Protein AF-0000000070497028 (afdb_homodimer)

Sequence (1096 aa):
MSTRPIWEAPLHTKKMPALKKFRLSKELVQERVKDNVIIVTFGNYAFMDFILTWVKHLTDLGLSNLLIGAMDTKLLEALYWKGVPVFDMGSHMSTIDVGWGSPTFHKMGREKVILIDSILPYGYELLMCDTDMVWLKDPLPYLARYPEADVLTSSDQVVPTVTDDRLDIWQQVGAAYNIGIFHWRPTDAAKRLAKEWKDMLLADEKIWDQNGFNDLVRKQLGPPVDGESGLVYAFDGNLKLGVLPASIFCSGHTYFVQAMYQQLRLEPYAVHTTFQYAGTEGKRHRLREGMVFYDPPEYYDAPGGFLSFKPSIPKSLLLDGEHNVKSHFSLINYQIKQIRMALAISSLLNRTLVMPPLWCRLDRLWFPHPGVLEGSITRQPFICPLDHVFEVNVMLKELPEEIFGPQINIREYSFFDNPLMPKQVKESWLEVQLCQEGTRDCVASNTTSPSGVLRFPKRSDEETFKTIFSSFKDVKVIQFSSMQDAFPGFTDKAREEKFRNRVKRYVGIWCCVAEHTPGHIYYDMYWDEKPGWKPIPPQTPEDDHPPPMSTRPIWEAPLHTKKMPALKKFRLSKELVQERVKDNVIIVTFGNYAFMDFILTWVKHLTDLGLSNLLIGAMDTKLLEALYWKGVPVFDMGSHMSTIDVGWGSPTFHKMGREKVILIDSILPYGYELLMCDTDMVWLKDPLPYLARYPEADVLTSSDQVVPTVTDDRLDIWQQVGAAYNIGIFHWRPTDAAKRLAKEWKDMLLADEKIWDQNGFNDLVRKQLGPPVDGESGLVYAFDGNLKLGVLPASIFCSGHTYFVQAMYQQLRLEPYAVHTTFQYAGTEGKRHRLREGMVFYDPPEYYDAPGGFLSFKPSIPKSLLLDGEHNVKSHFSLINYQIKQIRMALAISSLLNRTLVMPPLWCRLDRLWFPHPGVLEGSITRQPFICPLDHVFEVNVMLKELPEEIFGPQINIREYSFFDNPLMPKQVKESWLEVQLCQEGTRDCVASNTTSPSGVLRFPKRSDEETFKTIFSSFKDVKVIQFSSMQDAFPGFTDKAREEKFRNRVKRYVGIWCCVAEHTPGHIYYDMYWDEKPGWKPIPPQTPEDDHPPP

Organism: Prunus dulcis (NCBI:txid3755)

InterPro domains:
  IPR005069 Nucleotide-diphospho-sugar transferase [PF03407] (63-287)
  IPR053250 Glycosyltransferase 77 domain-containing protein [PTHR46936] (2-547)

Solvent-accessible surface area (backbone atoms only — not comparable to full-atom values): 58553 Å² total; per-residue (Å²): 128,84,67,76,58,76,60,53,45,62,66,78,91,50,74,80,73,62,71,78,77,27,44,81,44,64,66,65,51,57,64,30,43,49,96,56,31,34,38,34,36,49,48,34,41,57,41,46,65,40,44,51,26,31,52,49,37,40,44,74,64,70,50,70,29,48,42,33,33,17,25,22,67,67,31,40,52,53,35,44,61,44,16,39,57,62,28,41,63,79,61,72,44,70,56,60,80,70,53,89,87,30,71,69,39,53,52,52,42,50,49,51,39,49,48,51,50,61,48,31,78,66,63,36,29,37,38,42,35,47,34,67,32,40,56,70,39,75,57,62,69,63,57,60,74,45,79,79,43,26,32,38,28,26,36,63,46,66,46,76,58,50,60,61,91,60,48,21,43,63,92,69,54,80,46,56,54,32,79,47,42,31,37,37,33,52,41,72,45,40,50,49,49,34,47,51,48,38,51,51,43,72,73,34,82,82,53,49,56,54,57,51,50,45,57,48,42,56,36,54,62,45,60,62,71,52,97,77,74,49,30,25,18,14,47,75,54,60,28,36,35,33,36,44,29,34,50,27,43,14,32,27,44,33,50,58,57,35,27,37,18,65,78,56,70,50,76,44,34,30,40,30,59,43,83,68,37,42,61,68,53,20,40,50,47,50,32,40,48,67,64,67,52,68,70,60,74,60,76,64,60,48,84,56,19,35,33,37,50,43,81,81,62,55,39,68,52,62,69,48,78,70,71,45,71,68,46,25,49,54,35,41,49,56,50,44,50,36,48,52,45,48,50,50,51,19,54,73,67,51,22,28,31,38,40,62,80,41,64,33,46,49,61,68,54,93,50,57,53,86,33,58,67,85,75,36,76,61,59,72,55,35,61,40,60,66,44,55,49,30,27,45,40,57,52,71,47,91,62,62,45,92,59,28,29,75,86,57,52,73,44,43,53,41,53,86,71,33,85,80,50,47,66,71,46,74,70,26,62,37,40,33,40,69,30,57,71,83,43,89,83,29,48,88,51,78,63,54,46,96,86,40,39,28,36,36,33,44,52,42,48,52,67,54,51,54,60,40,48,60,81,47,57,82,42,31,29,39,35,27,60,46,45,82,60,43,61,81,55,62,77,51,60,69,59,39,50,14,41,50,59,40,52,50,56,28,44,36,54,42,28,21,47,75,93,42,85,59,27,40,26,66,49,54,75,61,47,90,77,37,87,85,68,71,97,55,42,40,87,46,80,90,50,65,59,78,63,131,128,84,68,76,60,75,59,54,45,62,66,78,91,51,76,79,74,63,70,77,78,26,46,81,43,64,67,65,51,55,65,30,43,49,96,55,31,34,36,35,36,48,47,33,40,58,42,46,65,40,43,51,26,31,51,50,36,40,46,73,64,71,49,71,29,49,41,34,35,18,25,22,68,68,31,39,52,54,37,45,60,46,16,39,60,61,28,42,62,80,62,71,45,68,56,60,78,68,53,89,86,30,72,67,39,53,52,53,42,50,50,51,38,50,49,52,48,62,48,32,79,67,63,35,30,37,38,42,34,48,34,68,33,40,55,69,40,75,55,62,70,62,55,59,75,44,78,78,43,26,32,37,28,27,34,63,47,65,48,77,59,50,59,60,90,60,48,21,45,62,92,69,53,80,46,57,56,32,78,47,40,31,38,37,33,54,42,72,46,39,50,48,49,34,47,53,49,38,51,51,43,72,73,35,81,82,53,50,54,54,56,51,50,44,58,47,42,56,35,54,63,44,60,60,70,54,95,77,74,49,32,24,18,14,47,73,54,58,28,35,34,32,37,46,27,32,51,28,43,13,31,28,44,33,49,56,57,36,26,38,18,64,77,55,72,51,76,45,34,29,40,32,59,40,85,65,36,42,61,69,53,20,40,50,47,51,32,39,48,68,64,66,52,70,70,62,72,61,74,62,60,48,83,54,20,36,31,37,50,42,82,80,63,55,38,70,50,62,67,49,77,70,72,45,72,67,47,24,49,54,35,41,50,56,50,45,50,35,49,52,46,47,51,50,52,19,52,73,68,50,21,29,31,39,40,62,79,41,63,33,47,50,61,69,54,94,51,58,53,87,36,58,67,84,75,34,76,61,60,72,55,36,62,40,59,65,46,54,48,31,27,45,41,56,52,70,46,90,64,62,45,93,59,28,29,77,86,55,51,74,45,42,54,41,53,88,72,34,87,82,50,48,65,73,47,75,69,24,65,37,39,34,40,69,30,59,70,82,42,88,82,30,46,88,50,78,64,56,46,98,86,38,38,28,36,35,34,45,51,41,48,53,65,55,51,55,60,41,48,59,79,46,56,84,43,30,30,39,35,28,62,46,44,82,60,43,61,79,56,63,77,53,61,68,58,39,51,13,42,49,57,39,52,50,56,28,44,36,53,42,24,23,49,75,93,42,86,60,26,40,26,66,48,55,75,61,45,90,78,37,88,84,67,71,98,56,42,41,87,47,79,88,50,66,59,78,62,130

pLDDT: mean 94.16, std 6.86, range [33.59, 98.81]

Foldseek 3Di:
DQQDFAQDFPDPVDDDDDQVVQADDLVLLVSQDDPLEAEEEEDAQQLLLLQVLQVVQCVVQVHRRYEYEYQAPVSVVVRNRRRHHYGYLVNNADRHAPFPPDLSVLVVLLSQLVVQLVNLVSQGKYWYAYSLKHFDHDCVVVVVLCPPAQKEFEFPDQFFQDLAFAFHQPVPRPGFTDHRTMMGGSDPLRSVLSVVLSVVCVVDVPDRSSNSSRVQFQADWDDAPDDPRSWIQTRVRSGTYTYGTCCQAHELCNCFFQVSCVVSVHHHGMYRDPPFDLTPLGSQQSCQLVLSRDDDLCVQFDAQAEEAEDDDFDCCLAPDDDLAPQSFLVQQLVQLQLVLLSQQLCLLSVHAYERAFRWGQAFFDDAADRRYDPNHNGDPTDRHRPRLWWNSNLLQDDDDCQQQNDRHHYHYNCSLVRPSNDPLLVPQEAEEEEDAPPDPPQDLALDADPVRYHRYYFQDASVSSCVNCVVVSVRRYYYYHGSVRRHPAHPDVSNRRSNCSRVLNTTAWGDAHDPDVVGIWTRGSVQVVDPPRDGGDDPDPVSPDRDD/DQQDFAQDFPDPVDDDDDQVVQADDLVLLVSQDDPLEAEEEEDAQQLLLLQVLQVVQCVVQVHRRYEYEYQAVVSVVVRNRRRHHYGYLVNNADRHDPFPPDLSNLSVLLSQLVVQLVNLVSQGKYWYAYSLKHFDHDCVVVVVLCPPAQKEFEFPDQFFQDLAFAFHQPVPRPGFTDHRTMMGGSDPLRSVLSVVLSVVCVVDVPDRSSNSSRVQFQADWDDAPDDPRSWIQTRVRRGTYTYGTCCQAHELCNCFFQVSCVVSVHHHGMYHDPPFDLTPLGSQQSCVLVLSRDDDLCVQFDAQAEEAEDEDQDCCLQPDDDLAPQSFLVQQLSQLQLVLLSQQLCLLSVHAYERAFRWGQADFDDAADGRYDPNHNGDPTDRHRPRLWWNSNLLQDDDDCQQQNDRHHYHYNCSLVRPSNDPLLVPQEAEEEEDAPPDPPQDLALDADPVRYHRYYFQDASVSSCVNCVVVSVRRYYYYHGSVRRHPAHPDVSNRRSNCSRVLNTTAWGDAHDPDVVGIWTRGSVQVVDPPRDGGDDPDPVSPDRDD

Nearest PDB structures (foldseek):
  6fxm-assembly1_A  TM=4.188E-01  e=2.903E-06  Homo sapiens
  6te3-assembly1_A-2  TM=3.110E-01  e=3.685E-06  Homo sapiens
  2f8m-assembly1_B  TM=5.315E-01  e=1.123E+00  Plasmodium falciparum 3D7
  6zxt-assembly1_A  TM=3.561E-01  e=5.495E-01  Chlamydomonas reinhardtii
  1o9h-assembly1_A  TM=2.971E-01  e=9.393E-01  Streptomyces viridochromogenes

Secondary structure (DSSP, 8-state):
-----TT-PPPTTSPPPPGGGGB--HHHHHTT-BTTEEEEEEE-GGGHHHHHHHHHHHHHTT---EEEEESSHHHHHHHHHHT--EEE------SS---TTSHHHHHHHHHHHHHHHHHGGGT-EEEEE-SSEEE-S--HHHHHT-TT-SEEEEE---S-S-SSSSPP-GGG--SPEEEEEEEE---HHHHHHHHHHHHHHHH-TTS-HHHHHHHHHTTT---BS-SSS--EEETTTTEEEEE--TTTEE-HIIIIIS-HHHHTT---SEEE--S--SHHHHHHHHHHHTT-S---GGGGS-TT-EEEE-----HHHHTSS--SHHHHHHHHHHHHHHHHHHHHHHHHHT-EEEPPPEEESS---SS--SSS-TT----SSEEE-GGGTB-HHHHHS---HHHH-S---EE-TTGGG-TT--HHHHH-EEEEEEE-TTSTT----S-B-TTSEEEEETT--HHHHHHHHGGGTT-SEEEES--TT-----SSHHHHHHHHHHHTTSB-EE---SSSSS--EE--TTGGGSTT------SSGGG-S---/-----TT-PPPTTSPPPPGGGGB--HHHHHTT-BTTEEEEEEE-GGGHHHHHHHHHHHHHTT---EEEEESSHHHHHHHHHHT--EEE------SS---TTSHHHHHHHHHHHHHHHHHGGGT-EEEEE-SSEEE-S--HHHHHT-TT-SEEEEE---S-S-SSSSPP-GGG--SPEEEEEEEE---HHHHHHHHHHHHHHHH-TTS-HHHHHHHHHTTT---BS-SSS--EEETTTTEEEEE--TTTEE-HIIIIIS-HHHHTT---SEEE--S--SHHHHHHHHHHHTT-S---GGGGS-TT-EEEE-----HHHHTSS--SHHHHHHHHHHHHHHHHHHHHHHHHHT-EEEPPPEEESS---SS--SSS-TT----SSEEE-GGGTB-HHHHHS---HHHH-S---EE-TTGGG-TT--HHHHH-EEEEEEE-TTSTT----S-B-TTSEEEEETT--HHHHHHHHGGGTT-SEEEES--TT-----SSHHHHHHHHHHHTTSB-EE---SSSSS--EE--TTGGGSTT------SSGGG-S---

Structure (mmCIF, N/CA/C/O backbone):
data_AF-0000000070497028-model_v1
#
loop_
_entity.id
_entity.type
_entity.pdbx_description
1 polymer 'PREDICTED: arabinosyltransferase XEG113'
#
loop_
_atom_site.group_PDB
_atom_site.id
_atom_site.type_symbol
_atom_site.label_atom_id
_atom_site.label_alt_id
_atom_site.label_comp_id
_atom_site.label_asym_id
_atom_site.label_entity_id
_atom_site.label_seq_id
_atom_site.pdbx_PDB_ins_code
_atom_site.Cartn_x
_atom_site.Cartn_y
_atom_site.Cartn_z
_atom_site.occupancy
_atom_site.B_iso_or_equiv
_atom_site.auth_seq_id
_atom_site.auth_comp_id
_atom_site.auth_asym_id
_atom_site.auth_atom_id
_atom_site.pdbx_PDB_model_num
ATOM 1 N N . MET A 1 1 ? -18.922 40.594 -9.992 1 34.41 1 MET A N 1
ATOM 2 C CA . MET A 1 1 ? -17.656 40.656 -10.719 1 34.41 1 MET A CA 1
ATOM 3 C C . MET A 1 1 ? -16.953 39.312 -10.664 1 34.41 1 MET A C 1
ATOM 5 O O . MET A 1 1 ? -16.906 38.656 -9.617 1 34.41 1 MET A O 1
ATOM 9 N N . SER A 1 2 ? -16.797 38.688 -11.703 1 50.19 2 SER A N 1
ATOM 10 C CA . SER A 1 2 ? -16.297 37.312 -11.805 1 50.19 2 SER A CA 1
ATOM 11 C C . SER A 1 2 ? -14.922 37.188 -11.164 1 50.19 2 SER A C 1
ATOM 13 O O . SER A 1 2 ? -14.016 37.969 -11.445 1 50.19 2 SER A O 1
ATOM 15 N N . THR A 1 3 ? -14.766 36.531 -9.977 1 70.75 3 THR A N 1
ATOM 16 C CA . THR A 1 3 ? -13.508 36.312 -9.266 1 70.75 3 THR A CA 1
ATOM 17 C C . THR A 1 3 ? -12.469 35.719 -10.195 1 70.75 3 THR A C 1
ATOM 19 O O . THR A 1 3 ? -12.773 34.781 -10.961 1 70.75 3 THR A O 1
ATOM 22 N N . ARG A 1 4 ? -11.367 36.469 -10.438 1 79.19 4 ARG A N 1
ATOM 23 C CA . ARG A 1 4 ? -10.25 36.031 -11.266 1 79.19 4 ARG A CA 1
ATOM 24 C C . ARG A 1 4 ? -9.844 34.594 -10.914 1 79.19 4 ARG A C 1
ATOM 26 O O . ARG A 1 4 ? -9.727 34.25 -9.734 1 79.19 4 ARG A O 1
ATOM 33 N N . PRO A 1 5 ? -9.758 33.781 -12 1 91.06 5 PRO A N 1
ATOM 34 C CA . PRO A 1 5 ? -9.289 32.406 -11.742 1 91.06 5 PRO A CA 1
ATOM 35 C C . PRO A 1 5 ? -7.91 32.375 -11.086 1 91.06 5 PRO A C 1
ATOM 37 O O . PRO A 1 5 ? -7.07 33.219 -11.359 1 91.06 5 PRO A O 1
ATOM 40 N N . ILE A 1 6 ? -7.746 31.547 -10.227 1 95.88 6 ILE A N 1
ATOM 41 C CA . ILE A 1 6 ? -6.457 31.391 -9.562 1 95.88 6 ILE A CA 1
ATOM 42 C C . ILE A 1 6 ? -5.391 31 -10.586 1 95.88 6 ILE A C 1
ATOM 44 O O . ILE A 1 6 ? -5.664 30.25 -11.531 1 95.88 6 ILE A O 1
ATOM 48 N N . TRP A 1 7 ? -4.211 31.531 -10.484 1 95.31 7 TRP A N 1
ATOM 49 C CA . TRP A 1 7 ? -3.029 31.312 -11.312 1 95.31 7 TRP A CA 1
ATOM 50 C C . TRP A 1 7 ? -3.049 32.219 -12.531 1 95.31 7 TRP A C 1
ATOM 52 O O . TRP A 1 7 ? -2.096 32.25 -13.32 1 95.31 7 TRP A O 1
ATOM 62 N N . GLU A 1 8 ? -4.168 32.906 -12.742 1 93.12 8 GLU A N 1
ATOM 63 C CA . GLU A 1 8 ? -4.188 33.875 -13.82 1 93.12 8 GLU A CA 1
ATOM 64 C C . GLU A 1 8 ? -3.504 35.188 -13.398 1 93.12 8 GLU A C 1
ATOM 66 O O . GLU A 1 8 ? -4.074 35.969 -12.641 1 93.12 8 GLU A O 1
ATOM 71 N N . ALA A 1 9 ? -2.365 35.406 -13.922 1 89.5 9 ALA A N 1
ATOM 72 C CA . ALA A 1 9 ? -1.572 36.562 -13.562 1 89.5 9 ALA A CA 1
ATOM 73 C C . ALA A 1 9 ? -2.227 37.844 -14.07 1 89.5 9 ALA A C 1
ATOM 75 O O . ALA A 1 9 ? -2.83 37.844 -15.148 1 89.5 9 ALA A O 1
ATOM 76 N N . PRO A 1 10 ? -2.143 38.875 -13.25 1 87.25 10 PRO A N 1
ATOM 77 C CA . PRO A 1 10 ? -2.594 40.156 -13.781 1 87.25 10 PRO A CA 1
ATOM 78 C C . PRO A 1 10 ? -1.8 40.594 -15.008 1 87.25 10 PRO A C 1
ATOM 80 O O . PRO A 1 10 ? -0.651 40.188 -15.18 1 87.25 10 PRO A O 1
ATOM 83 N N . LEU A 1 11 ? -2.557 41.25 -15.891 1 81.5 11 LEU A N 1
ATOM 84 C CA . LEU A 1 11 ? -1.862 41.75 -17.062 1 81.5 11 LEU A CA 1
ATOM 85 C C . LEU A 1 11 ? -0.667 42.625 -16.672 1 81.5 11 LEU A C 1
ATOM 87 O O . LEU A 1 11 ? -0.765 43.438 -15.758 1 81.5 11 LEU A O 1
ATOM 91 N N . HIS A 1 12 ? 0.546 42.25 -17.078 1 71.12 12 HIS A N 1
ATOM 92 C CA . HIS A 1 12 ? 1.811 42.875 -16.719 1 71.12 12 HIS A CA 1
ATOM 93 C C . HIS A 1 12 ? 1.764 44.406 -16.969 1 71.12 12 HIS A C 1
ATOM 95 O O . HIS A 1 12 ? 2.537 45.156 -16.375 1 71.12 12 HIS A O 1
ATOM 101 N N . THR A 1 13 ? 0.967 44.781 -17.859 1 67 13 THR A N 1
ATOM 102 C CA . THR A 1 13 ? 0.889 46.219 -18.156 1 67 13 THR A CA 1
ATOM 103 C C . THR A 1 13 ? 0.298 46.969 -16.969 1 67 13 THR A C 1
ATOM 105 O O . THR A 1 13 ? 0.411 48.219 -16.891 1 67 13 THR A O 1
ATOM 108 N N . LYS A 1 14 ? -0.021 46.281 -16.016 1 70.31 14 LYS A N 1
ATOM 109 C CA . LYS A 1 14 ? -0.685 46.906 -14.875 1 70.31 14 LYS A CA 1
ATOM 110 C C . LYS A 1 14 ? 0.261 47.031 -13.688 1 70.31 14 LYS A C 1
ATOM 112 O O . LYS A 1 14 ? 1.092 46.156 -13.445 1 70.31 14 LYS A O 1
ATOM 117 N N . LYS A 1 15 ? 0.425 48.125 -13.172 1 84.38 15 LYS A N 1
ATOM 118 C CA . LYS A 1 15 ? 1.139 48.312 -11.914 1 84.38 15 LYS A CA 1
ATOM 119 C C . LYS A 1 15 ? 0.428 47.625 -10.758 1 84.38 15 LYS A C 1
ATOM 121 O O . LYS A 1 15 ? -0.798 47.5 -10.766 1 84.38 15 LYS A O 1
ATOM 126 N N . MET A 1 16 ? 1.253 47.031 -9.898 1 89.25 16 MET A N 1
ATOM 127 C CA . MET A 1 16 ? 0.663 46.469 -8.695 1 89.25 16 MET A CA 1
ATOM 128 C C . MET A 1 16 ? -0.087 47.5 -7.895 1 89.25 16 MET A C 1
ATOM 130 O O . MET A 1 16 ? 0.398 48.625 -7.73 1 89.25 16 MET A O 1
ATOM 134 N N . PRO A 1 17 ? -1.215 47.25 -7.555 1 89.38 17 PRO A N 1
ATOM 135 C CA . PRO A 1 17 ? -1.956 48.219 -6.73 1 89.38 17 PRO A CA 1
ATOM 136 C C . PRO A 1 17 ? -1.209 48.594 -5.453 1 89.38 17 PRO A C 1
ATOM 138 O O . PRO A 1 17 ? -0.265 47.906 -5.059 1 89.38 17 PRO A O 1
ATOM 141 N N . ALA A 1 18 ? -1.689 49.688 -4.867 1 90.88 18 ALA A N 1
ATOM 142 C CA . ALA A 1 18 ? -1.104 50.125 -3.605 1 90.88 18 ALA A CA 1
ATOM 143 C C . ALA A 1 18 ? -1.316 49.094 -2.51 1 90.88 18 ALA A C 1
ATOM 145 O O . ALA A 1 18 ? -2.316 48.375 -2.518 1 90.88 18 ALA A O 1
ATOM 146 N N . LEU A 1 19 ? -0.404 49.031 -1.579 1 90.19 19 LEU A N 1
ATOM 147 C CA . LEU A 1 19 ? -0.417 48.062 -0.505 1 90.19 19 LEU A CA 1
ATOM 148 C C . LEU A 1 19 ? -1.718 48.125 0.286 1 90.19 19 LEU A C 1
ATOM 150 O O . LEU A 1 19 ? -2.201 47.125 0.791 1 90.19 19 LEU A O 1
ATOM 154 N N . LYS A 1 20 ? -2.277 49.281 0.396 1 89.75 20 LYS A N 1
ATOM 155 C CA . LYS A 1 20 ? -3.502 49.5 1.16 1 89.75 20 LYS A CA 1
ATOM 156 C C . LYS A 1 20 ? -4.656 48.688 0.584 1 89.75 20 LYS A C 1
ATOM 158 O O . LYS A 1 20 ? -5.57 48.281 1.312 1 89.75 20 LYS A O 1
ATOM 163 N N . LYS A 1 21 ? -4.594 48.406 -0.634 1 90.44 21 LYS A N 1
ATOM 164 C CA . LYS A 1 21 ? -5.648 47.656 -1.308 1 90.44 21 LYS A CA 1
ATOM 165 C C . LYS A 1 21 ? -5.613 46.188 -0.92 1 90.44 21 LYS A C 1
ATOM 167 O O . LYS A 1 21 ? -6.57 45.438 -1.165 1 90.44 21 LYS A O 1
ATOM 172 N N . PHE A 1 22 ? -4.516 45.812 -0.318 1 94.38 22 PHE A N 1
ATOM 173 C CA . PHE A 1 22 ? -4.344 44.406 0.023 1 94.38 22 PHE A CA 1
ATOM 174 C C . PHE A 1 22 ? -4.645 44.188 1.497 1 94.38 22 PHE A C 1
ATOM 176 O O . PHE A 1 22 ? -4.457 43.062 2 1 94.38 22 PHE A O 1
ATOM 183 N N . ARG A 1 23 ? -5.113 45.156 2.148 1 93.44 23 ARG A N 1
ATOM 184 C CA . ARG A 1 23 ? -5.441 44.969 3.561 1 93.44 23 ARG A CA 1
ATOM 185 C C . ARG A 1 23 ? -6.633 44.031 3.732 1 93.44 23 ARG A C 1
ATOM 187 O O . ARG A 1 23 ? -7.586 44.094 2.953 1 93.44 23 ARG A O 1
ATOM 194 N N . LEU A 1 24 ? -6.539 43.25 4.758 1 95.25 24 LEU A N 1
ATOM 195 C CA . LEU A 1 24 ? -7.629 42.312 5.035 1 95.25 24 LEU A CA 1
ATOM 196 C C . LEU A 1 24 ? -8.938 43.062 5.27 1 95.25 24 LEU A C 1
ATOM 198 O O . LEU A 1 24 ? -8.977 44 6.062 1 95.25 24 LEU A O 1
ATOM 202 N N . SER A 1 25 ? -9.961 42.688 4.555 1 94.56 25 SER A N 1
ATOM 203 C CA . SER A 1 25 ? -11.297 43.281 4.688 1 94.56 25 SER A CA 1
ATOM 204 C C . SER A 1 25 ? -12.375 42.219 4.418 1 94.56 25 SER A C 1
ATOM 206 O O . SER A 1 25 ? -12.094 41.156 3.857 1 94.56 25 SER A O 1
ATOM 208 N N . LYS A 1 26 ? -13.57 42.531 4.91 1 95.5 26 LYS A N 1
ATOM 209 C CA . LYS A 1 26 ? -14.695 41.625 4.656 1 95.5 26 LYS A CA 1
ATOM 210 C C . LYS A 1 26 ? -14.93 41.438 3.16 1 95.5 26 LYS A C 1
ATOM 212 O O . LYS A 1 26 ? -15.234 40.344 2.707 1 95.5 26 LYS A O 1
ATOM 217 N N . GLU A 1 27 ? -14.734 42.5 2.416 1 93.75 27 GLU A N 1
ATOM 218 C CA . GLU A 1 27 ? -14.945 42.469 0.972 1 93.75 27 GLU A CA 1
ATOM 219 C C . GLU A 1 27 ? -13.945 41.562 0.289 1 93.75 27 GLU A C 1
ATOM 221 O O . GLU A 1 27 ? -14.32 40.781 -0.591 1 93.75 27 GLU A O 1
ATOM 226 N N . LEU A 1 28 ? -12.758 41.688 0.712 1 93.31 28 LEU A N 1
ATOM 227 C CA . LEU A 1 28 ? -11.711 40.844 0.14 1 93.31 28 LEU A CA 1
ATOM 228 C C . LEU A 1 28 ? -12 39.344 0.391 1 93.31 28 LEU A C 1
ATOM 230 O O . LEU A 1 28 ? -11.852 38.531 -0.509 1 93.31 28 LEU A O 1
ATOM 234 N N . VAL A 1 29 ? -12.445 39 1.57 1 96.19 29 VAL A N 1
ATOM 235 C CA . VAL A 1 29 ? -12.742 37.625 1.951 1 96.19 29 VAL A CA 1
ATOM 236 C C . VAL A 1 29 ? -13.984 37.156 1.199 1 96.19 29 VAL A C 1
ATOM 238 O O . VAL A 1 29 ? -13.984 36.031 0.652 1 96.19 29 VAL A O 1
ATOM 241 N N . GLN A 1 30 ? -14.977 37.969 1.119 1 95.56 30 GLN A N 1
ATOM 242 C CA . GLN A 1 30 ? -16.25 37.625 0.481 1 95.56 30 GLN A CA 1
ATOM 243 C C . GLN A 1 30 ? -16.031 37.281 -0.987 1 95.56 30 GLN A C 1
ATOM 245 O O . GLN A 1 30 ? -16.734 36.406 -1.519 1 95.56 30 GLN A O 1
ATOM 250 N N . GLU A 1 31 ? -15.117 37.906 -1.579 1 94.19 31 GLU A N 1
ATOM 251 C CA . GLU A 1 31 ? -14.836 37.656 -2.988 1 94.19 31 GLU A CA 1
ATOM 252 C C . GLU A 1 31 ? -14.422 36.219 -3.221 1 94.19 31 GLU A C 1
ATOM 254 O O . GLU A 1 31 ? -14.617 35.656 -4.312 1 94.19 31 GLU A O 1
ATOM 259 N N . ARG A 1 32 ? -13.891 35.562 -2.184 1 96.31 32 ARG A N 1
ATOM 260 C CA . ARG A 1 32 ? -13.312 34.25 -2.371 1 96.31 32 ARG A CA 1
ATOM 261 C C . ARG A 1 32 ? -14.148 33.188 -1.67 1 96.31 32 ARG A C 1
ATOM 263 O O . ARG A 1 32 ? -13.969 31.984 -1.901 1 96.31 32 ARG A O 1
ATOM 270 N N . VAL A 1 33 ? -15.133 33.562 -0.895 1 97.25 33 VAL A N 1
ATOM 271 C CA . VAL A 1 33 ? -15.938 32.656 -0.115 1 97.25 33 VAL A CA 1
ATOM 272 C C . VAL A 1 33 ? -16.828 31.828 -1.049 1 97.25 33 VAL A C 1
ATOM 274 O O . VAL A 1 33 ? -17.391 32.344 -2.012 1 97.25 33 VAL A O 1
ATOM 277 N N . LYS A 1 34 ? -16.844 30.609 -0.875 1 95.62 34 LYS A N 1
ATOM 278 C CA . LYS A 1 34 ? -17.797 29.688 -1.515 1 95.62 34 LYS A CA 1
ATOM 279 C C . LYS A 1 34 ? -18.5 28.828 -0.48 1 95.62 34 LYS A C 1
ATOM 281 O O . LYS A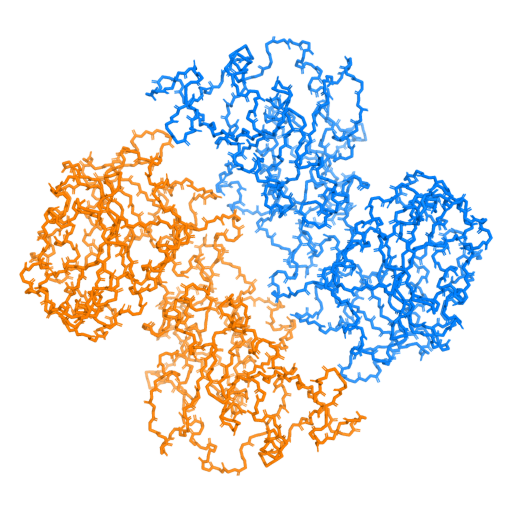 1 34 ? -17.859 28.234 0.391 1 95.62 34 LYS A O 1
ATOM 286 N N . ASP A 1 35 ? -19.844 28.75 -0.549 1 93.12 35 ASP A N 1
ATOM 287 C CA . ASP A 1 35 ? -20.672 27.984 0.376 1 93.12 35 ASP A CA 1
ATOM 288 C C . ASP A 1 35 ? -20.344 28.328 1.825 1 93.12 35 ASP A C 1
ATOM 290 O O . ASP A 1 35 ? -20.172 27.438 2.664 1 93.12 35 ASP A O 1
ATOM 294 N N . ASN A 1 36 ? -20.047 29.625 2.01 1 96.31 36 ASN A N 1
ATOM 295 C CA . ASN A 1 36 ? -19.844 30.234 3.318 1 96.31 36 ASN A CA 1
ATOM 296 C C . ASN A 1 36 ? -18.5 29.828 3.928 1 96.31 36 ASN A C 1
ATOM 298 O O . ASN A 1 36 ? -18.297 29.984 5.133 1 96.31 36 ASN A O 1
ATOM 302 N N . VAL A 1 37 ? -17.641 29.25 3.123 1 98.06 37 VAL A N 1
ATOM 303 C CA . VAL A 1 37 ? -16.375 28.766 3.67 1 98.06 37 VAL A CA 1
ATOM 304 C C . VAL A 1 37 ? -15.203 29.469 2.982 1 98.06 37 VAL A C 1
ATOM 306 O O . VAL A 1 37 ? -15.219 29.656 1.763 1 98.06 37 VAL A O 1
ATOM 309 N N . ILE A 1 38 ? -14.211 29.891 3.744 1 98.44 38 ILE A N 1
ATOM 310 C CA . ILE A 1 38 ? -12.945 30.391 3.236 1 98.44 38 ILE A CA 1
ATOM 311 C C . ILE A 1 38 ? -11.789 29.578 3.818 1 98.44 38 ILE A C 1
ATOM 313 O O . ILE A 1 38 ? -11.805 29.234 5.004 1 98.44 38 ILE A O 1
ATOM 317 N N . ILE A 1 39 ? -10.883 29.172 3.008 1 98.75 39 ILE A N 1
ATOM 318 C CA . ILE A 1 39 ? -9.68 28.453 3.406 1 98.75 39 ILE A CA 1
ATOM 319 C C . ILE A 1 39 ? -8.484 29.406 3.408 1 98.75 39 ILE A C 1
ATOM 321 O O . ILE A 1 39 ? -8.219 30.078 2.412 1 98.75 39 ILE A O 1
ATOM 325 N N . VAL A 1 40 ? -7.746 29.469 4.555 1 98.56 40 VAL A N 1
ATOM 326 C CA . VAL A 1 40 ? -6.727 30.5 4.684 1 98.56 40 VAL A CA 1
ATOM 327 C C . VAL A 1 40 ? -5.422 29.891 5.188 1 98.56 40 VAL A C 1
ATOM 329 O O . VAL A 1 40 ? -5.438 29.031 6.066 1 98.56 40 VAL A O 1
ATOM 332 N N . THR A 1 41 ? -4.363 30.219 4.59 1 98.12 41 THR A N 1
ATOM 333 C CA . THR A 1 41 ? -3.027 30.016 5.137 1 98.12 41 THR A CA 1
ATOM 334 C C . THR A 1 41 ? -2.252 31.328 5.176 1 98.12 41 THR A C 1
ATOM 336 O O . THR A 1 41 ? -2.807 32.406 4.891 1 98.12 41 THR A O 1
ATOM 339 N N . PHE A 1 42 ? -1.016 31.312 5.676 1 96.31 42 PHE A N 1
ATOM 340 C CA . PHE A 1 42 ? -0.191 32.5 5.785 1 96.31 42 PHE A CA 1
ATOM 341 C C . PHE A 1 42 ? 1.287 32.156 5.852 1 96.31 42 PHE A C 1
ATOM 343 O O . PHE A 1 42 ? 1.637 31 6.129 1 96.31 42 PHE A O 1
ATOM 350 N N . GLY A 1 43 ? 2.082 33.062 5.508 1 94.25 43 GLY A N 1
ATOM 351 C CA . GLY A 1 43 ? 3.51 32.812 5.605 1 94.25 43 GLY A CA 1
ATOM 352 C C . GLY A 1 43 ? 4.355 33.938 5.102 1 94.25 43 GLY A C 1
ATOM 353 O O . GLY A 1 43 ? 3.826 35 4.742 1 94.25 43 GLY A O 1
ATOM 354 N N . ASN A 1 44 ? 5.645 33.812 5.234 1 93.56 44 ASN A N 1
ATOM 355 C CA . ASN A 1 44 ? 6.602 34.75 4.648 1 93.56 44 ASN A CA 1
ATOM 356 C C . ASN A 1 44 ? 7.25 34.188 3.395 1 93.56 44 ASN A C 1
ATOM 358 O O . ASN A 1 44 ? 6.918 33.062 2.973 1 93.56 44 ASN A O 1
ATOM 362 N N . TYR A 1 45 ? 8.148 34.906 2.84 1 94.62 45 TYR A N 1
ATOM 363 C CA . TYR A 1 45 ? 8.688 34.562 1.53 1 94.62 45 TYR A CA 1
ATOM 364 C C . TYR A 1 45 ? 9.5 33.25 1.601 1 94.62 45 TYR A C 1
ATOM 366 O O . TYR A 1 45 ? 9.609 32.531 0.61 1 94.62 45 TYR A O 1
ATOM 374 N N . ALA A 1 46 ? 10.086 32.969 2.742 1 91.94 46 ALA A N 1
ATOM 375 C CA . ALA A 1 46 ? 10.867 31.75 2.918 1 91.94 46 ALA A CA 1
ATOM 376 C C . ALA A 1 46 ? 10.023 30.516 2.639 1 91.94 46 ALA A C 1
ATOM 378 O O . ALA A 1 46 ? 10.562 29.453 2.301 1 91.94 46 ALA A O 1
ATOM 379 N N . PHE A 1 47 ? 8.688 30.656 2.662 1 94.62 47 PHE A N 1
ATOM 380 C CA . PHE A 1 47 ? 7.793 29.516 2.52 1 94.62 47 PHE A CA 1
ATOM 381 C C . PHE A 1 47 ? 7.008 29.609 1.217 1 94.62 47 PHE A C 1
ATOM 383 O O . PHE A 1 47 ? 5.957 28.984 1.076 1 94.62 47 PHE A O 1
ATOM 390 N N . MET A 1 48 ? 7.516 30.375 0.306 1 96.12 48 MET A N 1
ATOM 391 C CA . MET A 1 48 ? 6.84 30.594 -0.969 1 96.12 48 MET A CA 1
ATOM 392 C C . MET A 1 48 ? 6.535 29.266 -1.658 1 96.12 48 MET A C 1
ATOM 394 O O . MET A 1 48 ? 5.426 29.062 -2.146 1 96.12 48 MET A O 1
ATOM 398 N N . ASP A 1 49 ? 7.488 28.359 -1.682 1 96.62 49 ASP A N 1
ATOM 399 C CA . ASP A 1 49 ? 7.293 27.094 -2.381 1 96.62 49 ASP A CA 1
ATOM 400 C C . ASP A 1 49 ? 6.27 26.219 -1.658 1 96.62 49 ASP A C 1
ATOM 402 O O . ASP A 1 49 ? 5.477 25.516 -2.299 1 96.62 49 ASP A O 1
ATOM 406 N N . PHE A 1 50 ? 6.223 26.25 -0.315 1 97.75 50 PHE A N 1
ATOM 407 C CA . PHE A 1 50 ? 5.195 25.547 0.445 1 97.75 50 PHE A CA 1
ATOM 408 C C . PHE A 1 50 ? 3.814 26.109 0.142 1 97.75 50 PHE A C 1
ATOM 410 O O . PHE A 1 50 ? 2.854 25.359 -0.024 1 97.75 50 PHE A O 1
ATOM 417 N N . ILE A 1 51 ? 3.75 27.406 0.046 1 98.25 51 ILE A N 1
ATOM 418 C CA . ILE A 1 51 ? 2.482 28.078 -0.221 1 98.25 51 ILE A CA 1
ATOM 419 C C . ILE A 1 51 ? 1.983 27.703 -1.614 1 98.25 51 ILE A C 1
ATOM 421 O O . ILE A 1 51 ? 0.809 27.359 -1.791 1 98.25 51 ILE A O 1
ATOM 425 N N . LEU A 1 52 ? 2.891 27.719 -2.537 1 98.25 52 LEU A N 1
ATOM 426 C CA . LEU A 1 52 ? 2.496 27.344 -3.891 1 98.25 52 LEU A CA 1
ATOM 427 C C . LEU A 1 52 ? 2.037 25.891 -3.939 1 98.25 52 LEU A C 1
ATOM 429 O O . LEU A 1 52 ? 1.088 25.562 -4.652 1 98.25 52 LEU A O 1
ATOM 433 N N . THR A 1 53 ? 2.734 25.031 -3.223 1 98.44 53 THR A N 1
ATOM 434 C CA . THR A 1 53 ? 2.328 23.641 -3.135 1 98.44 53 THR A CA 1
ATOM 435 C C . THR A 1 53 ? 0.928 23.516 -2.541 1 98.44 53 THR A C 1
ATOM 437 O O . THR A 1 53 ? 0.087 22.781 -3.066 1 98.44 53 THR A O 1
ATOM 440 N N . TRP A 1 54 ? 0.718 24.281 -1.476 1 98.5 54 TRP A N 1
ATOM 441 C CA . TRP A 1 54 ? -0.578 24.312 -0.805 1 98.5 54 TRP A CA 1
ATOM 442 C C . TRP A 1 54 ? -1.676 24.75 -1.763 1 98.5 54 TRP A C 1
ATOM 444 O O . TRP A 1 54 ? -2.713 24.094 -1.884 1 98.5 54 TRP A O 1
ATOM 454 N N . VAL A 1 55 ? -1.475 25.766 -2.549 1 98.5 55 VAL A N 1
ATOM 455 C CA . VAL A 1 55 ? -2.434 26.328 -3.5 1 98.5 55 VAL A CA 1
ATOM 456 C C . VAL A 1 55 ? -2.67 25.328 -4.633 1 98.5 55 VAL A C 1
ATOM 458 O O . VAL A 1 55 ? -3.811 25.109 -5.043 1 98.5 55 VAL A O 1
ATOM 461 N N . LYS A 1 56 ? -1.59 24.75 -5.062 1 98 56 LYS A N 1
ATOM 462 C CA . LYS A 1 56 ? -1.684 23.797 -6.168 1 98 56 LYS A CA 1
ATOM 463 C C . LYS A 1 56 ? -2.584 22.609 -5.809 1 98 56 LYS A C 1
ATOM 465 O O . LYS A 1 56 ? -3.441 22.219 -6.598 1 98 56 LYS A O 1
ATOM 470 N N . HIS A 1 57 ? -2.461 22.062 -4.684 1 98.25 57 HIS A N 1
ATOM 471 C CA . HIS A 1 57 ? -3.273 20.938 -4.266 1 98.25 57 HIS A CA 1
ATOM 472 C C . HIS A 1 57 ? -4.742 21.328 -4.137 1 98.25 57 HIS A C 1
ATOM 474 O O . HIS A 1 57 ? -5.625 20.578 -4.574 1 98.25 57 HIS A O 1
ATOM 480 N N . LEU A 1 58 ? -5.004 22.453 -3.57 1 98.5 58 LEU A N 1
ATOM 481 C CA . LEU A 1 58 ? -6.387 22.891 -3.424 1 98.5 58 LEU A CA 1
ATOM 482 C C . LEU A 1 58 ? -7.031 23.125 -4.785 1 98.5 58 LEU A C 1
ATOM 484 O O . LEU A 1 58 ? -8.164 22.688 -5.02 1 98.5 58 LEU A O 1
ATOM 488 N N . THR A 1 59 ? -6.332 23.766 -5.676 1 98.06 59 THR A N 1
ATOM 489 C CA . THR A 1 59 ? -6.906 24.062 -6.984 1 98.06 59 THR A CA 1
ATOM 490 C C . THR A 1 59 ? -7.07 22.781 -7.797 1 98.06 59 THR A C 1
ATOM 492 O O . THR A 1 59 ? -8.008 22.641 -8.586 1 98.06 59 THR A O 1
ATOM 495 N N . ASP A 1 60 ? -6.121 21.828 -7.613 1 97.25 60 ASP A N 1
ATOM 496 C CA . ASP A 1 60 ? -6.258 20.531 -8.281 1 97.25 60 ASP A CA 1
ATOM 497 C C . ASP A 1 60 ? -7.496 19.797 -7.785 1 97.25 60 ASP A C 1
ATOM 499 O O . ASP A 1 60 ? -8.062 18.969 -8.508 1 97.25 60 ASP A O 1
ATOM 503 N N . LEU A 1 61 ? -7.902 20.094 -6.594 1 97.38 61 LEU A N 1
ATOM 504 C CA . LEU A 1 61 ? -9.102 19.484 -6.031 1 97.38 61 LEU A CA 1
ATOM 505 C C . LEU A 1 61 ? -10.352 20.266 -6.438 1 97.38 61 LEU A C 1
ATOM 507 O O . LEU A 1 61 ? -11.453 19.953 -5.992 1 97.38 61 LEU A O 1
ATOM 511 N N . GLY A 1 62 ? -10.172 21.359 -7.18 1 96.69 62 GLY A N 1
ATOM 512 C CA . GLY A 1 62 ? -11.281 22.141 -7.695 1 96.69 62 GLY A CA 1
ATOM 513 C C . GLY A 1 62 ? -11.727 23.234 -6.746 1 96.69 62 GLY A C 1
ATOM 514 O O . GLY A 1 62 ? -12.812 23.812 -6.906 1 96.69 62 GLY A O 1
ATOM 515 N N . LEU A 1 63 ? -10.922 23.531 -5.785 1 97.56 63 LEU A N 1
ATOM 516 C CA . LEU A 1 63 ? -11.289 24.547 -4.801 1 97.56 63 LEU A CA 1
ATOM 517 C C . LEU A 1 63 ? -10.695 25.906 -5.172 1 97.56 63 LEU A C 1
ATOM 519 O O . LEU A 1 63 ? -9.555 25.984 -5.641 1 97.56 63 LEU A O 1
ATOM 523 N N . SER A 1 64 ? -11.516 26.953 -4.988 1 97.12 64 SER A N 1
ATOM 524 C CA . SER A 1 64 ? -11.062 28.297 -5.316 1 97.12 64 SER A CA 1
ATOM 525 C C . SER A 1 64 ? -11.281 29.266 -4.148 1 97.12 64 SER A C 1
ATOM 527 O O . SER A 1 64 ? -10.875 30.422 -4.207 1 97.12 64 SER A O 1
ATOM 529 N N . ASN A 1 65 ? -11.961 28.812 -3.137 1 98.06 65 ASN A N 1
ATOM 530 C CA . ASN A 1 65 ? -12.25 29.656 -1.979 1 98.06 65 ASN A CA 1
ATOM 531 C C . ASN A 1 65 ? -11.055 29.703 -1.026 1 98.06 65 ASN A C 1
ATOM 533 O O . ASN A 1 65 ? -11.18 29.375 0.153 1 98.06 65 ASN A O 1
ATOM 537 N N . LEU A 1 66 ? -9.984 30.25 -1.474 1 98.25 66 LEU A N 1
ATOM 538 C CA . LEU A 1 66 ? -8.789 30.297 -0.642 1 98.25 66 LEU A CA 1
ATOM 539 C C . LEU A 1 66 ? -8.18 31.703 -0.65 1 98.25 66 LEU A C 1
ATOM 541 O O . LEU A 1 66 ? -8.445 32.5 -1.562 1 98.25 66 LEU A O 1
ATOM 545 N N . LEU A 1 67 ? -7.445 32 0.364 1 97.94 67 LEU A N 1
ATOM 546 C CA . LEU A 1 67 ? -6.777 33.281 0.562 1 97.94 67 LEU A CA 1
ATOM 547 C C . LEU A 1 67 ? -5.48 33.094 1.341 1 97.94 67 LEU A C 1
ATOM 549 O O . LEU A 1 67 ? -5.426 32.312 2.291 1 97.94 67 LEU A O 1
ATOM 553 N N . ILE A 1 68 ? -4.422 33.844 0.923 1 98.25 68 ILE A N 1
ATOM 554 C CA . ILE A 1 68 ? -3.119 33.719 1.568 1 98.25 68 ILE A CA 1
ATOM 555 C C . ILE A 1 68 ? -2.766 35.031 2.273 1 98.25 68 ILE A C 1
ATOM 557 O O . ILE A 1 68 ? -2.807 36.094 1.663 1 98.25 68 ILE A O 1
ATOM 561 N N . GLY A 1 69 ? -2.432 34.906 3.557 1 97.38 69 GLY A N 1
ATOM 562 C CA . GLY A 1 69 ? -1.899 36.062 4.277 1 97.38 69 GLY A CA 1
ATOM 563 C C . GLY A 1 69 ? -0.396 36.219 4.137 1 97.38 69 GLY A C 1
ATOM 564 O O . GLY A 1 69 ? 0.365 35.375 4.648 1 97.38 69 GLY A O 1
ATOM 565 N N . ALA A 1 70 ? 0.034 37.281 3.482 1 96.75 70 ALA A N 1
ATOM 566 C CA . ALA A 1 70 ? 1.461 37.531 3.314 1 96.75 70 ALA A CA 1
ATOM 567 C C . ALA A 1 70 ? 2.025 38.281 4.512 1 96.75 70 ALA A C 1
ATOM 569 O O . ALA A 1 70 ? 1.524 39.375 4.871 1 96.75 70 ALA A O 1
ATOM 570 N N . MET A 1 71 ? 3.078 37.812 5.055 1 94.19 71 MET A N 1
ATOM 571 C CA . MET A 1 71 ? 3.668 38.438 6.238 1 94.19 71 MET A CA 1
ATOM 572 C C . MET A 1 71 ? 4.766 39.438 5.848 1 94.19 71 MET A C 1
ATOM 574 O O . MET A 1 71 ? 5.324 40.125 6.703 1 94.19 71 MET A O 1
ATOM 578 N N . ASP A 1 72 ? 5.18 39.469 4.594 1 93.5 72 ASP A N 1
ATOM 579 C CA . ASP A 1 72 ? 6.145 40.438 4.066 1 93.5 72 ASP A CA 1
ATOM 580 C C . ASP A 1 72 ? 5.777 40.844 2.65 1 93.5 72 ASP A C 1
ATOM 582 O O . ASP A 1 72 ? 4.98 40.188 1.981 1 93.5 72 ASP A O 1
ATOM 586 N N . THR A 1 73 ? 6.328 41.906 2.223 1 94.06 73 THR A N 1
ATOM 587 C CA . THR A 1 73 ? 5.965 42.531 0.949 1 94.06 73 THR A CA 1
ATOM 588 C C . THR A 1 73 ? 6.484 41.688 -0.219 1 94.06 73 THR A C 1
ATOM 590 O O . THR A 1 73 ? 5.848 41.625 -1.271 1 94.06 73 THR A O 1
ATOM 593 N N . LYS A 1 74 ? 7.605 41.094 0.008 1 94.94 74 LYS A N 1
ATOM 594 C CA . LYS A 1 74 ? 8.172 40.281 -1.057 1 94.94 74 LYS A CA 1
ATOM 595 C C . LYS A 1 74 ? 7.23 39.125 -1.433 1 94.94 74 LYS A C 1
ATOM 597 O O . LYS A 1 74 ? 6.996 38.875 -2.615 1 94.94 74 LYS A O 1
ATOM 602 N N . LEU A 1 75 ? 6.707 38.5 -0.434 1 96.56 75 LEU A N 1
ATOM 603 C CA . LEU A 1 75 ? 5.746 37.438 -0.673 1 96.56 75 LEU A CA 1
ATOM 604 C C . LEU A 1 75 ? 4.477 37.969 -1.32 1 96.56 75 LEU A C 1
ATOM 606 O O . LEU A 1 75 ? 3.951 37.375 -2.264 1 96.56 75 LEU A O 1
ATOM 610 N N . LEU A 1 76 ? 3.996 39.062 -0.842 1 96.5 76 LEU A N 1
ATOM 611 C CA . LEU A 1 76 ? 2.787 39.688 -1.371 1 96.5 76 LEU A CA 1
ATOM 612 C C . LEU A 1 76 ? 2.914 39.938 -2.871 1 96.5 76 LEU A C 1
ATOM 614 O O . LEU A 1 76 ? 2.033 39.562 -3.643 1 96.5 76 LEU A O 1
ATOM 618 N N . GLU A 1 77 ? 3.973 40.5 -3.201 1 95 77 GLU A N 1
ATOM 619 C CA . GLU A 1 77 ? 4.207 40.844 -4.605 1 95 77 GLU A CA 1
ATOM 620 C C . GLU A 1 77 ? 4.32 39.562 -5.453 1 95 77 GLU A C 1
ATOM 622 O O . GLU A 1 77 ? 3.734 39.5 -6.535 1 95 77 GLU A O 1
ATOM 627 N N . ALA A 1 78 ? 5.07 38.656 -4.949 1 96.06 78 ALA A N 1
ATOM 628 C CA . ALA A 1 78 ? 5.293 37.406 -5.691 1 96.06 78 ALA A CA 1
ATOM 629 C C . ALA A 1 78 ? 3.979 36.688 -5.957 1 96.06 78 ALA A C 1
ATOM 631 O O . ALA A 1 78 ? 3.717 36.25 -7.078 1 96.06 78 ALA A O 1
ATOM 632 N N . LEU A 1 79 ? 3.15 36.562 -4.973 1 97.44 79 LEU A N 1
ATOM 633 C CA . LEU A 1 79 ? 1.884 35.844 -5.109 1 97.44 79 LEU A CA 1
ATOM 634 C C . LEU A 1 79 ? 0.925 36.625 -6.012 1 97.44 79 LEU A C 1
ATOM 636 O O . LEU A 1 79 ? 0.228 36.031 -6.836 1 97.44 79 LEU A O 1
ATOM 640 N N . TYR A 1 80 ? 0.928 37.906 -5.848 1 95.56 80 TYR A N 1
ATOM 641 C CA . TYR A 1 80 ? 0.085 38.75 -6.688 1 95.56 80 TYR A CA 1
ATOM 642 C C . TYR A 1 80 ? 0.382 38.531 -8.164 1 95.56 80 TYR A C 1
ATOM 644 O O . TYR A 1 80 ? -0.533 38.312 -8.961 1 95.56 80 TYR A O 1
ATOM 652 N N . TRP A 1 81 ? 1.58 38.5 -8.461 1 94.94 81 TRP A N 1
ATOM 653 C CA . TRP A 1 81 ? 1.977 38.406 -9.859 1 94.94 81 TRP A CA 1
ATOM 654 C C . TRP A 1 81 ? 1.803 37 -10.383 1 94.94 81 TRP A C 1
ATOM 656 O O . TRP A 1 81 ? 1.816 36.75 -11.594 1 94.94 81 TRP A O 1
ATOM 666 N N . LYS A 1 82 ? 1.647 36.031 -9.523 1 95.69 82 LYS A N 1
ATOM 667 C CA . LYS A 1 82 ? 1.387 34.656 -9.93 1 95.69 82 LYS A CA 1
ATOM 668 C C . LYS A 1 82 ? -0.112 34.406 -10.031 1 95.69 82 LYS A C 1
ATOM 670 O O . LYS A 1 82 ? -0.527 33.312 -10.461 1 95.69 82 LYS A O 1
ATOM 675 N N . GLY A 1 83 ? -0.905 35.375 -9.648 1 96.19 83 GLY A N 1
ATOM 676 C CA . GLY A 1 83 ? -2.352 35.25 -9.711 1 96.19 83 GLY A CA 1
ATOM 677 C C . GLY A 1 83 ? -2.934 34.469 -8.547 1 96.19 83 GLY A C 1
ATOM 678 O O . GLY A 1 83 ? -3.971 33.812 -8.68 1 96.19 83 GLY A O 1
ATOM 679 N N . VAL A 1 84 ? -2.223 34.469 -7.453 1 97.31 84 VAL A N 1
ATOM 680 C CA . VAL A 1 84 ? -2.691 33.781 -6.246 1 97.31 84 VAL A CA 1
ATOM 681 C C . VAL A 1 84 ? -3.352 34.781 -5.312 1 97.31 84 VAL A C 1
ATOM 683 O O . VAL A 1 84 ? -2.795 35.875 -5.051 1 97.31 84 VAL A O 1
ATOM 686 N N . PRO A 1 85 ? -4.578 34.531 -4.871 1 97 85 PRO A N 1
ATOM 687 C CA . PRO A 1 85 ? -5.238 35.438 -3.951 1 97 85 PRO A CA 1
ATOM 688 C C . PRO A 1 85 ? -4.422 35.688 -2.686 1 97 85 PRO A C 1
ATOM 690 O O . PRO A 1 85 ? -4.074 34.75 -1.973 1 97 85 PRO A O 1
ATOM 693 N N . VAL A 1 86 ? -4.188 36.969 -2.455 1 97.06 86 VAL A N 1
ATOM 694 C CA . VAL A 1 86 ? -3.283 37.281 -1.355 1 97.06 86 VAL A CA 1
ATOM 695 C C . VAL A 1 86 ? -3.699 38.594 -0.711 1 97.06 86 VAL A C 1
ATOM 697 O O . VAL A 1 86 ? -4.293 39.469 -1.368 1 97.06 86 VAL A O 1
ATOM 700 N N . PHE A 1 87 ? -3.498 38.75 0.54 1 96.75 87 PHE A N 1
ATOM 701 C CA . PHE A 1 87 ? -3.68 40 1.262 1 96.75 87 PHE A CA 1
ATOM 702 C C . PHE A 1 87 ? -2.479 40.281 2.156 1 96.75 87 PHE A C 1
ATOM 704 O O . PHE A 1 87 ? -1.657 39.406 2.404 1 96.75 87 PHE A O 1
ATOM 711 N N . ASP A 1 88 ? -2.416 41.469 2.529 1 95.44 88 ASP A N 1
ATOM 712 C CA . ASP A 1 88 ? -1.323 41.938 3.385 1 95.44 88 ASP A CA 1
ATOM 713 C C . ASP A 1 88 ? -1.692 41.812 4.859 1 95.44 88 ASP A C 1
ATOM 715 O O . ASP A 1 88 ? -2.648 42.438 5.324 1 95.44 88 ASP A O 1
ATOM 719 N N . MET A 1 89 ? -0.9 41.031 5.605 1 92.56 89 MET A N 1
ATOM 720 C CA . MET A 1 89 ? -1.179 40.844 7.031 1 92.56 89 MET A CA 1
ATOM 721 C C . MET A 1 89 ? -0.622 42.031 7.836 1 92.56 89 MET A C 1
ATOM 723 O O . MET A 1 89 ? -0.977 42.219 9 1 92.56 89 MET A O 1
ATOM 727 N N . GLY A 1 90 ? 0.259 42.781 7.188 1 83.38 90 GLY A N 1
ATOM 728 C CA . GLY A 1 90 ? 0.824 43.969 7.828 1 83.38 90 GLY A CA 1
ATOM 729 C C . GLY A 1 90 ? 1.828 43.625 8.914 1 83.38 90 GLY A C 1
ATOM 730 O O . GLY A 1 90 ? 2.109 44.469 9.781 1 83.38 90 GLY A O 1
ATOM 731 N N . SER A 1 91 ? 2.369 42.438 8.961 1 75.81 91 SER A N 1
ATOM 732 C CA . SER A 1 91 ? 3.232 41.969 10.031 1 75.81 91 SER A CA 1
ATOM 733 C C . SER A 1 91 ? 4.68 42.375 9.812 1 75.81 91 SER A C 1
ATOM 735 O O . SER A 1 91 ? 5.469 42.438 10.758 1 75.81 91 SER A O 1
ATOM 737 N N . HIS A 1 92 ? 5.098 42.719 8.656 1 71.5 92 HIS A N 1
ATOM 738 C CA . HIS A 1 92 ? 6.453 43.125 8.289 1 71.5 92 HIS A CA 1
ATOM 739 C C . HIS A 1 92 ? 7.477 42.125 8.828 1 71.5 92 HIS A C 1
ATOM 741 O O . HIS A 1 92 ? 8.453 42.531 9.469 1 71.5 92 HIS A O 1
ATOM 747 N N . MET A 1 93 ? 7.262 40.906 8.625 1 77.81 93 MET A N 1
ATOM 748 C CA . MET A 1 93 ? 8.117 39.812 9.109 1 77.81 93 MET A CA 1
ATOM 749 C C . MET A 1 93 ? 9.328 39.625 8.211 1 77.81 93 MET A C 1
ATOM 751 O O . MET A 1 93 ? 9.352 40.125 7.082 1 77.81 93 MET A O 1
ATOM 755 N N . SER A 1 94 ? 10.336 38.938 8.836 1 74.25 94 SER A N 1
ATOM 756 C CA . SER A 1 94 ? 11.516 38.531 8.07 1 74.25 94 SER A CA 1
ATOM 757 C C . SER A 1 94 ? 11.148 37.625 6.898 1 74.25 94 SER A C 1
ATOM 759 O O . SER A 1 94 ? 10.18 36.875 6.973 1 74.25 94 SER A O 1
ATOM 761 N N . THR A 1 95 ? 11.945 37.719 5.867 1 79.25 95 THR A N 1
ATOM 762 C CA . THR A 1 95 ? 11.688 36.938 4.645 1 79.25 95 THR A CA 1
ATOM 763 C C . THR A 1 95 ? 12.406 35.594 4.688 1 79.25 95 THR A C 1
ATOM 765 O O . THR A 1 95 ? 12.289 34.812 3.756 1 79.25 95 THR A O 1
ATOM 768 N N . ILE A 1 96 ? 13.109 35.312 5.773 1 74.12 96 ILE A N 1
ATOM 769 C CA . ILE A 1 96 ? 13.906 34.094 5.863 1 74.12 96 ILE A CA 1
ATOM 770 C C . ILE A 1 96 ? 13.242 33.094 6.816 1 74.12 96 ILE A C 1
ATOM 772 O O . ILE A 1 96 ? 12.352 33.469 7.582 1 74.12 96 ILE A O 1
ATOM 776 N N . ASP A 1 97 ? 13.648 31.859 6.754 1 78.81 97 ASP A N 1
ATOM 777 C CA . ASP A 1 97 ? 13.188 30.828 7.676 1 78.81 97 ASP A CA 1
ATOM 778 C C . ASP A 1 97 ? 13.805 31.016 9.062 1 78.81 97 ASP A C 1
ATOM 780 O O . ASP A 1 97 ? 15.023 30.891 9.227 1 78.81 97 ASP A O 1
ATOM 784 N N . VAL A 1 98 ? 12.969 31.266 9.984 1 67.5 98 VAL A N 1
ATOM 785 C CA . VAL A 1 98 ? 13.484 31.625 11.305 1 67.5 98 VAL A CA 1
ATOM 786 C C . VAL A 1 98 ? 13.562 30.375 12.18 1 67.5 98 VAL A C 1
ATOM 788 O O . VAL A 1 98 ? 14.109 30.422 13.289 1 67.5 98 VAL A O 1
ATOM 791 N N . GLY A 1 99 ? 13.172 29.219 11.695 1 67.31 99 GLY A N 1
ATOM 792 C CA . GLY A 1 99 ? 13.297 27.953 12.406 1 67.31 99 GLY A CA 1
ATOM 793 C C . GLY A 1 99 ? 12.227 27.75 13.461 1 67.31 99 GLY A C 1
ATOM 794 O O . GLY A 1 99 ? 11.828 28.703 14.141 1 67.31 99 GLY A O 1
ATOM 795 N N . TRP A 1 100 ? 11.758 26.609 13.688 1 63.94 100 TRP A N 1
ATOM 796 C CA . TRP A 1 100 ? 10.734 26.25 14.664 1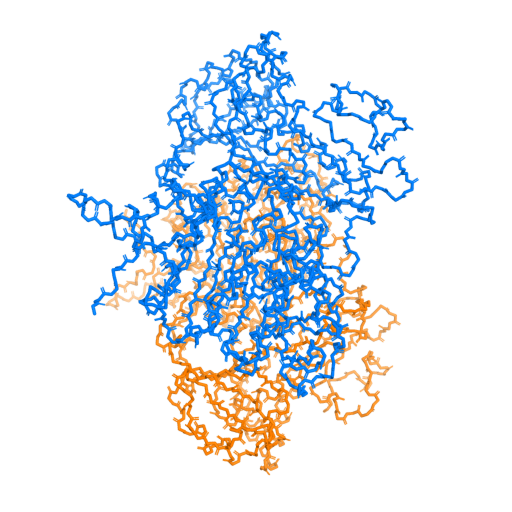 63.94 100 TRP A CA 1
ATOM 797 C C . TRP A 1 100 ? 11.211 26.547 16.078 1 63.94 100 TRP A C 1
ATOM 799 O O . TRP A 1 100 ? 12.352 26.25 16.438 1 63.94 100 TRP A O 1
ATOM 809 N N . GLY A 1 101 ? 10.328 27.156 16.875 1 65.69 101 GLY A N 1
ATOM 810 C CA . GLY A 1 101 ? 10.609 27.375 18.297 1 65.69 101 GLY A CA 1
ATOM 811 C C . GLY A 1 101 ? 11.336 28.672 18.562 1 65.69 101 GLY A C 1
ATOM 812 O O . GLY A 1 101 ? 11.484 29.094 19.719 1 65.69 101 GLY A O 1
ATOM 813 N N . SER A 1 102 ? 11.773 29.391 17.516 1 68.88 102 SER A N 1
ATOM 814 C CA . SER A 1 102 ? 12.461 30.656 17.703 1 68.88 102 SER A CA 1
ATOM 815 C C . SER A 1 102 ? 11.492 31.75 18.156 1 68.88 102 SER A C 1
ATOM 817 O O . SER A 1 102 ? 10.281 31.609 18.016 1 68.88 102 SER A O 1
ATOM 819 N N . PRO A 1 103 ? 12.016 32.781 18.75 1 71.12 103 PRO A N 1
ATOM 820 C CA . PRO A 1 103 ? 11.156 33.875 19.141 1 71.12 103 PRO A CA 1
ATOM 821 C C . PRO A 1 103 ? 10.375 34.469 17.969 1 71.12 103 PRO A C 1
ATOM 823 O O . PRO A 1 103 ? 9.211 34.844 18.109 1 71.12 103 PRO A O 1
ATOM 826 N N . THR A 1 104 ? 11.047 34.531 16.906 1 71.88 104 THR A N 1
ATOM 827 C CA . THR A 1 104 ? 10.375 35.031 15.711 1 71.88 104 THR A CA 1
ATOM 828 C C . THR A 1 104 ? 9.25 34.094 15.297 1 71.88 104 THR A C 1
ATOM 830 O O . THR A 1 104 ? 8.195 34.531 14.836 1 71.88 104 THR A O 1
ATOM 833 N N . PHE A 1 105 ? 9.445 32.875 15.523 1 72 105 PHE A N 1
ATOM 834 C CA . PHE A 1 105 ? 8.391 31.891 15.258 1 72 105 PHE A CA 1
ATOM 835 C C . PHE A 1 105 ? 7.195 32.125 16.172 1 72 105 PHE A C 1
ATOM 837 O O . PHE A 1 105 ? 6.047 32 15.734 1 72 105 PHE A O 1
ATOM 844 N N . HIS A 1 106 ? 7.383 32.5 17.344 1 75.31 106 HIS A N 1
ATOM 845 C CA . HIS A 1 106 ? 6.312 32.812 18.281 1 75.31 106 HIS A CA 1
ATOM 846 C C . HIS A 1 106 ? 5.512 34.031 17.828 1 75.31 106 HIS A C 1
ATOM 848 O O . HIS A 1 106 ? 4.297 34.094 18.016 1 75.31 106 HIS A O 1
ATOM 854 N N . LYS A 1 107 ? 6.203 34.875 17.25 1 75.44 107 LYS A N 1
ATOM 855 C CA . LYS A 1 107 ? 5.516 36.062 16.688 1 75.44 107 LYS A CA 1
ATOM 856 C C . LYS A 1 107 ? 4.562 35.625 15.57 1 75.44 107 LYS A C 1
ATOM 858 O O . LYS A 1 107 ? 3.447 36.156 15.477 1 75.44 107 LYS A O 1
ATOM 863 N N . MET A 1 108 ? 5.012 34.781 14.836 1 78 108 MET A N 1
ATOM 864 C CA . MET A 1 108 ? 4.16 34.25 13.766 1 78 108 MET A CA 1
ATOM 865 C C . MET A 1 108 ? 2.904 33.594 14.328 1 78 108 MET A C 1
ATOM 867 O O . MET A 1 108 ? 1.816 33.75 13.766 1 78 108 MET A O 1
ATOM 871 N N . GLY A 1 109 ? 3.096 32.906 15.398 1 80 109 GLY A N 1
ATOM 872 C CA . GLY A 1 109 ? 1.959 32.281 16.062 1 80 109 GLY A CA 1
ATOM 873 C C . GLY A 1 109 ? 0.921 33.312 16.531 1 80 109 GLY A C 1
ATOM 874 O O . GLY A 1 109 ? -0.282 33.062 16.406 1 80 109 GLY A O 1
ATOM 875 N N . ARG A 1 110 ? 1.358 34.375 16.969 1 85.75 110 ARG A N 1
ATOM 876 C CA . ARG A 1 110 ? 0.458 35.438 17.406 1 85.75 110 ARG A CA 1
ATOM 877 C C . ARG A 1 110 ? -0.314 36.031 16.234 1 85.75 110 ARG A C 1
ATOM 879 O O . ARG A 1 110 ? -1.51 36.312 16.344 1 85.75 110 ARG A O 1
ATOM 886 N N . GLU A 1 111 ? 0.37 36.125 15.188 1 88.56 111 GLU A N 1
ATOM 887 C CA . GLU A 1 111 ? -0.272 36.656 13.992 1 88.56 111 GLU A CA 1
ATOM 888 C C . GLU A 1 111 ? -1.405 35.75 13.523 1 88.56 111 GLU A C 1
ATOM 890 O O . GLU A 1 111 ? -2.426 36.25 13.023 1 88.56 111 GLU A O 1
ATOM 895 N N . LYS A 1 112 ? -1.218 34.531 13.688 1 91.94 112 LYS A N 1
ATOM 896 C CA . LYS A 1 112 ? -2.256 33.562 13.328 1 91.94 112 LYS A CA 1
ATOM 897 C C . LYS A 1 112 ? -3.527 33.781 14.133 1 91.94 112 LYS A C 1
ATOM 899 O O . LYS A 1 112 ? -4.629 33.812 13.578 1 91.94 112 LYS A O 1
ATOM 904 N N . VAL A 1 113 ? -3.373 33.969 15.367 1 93.81 113 VAL A N 1
ATOM 905 C CA . VAL A 1 113 ? -4.52 34.125 16.266 1 93.81 113 VAL A CA 1
ATOM 906 C C . VAL A 1 113 ? -5.219 35.438 15.961 1 93.81 113 VAL A C 1
ATOM 908 O O . VAL A 1 113 ? -6.449 35.531 15.961 1 93.81 113 VAL A O 1
ATOM 911 N N . ILE A 1 114 ? -4.457 36.469 15.711 1 93.56 114 ILE A N 1
ATOM 912 C CA . ILE A 1 114 ? -5.008 37.75 15.352 1 93.56 114 ILE A CA 1
ATOM 913 C C . ILE A 1 114 ? -5.812 37.625 14.062 1 93.56 114 ILE A C 1
ATOM 915 O O . ILE A 1 114 ? -6.898 38.219 13.938 1 93.56 114 ILE A O 1
ATOM 919 N N . LEU A 1 115 ? -5.266 36.906 13.203 1 94.88 115 LEU A N 1
ATOM 920 C CA . LEU A 1 115 ? -5.934 36.688 11.922 1 94.88 115 LEU A CA 1
ATOM 921 C C . LEU A 1 115 ? -7.277 36 12.117 1 94.88 115 LEU A C 1
ATOM 923 O O . LEU A 1 115 ? -8.281 36.406 11.523 1 94.88 115 LEU A O 1
ATOM 927 N N . ILE A 1 116 ? -7.363 34.969 12.906 1 97 116 ILE A N 1
ATOM 928 C CA . ILE A 1 116 ? -8.594 34.219 13.18 1 97 116 ILE A CA 1
ATOM 929 C C . ILE A 1 116 ? -9.617 35.156 13.836 1 97 116 ILE A C 1
ATOM 931 O O . ILE A 1 116 ? -10.781 35.188 13.438 1 97 116 ILE A O 1
ATOM 935 N N . ASP A 1 117 ? -9.141 35.875 14.797 1 96.12 117 ASP A N 1
ATOM 936 C CA . ASP A 1 117 ? -9.992 36.844 15.508 1 96.12 117 ASP A CA 1
ATOM 937 C C . ASP A 1 117 ? -10.555 37.906 14.562 1 96.12 117 ASP A C 1
ATOM 939 O O . ASP A 1 117 ? -11.664 38.375 14.766 1 96.12 117 ASP A O 1
ATOM 943 N N . SER A 1 118 ? -9.852 38.219 13.539 1 95.44 118 SER A N 1
ATOM 944 C CA . SER A 1 118 ? -10.242 39.25 12.586 1 95.44 118 SER A CA 1
ATOM 945 C C . SER A 1 118 ? -11.25 38.719 11.57 1 95.44 118 SER A C 1
ATOM 947 O O . SER A 1 118 ? -12.148 39.438 11.141 1 95.44 118 SER A O 1
ATOM 949 N N . ILE A 1 119 ? -11.164 37.5 11.211 1 97.25 119 ILE A N 1
ATOM 950 C CA . ILE A 1 119 ? -11.938 36.969 10.102 1 97.25 119 ILE A CA 1
ATOM 951 C C . ILE A 1 119 ? -13.289 36.469 10.609 1 97.25 119 ILE A C 1
ATOM 953 O O . ILE A 1 119 ? -14.305 36.562 9.914 1 97.25 119 ILE A O 1
ATOM 957 N N . LEU A 1 120 ? -13.352 35.875 11.789 1 98.06 120 LEU A N 1
ATOM 958 C CA . LEU A 1 120 ? -14.555 35.219 12.289 1 98.06 120 LEU A CA 1
ATOM 959 C C . LEU A 1 120 ? -15.734 36.188 12.32 1 98.06 120 LEU A C 1
ATOM 961 O O . LEU A 1 120 ? -16.859 35.812 11.953 1 98.06 120 LEU A O 1
ATOM 965 N N . PRO A 1 121 ? -15.516 37.469 12.68 1 97.38 121 PRO A N 1
ATOM 966 C CA . PRO A 1 121 ? -16.641 38.406 12.742 1 97.38 121 PRO A CA 1
ATOM 967 C C . PRO A 1 121 ? -17.25 38.688 11.367 1 97.38 121 PRO A C 1
ATOM 969 O O . PRO A 1 121 ? -18.344 39.25 11.281 1 97.38 121 PRO A O 1
ATOM 972 N N . TYR A 1 122 ? -16.516 38.344 10.297 1 97.69 122 TYR A N 1
ATOM 973 C CA . TYR A 1 122 ? -17.078 38.562 8.969 1 97.69 122 TYR A CA 1
ATOM 974 C C . TYR A 1 122 ? -18.25 37.625 8.719 1 97.69 122 TYR A C 1
ATOM 976 O O . TYR A 1 122 ? -19.031 37.812 7.777 1 97.69 122 TYR A O 1
ATOM 984 N N . GLY A 1 123 ? -18.359 36.5 9.5 1 97.75 123 GLY A N 1
ATOM 985 C CA . GLY A 1 123 ? -19.547 35.656 9.445 1 97.75 123 GLY A CA 1
ATOM 986 C C . GLY A 1 123 ? -19.359 34.438 8.555 1 97.75 123 GLY A C 1
ATOM 987 O O . GLY A 1 123 ? -20.328 33.75 8.258 1 97.75 123 GLY A O 1
ATOM 988 N N . TYR A 1 124 ? -18.188 34.188 8.141 1 97.88 124 TYR A N 1
ATOM 989 C CA . TYR A 1 124 ? -17.891 33.062 7.289 1 97.88 124 TYR A CA 1
ATOM 990 C C . TYR A 1 124 ? -17.172 31.969 8.07 1 97.88 124 TYR A C 1
ATOM 992 O O . TYR A 1 124 ? -16.516 32.25 9.07 1 97.88 124 TYR A O 1
ATOM 1000 N N . GLU A 1 125 ? -17.344 30.656 7.656 1 98.5 125 GLU A N 1
ATOM 1001 C CA . GLU A 1 125 ? -16.531 29.578 8.203 1 98.5 125 GLU A CA 1
ATOM 1002 C C . GLU A 1 125 ? -15.086 29.672 7.738 1 98.5 125 GLU A C 1
ATOM 1004 O O . GLU A 1 125 ? -14.828 30 6.578 1 98.5 125 GLU A O 1
ATOM 1009 N N . LEU A 1 126 ? -14.195 29.469 8.695 1 98.75 126 LEU A N 1
ATOM 1010 C CA . LEU A 1 126 ? -12.773 29.609 8.414 1 98.75 126 LEU A CA 1
ATOM 1011 C C . LEU A 1 126 ? -12.039 28.281 8.586 1 98.75 126 LEU A C 1
ATOM 1013 O O . LEU A 1 126 ? -12.023 27.719 9.688 1 98.75 126 LEU A O 1
ATOM 1017 N N . LEU A 1 127 ? -11.523 27.734 7.516 1 98.81 127 LEU A N 1
ATOM 1018 C CA . LEU A 1 127 ? -10.539 26.672 7.605 1 98.81 127 LEU A CA 1
ATOM 1019 C C . LEU A 1 127 ? -9.125 27.219 7.605 1 98.81 127 LEU A C 1
ATOM 1021 O O . LEU A 1 127 ? -8.602 27.609 6.555 1 98.81 127 LEU A O 1
ATOM 1025 N N . MET A 1 128 ? -8.539 27.312 8.805 1 98.31 128 MET A N 1
ATOM 1026 C CA . MET A 1 128 ? -7.195 27.859 9 1 98.31 128 MET A CA 1
ATOM 1027 C C . MET A 1 128 ? -6.141 26.766 8.891 1 98.31 128 MET A C 1
ATOM 1029 O O . MET A 1 128 ? -6.223 25.75 9.594 1 98.31 128 MET A O 1
ATOM 1033 N N . CYS A 1 129 ? -5.141 27 8.055 1 97.88 129 CYS A N 1
ATOM 1034 C CA . CYS A 1 129 ? -4.109 26 7.801 1 97.88 129 CYS A CA 1
ATOM 1035 C C . CYS A 1 129 ? -2.717 26.578 7.992 1 97.88 129 CYS A C 1
ATOM 1037 O O . CYS A 1 129 ? -2.473 27.734 7.641 1 97.88 129 CYS A O 1
ATOM 1039 N N . ASP A 1 130 ? -1.815 25.781 8.547 1 96.06 130 ASP A N 1
ATOM 1040 C CA . ASP A 1 130 ? -0.403 26.109 8.375 1 96.06 130 ASP A CA 1
ATOM 1041 C C . ASP A 1 130 ? 0.029 25.953 6.922 1 96.06 130 ASP A C 1
ATOM 1043 O O . ASP A 1 130 ? -0.678 25.344 6.121 1 96.06 130 ASP A O 1
ATOM 1047 N N . THR A 1 131 ? 1.137 26.547 6.648 1 94.38 131 THR A N 1
ATOM 1048 C CA . THR A 1 131 ? 1.581 26.531 5.262 1 94.38 131 THR A CA 1
ATOM 1049 C C . THR A 1 131 ? 2.285 25.219 4.934 1 94.38 131 THR A C 1
ATOM 1051 O O . THR A 1 131 ? 2.254 24.766 3.791 1 94.38 131 THR A O 1
ATOM 1054 N N . ASP A 1 132 ? 2.965 24.594 5.941 1 95.5 132 ASP A N 1
ATOM 1055 C CA . ASP A 1 132 ? 3.734 23.375 5.695 1 95.5 132 ASP A CA 1
ATOM 1056 C C . ASP A 1 132 ? 2.857 22.141 5.832 1 95.5 132 ASP A C 1
ATOM 1058 O O . ASP A 1 132 ? 3.211 21.203 6.547 1 95.5 132 ASP A O 1
ATOM 1062 N N . MET A 1 133 ? 1.748 22.156 5.184 1 97.81 133 MET A N 1
ATOM 1063 C CA . MET A 1 133 ? 0.814 21.047 5.062 1 97.81 133 MET A CA 1
ATOM 1064 C C . MET A 1 133 ? 0.25 20.953 3.648 1 97.81 133 MET A C 1
ATOM 1066 O O . MET A 1 133 ? 0.352 21.906 2.875 1 97.81 133 MET A O 1
ATOM 1070 N N . VAL A 1 134 ? -0.264 19.75 3.283 1 98.12 134 VAL A N 1
ATOM 1071 C CA . VAL A 1 134 ? -0.808 19.5 1.95 1 98.12 134 VAL A CA 1
ATOM 1072 C C . VAL A 1 134 ? -2.178 18.844 2.062 1 98.12 134 VAL A C 1
ATOM 1074 O O . VAL A 1 134 ? -2.371 17.938 2.873 1 98.12 134 VAL A O 1
ATOM 1077 N N . TRP A 1 135 ? -3.125 19.391 1.295 1 98.69 135 TRP A N 1
ATOM 1078 C CA . TRP A 1 135 ? -4.414 18.719 1.164 1 98.69 135 TRP A CA 1
ATOM 1079 C C . TRP A 1 135 ? -4.355 17.625 0.101 1 98.69 135 TRP A C 1
ATOM 1081 O O . TRP A 1 135 ? -3.848 17.844 -0.999 1 98.69 135 TRP A O 1
ATOM 1091 N N . LEU A 1 136 ? -4.895 16.484 0.445 1 98.5 136 LEU A N 1
ATOM 1092 C CA . LEU A 1 136 ? -4.871 15.336 -0.457 1 98.5 136 LEU A CA 1
ATOM 1093 C C . LEU A 1 136 ? -6.277 15.008 -0.956 1 98.5 136 LEU A C 1
ATOM 1095 O O . LEU A 1 136 ? -6.438 14.297 -1.947 1 98.5 136 LEU A O 1
ATOM 1099 N N . LYS A 1 137 ? -7.227 15.43 -0.301 1 97.94 137 LYS A N 1
ATOM 1100 C CA . LYS A 1 137 ? -8.648 15.258 -0.583 1 97.94 137 LYS A CA 1
ATOM 1101 C C . LYS A 1 137 ? -9.445 16.5 -0.181 1 97.94 137 LYS A C 1
ATOM 1103 O O . LYS A 1 137 ? -9.023 17.25 0.694 1 97.94 137 LYS A O 1
ATOM 1108 N N . ASP A 1 138 ? -10.531 16.797 -0.878 1 97.75 138 ASP A N 1
ATOM 1109 C CA . ASP A 1 138 ? -11.375 17.938 -0.529 1 97.75 138 ASP A CA 1
ATOM 1110 C C . ASP A 1 138 ? -11.914 17.812 0.896 1 97.75 138 ASP A C 1
ATOM 1112 O O . ASP A 1 138 ? -12.695 16.906 1.189 1 97.75 138 ASP A O 1
ATOM 1116 N N . PRO A 1 139 ? -11.5 18.688 1.733 1 97.62 139 PRO A N 1
ATOM 1117 C CA . PRO A 1 139 ? -11.891 18.547 3.141 1 97.62 139 PRO A CA 1
ATOM 1118 C C . PRO A 1 139 ? -13.305 19.062 3.414 1 97.62 139 PRO A C 1
ATOM 1120 O O . PRO A 1 139 ? -13.859 18.797 4.484 1 97.62 139 PRO A O 1
ATOM 1123 N N . LEU A 1 140 ? -13.914 19.797 2.516 1 96.88 140 LEU A N 1
ATOM 1124 C CA . LEU A 1 140 ? -15.117 20.562 2.811 1 96.88 140 LEU A CA 1
ATOM 1125 C C . LEU A 1 140 ? -16.312 19.641 3.055 1 96.88 140 LEU A C 1
ATOM 1127 O O . LEU A 1 140 ? -17.047 19.828 4.023 1 96.88 140 LEU A O 1
ATOM 1131 N N . PRO A 1 141 ? -16.453 18.578 2.209 1 92.19 141 PRO A N 1
ATOM 1132 C CA . PRO A 1 141 ? -17.547 17.656 2.514 1 92.19 141 PRO A CA 1
ATOM 1133 C C . PRO A 1 141 ? -17.406 17 3.881 1 92.19 141 PRO A C 1
ATOM 1135 O O . PRO A 1 141 ? -18.391 16.766 4.57 1 92.19 141 PRO A O 1
ATOM 1138 N N . TYR A 1 142 ? -16.219 16.688 4.246 1 94.44 142 TYR A N 1
ATOM 1139 C CA . TYR A 1 142 ? -15.992 16.094 5.551 1 94.44 142 TYR A CA 1
ATOM 1140 C C . TYR A 1 142 ? -16.422 17.031 6.672 1 94.44 142 TYR A C 1
ATOM 1142 O O . TYR A 1 142 ? -17.125 16.625 7.602 1 94.44 142 TYR A O 1
ATOM 1150 N N . LEU A 1 143 ? -16.016 18.25 6.586 1 96.31 143 LEU A N 1
ATOM 1151 C CA . LEU A 1 143 ? -16.312 19.234 7.617 1 96.31 143 LEU A CA 1
ATOM 1152 C C . LEU A 1 143 ? -17.828 19.469 7.719 1 96.31 143 LEU A C 1
ATOM 1154 O O . LEU A 1 143 ? -18.344 19.688 8.812 1 96.31 143 LEU A O 1
ATOM 1158 N N . ALA A 1 144 ? -18.453 19.375 6.652 1 91.88 144 ALA A N 1
ATOM 1159 C CA . ALA A 1 144 ? -19.891 19.625 6.59 1 91.88 144 ALA A CA 1
ATOM 1160 C C . ALA A 1 144 ? -20.672 18.531 7.293 1 91.88 144 ALA A C 1
ATOM 1162 O O . ALA A 1 144 ? -21.844 18.703 7.609 1 91.88 144 ALA A O 1
ATOM 1163 N N . ARG A 1 145 ? -20.031 17.438 7.543 1 87.81 145 ARG A N 1
ATOM 1164 C CA . ARG A 1 145 ? -20.672 16.344 8.258 1 87.81 145 ARG A CA 1
ATOM 1165 C C . ARG A 1 145 ? -21.031 16.75 9.688 1 87.81 145 ARG A C 1
ATOM 1167 O O . ARG A 1 145 ? -21.844 16.094 10.344 1 87.81 145 ARG A O 1
ATOM 1174 N N . TYR A 1 146 ? -20.391 17.844 10.164 1 93.19 146 TYR A N 1
ATOM 1175 C CA . TYR A 1 146 ? -20.547 18.234 11.562 1 93.19 146 TYR A CA 1
ATOM 1176 C C . TYR A 1 146 ? -21 19.688 11.664 1 93.19 146 TYR A C 1
ATOM 1178 O O . TYR A 1 146 ? -20.297 20.531 12.227 1 93.19 146 TYR A O 1
ATOM 1186 N N . PRO A 1 147 ? -22.219 19.922 11.289 1 90.56 147 PRO A N 1
ATOM 1187 C CA . PRO A 1 147 ? -22.688 21.297 11.242 1 90.56 147 PRO A CA 1
ATOM 1188 C C . PRO A 1 147 ? -22.781 21.938 12.625 1 90.56 147 PRO A C 1
ATOM 1190 O O . PRO A 1 147 ? -22.781 23.172 12.742 1 90.56 147 PRO A O 1
ATOM 1193 N N . GLU A 1 148 ? -22.812 21.125 13.664 1 92.94 148 GLU A N 1
ATOM 1194 C CA . GLU A 1 148 ? -22.984 21.672 15.008 1 92.94 148 GLU A CA 1
ATOM 1195 C C . GLU A 1 148 ? -21.641 22.047 15.617 1 92.94 148 GLU A C 1
ATOM 1197 O O . GLU A 1 148 ? -21.578 22.75 16.641 1 92.94 148 GLU A O 1
ATOM 1202 N N . ALA A 1 149 ? -20.594 21.641 15.031 1 97.81 149 ALA A N 1
ATOM 1203 C CA . ALA A 1 149 ? -19.266 21.922 15.586 1 97.81 149 ALA A CA 1
ATOM 1204 C C . ALA A 1 149 ? -18.922 23.391 15.469 1 97.81 149 ALA A C 1
ATOM 1206 O O . ALA A 1 149 ? -19.062 23.984 14.398 1 97.81 149 ALA A O 1
ATOM 1207 N N . ASP A 1 150 ? -18.484 23.938 16.641 1 98.62 150 ASP A N 1
ATOM 1208 C CA . ASP A 1 150 ? -17.938 25.297 16.609 1 98.62 150 ASP A CA 1
ATOM 1209 C C . ASP A 1 150 ? -16.516 25.297 16.047 1 98.62 150 ASP A C 1
ATOM 1211 O O . ASP A 1 150 ? -16.141 26.172 15.258 1 98.62 150 ASP A O 1
ATOM 1215 N N . VAL A 1 151 ? -15.75 24.312 16.516 1 98.62 151 VAL A N 1
ATOM 1216 C CA . VAL A 1 151 ? -14.367 24.172 16.094 1 98.62 151 VAL A CA 1
ATOM 1217 C C . VAL A 1 151 ? -14.047 22.703 15.852 1 98.62 151 VAL A C 1
ATOM 1219 O O . VAL A 1 151 ? -14.461 21.828 16.625 1 98.62 151 VAL A O 1
ATOM 1222 N N . LEU A 1 152 ? -13.461 22.312 14.75 1 98.75 152 LEU A N 1
ATOM 1223 C CA . LEU A 1 152 ? -12.805 21.031 14.484 1 98.75 152 LEU A CA 1
ATOM 1224 C C . LEU A 1 152 ? -11.289 21.203 14.414 1 98.75 152 LEU A C 1
ATOM 1226 O O . LEU A 1 152 ? -10.789 22.078 13.688 1 98.75 152 LEU A O 1
ATOM 1230 N N . THR A 1 153 ? -10.555 20.469 15.188 1 98.69 153 THR A N 1
ATOM 1231 C CA . THR A 1 153 ? -9.117 20.688 15.242 1 98.69 153 THR A CA 1
ATOM 1232 C C . THR A 1 153 ? -8.359 19.375 14.992 1 98.69 153 THR A C 1
ATOM 1234 O O . THR A 1 153 ? -8.836 18.297 15.375 1 98.69 153 THR A O 1
ATOM 1237 N N . SER A 1 154 ? -7.215 19.469 14.328 1 98.56 154 SER A N 1
ATOM 1238 C CA . SER A 1 154 ? -6.297 18.344 14.273 1 98.56 154 SER A CA 1
ATOM 1239 C C . SER A 1 154 ? -5.59 18.125 15.609 1 98.56 154 SER A C 1
ATOM 1241 O O . SER A 1 154 ? -5.793 18.906 16.547 1 98.56 154 SER A O 1
ATOM 1243 N N . SER A 1 155 ? -4.812 17.094 15.703 1 98.19 155 SER A N 1
ATOM 1244 C CA . SER A 1 155 ? -4.102 16.781 16.938 1 98.19 155 SER A CA 1
ATOM 1245 C C . SER A 1 155 ? -2.74 16.172 16.656 1 98.19 155 SER A C 1
ATOM 1247 O O . SER A 1 155 ? -2.457 15.773 15.516 1 98.19 155 SER A O 1
ATOM 1249 N N . ASP A 1 156 ? -1.912 16.109 17.656 1 97.5 156 ASP A N 1
ATOM 1250 C CA . ASP A 1 156 ? -0.611 15.445 17.578 1 97.5 156 ASP A CA 1
ATOM 1251 C C . ASP A 1 156 ? -0.71 13.984 18.016 1 97.5 156 ASP A C 1
ATOM 1253 O O . ASP A 1 156 ? 0.3 13.359 18.344 1 97.5 156 ASP A O 1
ATOM 1257 N N . GLN A 1 157 ? -1.942 13.523 18.062 1 97.38 157 GLN A N 1
ATOM 1258 C CA . GLN A 1 157 ? -2.203 12.141 18.453 1 97.38 157 GLN A CA 1
ATOM 1259 C C . GLN A 1 157 ? -1.507 11.164 17.5 1 97.38 157 GLN A C 1
ATOM 1261 O O . GLN A 1 157 ? -1.53 11.352 16.281 1 97.38 157 GLN A O 1
ATOM 1266 N N . VAL A 1 158 ? -0.792 10.125 18.141 1 97.38 158 VAL A N 1
ATOM 1267 C CA . VAL A 1 158 ? -0.079 9.172 17.297 1 97.38 158 VAL A CA 1
ATOM 1268 C C . VAL A 1 158 ? -0.685 7.781 17.469 1 97.38 158 VAL A C 1
ATOM 1270 O O . VAL A 1 158 ? -0.37 6.863 16.703 1 97.38 158 VAL A O 1
ATOM 1273 N N . VAL A 1 159 ? -1.452 7.574 18.516 1 97.62 159 VAL A N 1
ATOM 1274 C CA . VAL A 1 159 ? -2.203 6.34 18.719 1 97.62 159 VAL A CA 1
ATOM 1275 C C . VAL A 1 159 ? -3.615 6.5 18.156 1 97.62 159 VAL A C 1
ATOM 1277 O O . VAL A 1 159 ? -4.355 7.395 18.578 1 97.62 159 VAL A O 1
ATOM 1280 N N . PRO A 1 160 ? -3.967 5.699 17.203 1 97.31 160 PRO A N 1
ATOM 1281 C CA . PRO A 1 160 ? -5.32 5.871 16.672 1 97.31 160 PRO A CA 1
ATOM 1282 C C . PRO A 1 160 ? -6.398 5.648 17.734 1 97.31 160 PRO A C 1
ATOM 1284 O O . PRO A 1 160 ? -6.254 4.773 18.594 1 97.31 160 PRO A O 1
ATOM 1287 N N . THR A 1 161 ? -7.461 6.426 17.656 1 97.69 161 THR A N 1
ATOM 1288 C CA . THR A 1 161 ? -8.586 6.238 18.562 1 97.69 161 THR A CA 1
ATOM 1289 C C . THR A 1 161 ? -9.773 5.609 17.828 1 97.69 161 THR A C 1
ATOM 1291 O O . THR A 1 161 ? -10.688 5.086 18.469 1 97.69 161 THR A O 1
ATOM 1294 N N . VAL A 1 162 ? -9.766 5.73 16.547 1 96.75 162 VAL A N 1
ATOM 1295 C CA . VAL A 1 162 ? -10.773 5.152 15.664 1 96.75 162 VAL A CA 1
ATOM 1296 C C . VAL A 1 162 ? -10.094 4.441 14.492 1 96.75 162 VAL A C 1
ATOM 1298 O O . VAL A 1 162 ? -8.906 4.648 14.242 1 96.75 162 VAL A O 1
ATOM 1301 N N . THR A 1 163 ? -10.789 3.592 13.789 1 95.88 163 THR A N 1
ATOM 1302 C CA . THR A 1 163 ? -10.219 2.836 12.68 1 95.88 163 THR A CA 1
ATOM 1303 C C . THR A 1 163 ? -10.922 3.178 11.367 1 95.88 163 THR A C 1
ATOM 1305 O O . THR A 1 163 ? -10.758 2.482 10.367 1 95.88 163 THR A O 1
ATOM 1308 N N . ASP A 1 164 ? -11.773 4.184 11.391 1 94.44 164 ASP A N 1
ATOM 1309 C CA . ASP A 1 164 ? -12.5 4.684 10.234 1 94.44 164 ASP A CA 1
ATOM 1310 C C . ASP A 1 164 ? -12.398 6.203 10.133 1 94.44 164 ASP A C 1
ATOM 1312 O O . ASP A 1 164 ? -11.438 6.801 10.625 1 94.44 164 ASP A O 1
ATOM 1316 N N . ASP A 1 165 ? -13.383 6.844 9.422 1 94.62 165 ASP A N 1
ATOM 1317 C CA . ASP A 1 165 ? -13.227 8.273 9.156 1 94.62 165 ASP A CA 1
ATOM 1318 C C . ASP A 1 165 ? -14.062 9.102 10.141 1 94.62 165 ASP A C 1
ATOM 1320 O O . ASP A 1 165 ? -14.375 10.266 9.867 1 94.62 165 ASP A O 1
ATOM 1324 N N . ARG A 1 166 ? -14.602 8.516 11.32 1 94.81 166 ARG A N 1
ATOM 1325 C CA . ARG A 1 166 ? -15.266 9.32 12.336 1 94.81 166 ARG A CA 1
ATOM 1326 C C . ARG A 1 166 ? -14.273 10.195 13.086 1 94.81 166 ARG A C 1
ATOM 1328 O O . ARG A 1 166 ? -13.062 10 12.977 1 94.81 166 ARG A O 1
ATOM 1335 N N . LEU A 1 167 ? -14.711 11.156 13.812 1 97.56 167 LEU A N 1
ATOM 1336 C CA . LEU A 1 167 ? -13.844 11.977 14.648 1 97.56 167 LEU A CA 1
ATOM 1337 C C . LEU A 1 167 ? -13.109 11.125 15.68 1 97.56 167 LEU A C 1
ATOM 1339 O O . LEU A 1 167 ? -13.633 10.094 16.125 1 97.56 167 LEU A O 1
ATOM 1343 N N . ASP A 1 168 ? -11.922 11.562 16.078 1 98.19 168 ASP A N 1
ATOM 1344 C CA . ASP A 1 168 ? -11.219 10.898 17.172 1 98.19 168 ASP A CA 1
ATOM 1345 C C . ASP A 1 168 ? -12.062 10.914 18.438 1 98.19 168 ASP A C 1
ATOM 1347 O O . ASP A 1 168 ? -12.766 11.883 18.719 1 98.19 168 ASP A O 1
ATOM 1351 N N . ILE A 1 169 ? -11.984 9.82 19.156 1 97.12 169 ILE A N 1
ATOM 1352 C CA . ILE A 1 169 ? -12.633 9.773 20.469 1 97.12 169 ILE A CA 1
ATOM 1353 C C . ILE A 1 169 ? -11.914 10.711 21.438 1 97.12 169 ILE A C 1
ATOM 1355 O O . ILE A 1 169 ? -10.812 10.406 21.891 1 97.12 169 ILE A O 1
ATOM 1359 N N . TRP A 1 170 ? -12.547 11.789 21.719 1 96.62 170 TRP A N 1
ATOM 1360 C CA . TRP A 1 170 ? -11.906 12.898 22.406 1 96.62 170 TRP A CA 1
ATOM 1361 C C . TRP A 1 170 ? -11.344 12.453 23.766 1 96.62 170 TRP A C 1
ATOM 1363 O O . TRP A 1 170 ? -10.305 12.945 24.203 1 96.62 170 TRP A O 1
ATOM 1373 N N . GLN A 1 171 ? -11.938 11.414 24.391 1 95.94 171 GLN A N 1
ATOM 1374 C CA . GLN A 1 171 ? -11.492 10.93 25.703 1 95.94 171 GLN A CA 1
ATOM 1375 C C . GLN A 1 171 ? -10.148 10.211 25.594 1 95.94 171 GLN A C 1
ATOM 1377 O O . GLN A 1 171 ? -9.438 10.055 26.594 1 95.94 171 GLN A O 1
ATOM 1382 N N . GLN A 1 172 ? -9.844 9.828 24.359 1 96.25 172 GLN A N 1
ATOM 1383 C CA . GLN A 1 172 ? -8.633 9.031 24.172 1 96.25 172 GLN A CA 1
ATOM 1384 C C . GLN A 1 172 ? -7.52 9.859 23.531 1 96.25 172 GLN A C 1
ATOM 1386 O O . GLN A 1 172 ? -6.414 9.367 23.312 1 96.25 172 GLN A O 1
ATOM 1391 N N . VAL A 1 173 ? -7.848 11.086 23.234 1 97.12 173 VAL A N 1
ATOM 1392 C CA . VAL A 1 173 ? -6.832 11.969 22.672 1 97.12 173 VAL A CA 1
ATOM 1393 C C . VAL A 1 173 ? -6.043 12.633 23.797 1 97.12 173 VAL A C 1
ATOM 1395 O O . VAL A 1 173 ? -6.465 13.656 24.344 1 97.12 173 VAL A O 1
ATOM 1398 N N . GLY A 1 174 ? -4.91 12.07 24.062 1 93.69 174 GLY A N 1
ATOM 1399 C CA . GLY A 1 174 ? -4.086 12.602 25.125 1 93.69 174 GLY A CA 1
ATOM 1400 C C . GLY A 1 174 ? -3.062 13.617 24.656 1 93.69 174 GLY A C 1
ATOM 1401 O O . GLY A 1 174 ? -2.6 14.453 25.438 1 93.69 174 GLY A O 1
ATOM 1402 N N . ALA A 1 175 ? -2.795 13.625 23.422 1 96.31 175 ALA A N 1
ATOM 1403 C CA . ALA A 1 175 ? -1.791 14.531 22.875 1 96.31 175 ALA A CA 1
ATOM 1404 C C . ALA A 1 175 ? -2.369 15.93 22.672 1 96.31 175 ALA A C 1
ATOM 1406 O O . ALA A 1 175 ? -3.578 16.141 22.797 1 96.31 175 ALA A O 1
ATOM 1407 N N . ALA A 1 176 ? -1.505 16.844 22.422 1 97.19 176 ALA A N 1
ATOM 1408 C CA . ALA A 1 176 ? -1.923 18.234 22.203 1 97.19 176 ALA A CA 1
ATOM 1409 C C . ALA A 1 176 ? -2.773 18.359 20.938 1 97.19 176 ALA A C 1
ATOM 1411 O O . ALA A 1 176 ? -2.506 17.688 19.938 1 97.19 176 ALA A O 1
ATOM 1412 N N . TYR A 1 177 ? -3.826 19.156 21.047 1 97.94 177 TYR A N 1
ATOM 1413 C CA . TYR A 1 177 ? -4.496 19.578 19.828 1 97.94 177 TYR A CA 1
ATOM 1414 C C . TYR A 1 177 ? -3.568 20.438 18.969 1 97.94 177 TYR A C 1
ATOM 1416 O O . TYR A 1 177 ? -2.828 21.281 19.484 1 97.94 177 TYR A O 1
ATOM 1424 N N . ASN A 1 178 ? -3.523 20.047 17.719 1 97.56 178 ASN A N 1
ATOM 1425 C CA . ASN A 1 178 ? -2.658 20.75 16.781 1 97.56 178 ASN A CA 1
ATOM 1426 C C . ASN A 1 178 ? -3.395 21.891 16.094 1 97.56 178 ASN A C 1
ATOM 1428 O O . ASN A 1 178 ? -4.543 21.734 15.672 1 97.56 178 ASN A O 1
ATOM 1432 N N . ILE A 1 179 ? -2.803 23 15.938 1 95.44 179 ILE A N 1
ATOM 1433 C CA . ILE A 1 179 ? -3.473 24.188 15.422 1 95.44 179 ILE A CA 1
ATOM 1434 C C . ILE A 1 179 ? -3.012 24.469 13.992 1 95.44 179 ILE A C 1
ATOM 1436 O O . ILE A 1 179 ? -3.027 25.609 13.539 1 95.44 179 ILE A O 1
ATOM 1440 N N . GLY A 1 180 ? -2.477 23.453 13.336 1 96.56 180 GLY A N 1
ATOM 1441 C CA . GLY A 1 180 ? -2.066 23.609 11.953 1 96.56 180 GLY A CA 1
ATOM 1442 C C . GLY A 1 180 ? -3.197 23.391 10.961 1 96.56 180 GLY A C 1
ATOM 1443 O O . GLY A 1 180 ? -3.129 23.844 9.82 1 96.56 180 GLY A O 1
ATOM 1444 N N . ILE A 1 181 ? -4.184 22.625 11.398 1 97.94 181 ILE A N 1
ATOM 1445 C CA . ILE A 1 181 ? -5.406 22.391 10.641 1 97.94 181 ILE A CA 1
ATOM 1446 C C . ILE A 1 181 ? -6.613 22.469 11.57 1 97.94 181 ILE A C 1
ATOM 1448 O O . ILE A 1 181 ? -6.836 21.578 12.398 1 97.94 181 ILE A O 1
ATOM 1452 N N . PHE A 1 182 ? -7.34 23.406 11.453 1 97.44 182 PHE A N 1
ATOM 1453 C CA . PHE A 1 182 ? -8.539 23.484 12.273 1 97.44 182 PHE A CA 1
ATOM 1454 C C . PHE A 1 182 ? -9.578 24.391 11.633 1 97.44 182 PHE A C 1
ATOM 1456 O O . PHE A 1 182 ? -9.234 25.344 10.945 1 97.44 182 PHE A O 1
ATOM 1463 N N . HIS A 1 183 ? -10.773 24.047 11.711 1 98.75 183 HIS A N 1
ATOM 1464 C CA . HIS A 1 183 ? -11.953 24.672 11.117 1 98.75 183 HIS A CA 1
ATOM 1465 C C . HIS A 1 183 ? -12.773 25.391 12.172 1 98.75 183 HIS A C 1
ATOM 1467 O O . HIS A 1 183 ? -13.047 24.844 13.242 1 98.75 183 HIS A O 1
ATOM 1473 N N . TRP A 1 184 ? -13.141 26.672 11.898 1 98.75 184 TRP A N 1
ATOM 1474 C CA . TRP A 1 184 ? -13.883 27.531 12.805 1 98.75 184 TRP A CA 1
ATOM 1475 C C . TRP A 1 184 ? -15.211 27.969 12.188 1 98.75 184 TRP A C 1
ATOM 1477 O O . TRP A 1 184 ? -15.242 28.422 11.039 1 98.75 184 TRP A O 1
ATOM 1487 N N . ARG A 1 185 ? -16.234 27.781 12.898 1 98.5 185 ARG A N 1
ATOM 1488 C CA . ARG A 1 185 ? -17.484 28.422 12.539 1 98.5 185 ARG A CA 1
ATOM 1489 C C . ARG A 1 185 ? -17.688 29.719 13.32 1 98.5 185 ARG A C 1
ATOM 1491 O O . ARG A 1 185 ? -17.25 29.828 14.469 1 98.5 185 ARG A O 1
ATOM 1498 N N . PRO A 1 186 ? -18.344 30.688 12.648 1 98.19 186 PRO A N 1
ATOM 1499 C CA . PRO A 1 186 ? -18.453 32 13.273 1 98.19 186 PRO A CA 1
ATOM 1500 C C . PRO A 1 186 ? -19.562 32.062 14.312 1 98.19 186 PRO A C 1
ATOM 1502 O O . PRO A 1 186 ? -20.422 32.969 14.258 1 98.19 186 PRO A O 1
ATOM 1505 N N . THR A 1 187 ? -19.547 31.219 15.258 1 98.06 187 THR A N 1
ATOM 1506 C CA . THR A 1 187 ? -20.5 31.219 16.375 1 98.06 187 THR A CA 1
ATOM 1507 C C . THR A 1 187 ? -20 32.125 17.484 1 98.06 187 THR A C 1
ATOM 1509 O O . THR A 1 187 ? -18.828 32.531 17.5 1 98.06 187 THR A O 1
ATOM 1512 N N . ASP A 1 188 ? -20.859 32.469 18.359 1 97.62 188 ASP A N 1
ATOM 1513 C CA . ASP A 1 188 ? -20.484 33.312 19.484 1 97.62 188 ASP A CA 1
ATOM 1514 C C . ASP A 1 188 ? -19.422 32.656 20.344 1 97.62 188 ASP A C 1
ATOM 1516 O O . ASP A 1 188 ? -18.469 33.281 20.812 1 97.62 188 ASP A O 1
ATOM 1520 N N . ALA A 1 189 ? -19.578 31.406 20.547 1 97.25 189 ALA A N 1
ATOM 1521 C CA . ALA A 1 189 ? -18.625 30.656 21.359 1 97.25 189 ALA A CA 1
ATOM 1522 C C . ALA A 1 189 ? -17.25 30.656 20.719 1 97.25 189 ALA A C 1
ATOM 1524 O O . ALA A 1 189 ? -16.234 30.859 21.406 1 97.25 189 ALA A O 1
ATOM 1525 N N . ALA A 1 190 ? -17.219 30.406 19.438 1 98.19 190 ALA A N 1
ATOM 1526 C CA . ALA A 1 190 ? -15.945 30.391 18.719 1 98.19 190 ALA A CA 1
ATOM 1527 C C . ALA A 1 190 ? -15.273 31.75 18.734 1 98.19 190 ALA A C 1
ATOM 1529 O O . ALA A 1 190 ? -14.062 31.859 18.938 1 98.19 190 ALA A O 1
ATOM 1530 N N . LYS A 1 191 ? -16.031 32.781 18.547 1 98.06 191 LYS A N 1
ATOM 1531 C CA . LYS A 1 191 ? -15.508 34.156 18.578 1 98.06 191 LYS A CA 1
ATOM 1532 C C . LYS A 1 191 ? -14.945 34.5 19.953 1 98.06 191 LYS A C 1
ATOM 1534 O O . LYS A 1 191 ? -13.891 35.125 20.062 1 98.06 191 LYS A O 1
ATOM 1539 N N . ARG A 1 192 ? -15.641 34.062 20.922 1 97.56 192 ARG A N 1
ATOM 1540 C CA . ARG A 1 192 ? -15.172 34.312 22.281 1 97.56 192 ARG A CA 1
ATOM 1541 C C . ARG A 1 192 ? -13.852 33.594 22.547 1 97.56 192 ARG A C 1
ATOM 1543 O O . ARG A 1 192 ? -12.945 34.156 23.156 1 97.56 192 ARG A O 1
ATOM 1550 N N . LEU A 1 193 ? -13.773 32.344 22.141 1 97.5 193 LEU A N 1
ATOM 1551 C CA . LEU A 1 193 ? -12.539 31.578 22.281 1 97.5 193 LEU A CA 1
ATOM 1552 C C . LEU A 1 193 ? -11.375 32.281 21.594 1 97.5 193 LEU A C 1
ATOM 1554 O O . LEU A 1 193 ? -10.297 32.438 22.156 1 97.5 193 LEU A O 1
ATOM 1558 N N . ALA A 1 194 ? -11.625 32.688 20.344 1 97.88 194 ALA A N 1
ATOM 1559 C CA . ALA A 1 194 ? -10.578 33.375 19.578 1 97.88 194 ALA A CA 1
ATOM 1560 C C . ALA A 1 194 ? -10.109 34.625 20.297 1 97.88 194 ALA A C 1
ATOM 1562 O O . ALA A 1 194 ? -8.906 34.875 20.375 1 97.88 194 ALA A O 1
ATOM 1563 N N . LYS A 1 195 ? -11.039 35.344 20.828 1 97 195 LYS A N 1
ATOM 1564 C CA . LYS A 1 195 ? -10.711 36.594 21.531 1 97 195 LYS A CA 1
ATOM 1565 C C . LYS A 1 195 ? -9.891 36.312 22.781 1 97 195 LYS A C 1
ATOM 1567 O O . LYS A 1 195 ? -8.875 36.969 23.016 1 97 195 LYS A O 1
ATOM 1572 N N . GLU A 1 196 ? -10.344 35.375 23.547 1 96.62 196 GLU A N 1
ATOM 1573 C CA . GLU A 1 196 ? -9.625 35.062 24.781 1 96.62 196 GLU A CA 1
ATOM 1574 C C . GLU A 1 196 ? -8.227 34.5 24.469 1 96.62 196 GLU A C 1
ATOM 1576 O O . GLU A 1 196 ? -7.27 34.812 25.188 1 96.62 196 GLU A O 1
ATOM 1581 N N . TRP A 1 197 ? -8.195 33.656 23.469 1 97.06 197 TRP A N 1
ATOM 1582 C CA . TRP A 1 197 ? -6.914 33.125 23.016 1 97.06 197 TRP A CA 1
ATOM 1583 C C . TRP A 1 197 ? -5.965 34.25 22.594 1 97.06 197 TRP A C 1
ATOM 1585 O O . TRP A 1 197 ? -4.809 34.25 23.031 1 97.06 197 TRP A O 1
ATOM 1595 N N . LYS A 1 198 ? -6.402 35.188 21.828 1 96 198 LYS A N 1
ATOM 1596 C CA . LYS A 1 198 ? -5.625 36.344 21.422 1 96 198 LYS A CA 1
ATOM 1597 C C . LYS A 1 198 ? -5.152 37.156 22.625 1 96 198 LYS A C 1
ATOM 1599 O O . LYS A 1 198 ? -3.971 37.5 22.719 1 96 198 LYS A O 1
ATOM 1604 N N . ASP A 1 199 ? -6.047 37.406 23.516 1 96.06 199 ASP A N 1
ATOM 1605 C CA . ASP A 1 199 ? -5.723 38.219 24.688 1 96.06 199 ASP A CA 1
ATOM 1606 C C . ASP A 1 199 ? -4.664 37.531 25.547 1 96.06 199 ASP A C 1
ATOM 1608 O O . ASP A 1 199 ? -3.758 38.156 26.062 1 96.06 199 ASP A O 1
ATOM 1612 N N . MET A 1 200 ? -4.812 36.281 25.625 1 95.06 200 MET A N 1
ATOM 1613 C CA . MET A 1 200 ? -3.855 35.5 26.391 1 95.06 200 MET A CA 1
ATOM 1614 C C . MET A 1 200 ? -2.453 35.625 25.812 1 95.06 200 MET A C 1
ATOM 1616 O O . MET A 1 200 ? -1.487 35.812 26.547 1 95.06 200 MET A O 1
ATOM 1620 N N . LEU A 1 201 ? -2.348 35.5 24.531 1 93.38 201 LEU A N 1
ATOM 1621 C CA . LEU A 1 201 ? -1.048 35.531 23.859 1 93.38 201 LEU A CA 1
ATOM 1622 C C . LEU A 1 201 ? -0.464 36.938 23.891 1 93.38 201 LEU A C 1
ATOM 1624 O O . LEU A 1 201 ? 0.755 37.125 23.969 1 93.38 201 LEU A O 1
ATOM 1628 N N . LEU A 1 202 ? -1.319 37.938 23.781 1 91.56 202 LEU A N 1
ATOM 1629 C CA . LEU A 1 202 ? -0.863 39.312 23.812 1 91.56 202 LEU A CA 1
ATOM 1630 C C . LEU A 1 202 ? -0.411 39.719 25.219 1 91.56 202 LEU A C 1
ATOM 1632 O O . LEU A 1 202 ? 0.48 40.562 25.375 1 91.56 202 LEU A O 1
ATOM 1636 N N . ALA A 1 203 ? -0.978 39.094 26.188 1 92.94 203 ALA A N 1
ATOM 1637 C CA . ALA A 1 203 ? -0.669 39.438 27.578 1 92.94 203 ALA A CA 1
ATOM 1638 C C . ALA A 1 203 ? 0.671 38.812 28 1 92.94 203 ALA A C 1
ATOM 1640 O O . ALA A 1 203 ? 1.337 39.344 28.891 1 92.94 203 ALA A O 1
ATOM 1641 N N . ASP A 1 204 ? 1.04 37.719 27.453 1 90.38 204 ASP A N 1
ATOM 1642 C CA . ASP A 1 204 ? 2.271 37 27.828 1 90.38 204 ASP A CA 1
ATOM 1643 C C . ASP A 1 204 ? 2.971 36.438 26.578 1 90.38 204 ASP A C 1
ATOM 1645 O O . ASP A 1 204 ? 2.584 35.406 26.078 1 90.38 204 ASP A O 1
ATOM 1649 N N . GLU A 1 205 ? 4.02 37 26.25 1 82.06 205 GLU A N 1
ATOM 1650 C CA . GLU A 1 205 ? 4.73 36.625 25.031 1 82.06 205 GLU A CA 1
ATOM 1651 C C . GLU A 1 205 ? 5.426 35.281 25.188 1 82.06 205 GLU A C 1
ATOM 1653 O O . GLU A 1 205 ? 5.863 34.688 24.203 1 82.06 205 GLU A O 1
ATOM 1658 N N . LYS A 1 206 ? 5.453 34.781 26.344 1 86.19 206 LYS A N 1
ATOM 1659 C CA . LYS A 1 206 ? 6.148 33.5 26.594 1 86.19 206 LYS A CA 1
ATOM 1660 C C . LYS A 1 206 ? 5.234 32.312 26.328 1 86.19 206 LYS A C 1
ATOM 1662 O O . LYS A 1 206 ? 5.703 31.188 26.219 1 86.19 206 LYS A O 1
ATOM 1667 N N . ILE A 1 207 ? 3.992 32.594 26.188 1 89.38 207 ILE A N 1
ATOM 1668 C CA . ILE A 1 207 ? 3.047 31.516 25.953 1 89.38 207 ILE A CA 1
ATOM 1669 C C . ILE A 1 207 ? 3.064 31.109 24.484 1 89.38 207 ILE A C 1
ATOM 1671 O O . ILE A 1 207 ? 2.865 31.953 23.594 1 89.38 207 ILE A O 1
ATOM 1675 N N . TRP A 1 208 ? 3.348 29.828 24.328 1 89.06 208 TRP A N 1
ATOM 1676 C CA . TRP A 1 208 ? 3.275 29.281 22.969 1 89.06 208 TRP A CA 1
ATOM 1677 C C . TRP A 1 208 ? 1.827 29.188 22.5 1 89.06 208 TRP A C 1
ATOM 1679 O O . TRP A 1 208 ? 0.946 28.781 23.266 1 89.06 208 TRP A O 1
ATOM 1689 N N . ASP A 1 209 ? 1.589 29.562 21.281 1 92.31 209 ASP A N 1
ATOM 1690 C CA . ASP A 1 209 ? 0.236 29.656 20.734 1 92.31 209 ASP A CA 1
ATOM 1691 C C . ASP A 1 209 ? -0.503 28.328 20.875 1 92.31 209 ASP A C 1
ATOM 1693 O O . ASP A 1 209 ? -1.628 28.281 21.375 1 92.31 209 ASP A O 1
ATOM 1697 N N . GLN A 1 210 ? 0.135 27.219 20.5 1 94.06 210 GLN A N 1
ATOM 1698 C CA . GLN A 1 210 ? -0.509 25.906 20.594 1 94.06 210 GLN A CA 1
ATOM 1699 C C . GLN A 1 210 ? -0.842 25.578 22.047 1 94.06 210 GLN A C 1
ATOM 1701 O O . GLN A 1 210 ? -1.896 25 22.328 1 94.06 210 GLN A O 1
ATOM 1706 N N . ASN A 1 211 ? 0.041 25.859 22.953 1 94.81 211 ASN A N 1
ATOM 1707 C CA . ASN A 1 211 ? -0.211 25.625 24.375 1 94.81 211 ASN A CA 1
ATOM 1708 C C . ASN A 1 211 ? -1.389 26.438 24.891 1 94.81 211 ASN A C 1
ATOM 1710 O O . ASN A 1 211 ? -2.219 25.953 25.641 1 94.81 211 ASN A O 1
ATOM 1714 N N . GLY A 1 212 ? -1.374 27.703 24.5 1 95.44 212 GLY A N 1
ATOM 1715 C CA . GLY A 1 212 ? -2.486 28.562 24.891 1 95.44 212 GLY A CA 1
ATOM 1716 C C . GLY A 1 212 ? -3.832 28.031 24.438 1 95.44 212 GLY A C 1
ATOM 1717 O O . GLY A 1 212 ? -4.793 28.016 25.219 1 95.44 212 GLY A O 1
ATOM 1718 N N . PHE A 1 213 ? -3.883 27.641 23.203 1 97.06 213 PHE A N 1
ATOM 1719 C CA . PHE A 1 213 ? -5.109 27.062 22.656 1 97.06 213 PHE A CA 1
ATOM 1720 C C . PHE A 1 213 ? -5.551 25.859 23.469 1 97.06 213 PHE A C 1
ATOM 1722 O O . PHE A 1 213 ? -6.719 25.75 23.844 1 97.06 213 PHE A O 1
ATOM 1729 N N . ASN A 1 214 ? -4.645 24.922 23.734 1 97.38 214 ASN A N 1
ATOM 1730 C CA . ASN A 1 214 ? -4.945 23.703 24.469 1 97.38 214 ASN A CA 1
ATOM 1731 C C . ASN A 1 214 ? -5.391 24.016 25.906 1 97.38 214 ASN A C 1
ATOM 1733 O O . ASN A 1 214 ? -6.328 23.391 26.406 1 97.38 214 ASN A O 1
ATOM 1737 N N . ASP A 1 215 ? -4.766 24.969 26.562 1 95.62 215 ASP A N 1
ATOM 1738 C CA . ASP A 1 215 ? -5.137 25.359 27.906 1 95.62 215 ASP A CA 1
ATOM 1739 C C . ASP A 1 215 ? -6.586 25.828 27.969 1 95.62 215 ASP A C 1
ATOM 1741 O O . ASP A 1 215 ? -7.332 25.469 28.875 1 95.62 215 ASP A O 1
ATOM 1745 N N . LEU A 1 216 ? -6.941 26.594 27.031 1 96 216 LEU A N 1
ATOM 1746 C CA . LEU A 1 216 ? -8.281 27.188 27.016 1 96 216 LEU A CA 1
ATOM 1747 C C . LEU A 1 216 ? -9.328 26.125 26.703 1 96 216 LEU A C 1
ATOM 1749 O O . LEU A 1 216 ? -10.328 26 27.406 1 96 216 LEU A O 1
ATOM 1753 N N . VAL A 1 217 ? -9.117 25.359 25.656 1 95.69 217 VAL A N 1
ATOM 1754 C CA . VAL A 1 217 ? -10.117 24.438 25.156 1 95.69 217 VAL A CA 1
ATOM 1755 C C . VAL A 1 217 ? -10.281 23.266 26.109 1 95.69 217 VAL A C 1
ATOM 1757 O O . VAL A 1 217 ? -11.375 22.734 26.266 1 95.69 217 VAL A O 1
ATOM 1760 N N . ARG A 1 218 ? -9.289 22.938 26.781 1 91.81 218 ARG A N 1
ATOM 1761 C CA . ARG A 1 218 ? -9.344 21.766 27.641 1 91.81 218 ARG A CA 1
ATOM 1762 C C . ARG A 1 218 ? -9.867 22.125 29.031 1 91.81 218 ARG A C 1
ATOM 1764 O O . ARG A 1 218 ? -10.039 21.234 29.875 1 91.81 218 ARG A O 1
ATOM 1771 N N . LYS A 1 219 ? -10.117 23.438 29.172 1 87.25 219 LYS A N 1
ATOM 1772 C CA . LYS A 1 219 ? -10.773 23.844 30.406 1 87.25 219 LYS A CA 1
ATOM 1773 C C . LYS A 1 219 ? -12.18 23.25 30.516 1 87.25 219 LYS A C 1
ATOM 1775 O O . LYS A 1 219 ? -13.07 23.625 29.75 1 87.25 219 LYS A O 1
ATOM 1780 N N . GLN A 1 220 ? -12.391 22.188 31.25 1 87.31 220 GLN A N 1
ATOM 1781 C CA . GLN A 1 220 ? -13.648 21.484 31.469 1 87.31 220 GLN A CA 1
ATOM 1782 C C . GLN A 1 220 ? -14.117 20.75 30.219 1 87.31 220 GLN A C 1
ATOM 1784 O O . GLN A 1 220 ? -15.195 21.031 29.688 1 87.31 220 GLN A O 1
ATOM 1789 N N . LEU A 1 221 ? -13.391 19.953 29.734 1 91.69 221 LEU A N 1
ATOM 1790 C CA . LEU A 1 221 ? -13.727 19.109 28.594 1 91.69 221 LEU A CA 1
ATOM 1791 C C . LEU A 1 221 ? -14.781 18.078 28.969 1 91.69 221 LEU A C 1
ATOM 1793 O O . LEU A 1 221 ? -14.57 17.266 29.891 1 91.69 221 LEU A O 1
ATOM 1797 N N . GLY A 1 222 ? -15.883 18.109 28.25 1 93.06 222 GLY A N 1
ATOM 1798 C CA . GLY A 1 222 ? -17.016 17.25 28.562 1 93.06 222 GLY A CA 1
ATOM 1799 C C . GLY A 1 222 ? -18.234 18.031 29.047 1 93.06 222 GLY A C 1
ATOM 1800 O O . GLY A 1 222 ? -18.109 19.172 29.5 1 93.06 222 GLY A O 1
ATOM 1801 N N . PRO A 1 223 ? -19.422 17.406 29 1 95.38 223 PRO A N 1
ATOM 1802 C CA . PRO A 1 223 ? -19.797 16.094 28.484 1 95.38 223 PRO A CA 1
ATOM 1803 C C . PRO A 1 223 ? -19.891 16.062 26.953 1 95.38 223 PRO A C 1
ATOM 1805 O O . PRO A 1 223 ? -19.688 17.078 26.297 1 95.38 223 PRO A O 1
ATOM 1808 N N . PRO A 1 224 ? -20.125 14.883 26.391 1 95 224 PRO A N 1
ATOM 1809 C CA . PRO A 1 224 ? -20.391 14.828 24.953 1 95 224 PRO A CA 1
ATOM 1810 C C . PRO A 1 224 ? -21.625 15.633 24.547 1 95 224 PRO A C 1
ATOM 1812 O O . PRO A 1 224 ? -22.562 15.75 25.328 1 95 224 PRO A O 1
ATOM 1815 N N . VAL A 1 225 ? -21.562 16.172 23.359 1 93.94 225 VAL A N 1
ATOM 1816 C CA . VAL A 1 225 ? -22.703 16.922 22.859 1 93.94 225 VAL A CA 1
ATOM 1817 C C . VAL A 1 225 ? -23.891 15.992 22.641 1 93.94 225 VAL A C 1
ATOM 1819 O O . VAL A 1 225 ? -25.031 16.344 22.969 1 93.94 225 VAL A O 1
ATOM 1822 N N . ASP A 1 226 ? -23.656 14.914 22.047 1 87.44 226 ASP A N 1
ATOM 1823 C CA . ASP A 1 226 ? -24.625 13.844 21.828 1 87.44 226 ASP A CA 1
ATOM 1824 C C . ASP A 1 226 ? -23.938 12.477 21.797 1 87.44 226 ASP A C 1
ATOM 1826 O O . ASP A 1 226 ? -22.734 12.375 22 1 87.44 226 ASP A O 1
ATOM 1830 N N . GLY A 1 227 ? -24.656 11.469 21.688 1 79.75 227 GLY A N 1
ATOM 1831 C CA . GLY A 1 227 ? -24.094 10.125 21.75 1 79.75 227 GLY A CA 1
ATOM 1832 C C . GLY A 1 227 ? -23.594 9.633 20.406 1 79.75 227 GLY A C 1
ATOM 1833 O O . GLY A 1 227 ? -22.984 8.562 20.312 1 79.75 227 GLY A O 1
ATOM 1834 N N . GLU A 1 228 ? -23.594 10.406 19.328 1 79.81 228 GLU A N 1
ATOM 1835 C CA . GLU A 1 228 ? -23.375 9.852 18 1 79.81 228 GLU A CA 1
ATOM 1836 C C . GLU A 1 228 ? -22.312 10.648 17.25 1 79.81 228 GLU A C 1
ATOM 1838 O O . GLU A 1 228 ? -21.484 10.078 16.531 1 79.81 228 GLU A O 1
ATOM 1843 N N . SER A 1 229 ? -22.172 11.953 17.484 1 86.69 229 SER A N 1
ATOM 1844 C CA . SER A 1 229 ? -21.406 12.828 16.594 1 86.69 229 SER A CA 1
ATOM 1845 C C . SER A 1 229 ? -19.922 12.789 16.922 1 86.69 229 SER A C 1
ATOM 1847 O O . SER A 1 229 ? -19.078 13.109 16.094 1 86.69 229 SER A O 1
ATOM 1849 N N . GLY A 1 230 ? -19.578 12.477 18.141 1 93.88 230 GLY A N 1
ATOM 1850 C CA . GLY A 1 230 ? -18.203 12.531 18.594 1 93.88 230 GLY A CA 1
ATOM 1851 C C . GLY A 1 230 ? -17.781 13.922 19.047 1 93.88 230 GLY A C 1
ATOM 1852 O O . GLY A 1 230 ? -16.641 14.117 19.484 1 93.88 230 GLY A O 1
ATOM 1853 N N . LEU A 1 231 ? -18.688 14.898 19.062 1 97.19 231 LEU A N 1
ATOM 1854 C CA . LEU A 1 231 ? -18.406 16.266 19.516 1 97.19 231 LEU A CA 1
ATOM 1855 C C . LEU A 1 231 ? -18.453 16.344 21.031 1 97.19 231 LEU A C 1
ATOM 1857 O O . LEU A 1 231 ? -19.156 15.562 21.688 1 97.19 231 LEU A O 1
ATOM 1861 N N . VAL A 1 232 ? -17.766 17.312 21.578 1 97.62 232 VAL A N 1
ATOM 1862 C CA . VAL A 1 232 ? -17.688 17.469 23.031 1 97.62 232 VAL A CA 1
ATOM 1863 C C . VAL A 1 232 ? -17.797 18.938 23.391 1 97.62 232 VAL A C 1
ATOM 1865 O O . VAL A 1 232 ? -17.312 19.812 22.656 1 97.62 232 VAL A O 1
ATOM 1868 N N . TYR A 1 233 ? -18.453 19.172 24.516 1 97.5 233 TYR A N 1
ATOM 1869 C CA . TYR A 1 233 ? -18.438 20.531 25.047 1 97.5 233 TYR A CA 1
ATOM 1870 C C . TYR A 1 233 ? -17.078 20.859 25.641 1 97.5 233 TYR A C 1
ATOM 1872 O O . TYR A 1 233 ? -16.5 20.062 26.375 1 97.5 233 TYR A O 1
ATOM 1880 N N . ALA A 1 234 ? -16.547 21.984 25.266 1 97.19 234 ALA A N 1
ATOM 1881 C CA . ALA A 1 234 ? -15.25 22.469 25.703 1 97.19 234 ALA A CA 1
ATOM 1882 C C . ALA A 1 234 ? -15.312 23.953 26.062 1 97.19 234 ALA A C 1
ATOM 1884 O O . ALA A 1 234 ? -16.375 24.578 25.984 1 97.19 234 ALA A O 1
ATOM 1885 N N . PHE A 1 235 ? -14.18 24.5 26.54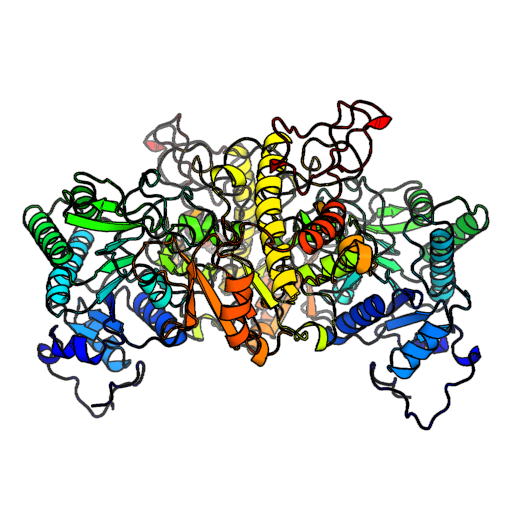7 1 96.56 235 PHE A N 1
ATOM 1886 C CA . PHE A 1 235 ? -14.102 25.922 26.828 1 96.56 235 PHE A CA 1
ATOM 1887 C C . PHE A 1 235 ? -15.211 26.344 27.781 1 96.56 235 PHE A C 1
ATOM 1889 O O . PHE A 1 235 ? -16 27.234 27.469 1 96.56 235 PHE A O 1
ATOM 1896 N N . ASP A 1 236 ? -15.258 25.656 28.953 1 89.44 236 ASP A N 1
ATOM 1897 C CA . ASP A 1 236 ? -16.172 25.875 30.062 1 89.44 236 ASP A CA 1
ATOM 1898 C C . ASP A 1 236 ? -17.609 25.547 29.672 1 89.44 236 ASP A C 1
ATOM 1900 O O . ASP A 1 236 ? -18.547 26.234 30.078 1 89.44 236 ASP A O 1
ATOM 1904 N N . GLY A 1 237 ? -17.734 24.688 28.641 1 92.25 237 GLY A N 1
ATOM 1905 C CA . GLY A 1 237 ? -19.016 24.141 28.266 1 92.25 237 GLY A CA 1
ATOM 1906 C C . GLY A 1 237 ? -19.719 24.953 27.188 1 92.25 237 GLY A C 1
ATOM 1907 O O . GLY A 1 237 ? -20.891 24.688 26.859 1 92.25 237 GLY A O 1
ATOM 1908 N N . ASN A 1 238 ? -19.078 25.875 26.641 1 92.06 238 ASN A N 1
ATOM 1909 C CA . ASN A 1 238 ? -19.75 26.797 25.734 1 92.06 238 ASN A CA 1
ATOM 1910 C C . ASN A 1 238 ? -19.391 26.516 24.281 1 92.06 238 ASN A C 1
ATOM 1912 O O . ASN A 1 238 ? -19.953 27.109 23.375 1 92.06 238 ASN A O 1
ATOM 1916 N N . LEU A 1 239 ? -18.469 25.703 24.094 1 97.44 239 LEU A N 1
ATOM 1917 C CA . LEU A 1 239 ? -17.938 25.438 22.766 1 97.44 239 LEU A CA 1
ATOM 1918 C C . LEU A 1 239 ? -18.125 23.984 22.375 1 97.44 239 LEU A C 1
ATOM 1920 O O . LEU A 1 239 ? -17.844 23.078 23.188 1 97.44 239 LEU A O 1
ATOM 1924 N N . LYS A 1 240 ? -18.672 23.734 21.219 1 98.12 240 LYS A N 1
ATOM 1925 C CA . LYS A 1 240 ? -18.719 22.375 20.688 1 98.12 240 LYS A CA 1
ATOM 1926 C C . LYS A 1 240 ? -17.5 22.078 19.844 1 98.12 240 LYS A C 1
ATOM 1928 O O . LYS A 1 240 ? -17.328 22.641 18.766 1 98.12 240 LYS A O 1
ATOM 1933 N N . LEU A 1 241 ? -16.734 21.125 20.359 1 98.44 241 LEU A N 1
ATOM 1934 C CA . LEU A 1 241 ? -15.422 20.828 19.781 1 98.44 241 LEU A CA 1
ATOM 1935 C C . LEU A 1 241 ? -15.398 19.422 19.188 1 98.44 241 LEU A C 1
ATOM 1937 O O . LEU A 1 241 ? -15.984 18.484 19.75 1 98.44 241 LEU A O 1
ATOM 1941 N N . GLY A 1 242 ? -14.781 19.25 18.031 1 98.44 242 GLY A N 1
ATOM 1942 C CA . GLY A 1 242 ? -14.438 17.953 17.469 1 98.44 242 GLY A CA 1
ATOM 1943 C C . GLY A 1 242 ? -12.961 17.812 17.156 1 98.44 242 GLY A C 1
ATOM 1944 O O . GLY A 1 242 ? -12.289 18.781 16.812 1 98.44 242 GLY A O 1
ATOM 1945 N N . VAL A 1 243 ? -12.422 16.625 17.359 1 98.62 243 VAL A N 1
ATOM 1946 C CA . VAL A 1 243 ? -11.023 16.344 17.047 1 98.62 243 VAL A CA 1
ATOM 1947 C C . VAL A 1 243 ? -10.93 15.508 15.773 1 98.62 243 VAL A C 1
ATOM 1949 O O . VAL A 1 243 ? -11.422 14.375 15.734 1 98.62 243 VAL A O 1
ATOM 1952 N N . LEU A 1 244 ? -10.32 16.062 14.758 1 98.75 244 LEU A N 1
ATOM 1953 C CA . LEU A 1 244 ? -10.141 15.359 13.492 1 98.75 244 LEU A CA 1
ATOM 1954 C C . LEU A 1 244 ? -9.266 14.125 13.68 1 98.75 244 LEU A C 1
ATOM 1956 O O . LEU A 1 244 ? -8.273 14.164 14.406 1 98.75 244 LEU A O 1
ATOM 1960 N N . PRO A 1 245 ? -9.656 13.023 13.094 1 98.25 245 PRO A N 1
ATOM 1961 C CA . PRO A 1 245 ? -8.891 11.797 13.32 1 98.25 245 PRO A CA 1
ATOM 1962 C C . PRO A 1 245 ? -7.488 11.852 12.727 1 98.25 245 PRO A C 1
ATOM 1964 O O . PRO A 1 245 ? -7.324 12.156 11.547 1 98.25 245 PRO A O 1
ATOM 1967 N N . ALA A 1 246 ? -6.516 11.445 13.508 1 98.12 246 ALA A N 1
ATOM 1968 C CA . ALA A 1 246 ? -5.105 11.539 13.141 1 98.12 246 ALA A CA 1
ATOM 1969 C C . ALA A 1 246 ? -4.77 10.578 12.008 1 98.12 246 ALA A C 1
ATOM 1971 O O . ALA A 1 246 ? -3.725 10.703 11.367 1 98.12 246 ALA A O 1
ATOM 1972 N N . SER A 1 247 ? -5.645 9.633 11.727 1 97.56 247 SER A N 1
ATOM 1973 C CA . SER A 1 247 ? -5.406 8.625 10.695 1 97.56 247 SER A CA 1
ATOM 1974 C C . SER A 1 247 ? -5.605 9.203 9.297 1 97.56 247 SER A C 1
ATOM 1976 O O . SER A 1 247 ? -5.039 8.695 8.328 1 97.56 247 SER A O 1
ATOM 1978 N N . ILE A 1 248 ? -6.434 10.281 9.203 1 98.25 248 ILE A N 1
ATOM 1979 C CA . ILE A 1 248 ? -6.695 10.758 7.848 1 98.25 248 ILE A CA 1
ATOM 1980 C C . ILE A 1 248 ? -6.383 12.25 7.762 1 98.25 248 ILE A C 1
ATOM 1982 O O . ILE A 1 248 ? -6.281 12.812 6.664 1 98.25 248 ILE A O 1
ATOM 1986 N N . PHE A 1 249 ? -6.395 12.953 8.875 1 98.75 249 PHE A N 1
ATOM 1987 C CA . PHE A 1 249 ? -5.738 14.25 9.016 1 98.75 249 PHE A CA 1
ATOM 1988 C C . PHE A 1 249 ? -4.379 14.094 9.688 1 98.75 249 PHE A C 1
ATOM 1990 O O . PHE A 1 249 ? -4.227 14.406 10.867 1 98.75 249 PHE A O 1
ATOM 1997 N N . CYS A 1 250 ? -3.455 13.844 8.875 1 98.62 250 CYS A N 1
ATOM 1998 C CA . CYS A 1 250 ? -2.234 13.188 9.336 1 98.62 250 CYS A CA 1
ATOM 1999 C C . CYS A 1 250 ? -1.187 14.211 9.75 1 98.62 250 CYS A C 1
ATOM 2001 O O . CYS A 1 250 ? -1.075 15.273 9.133 1 98.62 250 CYS A O 1
ATOM 2003 N N . SER A 1 251 ? -0.461 13.844 10.789 1 98 251 SER A N 1
ATOM 2004 C CA . SER A 1 251 ? 0.833 14.469 11.047 1 98 251 SER A CA 1
ATOM 2005 C C . SER A 1 251 ? 1.937 13.805 10.227 1 98 251 SER A C 1
ATOM 2007 O O . SER A 1 251 ? 1.688 12.836 9.508 1 98 251 SER A O 1
ATOM 2009 N N . GLY A 1 252 ? 3.137 14.352 10.336 1 97.62 252 GLY A N 1
ATOM 2010 C CA . GLY A 1 252 ? 4.258 13.727 9.664 1 97.62 252 GLY A CA 1
ATOM 2011 C C . GLY A 1 252 ? 4.535 12.32 10.141 1 97.62 252 GLY A C 1
ATOM 2012 O O . GLY A 1 252 ? 5.012 11.477 9.375 1 97.62 252 GLY A O 1
ATOM 2013 N N . HIS A 1 253 ? 4.254 12.031 11.43 1 98 253 HIS A N 1
ATOM 2014 C CA . HIS A 1 253 ? 4.504 10.703 11.969 1 98 253 HIS A CA 1
ATOM 2015 C C . HIS A 1 253 ? 3.465 9.703 11.469 1 98 253 HIS A C 1
ATOM 2017 O O . HIS A 1 253 ? 3.814 8.594 11.047 1 98 253 HIS A O 1
ATOM 2023 N N . THR A 1 254 ? 2.174 10.047 11.477 1 98.44 254 THR A N 1
ATOM 2024 C CA . THR A 1 254 ? 1.1 9.117 11.156 1 98.44 254 THR A CA 1
ATOM 2025 C C . THR A 1 254 ? 1.025 8.883 9.648 1 98.44 254 THR A C 1
ATOM 2027 O O . THR A 1 254 ? 0.517 7.852 9.195 1 98.44 254 THR A O 1
ATOM 2030 N N . TYR A 1 255 ? 1.58 9.797 8.852 1 98.25 255 TYR A N 1
ATOM 2031 C CA . TYR A 1 255 ? 1.55 9.664 7.398 1 98.25 255 TYR A CA 1
ATOM 2032 C C . TYR A 1 255 ? 2.797 8.945 6.891 1 98.25 255 TYR A C 1
ATOM 2034 O O . TYR A 1 255 ? 2.697 7.934 6.195 1 98.25 255 TYR A O 1
ATOM 2042 N N . PHE A 1 256 ? 3.986 9.422 7.309 1 97.88 256 PHE A N 1
ATOM 2043 C CA . PHE A 1 256 ? 5.215 8.984 6.656 1 97.88 256 PHE A CA 1
ATOM 2044 C C . PHE A 1 256 ? 5.84 7.82 7.414 1 97.88 256 PHE A C 1
ATOM 2046 O O . PHE A 1 256 ? 6.605 7.039 6.844 1 97.88 256 PHE A O 1
ATOM 2053 N N . VAL A 1 257 ? 5.594 7.758 8.711 1 97.94 257 VAL A N 1
ATOM 2054 C CA . VAL A 1 257 ? 6.266 6.742 9.516 1 97.94 257 VAL A CA 1
ATOM 2055 C C . VAL A 1 257 ? 5.332 5.555 9.734 1 97.94 257 VAL A C 1
ATOM 2057 O O . VAL A 1 257 ? 5.59 4.457 9.227 1 97.94 257 VAL A O 1
ATOM 2060 N N . GLN A 1 258 ? 4.156 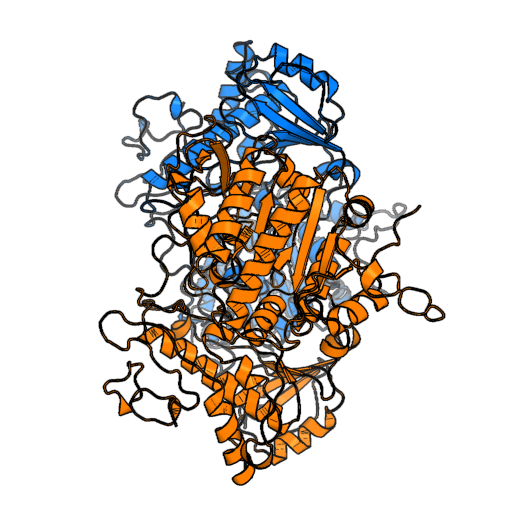5.879 10.297 1 97.56 258 GLN A N 1
ATOM 2061 C CA . GLN A 1 258 ? 3.221 4.801 10.586 1 97.56 258 GLN A CA 1
ATOM 2062 C C . GLN A 1 258 ? 2.438 4.402 9.344 1 97.56 258 GLN A C 1
ATOM 2064 O O . GLN A 1 258 ? 1.982 3.262 9.227 1 97.56 258 GLN A O 1
ATOM 2069 N N . ALA A 1 259 ? 2.277 5.371 8.469 1 96.94 259 ALA A N 1
ATOM 2070 C CA . ALA A 1 259 ? 1.354 5.191 7.352 1 96.94 259 ALA A CA 1
ATOM 2071 C C . ALA A 1 259 ? 0.012 4.648 7.836 1 96.94 259 ALA A C 1
ATOM 2073 O O . ALA A 1 259 ? -0.49 3.654 7.301 1 96.94 259 ALA A O 1
ATOM 2074 N N . MET A 1 260 ? -0.604 5.301 8.773 1 97.5 260 MET A N 1
ATOM 2075 C CA . MET A 1 260 ? -1.842 4.848 9.398 1 97.5 260 MET A CA 1
ATOM 2076 C C . MET A 1 260 ? -2.941 4.656 8.359 1 97.5 260 MET A C 1
ATOM 2078 O O . MET A 1 260 ? -3.674 3.666 8.398 1 97.5 260 MET A O 1
ATOM 2082 N N . TYR A 1 261 ? -3.031 5.652 7.473 1 97.19 261 TYR A N 1
ATOM 2083 C CA . TYR A 1 261 ? -4.086 5.621 6.465 1 97.19 261 TYR A CA 1
ATOM 2084 C C . TYR A 1 261 ? -3.98 4.371 5.602 1 97.19 261 TYR A C 1
ATOM 2086 O O . TYR A 1 261 ? -4.996 3.771 5.238 1 97.19 261 TYR A O 1
ATOM 2094 N N . GLN A 1 262 ? -2.791 3.969 5.309 1 95.81 262 GLN A N 1
ATOM 2095 C CA . GLN A 1 262 ? -2.592 2.779 4.488 1 95.81 262 GLN A CA 1
ATOM 2096 C C . GLN A 1 262 ? -2.932 1.511 5.266 1 95.81 262 GLN A C 1
ATOM 2098 O O . GLN A 1 262 ? -3.594 0.613 4.742 1 95.81 262 GLN A O 1
ATOM 2103 N N . GLN A 1 263 ? -2.459 1.452 6.473 1 95.81 263 GLN A N 1
ATOM 2104 C CA . GLN A 1 263 ? -2.678 0.26 7.285 1 95.81 263 GLN A CA 1
ATOM 2105 C C . GLN A 1 263 ? -4.164 0.045 7.555 1 95.81 263 GLN A C 1
ATOM 2107 O O . GLN A 1 263 ? -4.633 -1.094 7.617 1 95.81 263 GLN A O 1
ATOM 2112 N N . LEU A 1 264 ? -4.906 1.146 7.672 1 96.06 264 LEU A N 1
ATOM 2113 C CA . LEU A 1 264 ? -6.328 1.062 7.992 1 96.06 264 LEU A CA 1
ATOM 2114 C C . LEU A 1 264 ? -7.18 1.147 6.73 1 96.06 264 LEU A C 1
ATOM 2116 O O . LEU A 1 264 ? -8.406 1.202 6.809 1 96.06 264 LEU A O 1
ATOM 2120 N N . ARG A 1 265 ? -6.488 1.261 5.578 1 93 265 ARG A N 1
ATOM 2121 C CA . ARG A 1 265 ? -7.137 1.322 4.273 1 93 265 ARG A CA 1
ATOM 2122 C C . ARG A 1 265 ? -8.094 2.51 4.191 1 93 265 ARG A C 1
ATOM 2124 O O . ARG A 1 265 ? -9.242 2.363 3.764 1 93 265 ARG A O 1
ATOM 2131 N N . LEU A 1 266 ? -7.594 3.646 4.633 1 96 266 LEU A N 1
ATOM 2132 C CA . LEU A 1 266 ? -8.328 4.906 4.578 1 96 266 LEU A CA 1
ATOM 2133 C C . LEU A 1 266 ? -7.73 5.844 3.535 1 96 266 LEU A C 1
ATOM 2135 O O . LEU A 1 266 ? -6.66 5.566 2.988 1 96 266 LEU A O 1
ATOM 2139 N N . GLU A 1 267 ? -8.469 6.852 3.232 1 95.38 267 GLU A N 1
ATOM 2140 C CA . GLU A 1 267 ? -7.988 7.91 2.348 1 95.38 267 GLU A CA 1
ATOM 2141 C C . GLU A 1 267 ? -7.676 9.18 3.129 1 95.38 267 GLU A C 1
ATOM 2143 O O . GLU A 1 267 ? -8.578 9.82 3.68 1 95.38 267 GLU A O 1
ATOM 2148 N N . PRO A 1 268 ? -6.457 9.555 3.158 1 98.31 268 PRO A N 1
ATOM 2149 C CA . PRO A 1 268 ? -6.109 10.727 3.965 1 98.31 268 PRO A CA 1
ATOM 2150 C C . PRO A 1 268 ? -6.594 12.031 3.344 1 98.31 268 PRO A C 1
ATOM 2152 O O . PRO A 1 268 ? -6.625 12.164 2.117 1 98.31 268 PRO A O 1
ATOM 2155 N N . TYR A 1 269 ? -6.957 12.977 4.172 1 98.62 269 TYR A N 1
ATOM 2156 C CA . TYR A 1 269 ? -7.391 14.297 3.736 1 98.62 269 TYR A CA 1
ATOM 2157 C C . TYR A 1 269 ? -6.215 15.273 3.689 1 98.62 269 TYR A C 1
ATOM 2159 O O . TYR A 1 269 ? -6.211 16.203 2.893 1 98.62 269 TYR A O 1
ATOM 2167 N N . ALA A 1 270 ? -5.227 15.023 4.598 1 98.75 270 ALA A N 1
ATOM 2168 C CA . ALA A 1 270 ? -4.133 15.992 4.688 1 98.75 270 ALA A CA 1
ATOM 2169 C C . ALA A 1 270 ? -2.914 15.375 5.367 1 98.75 270 ALA A C 1
ATOM 2171 O O . ALA A 1 270 ? -3.029 14.367 6.074 1 98.75 270 ALA A O 1
ATOM 2172 N N . VAL A 1 271 ? -1.816 16.016 5.102 1 98.56 271 VAL A N 1
ATOM 2173 C CA . VAL A 1 271 ? -0.606 15.711 5.859 1 98.56 271 VAL A CA 1
ATOM 2174 C C . VAL A 1 271 ? 0.064 17.016 6.293 1 98.56 271 VAL A C 1
ATOM 2176 O O . VAL A 1 271 ? 0.303 17.906 5.469 1 98.56 271 VAL A O 1
ATOM 2179 N N . HIS A 1 272 ? 0.224 17.156 7.566 1 98.38 272 HIS A N 1
ATOM 2180 C CA . HIS A 1 272 ? 0.959 18.25 8.195 1 98.38 272 HIS A CA 1
ATOM 2181 C C . HIS A 1 272 ? 2.379 17.828 8.555 1 98.38 272 HIS A C 1
ATOM 2183 O O . HIS A 1 272 ? 2.574 16.797 9.211 1 98.38 272 HIS A O 1
ATOM 2189 N N . THR A 1 273 ? 3.416 18.5 8.109 1 96.75 273 THR A N 1
ATOM 2190 C CA . THR A 1 273 ? 4.797 18.047 8.234 1 96.75 273 THR A CA 1
ATOM 2191 C C . THR A 1 273 ? 5.328 18.328 9.641 1 96.75 273 THR A C 1
ATOM 2193 O O . THR A 1 273 ? 6.371 18.953 9.805 1 96.75 273 THR A O 1
ATOM 2196 N N . THR A 1 274 ? 4.586 17.844 10.602 1 95.69 274 THR A N 1
ATOM 2197 C CA . THR A 1 274 ? 5.066 17.766 11.977 1 95.69 274 THR A CA 1
ATOM 2198 C C . THR A 1 274 ? 5.832 16.469 12.203 1 95.69 274 THR A C 1
ATOM 2200 O O . THR A 1 274 ? 5.848 15.586 11.336 1 95.69 274 THR A O 1
ATOM 2203 N N . PHE A 1 275 ? 6.613 16.359 13.289 1 95.81 275 PHE A N 1
ATOM 2204 C CA . PHE A 1 275 ? 7.422 15.195 13.625 1 95.81 275 PHE A CA 1
ATOM 2205 C C . PHE A 1 275 ? 8.5 14.961 12.57 1 95.81 275 PHE A C 1
ATOM 2207 O O . PHE A 1 275 ? 8.695 13.828 12.117 1 95.81 275 PHE A O 1
ATOM 2214 N N . GLN A 1 276 ? 9.031 16.031 12.109 1 95.12 276 GLN A N 1
ATOM 2215 C CA . GLN A 1 276 ? 10.047 15.953 11.07 1 95.12 276 GLN A CA 1
ATOM 2216 C C . GLN A 1 276 ? 11.375 16.547 11.547 1 95.12 276 GLN A C 1
ATOM 2218 O O . GLN A 1 276 ? 11.422 17.203 12.586 1 95.12 276 GLN A O 1
ATOM 2223 N N . TYR A 1 277 ? 12.391 16.281 10.805 1 95.75 277 TYR A N 1
ATOM 2224 C CA . TYR A 1 277 ? 13.742 16.703 11.148 1 95.75 277 TYR A CA 1
ATOM 2225 C C . TYR A 1 277 ? 14.391 17.453 9.992 1 95.75 277 TYR A C 1
ATOM 2227 O O . TYR A 1 277 ? 13.82 17.531 8.906 1 95.75 277 TYR A O 1
ATOM 2235 N N . ALA A 1 278 ? 15.516 18.109 10.336 1 94.88 278 ALA A N 1
ATOM 2236 C CA . ALA A 1 278 ? 16.359 18.766 9.336 1 94.88 278 ALA A CA 1
ATOM 2237 C C . ALA A 1 278 ? 15.703 20.031 8.797 1 94.88 278 ALA A C 1
ATOM 2239 O O . ALA A 1 278 ? 15.852 20.359 7.617 1 94.88 278 ALA A O 1
ATOM 2240 N N . GLY A 1 279 ? 14.82 20.688 9.531 1 91.56 279 GLY A N 1
ATOM 2241 C CA . GLY A 1 279 ? 14.273 21.984 9.18 1 91.56 279 GLY A CA 1
ATOM 2242 C C . GLY A 1 279 ? 13.336 21.953 7.988 1 91.56 279 GLY A C 1
ATOM 2243 O O . GLY A 1 279 ? 12.656 20.938 7.758 1 91.56 279 GLY A O 1
ATOM 2244 N N . THR A 1 280 ? 13.281 23.031 7.25 1 93.44 280 THR A N 1
ATOM 2245 C CA . THR A 1 280 ? 12.383 23.172 6.109 1 93.44 280 THR A CA 1
ATOM 2246 C C . THR A 1 280 ? 12.812 22.266 4.961 1 93.44 280 THR A C 1
ATOM 2248 O O . THR A 1 280 ? 11.969 21.766 4.219 1 93.44 280 THR A O 1
ATOM 2251 N N . GLU A 1 281 ? 14.164 22.094 4.926 1 95.69 281 GLU A N 1
ATOM 2252 C CA . GLU A 1 281 ? 14.672 21.203 3.891 1 95.69 281 GLU A CA 1
ATOM 2253 C C . GLU A 1 281 ? 14.188 19.766 4.117 1 95.69 281 GLU A C 1
ATOM 2255 O O . GLU A 1 281 ? 13.812 19.078 3.166 1 95.69 281 GLU A O 1
ATOM 2260 N N . GLY A 1 282 ? 14.18 19.391 5.363 1 96.69 282 GLY A N 1
ATOM 2261 C CA . GLY A 1 282 ? 13.664 18.062 5.695 1 96.69 282 GLY A CA 1
ATOM 2262 C C . GLY A 1 282 ? 12.18 17.922 5.402 1 96.69 282 GLY A C 1
ATOM 2263 O O . GLY A 1 282 ? 11.75 16.891 4.871 1 96.69 282 GLY A O 1
ATOM 2264 N N . LYS A 1 283 ? 11.398 18.938 5.719 1 97.19 283 LYS A N 1
ATOM 2265 C CA . LYS A 1 283 ? 9.961 18.938 5.449 1 97.19 283 LYS A CA 1
ATOM 2266 C C . LYS A 1 283 ? 9.688 18.797 3.955 1 97.19 283 LYS A C 1
ATOM 2268 O O . LYS A 1 283 ? 8.844 18 3.543 1 97.19 283 LYS A O 1
ATOM 2273 N N . ARG A 1 284 ? 10.422 19.609 3.209 1 97.44 284 ARG A N 1
ATOM 2274 C CA . ARG A 1 284 ? 10.281 19.578 1.757 1 97.44 284 ARG A CA 1
ATOM 2275 C C . ARG A 1 284 ? 10.609 18.203 1.202 1 97.44 284 ARG A C 1
ATOM 2277 O O . ARG A 1 284 ? 9.875 17.672 0.365 1 97.44 284 ARG A O 1
ATOM 2284 N N . HIS A 1 285 ? 11.703 17.672 1.706 1 98.06 285 HIS A N 1
ATOM 2285 C CA . HIS A 1 285 ? 12.133 16.359 1.216 1 98.06 285 HIS A CA 1
ATOM 2286 C C . HIS A 1 285 ? 11.109 15.281 1.565 1 98.06 285 HIS A C 1
ATOM 2288 O O . HIS A 1 285 ? 10.859 14.383 0.766 1 98.06 285 HIS A O 1
ATOM 2294 N N . ARG A 1 286 ? 10.453 15.383 2.729 1 97.44 286 ARG A N 1
ATOM 2295 C CA . ARG A 1 286 ? 9.406 14.438 3.115 1 97.44 286 ARG A CA 1
ATOM 2296 C C . ARG A 1 286 ? 8.227 14.516 2.16 1 97.44 286 ARG A C 1
ATOM 2298 O O . ARG A 1 286 ? 7.684 13.484 1.748 1 97.44 286 ARG A O 1
ATOM 2305 N N . LEU A 1 287 ? 7.852 15.688 1.894 1 98.44 287 LEU A N 1
ATOM 2306 C CA . LEU A 1 287 ? 6.73 15.867 0.976 1 98.44 287 LEU A CA 1
ATOM 2307 C C . LEU A 1 287 ? 7.078 15.344 -0.413 1 98.44 287 LEU A C 1
ATOM 2309 O O . LEU A 1 287 ? 6.215 14.797 -1.106 1 98.44 287 LEU A O 1
ATOM 2313 N N . ARG A 1 288 ? 8.375 15.484 -0.795 1 98.44 288 ARG A N 1
ATOM 2314 C CA . ARG A 1 288 ? 8.844 14.938 -2.066 1 98.44 288 ARG A CA 1
ATOM 2315 C C . ARG A 1 288 ? 8.828 13.414 -2.047 1 98.44 288 ARG A C 1
ATOM 2317 O O . ARG A 1 288 ? 8.406 12.773 -3.018 1 98.44 288 ARG A O 1
ATOM 2324 N N . GLU A 1 289 ? 9.227 12.828 -0.928 1 98.06 289 GLU A N 1
ATOM 2325 C CA . GLU A 1 289 ? 9.156 11.375 -0.786 1 98.06 289 GLU A CA 1
ATOM 2326 C C . GLU A 1 289 ? 7.719 10.883 -0.936 1 98.06 289 GLU A C 1
ATOM 2328 O O . GLU A 1 289 ? 7.484 9.789 -1.466 1 98.06 289 GLU A O 1
ATOM 2333 N N . GLY A 1 290 ? 6.812 11.719 -0.488 1 97.56 290 GLY A N 1
ATOM 2334 C CA . GLY A 1 290 ? 5.402 11.391 -0.629 1 97.56 290 GLY A CA 1
ATOM 2335 C C . GLY A 1 290 ? 4.832 11.781 -1.979 1 97.56 290 GLY A C 1
ATOM 2336 O O . GLY A 1 290 ? 3.645 11.57 -2.24 1 97.56 290 GLY A O 1
ATOM 2337 N N . MET A 1 291 ? 5.629 12.422 -2.846 1 98.12 291 MET A N 1
ATOM 2338 C CA . MET A 1 291 ? 5.266 12.859 -4.188 1 98.12 291 MET A CA 1
ATOM 2339 C C . MET A 1 291 ? 4.125 13.875 -4.137 1 98.12 291 MET A C 1
ATOM 2341 O O . MET A 1 291 ? 3.225 13.844 -4.98 1 98.12 291 MET A O 1
ATOM 2345 N N . VAL A 1 292 ? 4.148 14.711 -3.064 1 98 292 VAL A N 1
ATOM 2346 C CA . VAL A 1 292 ? 3.039 15.648 -2.908 1 98 292 VAL A CA 1
ATOM 2347 C C . VAL A 1 292 ? 3.576 17.078 -2.84 1 98 292 VAL A C 1
ATOM 2349 O O . VAL A 1 292 ? 2.859 18 -2.443 1 98 292 VAL A O 1
ATOM 2352 N N . PHE A 1 293 ? 4.859 17.25 -3.176 1 98.38 293 PHE A N 1
ATOM 2353 C CA . PHE A 1 293 ? 5.426 18.578 -3.25 1 98.38 293 PHE A CA 1
ATOM 2354 C C . PHE A 1 293 ? 5.414 19.094 -4.684 1 98.38 293 PHE A C 1
ATOM 2356 O O . PHE A 1 293 ? 5.75 18.359 -5.613 1 98.38 293 PHE A O 1
ATOM 2363 N N . TYR A 1 294 ? 5.082 20.328 -4.938 1 97.31 294 TYR A N 1
ATOM 2364 C CA . TYR A 1 294 ? 4.965 20.938 -6.258 1 97.31 294 TYR A CA 1
ATOM 2365 C C . TYR A 1 294 ? 6.285 21.562 -6.691 1 97.31 294 TYR A C 1
ATOM 2367 O O . TYR A 1 294 ? 6.523 22.75 -6.457 1 97.31 294 TYR A O 1
ATOM 2375 N N . ASP A 1 295 ? 7.059 20.75 -7.402 1 97.19 295 ASP A N 1
ATOM 2376 C CA . ASP A 1 295 ? 8.344 21.219 -7.91 1 97.19 295 ASP A CA 1
ATOM 2377 C C . ASP A 1 295 ? 8.219 21.688 -9.359 1 97.19 295 ASP A C 1
ATOM 2379 O O . ASP A 1 295 ? 7.34 21.234 -10.094 1 97.19 295 ASP A O 1
ATOM 2383 N N . PRO A 1 296 ? 9.094 22.609 -9.734 1 94.94 296 PRO A N 1
ATOM 2384 C CA . PRO A 1 296 ? 9.133 22.984 -11.148 1 94.94 296 PRO A CA 1
ATOM 2385 C C . PRO A 1 296 ? 9.703 21.891 -12.047 1 94.94 296 PRO A C 1
ATOM 2387 O O . PRO A 1 296 ? 10.375 20.969 -11.555 1 94.94 296 PRO A O 1
ATOM 2390 N N . PRO A 1 297 ? 9.5 21.938 -13.289 1 94.5 297 PRO A N 1
ATOM 2391 C CA . PRO A 1 297 ? 9.953 20.891 -14.219 1 94.5 297 PRO A CA 1
ATOM 2392 C C . PRO A 1 297 ? 11.461 20.672 -14.156 1 94.5 297 PRO A C 1
ATOM 2394 O O . PRO A 1 297 ? 11.93 19.547 -14.344 1 94.5 297 PRO A O 1
ATOM 2397 N N . GLU A 1 298 ? 12.203 21.688 -13.836 1 95.5 298 GLU A N 1
ATOM 2398 C CA . GLU A 1 298 ? 13.664 21.594 -13.797 1 95.5 298 GLU A CA 1
ATOM 2399 C C . GLU A 1 298 ? 14.133 20.656 -12.695 1 95.5 298 GLU A C 1
ATOM 2401 O O . GLU A 1 298 ? 15.219 20.094 -12.773 1 95.5 298 GLU A O 1
ATOM 2406 N N . TYR A 1 299 ? 13.25 20.484 -11.758 1 97.38 299 TYR A N 1
ATOM 2407 C CA . TYR A 1 299 ? 13.586 19.578 -10.664 1 97.38 299 TYR A CA 1
ATOM 2408 C C . TYR A 1 299 ? 13.734 18.141 -11.164 1 97.38 299 TYR A C 1
ATOM 2410 O O . TYR A 1 299 ? 14.562 17.391 -10.656 1 97.38 299 TYR A O 1
ATOM 2418 N N . TYR A 1 300 ? 13.031 17.766 -12.234 1 97.88 300 TYR A N 1
ATOM 2419 C CA . TYR A 1 300 ? 12.922 16.391 -12.688 1 97.88 300 TYR A CA 1
ATOM 2420 C C . TYR A 1 300 ? 13.891 16.109 -13.836 1 97.88 300 TYR A C 1
ATOM 2422 O O . TYR A 1 300 ? 14.016 14.977 -14.297 1 97.88 300 TYR A O 1
ATOM 2430 N N . ASP A 1 301 ? 14.508 17.125 -14.289 1 96.69 301 ASP A N 1
ATOM 2431 C CA . ASP A 1 301 ? 15.5 17 -15.352 1 96.69 301 ASP A CA 1
ATOM 2432 C C . ASP A 1 301 ? 16.719 17.875 -15.062 1 96.69 301 ASP A C 1
ATOM 2434 O O . ASP A 1 301 ? 16.906 18.922 -15.688 1 96.69 301 ASP A O 1
ATOM 2438 N N . ALA A 1 302 ? 17.531 17.391 -14.211 1 94.75 302 ALA A N 1
ATOM 2439 C CA . ALA A 1 302 ? 18.688 18.172 -13.758 1 94.75 302 ALA A CA 1
ATOM 2440 C C . ALA A 1 302 ? 19.875 17.984 -14.695 1 94.75 302 ALA A C 1
ATOM 2442 O O . ALA A 1 302 ? 20.062 16.922 -15.273 1 94.75 302 ALA A O 1
ATOM 2443 N N . PRO A 1 303 ? 20.656 19.031 -14.797 1 94 303 PRO A N 1
ATOM 2444 C CA . PRO A 1 303 ? 21.891 18.891 -15.578 1 94 303 PRO A CA 1
ATOM 2445 C C . PRO A 1 303 ? 22.812 17.812 -15.016 1 94 303 PRO A C 1
ATOM 2447 O O . PRO A 1 303 ? 22.938 17.656 -13.797 1 94 303 PRO A O 1
ATOM 2450 N N . GLY A 1 304 ? 23.484 17.062 -15.844 1 95.06 304 GLY A N 1
ATOM 2451 C CA . GLY A 1 304 ? 24.391 16 -15.445 1 95.06 304 GLY A CA 1
ATOM 2452 C C . GLY A 1 304 ? 23.719 14.648 -15.336 1 95.06 304 GLY A C 1
ATOM 2453 O O . GLY A 1 304 ? 24.375 13.609 -15.359 1 95.06 304 GLY A O 1
ATOM 2454 N N . GLY A 1 305 ? 22.359 14.656 -15.125 1 97.69 305 GLY A N 1
ATOM 2455 C CA . GLY A 1 305 ? 21.625 13.414 -15.016 1 97.69 305 GLY A CA 1
ATOM 2456 C C . GLY A 1 305 ? 21.609 12.836 -13.609 1 97.69 305 GLY A C 1
ATOM 2457 O O . GLY A 1 305 ? 22 13.523 -12.656 1 97.69 305 GLY A O 1
ATOM 2458 N N . PHE A 1 306 ? 21.125 11.648 -13.5 1 98.69 306 PHE A N 1
ATOM 2459 C CA . PHE A 1 306 ? 20.875 11.039 -12.195 1 98.69 306 PHE A CA 1
ATOM 2460 C C . PHE A 1 306 ? 21.625 9.727 -12.055 1 98.69 306 PHE A C 1
ATOM 2462 O O . PHE A 1 306 ? 21.922 9.062 -13.055 1 98.69 306 PHE A O 1
ATOM 2469 N N . LEU A 1 307 ? 22.016 9.438 -10.875 1 98.62 307 LEU A N 1
ATOM 2470 C CA . LEU A 1 307 ? 22.594 8.148 -10.492 1 98.62 307 LEU A CA 1
ATOM 2471 C C . LEU A 1 307 ? 21.734 7.469 -9.43 1 98.62 307 LEU A C 1
ATOM 2473 O O . LEU A 1 307 ? 21.25 8.117 -8.5 1 98.62 307 LEU A O 1
ATOM 2477 N N . SER A 1 308 ? 21.406 6.25 -9.633 1 98.25 308 SER A N 1
ATOM 2478 C CA . SER A 1 308 ? 20.656 5.449 -8.664 1 98.25 308 SER A CA 1
ATOM 2479 C C . SER A 1 308 ? 21.234 4.039 -8.555 1 98.25 308 SER A C 1
ATOM 2481 O O . SER A 1 308 ? 22.141 3.676 -9.305 1 98.25 308 SER A O 1
ATOM 2483 N N . PHE A 1 309 ? 20.828 3.328 -7.594 1 97.44 309 PHE A N 1
ATOM 2484 C CA . PHE A 1 309 ? 21.234 1.937 -7.441 1 97.44 309 PHE A CA 1
ATOM 2485 C C . PHE A 1 309 ? 20.141 1.127 -6.75 1 97.44 309 PHE A C 1
ATOM 2487 O O . PHE A 1 309 ? 19.297 1.688 -6.055 1 97.44 309 PHE A O 1
ATOM 2494 N N . LYS A 1 310 ? 20.094 -0.131 -6.961 1 93.31 310 LYS A N 1
ATOM 2495 C CA . LYS A 1 310 ? 19.188 -1.039 -6.262 1 93.31 310 LYS A CA 1
ATOM 2496 C C . LYS A 1 310 ? 19.781 -1.483 -4.926 1 93.31 310 LYS A C 1
ATOM 2498 O O . LYS A 1 310 ? 20.828 -2.127 -4.887 1 93.31 310 LYS A O 1
ATOM 2503 N N . PRO A 1 311 ? 18.984 -1.121 -3.914 1 92.06 311 PRO A N 1
ATOM 2504 C CA . PRO A 1 311 ? 19.5 -1.569 -2.625 1 92.06 311 PRO A CA 1
ATOM 2505 C C . PRO A 1 311 ? 19.406 -3.08 -2.436 1 92.06 311 PRO A C 1
ATOM 2507 O O . PRO A 1 311 ? 18.438 -3.697 -2.896 1 92.06 311 PRO A O 1
ATOM 2510 N N . SER A 1 312 ? 20.391 -3.75 -1.984 1 88.44 312 SER A N 1
ATOM 2511 C CA . SER A 1 312 ? 20.406 -5.172 -1.648 1 88.44 312 SER A CA 1
ATOM 2512 C C . SER A 1 312 ? 20.656 -5.383 -0.159 1 88.44 312 SER A C 1
ATOM 2514 O O . SER A 1 312 ? 21.797 -5.402 0.29 1 88.44 312 SER A O 1
ATOM 2516 N N . ILE A 1 313 ? 19.578 -5.508 0.554 1 96.06 313 ILE A N 1
ATOM 2517 C CA . ILE A 1 313 ? 19.719 -5.688 1.995 1 96.06 313 ILE A CA 1
ATOM 2518 C C . ILE A 1 313 ? 19.484 -7.152 2.355 1 96.06 313 ILE A C 1
ATOM 2520 O O . ILE A 1 313 ? 18.438 -7.723 2.02 1 96.06 313 ILE A O 1
ATOM 2524 N N . PRO A 1 314 ? 20.438 -7.777 2.994 1 95.62 314 PRO A N 1
ATOM 2525 C CA . PRO A 1 314 ? 20.219 -9.164 3.416 1 95.62 314 PRO A CA 1
ATOM 2526 C C . PRO A 1 314 ? 19.047 -9.32 4.367 1 95.62 314 PRO A C 1
ATOM 2528 O O . PRO A 1 314 ? 18.797 -8.453 5.207 1 95.62 314 PRO A O 1
ATOM 2531 N N . LYS A 1 315 ? 18.359 -10.445 4.238 1 96.19 315 LYS A N 1
ATOM 2532 C CA . LYS A 1 315 ? 17.234 -10.766 5.102 1 96.19 315 LYS A CA 1
ATOM 2533 C C . LYS A 1 315 ? 17.625 -10.719 6.574 1 96.19 315 LYS A C 1
ATOM 2535 O O . LYS A 1 315 ? 16.859 -10.258 7.418 1 96.19 315 LYS A O 1
ATOM 2540 N N . SER A 1 316 ? 18.859 -11.156 6.898 1 96.62 316 SER A N 1
ATOM 2541 C CA . SER A 1 316 ? 19.344 -11.242 8.273 1 96.62 316 SER A CA 1
ATOM 2542 C C . SER A 1 316 ? 19.375 -9.867 8.93 1 96.62 316 SER A C 1
ATOM 2544 O O . SER A 1 316 ? 19.219 -9.758 10.148 1 96.62 316 SER A O 1
ATOM 2546 N N . LEU A 1 317 ? 19.594 -8.859 8.117 1 97.75 317 LEU A N 1
ATOM 2547 C CA . LEU A 1 317 ? 19.656 -7.496 8.633 1 97.75 317 LEU A CA 1
ATOM 2548 C C . LEU A 1 317 ? 18.266 -6.875 8.695 1 97.75 317 LEU A C 1
ATOM 2550 O O . LEU A 1 317 ? 17.938 -6.172 9.656 1 97.75 317 LEU A O 1
ATOM 2554 N N . LEU A 1 318 ? 17.438 -7.176 7.734 1 97.69 318 LEU A N 1
ATOM 2555 C CA . LEU A 1 318 ? 16.172 -6.484 7.578 1 97.69 318 LEU A CA 1
ATOM 2556 C C . LEU A 1 318 ? 15.086 -7.141 8.43 1 97.69 318 LEU A C 1
ATOM 2558 O O . LEU A 1 318 ? 14.32 -6.453 9.109 1 97.69 318 LEU A O 1
ATOM 2562 N N . LEU A 1 319 ? 15.008 -8.5 8.422 1 96.31 319 LEU A N 1
ATOM 2563 C CA . LEU A 1 319 ? 13.82 -9.188 8.93 1 96.31 319 LEU A CA 1
ATOM 2564 C C . LEU A 1 319 ? 14.148 -9.992 10.18 1 96.31 319 LEU A C 1
ATOM 2566 O O . LEU A 1 319 ? 13.328 -10.094 11.094 1 96.31 319 LEU A O 1
ATOM 2570 N N . ASP A 1 320 ? 15.383 -10.516 10.289 1 95.94 320 ASP A N 1
ATOM 2571 C CA . ASP A 1 320 ? 15.656 -11.5 11.328 1 95.94 320 ASP A CA 1
ATOM 2572 C C . ASP A 1 320 ? 16.031 -10.82 12.641 1 95.94 320 ASP A C 1
ATOM 2574 O O . ASP A 1 320 ? 16.625 -9.727 12.641 1 95.94 320 ASP A O 1
ATOM 2578 N N . GLY A 1 321 ? 15.711 -11.492 13.727 1 94.88 321 GLY A N 1
ATOM 2579 C CA . GLY A 1 321 ? 16.141 -11.055 15.039 1 94.88 321 GLY A CA 1
ATOM 2580 C C . GLY A 1 321 ? 15.219 -10.016 15.648 1 94.88 321 GLY A C 1
ATOM 2581 O O . GLY A 1 321 ? 14.219 -9.625 15.039 1 94.88 321 GLY A O 1
ATOM 2582 N N . GLU A 1 322 ? 15.547 -9.508 16.828 1 96 322 GLU A N 1
ATOM 2583 C CA . GLU A 1 322 ? 14.758 -8.523 17.562 1 96 322 GLU A CA 1
ATOM 2584 C C . GLU A 1 322 ? 15 -7.113 17.031 1 96 322 GLU A C 1
ATOM 2586 O O . GLU A 1 322 ? 16.078 -6.816 16.5 1 96 322 GLU A O 1
ATOM 2591 N N . HIS A 1 323 ? 14.016 -6.324 17.141 1 97.06 323 HIS A N 1
ATOM 2592 C CA . HIS A 1 323 ? 14.172 -4.906 16.859 1 97.06 323 HIS A CA 1
ATOM 2593 C C . HIS A 1 323 ? 14.75 -4.164 18.062 1 97.06 323 HIS A C 1
ATOM 2595 O O . HIS A 1 323 ? 14.039 -3.904 19.031 1 97.06 323 HIS A O 1
ATOM 2601 N N . ASN A 1 324 ? 15.977 -3.865 18.031 1 97.38 324 ASN A N 1
ATOM 2602 C CA . ASN A 1 324 ? 16.672 -3.141 19.094 1 97.38 324 ASN A CA 1
ATOM 2603 C C . ASN A 1 324 ? 17.75 -2.221 18.531 1 97.38 324 ASN A C 1
ATOM 2605 O O . ASN A 1 324 ? 17.875 -2.082 17.312 1 97.38 324 ASN A O 1
ATOM 2609 N N . VAL A 1 325 ? 18.469 -1.56 19.375 1 97.62 325 VAL A N 1
ATOM 2610 C CA . VAL A 1 325 ? 19.453 -0.572 18.969 1 97.62 325 VAL A CA 1
ATOM 2611 C C . VAL A 1 325 ? 20.531 -1.244 18.125 1 97.62 325 VAL A C 1
ATOM 2613 O O . VAL A 1 325 ? 20.906 -0.729 17.062 1 97.62 325 VAL A O 1
ATOM 2616 N N . LYS A 1 326 ? 20.969 -2.375 18.547 1 97.56 326 LYS A N 1
ATOM 2617 C CA . LYS A 1 326 ? 22.031 -3.082 17.828 1 97.56 326 LYS A CA 1
ATOM 2618 C C . LYS A 1 326 ? 21.578 -3.441 16.406 1 97.56 326 LYS A C 1
ATOM 2620 O O . LYS A 1 326 ? 22.297 -3.174 15.445 1 97.56 326 LYS A O 1
ATOM 2625 N N . SER A 1 327 ? 20.422 -4.098 16.25 1 98.19 327 SER A N 1
ATOM 2626 C CA . SER A 1 327 ? 19.938 -4.504 14.938 1 98.19 327 SER A CA 1
ATOM 2627 C C . SER A 1 327 ? 19.625 -3.293 14.07 1 98.19 327 SER A C 1
ATOM 2629 O O . SER A 1 327 ? 19.844 -3.324 12.852 1 98.19 327 SER A O 1
ATOM 2631 N N . HIS A 1 328 ? 19.109 -2.205 14.68 1 98.62 328 HIS A N 1
ATOM 2632 C CA . HIS A 1 328 ? 18.828 -0.979 13.938 1 98.62 328 HIS A CA 1
ATOM 2633 C C . HIS A 1 328 ? 20.109 -0.392 13.344 1 98.62 328 HIS A C 1
ATOM 2635 O O . HIS A 1 328 ? 20.156 -0.1 12.148 1 98.62 328 HIS A O 1
ATOM 2641 N N . PHE A 1 329 ? 21.125 -0.263 14.141 1 98.62 329 PHE A N 1
ATOM 2642 C CA . PHE A 1 329 ? 22.359 0.358 13.664 1 98.62 329 PHE A CA 1
ATOM 2643 C C . PHE A 1 329 ? 23.078 -0.555 12.688 1 98.62 329 PHE A C 1
ATOM 2645 O O . PHE A 1 329 ? 23.719 -0.08 11.75 1 98.62 329 PHE A O 1
ATOM 2652 N N . SER A 1 330 ? 23 -1.878 12.883 1 98.38 330 SER A N 1
ATOM 2653 C CA . SER A 1 330 ? 23.578 -2.787 11.891 1 98.38 330 SER A CA 1
ATOM 2654 C C . SER A 1 330 ? 22.922 -2.592 10.523 1 98.38 330 SER A C 1
ATOM 2656 O O . SER A 1 330 ? 23.625 -2.533 9.508 1 98.38 330 SER A O 1
ATOM 2658 N N . LEU A 1 331 ? 21.609 -2.488 10.508 1 98.56 331 LEU A N 1
ATOM 2659 C CA . LEU A 1 331 ? 20.859 -2.281 9.266 1 98.56 331 LEU A CA 1
ATOM 2660 C C . LEU A 1 331 ? 21.219 -0.938 8.641 1 98.56 331 LEU A C 1
ATOM 2662 O O . LEU A 1 331 ? 21.531 -0.867 7.449 1 98.56 331 LEU A O 1
ATOM 2666 N N . ILE A 1 332 ? 21.219 0.137 9.445 1 98.69 332 ILE A N 1
ATOM 2667 C CA . ILE A 1 332 ? 21.484 1.48 8.945 1 98.69 332 ILE A CA 1
ATOM 2668 C C . ILE A 1 332 ? 22.922 1.563 8.445 1 98.69 332 ILE A C 1
ATOM 2670 O O . ILE A 1 332 ? 23.188 2.15 7.395 1 98.69 332 ILE A O 1
ATOM 2674 N N . ASN A 1 333 ? 23.844 0.994 9.219 1 98.38 333 ASN A N 1
ATOM 2675 C CA . ASN A 1 333 ? 25.25 1.015 8.836 1 98.38 333 ASN A CA 1
ATOM 2676 C C . ASN A 1 333 ? 25.484 0.342 7.488 1 98.38 333 ASN A C 1
ATOM 2678 O O . ASN A 1 333 ? 26.234 0.842 6.656 1 98.38 333 ASN A O 1
ATOM 2682 N N . TYR A 1 334 ? 24.844 -0.791 7.324 1 97.81 334 TYR A N 1
ATOM 2683 C CA . TYR A 1 334 ? 24.922 -1.458 6.031 1 97.81 334 TYR A CA 1
ATOM 2684 C C . TYR A 1 334 ? 24.469 -0.53 4.91 1 97.81 334 TYR A C 1
ATOM 2686 O O . TYR A 1 334 ? 25.125 -0.424 3.875 1 97.81 334 TYR A O 1
ATOM 2694 N N . GLN A 1 335 ? 23.406 0.164 5.074 1 98.31 335 GLN A N 1
ATOM 2695 C CA . GLN A 1 335 ? 22.859 1.065 4.074 1 98.31 335 GLN A CA 1
ATOM 2696 C C . GLN A 1 335 ? 23.734 2.295 3.887 1 98.31 335 GLN A C 1
ATOM 2698 O O . GLN A 1 335 ? 23.938 2.754 2.76 1 98.31 335 GLN A O 1
ATOM 2703 N N . ILE A 1 336 ? 24.25 2.844 4.984 1 98.12 336 ILE A N 1
ATOM 2704 C CA . ILE A 1 336 ? 25.125 4.016 4.93 1 98.12 336 ILE A CA 1
ATOM 2705 C C . ILE A 1 336 ? 26.344 3.711 4.062 1 98.12 336 ILE A C 1
ATOM 2707 O O . ILE A 1 336 ? 26.797 4.562 3.287 1 98.12 336 ILE A O 1
ATOM 2711 N N . LYS A 1 337 ? 26.859 2.553 4.23 1 97.31 337 LYS A N 1
ATOM 2712 C CA . LYS A 1 337 ? 28.031 2.172 3.443 1 97.31 337 LYS A CA 1
ATOM 2713 C C . LYS A 1 337 ? 27.734 2.207 1.949 1 97.31 337 LYS A C 1
ATOM 2715 O O . LYS A 1 337 ? 28.516 2.732 1.161 1 97.31 337 LYS A O 1
ATOM 2720 N N . GLN A 1 338 ? 26.625 1.657 1.568 1 97.31 338 GLN A N 1
ATOM 2721 C CA . GLN A 1 338 ? 26.203 1.676 0.169 1 97.31 338 GLN A CA 1
ATOM 2722 C C . GLN A 1 338 ? 25.953 3.102 -0.312 1 97.31 338 GLN A C 1
ATOM 2724 O O . GLN A 1 338 ? 26.359 3.475 -1.412 1 97.31 338 GLN A O 1
ATOM 2729 N N . ILE A 1 339 ? 25.297 3.906 0.491 1 98.44 339 ILE A N 1
ATOM 2730 C CA . ILE A 1 339 ? 24.953 5.277 0.123 1 98.44 339 ILE A CA 1
ATOM 2731 C C . ILE A 1 339 ? 26.234 6.113 0.007 1 98.44 339 ILE A C 1
ATOM 2733 O O . ILE A 1 339 ? 26.359 6.938 -0.899 1 98.44 339 ILE A O 1
ATOM 2737 N N . ARG A 1 340 ? 27.172 5.883 0.934 1 98.12 340 ARG A N 1
ATOM 2738 C CA . ARG A 1 340 ? 28.469 6.566 0.853 1 98.12 340 ARG A CA 1
ATOM 2739 C C . ARG A 1 340 ? 29.141 6.293 -0.483 1 98.12 340 ARG A C 1
ATOM 2741 O O . ARG A 1 340 ? 29.656 7.211 -1.12 1 98.12 340 ARG A O 1
ATOM 2748 N N . MET A 1 341 ? 29.109 5.043 -0.871 1 97.56 341 MET A N 1
ATOM 2749 C CA . MET A 1 341 ? 29.688 4.652 -2.152 1 97.56 341 MET A CA 1
ATOM 2750 C C . MET A 1 341 ? 28.969 5.332 -3.309 1 97.56 341 MET A C 1
ATOM 2752 O O . MET A 1 341 ? 29.609 5.848 -4.227 1 97.56 341 MET A O 1
ATOM 2756 N N . ALA A 1 342 ? 27.688 5.355 -3.256 1 98.56 342 ALA A N 1
ATOM 2757 C CA . ALA A 1 342 ? 26.891 6 -4.297 1 98.56 342 ALA A CA 1
ATOM 2758 C C . ALA A 1 342 ? 27.172 7.496 -4.359 1 98.56 342 ALA A C 1
ATOM 2760 O O . ALA A 1 342 ? 27.219 8.078 -5.445 1 98.56 342 ALA A O 1
ATOM 2761 N N . LEU A 1 343 ? 27.312 8.133 -3.176 1 98.69 343 LEU A N 1
ATOM 2762 C CA . LEU A 1 343 ? 27.656 9.547 -3.123 1 98.69 343 LEU A CA 1
ATOM 2763 C C . LEU A 1 343 ? 29.016 9.797 -3.779 1 98.69 343 LEU A C 1
ATOM 2765 O O . LEU A 1 343 ? 29.188 10.781 -4.508 1 98.69 343 LEU A O 1
ATOM 2769 N N . ALA A 1 344 ? 29.969 8.93 -3.541 1 98.44 344 ALA A N 1
ATOM 2770 C CA . ALA A 1 344 ? 31.297 9.062 -4.129 1 98.44 344 ALA A CA 1
ATOM 2771 C C . ALA A 1 344 ? 31.234 8.984 -5.652 1 98.44 344 ALA A C 1
ATOM 2773 O O . ALA A 1 344 ? 31.812 9.82 -6.348 1 98.44 344 ALA A O 1
ATOM 2774 N N . ILE A 1 345 ? 30.531 7.984 -6.113 1 98.25 345 ILE A N 1
ATOM 2775 C CA . ILE A 1 345 ? 30.422 7.789 -7.555 1 98.25 345 ILE A CA 1
ATOM 2776 C C . ILE A 1 345 ? 29.641 8.953 -8.18 1 98.25 345 ILE A C 1
ATOM 2778 O O . ILE A 1 345 ? 29.984 9.422 -9.266 1 98.25 345 ILE A O 1
ATOM 2782 N N . SER A 1 346 ? 28.625 9.43 -7.48 1 98.19 346 SER A N 1
ATOM 2783 C CA . SER A 1 346 ? 27.875 10.586 -7.953 1 98.19 346 SER A CA 1
ATOM 2784 C C . SER A 1 346 ? 28.766 11.82 -8.062 1 98.19 346 SER A C 1
ATOM 2786 O O . SER A 1 346 ? 28.672 12.578 -9.031 1 98.19 346 SER A O 1
ATOM 2788 N N . SER A 1 347 ? 29.578 12 -7.051 1 97.56 347 SER A N 1
ATOM 2789 C CA . SER A 1 347 ? 30.516 13.109 -7.07 1 97.56 347 SER A CA 1
ATOM 2790 C C . SER A 1 347 ? 31.516 12.969 -8.211 1 97.56 347 SER A C 1
ATOM 2792 O O . SER A 1 347 ? 31.812 13.945 -8.906 1 97.56 347 SER A O 1
ATOM 2794 N N . LEU A 1 348 ? 32 11.781 -8.398 1 96.38 348 LEU A N 1
ATOM 2795 C CA . LEU A 1 348 ? 33 11.484 -9.43 1 96.38 348 LEU A CA 1
ATOM 2796 C C . LEU A 1 348 ? 32.438 11.734 -10.82 1 96.38 348 LEU A C 1
ATOM 2798 O O . LEU A 1 348 ? 33.094 12.328 -11.672 1 96.38 348 LEU A O 1
ATOM 2802 N N . LEU A 1 349 ? 31.219 11.32 -11.031 1 96.81 349 LEU A N 1
ATOM 2803 C CA . LEU A 1 349 ? 30.609 11.383 -12.352 1 96.81 349 LEU A CA 1
ATOM 2804 C C . LEU A 1 349 ? 29.766 12.648 -12.508 1 96.81 349 LEU A C 1
ATOM 2806 O O . LEU A 1 349 ? 29.188 12.891 -13.562 1 96.81 349 LEU A O 1
ATOM 2810 N N . ASN A 1 350 ? 29.703 13.484 -11.484 1 95.75 350 ASN A N 1
ATOM 2811 C CA . ASN A 1 350 ? 28.938 14.734 -11.469 1 95.75 350 ASN A CA 1
ATOM 2812 C C . ASN A 1 350 ? 27.469 14.492 -11.797 1 95.75 350 ASN A C 1
ATOM 2814 O O . ASN A 1 350 ? 26.922 15.102 -12.719 1 95.75 350 ASN A O 1
ATOM 2818 N N . ARG A 1 351 ? 26.875 13.602 -11.055 1 98.06 351 ARG A N 1
ATOM 2819 C CA . ARG A 1 351 ? 25.469 13.273 -11.227 1 98.06 351 ARG A CA 1
ATOM 2820 C C . ARG A 1 351 ? 24.703 13.461 -9.922 1 98.06 351 ARG A C 1
ATOM 2822 O O . ARG A 1 351 ? 25.297 13.469 -8.844 1 98.06 351 ARG A O 1
ATOM 2829 N N . THR A 1 352 ? 23.375 13.703 -10.023 1 98.5 352 THR A N 1
ATOM 2830 C CA . THR A 1 352 ? 22.484 13.812 -8.867 1 98.5 352 THR A CA 1
ATOM 2831 C C . THR A 1 352 ? 22.094 12.43 -8.359 1 98.5 352 THR A C 1
ATOM 2833 O O . THR A 1 352 ? 21.641 11.578 -9.133 1 98.5 352 THR A O 1
ATOM 2836 N N . LEU A 1 353 ? 22.312 12.188 -7.125 1 98.75 353 LEU A N 1
ATOM 2837 C CA . LEU A 1 353 ? 22 10.875 -6.566 1 98.75 353 LEU A CA 1
ATOM 2838 C C . LEU A 1 353 ? 20.516 10.781 -6.191 1 98.75 353 LEU A C 1
ATOM 2840 O O . LEU A 1 353 ? 20.016 11.609 -5.43 1 98.75 353 LEU A O 1
ATOM 2844 N N . VAL A 1 354 ? 19.828 9.852 -6.766 1 98.75 354 VAL A N 1
ATOM 2845 C CA . VAL A 1 354 ? 18.516 9.477 -6.254 1 98.75 354 VAL A CA 1
ATOM 2846 C C . VAL A 1 354 ? 18.672 8.508 -5.086 1 98.75 354 VAL A C 1
ATOM 2848 O O . VAL A 1 354 ? 19.125 7.367 -5.273 1 98.75 354 VAL A O 1
ATOM 2851 N N . MET A 1 355 ? 18.359 8.945 -3.914 1 98.62 355 MET A N 1
ATOM 2852 C CA . MET A 1 355 ? 18.531 8.164 -2.695 1 98.62 355 MET A CA 1
ATOM 2853 C C . MET A 1 355 ? 17.656 6.906 -2.732 1 98.62 355 MET A C 1
ATOM 2855 O O . MET A 1 355 ? 16.547 6.926 -3.258 1 98.62 355 MET A O 1
ATOM 2859 N N . PRO A 1 356 ? 18.188 5.773 -2.262 1 97.69 356 PRO A N 1
ATOM 2860 C CA . PRO A 1 356 ? 17.328 4.609 -2.082 1 97.69 356 PRO A CA 1
ATOM 2861 C C . PRO A 1 356 ? 16.359 4.762 -0.904 1 97.69 356 PRO A C 1
ATOM 2863 O O . PRO A 1 356 ? 16.547 5.656 -0.07 1 97.69 356 PRO A O 1
ATOM 2866 N N . PRO A 1 357 ? 15.266 3.955 -0.911 1 97.19 357 PRO A N 1
ATOM 2867 C CA . PRO A 1 357 ? 14.516 3.938 0.344 1 97.19 357 PRO A CA 1
ATOM 2868 C C . PRO A 1 357 ? 15.359 3.508 1.538 1 97.19 357 PRO A C 1
ATOM 2870 O O . PRO A 1 357 ? 16.203 2.623 1.41 1 97.19 357 PRO A O 1
ATOM 2873 N N . LEU A 1 358 ? 15.172 4.145 2.609 1 98.06 358 LEU A N 1
ATOM 2874 C CA . LEU A 1 358 ? 15.891 3.82 3.838 1 98.06 358 LEU A CA 1
ATOM 2875 C C . LEU A 1 358 ? 15.031 2.953 4.754 1 98.06 358 LEU A C 1
ATOM 2877 O O . LEU A 1 358 ? 13.914 3.334 5.113 1 98.06 358 LEU A O 1
ATOM 2881 N N . TRP A 1 359 ? 15.539 1.76 5.07 1 98.25 359 TRP A N 1
ATOM 2882 C CA . TRP A 1 359 ? 14.836 0.854 5.977 1 98.25 359 TRP A CA 1
ATOM 2883 C C . TRP A 1 359 ? 15.32 1.035 7.41 1 98.25 359 TRP A C 1
ATOM 2885 O O . TRP A 1 359 ? 16.531 1.133 7.656 1 98.25 359 TRP A O 1
ATOM 2895 N N . CYS A 1 360 ? 14.398 1.117 8.32 1 98.5 360 CYS A N 1
ATOM 2896 C CA . CYS A 1 360 ? 14.711 1.288 9.734 1 98.5 360 CYS A CA 1
ATOM 2897 C C . CYS A 1 360 ? 14.055 0.198 10.578 1 98.5 360 CYS A C 1
ATOM 2899 O O . CYS A 1 360 ? 12.977 -0.292 10.234 1 98.5 360 CYS A O 1
ATOM 2901 N N . ARG A 1 361 ? 14.773 -0.143 11.664 1 98.12 361 ARG A N 1
ATOM 2902 C CA . ARG A 1 361 ? 14.203 -1.049 12.656 1 98.12 361 ARG A CA 1
ATOM 2903 C C . ARG A 1 361 ? 13.562 -0.272 13.797 1 98.12 361 ARG A C 1
ATOM 2905 O O . ARG A 1 361 ? 12.688 -0.79 14.492 1 98.12 361 ARG A O 1
ATOM 2912 N N . LEU A 1 362 ? 14.07 0.909 14.047 1 98.31 362 LEU A N 1
ATOM 2913 C CA . LEU A 1 362 ? 13.578 1.735 15.141 1 98.31 362 LEU A CA 1
ATOM 2914 C C . LEU A 1 362 ? 13.156 3.111 14.633 1 98.31 362 LEU A C 1
ATOM 2916 O O . LEU A 1 362 ? 13.727 3.627 13.672 1 98.31 362 LEU A O 1
ATOM 2920 N N . ASP A 1 363 ? 12.164 3.701 15.352 1 97.75 363 ASP A N 1
ATOM 2921 C CA . ASP A 1 363 ? 11.695 5.059 15.094 1 97.75 363 ASP A CA 1
ATOM 2922 C C . ASP A 1 363 ? 12.68 6.094 15.641 1 97.75 363 ASP A C 1
ATOM 2924 O O . ASP A 1 363 ? 13.586 5.75 16.406 1 97.75 363 ASP A O 1
ATOM 2928 N N . ARG A 1 364 ? 12.602 7.289 15.141 1 97.81 364 ARG A N 1
ATOM 2929 C CA . ARG A 1 364 ? 13.359 8.422 15.664 1 97.81 364 ARG A CA 1
ATOM 2930 C C . ARG A 1 364 ? 12.43 9.43 16.328 1 97.81 364 ARG A C 1
ATOM 2932 O O . ARG A 1 364 ? 11.398 9.805 15.766 1 97.81 364 ARG A O 1
ATOM 2939 N N . LEU A 1 365 ? 12.773 9.82 17.562 1 95.88 365 LEU A N 1
ATOM 2940 C CA . LEU A 1 365 ? 12.062 10.852 18.312 1 95.88 365 LEU A CA 1
ATOM 2941 C C . LEU A 1 365 ? 13.047 11.773 19.031 1 95.88 365 LEU A C 1
ATOM 2943 O O . LEU A 1 365 ? 14.227 11.812 18.703 1 95.88 365 LEU A O 1
ATOM 2947 N N . TRP A 1 366 ? 12.539 12.617 19.922 1 94.94 366 TRP A N 1
ATOM 2948 C CA . TRP A 1 366 ? 13.383 13.562 20.641 1 94.94 366 TRP A CA 1
ATOM 2949 C C . TRP A 1 366 ? 13.516 13.148 22.109 1 94.94 366 TRP A C 1
ATOM 2951 O O . TRP A 1 366 ? 14.117 13.875 22.906 1 94.94 366 TRP A O 1
ATOM 2961 N N . PHE A 1 367 ? 12.93 12.039 22.469 1 94.94 367 PHE A N 1
ATOM 2962 C CA . PHE A 1 367 ? 12.922 11.555 23.844 1 94.94 367 PHE A CA 1
ATOM 2963 C C . PHE A 1 367 ? 13.078 10.039 23.875 1 94.94 367 PHE A C 1
ATOM 2965 O O . PHE A 1 367 ? 12.906 9.359 22.859 1 94.94 367 PHE A O 1
ATOM 2972 N N . PRO A 1 368 ? 13.461 9.547 24.984 1 96 368 PRO A N 1
ATOM 2973 C CA . PRO A 1 368 ? 13.672 8.102 25.094 1 96 368 PRO A CA 1
ATOM 2974 C C . PRO A 1 368 ? 12.414 7.289 24.797 1 96 368 PRO A C 1
ATOM 2976 O O . PRO A 1 368 ? 11.312 7.691 25.203 1 96 368 PRO A O 1
ATOM 2979 N N . HIS A 1 369 ? 12.508 6.191 24.109 1 94.62 369 HIS A N 1
ATOM 2980 C CA . HIS A 1 369 ? 11.422 5.273 23.766 1 94.62 369 HIS A CA 1
ATOM 2981 C C . HIS A 1 369 ? 11.953 3.873 23.484 1 94.62 369 HIS A C 1
ATOM 2983 O O . HIS A 1 369 ? 13.148 3.697 23.219 1 94.62 369 HIS A O 1
ATOM 2989 N N . PRO A 1 370 ? 11.219 2.85 23.547 1 93.94 370 PRO A N 1
ATOM 2990 C CA . PRO A 1 370 ? 11.68 1.468 23.406 1 93.94 370 PRO A CA 1
ATOM 2991 C C . PRO A 1 370 ? 11.914 1.067 21.938 1 93.94 370 PRO A C 1
ATOM 2993 O O . PRO A 1 370 ? 12.062 -0.119 21.641 1 93.94 370 PRO A O 1
ATOM 2996 N N . GLY A 1 371 ? 11.875 1.921 21.016 1 95.38 371 GLY A N 1
ATOM 2997 C CA . GLY A 1 371 ? 12.062 1.65 19.594 1 95.38 371 GLY A CA 1
ATOM 2998 C C . GLY A 1 371 ? 10.984 2.262 18.719 1 95.38 371 GLY A C 1
ATOM 2999 O O . GLY A 1 371 ? 11.281 2.83 17.672 1 95.38 371 GLY A O 1
ATOM 3000 N N . VAL A 1 372 ? 9.719 2.006 19.109 1 96.25 372 VAL A N 1
ATOM 3001 C CA . VAL A 1 372 ? 8.562 2.652 18.516 1 96.25 372 VAL A CA 1
ATOM 3002 C C . VAL A 1 372 ? 7.629 3.166 19.609 1 96.25 372 VAL A C 1
ATOM 3004 O O . VAL A 1 372 ? 7.695 2.707 20.75 1 96.25 372 VAL A O 1
ATOM 3007 N N . LEU A 1 373 ? 6.793 4.137 19.281 1 95.44 373 LEU A N 1
ATOM 3008 C CA . LEU A 1 373 ? 5.898 4.711 20.281 1 95.44 373 LEU A CA 1
ATOM 3009 C C . LEU A 1 373 ? 4.855 3.688 20.719 1 95.44 373 LEU A C 1
ATOM 3011 O O . LEU A 1 373 ? 4.246 3.014 19.891 1 95.44 373 LEU A O 1
ATOM 3015 N N . GLU A 1 374 ? 4.672 3.623 22.062 1 93.38 374 GLU A N 1
ATOM 3016 C CA . GLU A 1 374 ? 3.701 2.684 22.609 1 93.38 374 GLU A CA 1
ATOM 3017 C C . GLU A 1 374 ? 2.285 3.016 22.156 1 93.38 374 GLU A C 1
ATOM 3019 O O . GLU A 1 374 ? 1.876 4.18 22.172 1 93.38 374 GLU A O 1
ATOM 3024 N N . GLY A 1 375 ? 1.593 2.033 21.75 1 93.75 375 GLY A N 1
ATOM 3025 C CA . GLY A 1 375 ? 0.21 2.203 21.344 1 93.75 375 GLY A CA 1
ATOM 3026 C C . GLY A 1 375 ? 0.069 2.562 19.875 1 93.75 375 GLY A C 1
ATOM 3027 O O . GLY A 1 375 ? -1.021 2.467 19.312 1 93.75 375 GLY A O 1
ATOM 3028 N N . SER A 1 376 ? 1.146 3.072 19.25 1 96.06 376 SER A N 1
ATOM 3029 C CA . SER A 1 376 ? 1.106 3.344 17.828 1 96.06 376 SER A CA 1
ATOM 3030 C C . SER A 1 376 ? 1.026 2.051 17.016 1 96.06 376 SER A C 1
ATOM 3032 O O . SER A 1 376 ? 1.159 0.958 17.578 1 96.06 376 SER A O 1
ATOM 3034 N N . ILE A 1 377 ? 0.78 2.184 15.711 1 96.62 377 ILE A N 1
ATOM 3035 C CA . ILE A 1 377 ? 0.712 0.98 14.891 1 96.62 377 ILE A CA 1
ATOM 3036 C C . ILE A 1 377 ? 1.9 0.941 13.93 1 96.62 377 ILE A C 1
ATOM 3038 O O . ILE A 1 377 ? 1.796 0.411 12.82 1 96.62 377 ILE A O 1
ATOM 3042 N N . THR A 1 378 ? 2.979 1.555 14.352 1 96.25 378 THR A N 1
ATOM 3043 C CA . THR A 1 378 ? 4.207 1.526 13.57 1 96.25 378 THR A CA 1
ATOM 3044 C C . THR A 1 378 ? 4.66 0.09 13.32 1 96.25 378 THR A C 1
ATOM 3046 O O . THR A 1 378 ? 4.762 -0.705 14.258 1 96.25 378 THR A O 1
ATOM 3049 N N . ARG A 1 379 ? 4.957 -0.149 12.055 1 93.69 379 ARG A N 1
ATOM 3050 C CA . ARG A 1 379 ? 5.441 -1.477 11.695 1 93.69 379 ARG A CA 1
ATOM 3051 C C . ARG A 1 379 ? 6.965 -1.525 11.703 1 93.69 379 ARG A C 1
ATOM 3053 O O . ARG A 1 379 ? 7.625 -0.517 11.453 1 93.69 379 ARG A O 1
ATOM 3060 N N . GLN A 1 380 ? 7.453 -2.656 12.117 1 94.88 380 GLN A N 1
ATOM 3061 C CA . GLN A 1 380 ? 8.898 -2.854 12.047 1 94.88 380 GLN A CA 1
ATOM 3062 C C . GLN A 1 380 ? 9.242 -4.098 11.234 1 94.88 380 GLN A C 1
ATOM 3064 O O . GLN A 1 380 ? 8.609 -5.141 11.383 1 94.88 380 GLN A O 1
ATOM 3069 N N . PRO A 1 381 ? 10.258 -4.137 10.281 1 96.56 381 PRO A N 1
ATOM 3070 C CA . PRO A 1 381 ? 10.906 -2.889 9.859 1 96.56 381 PRO A CA 1
ATOM 3071 C C . PRO A 1 381 ? 10.008 -2.023 8.984 1 96.56 381 PRO A C 1
ATOM 3073 O O . PRO A 1 381 ? 8.898 -2.438 8.633 1 96.56 381 PRO A O 1
ATOM 3076 N N . PHE A 1 382 ? 10.398 -0.798 8.727 1 97 382 PHE A N 1
ATOM 3077 C CA . PHE A 1 382 ? 9.641 0.107 7.875 1 97 382 PHE A CA 1
ATOM 3078 C C . PHE A 1 382 ? 10.57 1.02 7.09 1 97 382 PHE A C 1
ATOM 3080 O O . PHE A 1 382 ? 11.742 1.163 7.434 1 97 382 PHE A O 1
ATOM 3087 N N . ILE A 1 383 ? 10.109 1.561 6.004 1 97.19 383 ILE A N 1
ATOM 3088 C CA . ILE A 1 383 ? 10.812 2.611 5.277 1 97.19 383 ILE A CA 1
ATOM 3089 C C . ILE A 1 383 ? 10.695 3.932 6.035 1 97.19 383 ILE A C 1
ATOM 3091 O O . ILE A 1 383 ? 9.594 4.461 6.207 1 97.19 383 ILE A O 1
ATOM 3095 N N . CYS A 1 384 ? 11.773 4.367 6.531 1 97.94 384 CYS A N 1
ATOM 3096 C CA . CYS A 1 384 ? 11.742 5.621 7.277 1 97.94 384 CYS A CA 1
ATOM 3097 C C . CYS A 1 384 ? 12.172 6.789 6.402 1 97.94 384 CYS A C 1
ATOM 3099 O O . CYS A 1 384 ? 12.867 6.598 5.398 1 97.94 384 CYS A O 1
ATOM 3101 N N . PRO A 1 385 ? 11.688 7.977 6.727 1 98.12 385 PRO A N 1
ATOM 3102 C CA . PRO A 1 385 ? 12.156 9.156 5.996 1 98.12 385 PRO A CA 1
ATOM 3103 C C . PRO A 1 385 ? 13.672 9.328 6.062 1 98.12 385 PRO A C 1
ATOM 3105 O O . PRO A 1 385 ? 14.305 8.906 7.035 1 98.12 385 PRO A O 1
ATOM 3108 N N . LEU A 1 386 ? 14.188 9.984 5.051 1 98.69 386 LEU A N 1
ATOM 3109 C CA . LEU A 1 386 ? 15.633 10.18 4.957 1 98.69 386 LEU A CA 1
ATOM 3110 C C . LEU A 1 386 ? 16.156 10.945 6.168 1 98.69 386 LEU A C 1
ATOM 3112 O O . LEU A 1 386 ? 17.266 10.688 6.637 1 98.69 386 LEU A O 1
ATOM 3116 N N . ASP A 1 387 ? 15.328 11.844 6.699 1 98.19 387 ASP A N 1
ATOM 3117 C CA . ASP A 1 387 ? 15.773 12.734 7.762 1 98.19 387 ASP A CA 1
ATOM 3118 C C . ASP A 1 387 ? 15.828 12.008 9.102 1 98.19 387 ASP A C 1
ATOM 3120 O O . ASP A 1 387 ? 16.203 12.594 10.117 1 98.19 387 ASP A O 1
ATOM 3124 N N . HIS A 1 388 ? 15.461 10.727 9.109 1 98.19 388 HIS A N 1
ATOM 3125 C CA . HIS A 1 388 ? 15.648 9.938 10.32 1 98.19 388 HIS A CA 1
ATOM 3126 C C . HIS A 1 388 ? 17.125 9.656 10.57 1 98.19 388 HIS A C 1
ATOM 3128 O O . HIS A 1 388 ? 17.531 9.438 11.719 1 98.19 388 HIS A O 1
ATOM 3134 N N . VAL A 1 389 ? 17.891 9.641 9.484 1 98.56 389 VAL A N 1
ATOM 3135 C CA . VAL A 1 389 ? 19.297 9.242 9.594 1 98.56 389 VAL A CA 1
ATOM 3136 C C . VAL A 1 389 ? 20.188 10.367 9.086 1 98.56 389 VAL A C 1
ATOM 3138 O O . VAL A 1 389 ? 21.219 10.656 9.68 1 98.56 389 VAL A O 1
ATOM 3141 N N . PHE A 1 390 ? 19.781 11 8.016 1 98.69 390 PHE A N 1
ATOM 3142 C CA . PHE A 1 390 ? 20.609 11.992 7.352 1 98.69 390 PHE A CA 1
ATOM 3143 C C . PHE A 1 390 ? 20.141 13.406 7.676 1 98.69 390 PHE A C 1
ATOM 3145 O O . PHE A 1 390 ? 18.938 13.648 7.816 1 98.69 390 PHE A O 1
ATOM 3152 N N . GLU A 1 391 ? 21.078 14.297 7.77 1 97.75 391 GLU A N 1
ATOM 3153 C CA . GLU A 1 391 ? 20.797 15.719 7.914 1 97.75 391 GLU A CA 1
ATOM 3154 C C . GLU A 1 391 ? 20.594 16.375 6.551 1 97.75 391 GLU A C 1
ATOM 3156 O O . GLU A 1 391 ? 21.5 17.047 6.039 1 97.75 391 GLU A O 1
ATOM 3161 N N . VAL A 1 392 ? 19.391 16.328 6.09 1 98 392 VAL A N 1
ATOM 3162 C CA . VAL A 1 392 ? 19.047 16.75 4.734 1 98 392 VAL A CA 1
ATOM 3163 C C . VAL A 1 392 ? 19.406 18.219 4.547 1 98 392 VAL A C 1
ATOM 3165 O O . VAL A 1 392 ? 19.875 18.625 3.477 1 98 392 VAL A O 1
ATOM 3168 N N . ASN A 1 393 ? 19.203 19.031 5.605 1 96.38 393 ASN A N 1
ATOM 3169 C CA . ASN A 1 393 ? 19.531 20.438 5.543 1 96.38 393 ASN A CA 1
ATOM 3170 C C . ASN A 1 393 ? 21.031 20.656 5.301 1 96.38 393 ASN A C 1
ATOM 3172 O O . ASN A 1 393 ? 21.422 21.562 4.562 1 96.38 393 ASN A O 1
ATOM 3176 N N . VAL A 1 394 ? 21.828 19.797 5.844 1 96.62 394 VAL A N 1
ATOM 3177 C CA . VAL A 1 394 ? 23.281 19.875 5.664 1 96.62 394 VAL A CA 1
ATOM 3178 C C . VAL A 1 394 ? 23.656 19.359 4.281 1 96.62 394 VAL A C 1
ATOM 3180 O O . VAL A 1 394 ? 24.516 19.922 3.607 1 96.62 394 VAL A O 1
ATOM 3183 N N . MET A 1 395 ? 23 18.297 3.861 1 97.81 395 MET A N 1
ATOM 3184 C CA . MET A 1 395 ? 23.281 17.703 2.555 1 97.81 395 MET A CA 1
ATOM 3185 C C . MET A 1 395 ? 23.031 18.703 1.438 1 97.81 395 MET A C 1
ATOM 3187 O O . MET A 1 395 ? 23.734 18.688 0.422 1 97.81 395 MET A O 1
ATOM 3191 N N . LEU A 1 396 ? 22.078 19.594 1.652 1 96.38 396 LEU A N 1
ATOM 3192 C CA . LEU A 1 396 ? 21.641 20.484 0.581 1 96.38 396 LEU A CA 1
ATOM 3193 C C . LEU A 1 396 ? 22.297 21.859 0.719 1 96.38 396 LEU A C 1
ATOM 3195 O O . LEU A 1 396 ? 22.172 22.703 -0.166 1 96.38 396 LEU A O 1
ATOM 3199 N N . LYS A 1 397 ? 22.969 22.031 1.746 1 95.19 397 LYS A N 1
ATOM 3200 C CA . LYS A 1 397 ? 23.625 23.297 1.998 1 95.19 397 LYS A CA 1
ATOM 3201 C C . LYS A 1 397 ? 24.844 23.484 1.087 1 95.19 397 LYS A C 1
ATOM 3203 O O . LYS A 1 397 ? 25.594 22.531 0.844 1 95.19 397 LYS A O 1
ATOM 3208 N N . GLU A 1 398 ? 24.984 24.75 0.618 1 95.12 398 GLU A N 1
ATOM 3209 C CA . GLU A 1 398 ? 26.203 25.062 -0.131 1 95.12 398 GLU A CA 1
ATOM 3210 C C . GLU A 1 398 ? 27.406 25.188 0.798 1 95.12 398 GLU A C 1
ATOM 3212 O O . GLU A 1 398 ? 27.391 25.969 1.747 1 95.12 398 GLU A O 1
ATOM 3217 N N . LEU A 1 399 ? 28.359 24.359 0.513 1 96.25 399 LEU A N 1
ATOM 3218 C CA . LEU A 1 399 ? 29.594 24.359 1.289 1 96.25 399 LEU A CA 1
ATOM 3219 C C . LEU A 1 399 ? 30.781 24.766 0.418 1 96.25 399 LEU A C 1
ATOM 3221 O O . LEU A 1 399 ? 30.766 24.516 -0.792 1 96.25 399 LEU A O 1
ATOM 3225 N N . PRO A 1 400 ? 31.781 25.375 1.012 1 97.25 400 PRO A N 1
ATOM 3226 C CA . PRO A 1 400 ? 32.969 25.766 0.227 1 97.25 400 PRO A CA 1
ATOM 3227 C C . PRO A 1 400 ? 33.656 24.562 -0.435 1 97.25 400 PRO A C 1
ATOM 3229 O O . PRO A 1 400 ? 34.062 23.641 0.252 1 97.25 400 PRO A O 1
ATOM 3232 N N . GLU A 1 401 ? 33.812 24.672 -1.669 1 96.56 401 GLU A N 1
ATOM 3233 C CA . GLU A 1 401 ? 34.344 23.562 -2.447 1 96.56 401 GLU A CA 1
ATOM 3234 C C . GLU A 1 401 ? 35.812 23.281 -2.07 1 96.56 401 GLU A C 1
ATOM 3236 O O . GLU A 1 401 ? 36.281 22.141 -2.164 1 96.56 401 GLU A O 1
ATOM 3241 N N . GLU A 1 402 ? 36.5 24.297 -1.651 1 97.06 402 GLU A N 1
ATOM 3242 C CA . GLU A 1 402 ? 37.906 24.156 -1.316 1 97.06 402 GLU A CA 1
ATOM 3243 C C . GLU A 1 402 ? 38.094 23.203 -0.133 1 97.06 402 GLU A C 1
ATOM 3245 O O . GLU A 1 402 ? 39.125 22.531 -0.025 1 97.06 402 GLU A O 1
ATOM 3250 N N . ILE A 1 403 ? 37.062 23.141 0.628 1 97.62 403 ILE A N 1
ATOM 3251 C CA . ILE A 1 403 ? 37.156 22.344 1.842 1 97.62 403 ILE A CA 1
ATOM 3252 C C . ILE A 1 403 ? 36.375 21.047 1.678 1 97.62 403 ILE A C 1
ATOM 3254 O O . ILE A 1 403 ? 36.781 19.984 2.139 1 97.62 403 ILE A O 1
ATOM 3258 N N . PHE A 1 404 ? 35.219 21.094 0.957 1 97.88 404 PHE A N 1
ATOM 3259 C CA . PHE A 1 404 ? 34.25 20.016 1.012 1 97.88 404 PHE A CA 1
ATOM 3260 C C . PHE A 1 404 ? 34.094 19.359 -0.357 1 97.88 404 PHE A C 1
ATOM 3262 O O . PHE A 1 404 ? 33.344 18.375 -0.499 1 97.88 404 PHE A O 1
ATOM 3269 N N . GLY A 1 405 ? 34.844 19.812 -1.328 1 96.81 405 GLY A N 1
ATOM 3270 C CA . GLY A 1 405 ? 34.656 19.281 -2.672 1 96.81 405 GLY A CA 1
ATOM 3271 C C . GLY A 1 405 ? 33.344 19.75 -3.318 1 96.81 405 GLY A C 1
ATOM 3272 O O . GLY A 1 405 ? 32.625 20.578 -2.756 1 96.81 405 GLY A O 1
ATOM 3273 N N . PRO A 1 406 ? 33.125 19.266 -4.484 1 95.94 406 PRO A N 1
ATOM 3274 C CA . PRO A 1 406 ? 31.922 19.703 -5.219 1 95.94 406 PRO A CA 1
ATOM 3275 C C . PRO A 1 406 ? 30.625 19.312 -4.523 1 95.94 406 PRO A C 1
ATOM 3277 O O . PRO A 1 406 ? 30.594 18.312 -3.805 1 95.94 406 PRO A O 1
ATOM 3280 N N . GLN A 1 407 ? 29.594 20.109 -4.805 1 96 407 GLN A N 1
ATOM 3281 C CA . GLN A 1 407 ? 28.266 19.812 -4.293 1 96 407 GLN A CA 1
ATOM 3282 C C . GLN A 1 407 ? 27.734 18.5 -4.859 1 96 407 GLN A C 1
ATOM 3284 O O . GLN A 1 407 ? 27.922 18.219 -6.043 1 96 407 GLN A O 1
ATOM 3289 N N . ILE A 1 408 ? 27.141 17.703 -4.047 1 97.38 408 ILE A N 1
ATOM 3290 C CA . ILE A 1 408 ? 26.438 16.484 -4.469 1 97.38 408 ILE A CA 1
ATOM 3291 C C . ILE A 1 408 ? 24.938 16.656 -4.258 1 97.38 408 ILE A C 1
ATOM 3293 O O . ILE A 1 408 ? 24.469 16.672 -3.121 1 97.38 408 ILE A O 1
ATOM 3297 N N . ASN A 1 409 ? 24.203 16.75 -5.312 1 97.44 409 ASN A N 1
ATOM 3298 C CA . ASN A 1 409 ? 22.75 16.922 -5.207 1 97.44 409 ASN A CA 1
ATOM 3299 C C . ASN A 1 409 ? 22.062 15.578 -4.996 1 97.44 409 ASN A C 1
ATOM 3301 O O . ASN A 1 409 ? 22.562 14.531 -5.406 1 97.44 409 ASN A O 1
ATOM 3305 N N . ILE A 1 410 ? 20.891 15.641 -4.383 1 98.38 410 ILE A N 1
ATOM 3306 C CA . ILE A 1 410 ? 20.156 14.406 -4.109 1 98.38 410 ILE A CA 1
ATOM 3307 C C . ILE A 1 410 ? 18.703 14.578 -4.516 1 98.38 410 ILE A C 1
ATOM 3309 O O . ILE A 1 410 ? 18.219 15.695 -4.664 1 98.38 410 ILE A O 1
ATOM 3313 N N . ARG A 1 411 ? 18.031 13.477 -4.785 1 98.62 411 ARG A N 1
ATOM 3314 C CA . ARG A 1 411 ? 16.578 13.352 -4.965 1 98.62 411 ARG A CA 1
ATOM 3315 C C . ARG A 1 411 ? 16 12.273 -4.051 1 98.62 411 ARG A C 1
ATOM 3317 O O . ARG A 1 411 ? 16.75 11.477 -3.475 1 98.62 411 ARG A O 1
ATOM 3324 N N . GLU A 1 412 ? 14.75 12.32 -3.834 1 98.56 412 GLU A N 1
ATOM 3325 C CA . GLU A 1 412 ? 14.047 11.383 -2.971 1 98.56 412 GLU A CA 1
ATOM 3326 C C . GLU A 1 412 ? 13.945 10 -3.623 1 98.56 412 GLU A C 1
ATOM 3328 O O . GLU A 1 412 ? 14.062 9.875 -4.844 1 98.56 412 GLU A O 1
ATOM 3333 N N . TYR A 1 413 ? 13.727 8.992 -2.795 1 98.12 413 TYR A N 1
ATOM 3334 C CA . TYR A 1 413 ? 13.719 7.613 -3.275 1 98.12 413 TYR A CA 1
ATOM 3335 C C . TYR A 1 413 ? 12.562 7.379 -4.242 1 98.12 413 TYR A C 1
ATOM 3337 O O . TYR A 1 413 ? 12.648 6.512 -5.113 1 98.12 413 TYR A O 1
ATOM 3345 N N . SER A 1 414 ? 11.469 8.172 -4.152 1 97.69 414 SER A N 1
ATOM 3346 C CA . SER A 1 414 ? 10.281 7.988 -4.977 1 97.69 414 SER A CA 1
ATOM 3347 C C . SER A 1 414 ? 10.359 8.805 -6.262 1 97.69 414 SER A C 1
ATOM 3349 O O . SER A 1 414 ? 9.383 8.898 -7.008 1 97.69 414 SER A O 1
ATOM 3351 N N . PHE A 1 415 ? 11.516 9.32 -6.559 1 98.19 415 PHE A N 1
ATOM 3352 C CA . PHE A 1 415 ? 11.742 10.305 -7.609 1 98.19 415 PHE A CA 1
ATOM 3353 C C . PHE A 1 415 ? 11.219 9.797 -8.945 1 98.19 415 PHE A C 1
ATOM 3355 O O . PHE A 1 415 ? 10.469 10.492 -9.633 1 98.19 415 PHE A O 1
ATOM 3362 N N . PHE A 1 416 ? 11.5 8.609 -9.297 1 97 416 PHE A N 1
ATOM 3363 C CA . PHE A 1 416 ? 11.188 8.094 -10.625 1 97 416 PHE A CA 1
ATOM 3364 C C . PHE A 1 416 ? 9.719 7.68 -10.711 1 97 416 PHE A C 1
ATOM 3366 O O . PHE A 1 416 ? 9.203 7.449 -11.805 1 97 416 PHE A O 1
ATOM 3373 N N . ASP A 1 417 ? 9.07 7.562 -9.586 1 95.31 417 ASP A N 1
ATOM 3374 C CA . ASP A 1 417 ? 7.664 7.172 -9.562 1 95.31 417 ASP A CA 1
ATOM 3375 C C . ASP A 1 417 ? 6.754 8.391 -9.664 1 95.31 417 ASP A C 1
ATOM 3377 O O . ASP A 1 417 ? 5.539 8.258 -9.828 1 95.31 417 ASP A O 1
ATOM 3381 N N . ASN A 1 418 ? 7.348 9.547 -9.562 1 96.88 418 ASN A N 1
ATOM 3382 C CA . ASN A 1 418 ? 6.543 10.766 -9.602 1 96.88 418 ASN A CA 1
ATOM 3383 C C . ASN A 1 418 ? 5.879 10.953 -10.961 1 96.88 418 ASN A C 1
ATOM 3385 O O . ASN A 1 418 ? 6.543 10.883 -12 1 96.88 418 ASN A O 1
ATOM 3389 N N . PRO A 1 419 ? 4.613 11.227 -11.023 1 93.56 419 PRO A N 1
ATOM 3390 C CA . PRO A 1 419 ? 3.908 11.375 -12.297 1 93.56 419 PRO A CA 1
ATOM 3391 C C . PRO A 1 419 ? 4.398 12.57 -13.109 1 93.56 419 PRO A C 1
ATOM 3393 O O . PRO A 1 419 ? 4.168 12.633 -14.32 1 93.56 419 PRO A O 1
ATOM 3396 N N . LEU A 1 420 ? 5.094 13.43 -12.539 1 93.81 420 LEU A N 1
ATOM 3397 C CA . LEU A 1 420 ? 5.574 14.633 -13.211 1 93.81 420 LEU A CA 1
ATOM 3398 C C . LEU A 1 420 ? 6.898 14.359 -13.922 1 93.81 420 LEU A C 1
ATOM 3400 O O . LEU A 1 420 ? 7.422 15.234 -14.617 1 93.81 420 LEU A O 1
ATOM 3404 N N . MET A 1 421 ? 7.387 13.148 -13.805 1 95.12 421 MET A N 1
ATOM 3405 C CA . MET A 1 421 ? 8.648 12.781 -14.438 1 95.12 421 MET A CA 1
ATOM 3406 C C . MET A 1 421 ? 8.539 12.867 -15.953 1 95.12 421 MET A C 1
ATOM 3408 O O . MET A 1 421 ? 7.66 12.234 -16.547 1 95.12 421 MET A O 1
ATOM 3412 N N . PRO A 1 422 ? 9.398 13.656 -16.578 1 95.38 422 PRO A N 1
ATOM 3413 C CA . PRO A 1 422 ? 9.344 13.742 -18.047 1 95.38 422 PRO A CA 1
ATOM 3414 C C . PRO A 1 422 ? 9.672 12.414 -18.719 1 95.38 422 PRO A C 1
ATOM 3416 O O . PRO A 1 422 ? 10.539 11.672 -18.25 1 95.38 422 PRO A O 1
ATOM 3419 N N . LYS A 1 423 ? 9.047 12.219 -19.828 1 94.31 423 LYS A N 1
ATOM 3420 C CA . LYS A 1 423 ? 9.219 10.984 -20.578 1 94.31 423 LYS A CA 1
ATOM 3421 C C . LYS A 1 423 ? 10.664 10.812 -21.031 1 94.31 423 LYS A C 1
ATOM 3423 O O . LYS A 1 423 ? 11.203 9.711 -21.016 1 94.31 423 LYS A O 1
ATOM 3428 N N . GLN A 1 424 ? 11.312 11.859 -21.375 1 94.69 424 GLN A N 1
ATOM 3429 C CA . GLN A 1 424 ? 12.68 11.805 -21.906 1 94.69 424 GLN A CA 1
ATOM 3430 C C . GLN A 1 424 ? 13.656 11.312 -20.844 1 94.69 424 GLN A C 1
ATOM 3432 O O . GLN A 1 424 ? 14.656 10.664 -21.156 1 94.69 424 GLN A O 1
ATOM 3437 N N . VAL A 1 425 ? 13.32 11.617 -19.562 1 96.25 425 VAL A N 1
ATOM 3438 C CA . VAL A 1 425 ? 14.18 11.148 -18.484 1 96.25 425 VAL A CA 1
ATOM 3439 C C . VAL A 1 425 ? 13.883 9.672 -18.188 1 96.25 425 VAL A C 1
ATOM 3441 O O . VAL A 1 425 ? 14.812 8.875 -18.031 1 96.25 425 VAL A O 1
ATOM 3444 N N . LYS A 1 426 ? 12.648 9.297 -18.25 1 92.69 426 LYS A N 1
ATOM 3445 C CA . LYS A 1 426 ? 12.234 7.93 -17.953 1 92.69 426 LYS A CA 1
ATOM 3446 C C . LYS A 1 426 ? 12.742 6.953 -19.016 1 92.69 426 LYS A C 1
ATOM 3448 O O . LYS A 1 426 ? 13 5.785 -18.719 1 92.69 426 LYS A O 1
ATOM 3453 N N . GLU A 1 427 ? 12.984 7.469 -20.219 1 92.62 427 GLU A N 1
ATOM 3454 C CA . GLU A 1 427 ? 13.328 6.586 -21.328 1 92.62 427 GLU A CA 1
ATOM 3455 C C . GLU A 1 427 ? 14.836 6.562 -21.562 1 92.62 427 GLU A C 1
ATOM 3457 O O . GLU A 1 427 ? 15.336 5.719 -22.312 1 92.62 427 GLU A O 1
ATOM 3462 N N . SER A 1 428 ? 15.531 7.449 -21 1 95.31 428 SER A N 1
ATOM 3463 C CA . SER A 1 428 ? 16.984 7.504 -21.109 1 95.31 428 SER A CA 1
ATOM 3464 C C . SER A 1 428 ? 17.656 6.848 -19.906 1 95.31 428 SER A C 1
ATOM 3466 O O . SER A 1 428 ? 17.938 7.516 -18.906 1 95.31 428 SER A O 1
ATOM 3468 N N . TRP A 1 429 ? 17.938 5.539 -20.078 1 94.94 429 TRP A N 1
ATOM 3469 C CA . TRP A 1 429 ? 18.344 4.734 -18.938 1 94.94 429 TRP A CA 1
ATOM 3470 C C . TRP A 1 429 ? 19.5 3.801 -19.312 1 94.94 429 TRP A C 1
ATOM 3472 O O . TRP A 1 429 ? 19.5 3.223 -20.406 1 94.94 429 TRP A O 1
ATOM 3482 N N . LEU A 1 430 ? 20.484 3.789 -18.453 1 95.75 430 LEU A N 1
ATOM 3483 C CA . LEU A 1 430 ? 21.562 2.805 -18.531 1 95.75 430 LEU A CA 1
ATOM 3484 C C . LEU A 1 430 ? 21.609 1.95 -17.266 1 95.75 430 LEU A C 1
ATOM 3486 O O . LEU A 1 430 ? 21.766 2.475 -16.172 1 95.75 430 LEU A O 1
ATOM 3490 N N . GLU A 1 431 ? 21.453 0.685 -17.438 1 94.31 431 GLU A N 1
ATOM 3491 C CA . GLU A 1 431 ? 21.641 -0.243 -16.328 1 94.31 431 GLU A CA 1
ATOM 3492 C C . GLU A 1 431 ? 23.094 -0.732 -16.25 1 94.31 431 GLU A C 1
ATOM 3494 O O . GLU A 1 431 ? 23.656 -1.152 -17.25 1 94.31 431 GLU A O 1
ATOM 3499 N N . VAL A 1 432 ? 23.625 -0.569 -15.094 1 95.56 432 VAL A N 1
ATOM 3500 C CA . VAL A 1 432 ? 25 -1.021 -14.867 1 95.56 432 VAL A CA 1
ATOM 3501 C C . VAL A 1 432 ? 25 -2.256 -13.969 1 95.56 432 VAL A C 1
ATOM 3503 O O . VAL A 1 432 ? 24.625 -2.178 -12.797 1 95.56 432 VAL A O 1
ATOM 3506 N N . GLN A 1 433 ? 25.438 -3.352 -14.531 1 91 433 GLN A N 1
ATOM 3507 C CA . GLN A 1 433 ? 25.562 -4.59 -13.773 1 91 433 GLN A CA 1
ATOM 3508 C C . GLN A 1 433 ? 27 -4.805 -13.312 1 91 433 GLN A C 1
ATOM 3510 O O . GLN A 1 433 ? 27.891 -5.066 -14.125 1 91 433 GLN A O 1
ATOM 3515 N N . LEU A 1 434 ? 27.156 -4.719 -12.031 1 91.88 434 LEU A N 1
ATOM 3516 C CA . LEU A 1 434 ? 28.484 -4.973 -11.484 1 91.88 434 LEU A CA 1
ATOM 3517 C C . LEU A 1 434 ? 28.828 -6.453 -11.594 1 91.88 434 LEU A C 1
ATOM 3519 O O . LEU A 1 434 ? 27.969 -7.316 -11.391 1 91.88 434 LEU A O 1
ATOM 3523 N N . CYS A 1 435 ? 30.047 -6.688 -12 1 88.94 435 CYS A N 1
ATOM 3524 C CA . CYS A 1 435 ? 30.5 -8.062 -12.172 1 88.94 435 CYS A CA 1
ATOM 3525 C C . CYS A 1 435 ? 31.891 -8.258 -11.578 1 88.94 435 CYS A C 1
ATOM 3527 O O . CYS A 1 435 ? 32.656 -7.297 -11.406 1 88.94 435 CYS A O 1
ATOM 3529 N N . GLN A 1 436 ? 32.188 -9.461 -11.211 1 86.25 436 GLN A N 1
ATOM 3530 C CA . GLN A 1 436 ? 33.5 -9.797 -10.695 1 86.25 436 GLN A CA 1
ATOM 3531 C C . GLN A 1 436 ? 34.5 -9.945 -11.828 1 86.25 436 GLN A C 1
ATOM 3533 O O . GLN A 1 436 ? 34.25 -10.672 -12.797 1 86.25 436 GLN A O 1
ATOM 3538 N N . GLU A 1 437 ? 35.562 -9.273 -11.617 1 83.06 437 GLU A N 1
ATOM 3539 C CA . GLU A 1 437 ? 36.625 -9.375 -12.617 1 83.06 437 GLU A CA 1
ATOM 3540 C C . GLU A 1 437 ? 37.031 -10.828 -12.844 1 83.06 437 GLU A C 1
ATOM 3542 O O . GLU A 1 437 ? 37.188 -11.594 -11.883 1 83.06 437 GLU A O 1
ATOM 3547 N N . GLY A 1 438 ? 37.125 -11.203 -14.016 1 78.06 438 GLY A N 1
ATOM 3548 C CA . GLY A 1 438 ? 37.531 -12.562 -14.336 1 78.06 438 GLY A CA 1
ATOM 3549 C C . GLY A 1 438 ? 36.375 -13.438 -14.805 1 78.06 438 GLY A C 1
ATOM 3550 O O . GLY A 1 438 ? 36.594 -14.484 -15.422 1 78.06 438 GLY A O 1
ATOM 3551 N N . THR A 1 439 ? 35.219 -12.977 -14.477 1 77.69 439 THR A N 1
ATOM 3552 C CA . THR A 1 439 ? 34.094 -13.742 -14.961 1 77.69 439 THR A CA 1
ATOM 3553 C C . THR A 1 439 ? 33.812 -13.438 -16.422 1 77.69 439 THR A C 1
ATOM 3555 O O . THR A 1 439 ? 34.344 -12.461 -16.969 1 77.69 439 THR A O 1
ATOM 3558 N N . ARG A 1 440 ? 33.062 -14.281 -16.953 1 73.56 440 ARG A N 1
ATOM 3559 C CA . ARG A 1 440 ? 32.812 -14.164 -18.391 1 73.56 440 ARG A CA 1
ATOM 3560 C C . ARG A 1 440 ? 32.156 -12.82 -18.719 1 73.56 440 ARG A C 1
ATOM 3562 O O . ARG A 1 440 ? 31.234 -12.391 -18.031 1 73.56 440 ARG A O 1
ATOM 3569 N N . ASP A 1 441 ? 32.625 -12.086 -19.641 1 77.56 441 ASP A N 1
ATOM 3570 C CA . ASP A 1 441 ? 32.125 -10.859 -20.25 1 77.56 441 ASP A CA 1
ATOM 3571 C C . ASP A 1 441 ? 32.219 -9.688 -19.266 1 77.56 441 ASP A C 1
ATOM 3573 O O . ASP A 1 441 ? 31.484 -8.695 -19.406 1 77.56 441 ASP A O 1
ATOM 3577 N N . CYS A 1 442 ? 33.094 -9.914 -18.234 1 87.06 442 CYS A N 1
ATOM 3578 C CA . CYS A 1 442 ? 33.281 -8.805 -17.297 1 87.06 442 CYS A CA 1
ATOM 3579 C C . CYS A 1 442 ? 34.531 -8.016 -17.609 1 87.06 442 CYS A C 1
ATOM 3581 O O . CYS A 1 442 ? 35.594 -8.289 -17.062 1 87.06 442 CYS A O 1
ATOM 3583 N N . VAL A 1 443 ? 34.406 -7.148 -18.562 1 86.69 443 VAL A N 1
ATOM 3584 C CA . VAL A 1 443 ? 35.531 -6.301 -19 1 86.69 443 VAL A CA 1
ATOM 3585 C C . VAL A 1 443 ? 35.094 -4.836 -18.984 1 86.69 443 VAL A C 1
ATOM 3587 O O . VAL A 1 443 ? 33.938 -4.52 -19.297 1 86.69 443 VAL A O 1
ATOM 3590 N N . ALA A 1 444 ? 36.031 -4.031 -18.562 1 87.75 444 ALA A N 1
ATOM 3591 C CA . ALA A 1 444 ? 35.781 -2.596 -18.562 1 87.75 444 ALA A CA 1
ATOM 3592 C C . ALA A 1 444 ? 35.656 -2.059 -19.984 1 87.75 444 ALA A C 1
ATOM 3594 O O . ALA A 1 444 ? 36.688 -1.801 -20.641 1 87.75 444 ALA A O 1
ATOM 3595 N N . SER A 1 445 ? 34.438 -1.992 -20.453 1 88.19 445 SER A N 1
ATOM 3596 C CA . SER A 1 445 ? 34.188 -1.468 -21.781 1 88.19 445 SER A CA 1
ATOM 3597 C C . SER A 1 445 ? 32.906 -0.644 -21.797 1 88.19 445 SER A C 1
ATOM 3599 O O . SER A 1 445 ? 32.094 -0.694 -20.859 1 88.19 445 SER A O 1
ATOM 3601 N N . ASN A 1 446 ? 32.812 0.198 -22.797 1 88.38 446 ASN A N 1
ATOM 3602 C CA . ASN A 1 446 ? 31.609 1.01 -22.906 1 88.38 446 ASN A CA 1
ATOM 3603 C C . ASN A 1 446 ? 30.578 0.352 -23.812 1 88.38 446 ASN A C 1
ATOM 3605 O O . ASN A 1 446 ? 29.672 1.021 -24.328 1 88.38 446 ASN A O 1
ATOM 3609 N N . THR A 1 447 ? 30.766 -0.913 -24.031 1 88.88 447 THR A N 1
ATOM 3610 C CA . THR A 1 447 ? 29.828 -1.657 -24.844 1 88.88 447 THR A CA 1
ATOM 3611 C C . THR A 1 447 ? 28.672 -2.182 -24 1 88.88 447 THR A C 1
ATOM 3613 O O . THR A 1 447 ? 28.891 -2.785 -22.953 1 88.88 447 THR A O 1
ATOM 3616 N N . THR A 1 448 ? 27.453 -1.927 -24.469 1 88.25 448 THR A N 1
ATOM 3617 C CA . THR A 1 448 ? 26.266 -2.381 -23.766 1 88.25 448 THR A CA 1
ATOM 3618 C C . THR A 1 448 ? 25.641 -3.572 -24.484 1 88.25 448 THR A C 1
ATOM 3620 O O . THR A 1 448 ? 25.875 -3.791 -25.672 1 88.25 448 THR A O 1
ATOM 3623 N N . SER A 1 449 ? 24.969 -4.375 -23.734 1 82.5 449 SER A N 1
ATOM 3624 C CA . SER A 1 449 ? 24.156 -5.418 -24.359 1 82.5 449 SER A CA 1
ATOM 3625 C C . SER A 1 449 ? 23.031 -4.816 -25.188 1 82.5 449 SER A C 1
ATOM 3627 O O . SER A 1 449 ? 22.766 -3.615 -25.109 1 82.5 449 SER A O 1
ATOM 3629 N N . PRO A 1 450 ? 22.375 -5.703 -25.969 1 74.31 450 PRO A N 1
ATOM 3630 C CA . PRO A 1 450 ? 21.25 -5.207 -26.75 1 74.31 450 PRO A CA 1
ATOM 3631 C C . PRO A 1 450 ? 20.125 -4.656 -25.875 1 74.31 450 PRO A C 1
ATOM 3633 O O . PRO A 1 450 ? 19.359 -3.791 -26.312 1 74.31 450 PRO A O 1
ATOM 3636 N N . SER A 1 451 ? 20.094 -5.062 -24.672 1 73.56 451 SER A N 1
ATOM 3637 C CA . SER A 1 451 ? 19.031 -4.629 -23.766 1 73.56 451 SER A CA 1
ATOM 3638 C C . SER A 1 451 ? 19.453 -3.381 -23 1 73.56 451 SER A C 1
ATOM 3640 O O . SER A 1 451 ? 18.688 -2.885 -22.156 1 73.56 451 SER A O 1
ATOM 3642 N N . GLY A 1 452 ? 20.625 -2.871 -23.266 1 80.31 452 GLY A N 1
ATOM 3643 C CA . GLY A 1 452 ? 21.062 -1.622 -22.656 1 80.31 452 GLY A CA 1
ATOM 3644 C C . GLY A 1 452 ? 21.734 -1.813 -21.312 1 80.31 452 GLY A C 1
ATOM 3645 O O . GLY A 1 452 ? 21.656 -0.935 -20.453 1 80.31 452 GLY A O 1
ATOM 3646 N N . VAL A 1 453 ? 22.359 -2.949 -21.141 1 88.69 453 VAL A N 1
ATOM 3647 C CA . VAL A 1 453 ? 23.016 -3.246 -19.875 1 88.69 453 VAL A CA 1
ATOM 3648 C C . VAL A 1 453 ? 24.531 -3.152 -20.047 1 88.69 453 VAL A C 1
ATOM 3650 O O . VAL A 1 453 ? 25.078 -3.688 -21.016 1 88.69 453 VAL A O 1
ATOM 3653 N N . LEU A 1 454 ? 25.156 -2.371 -19.234 1 93.19 454 LEU A N 1
ATOM 3654 C CA . LEU A 1 454 ? 26.609 -2.273 -19.188 1 93.19 454 LEU A CA 1
ATOM 3655 C C . LEU A 1 454 ? 27.188 -3.168 -18.094 1 93.19 454 LEU A C 1
ATOM 3657 O O . LEU A 1 454 ? 26.859 -2.992 -16.922 1 93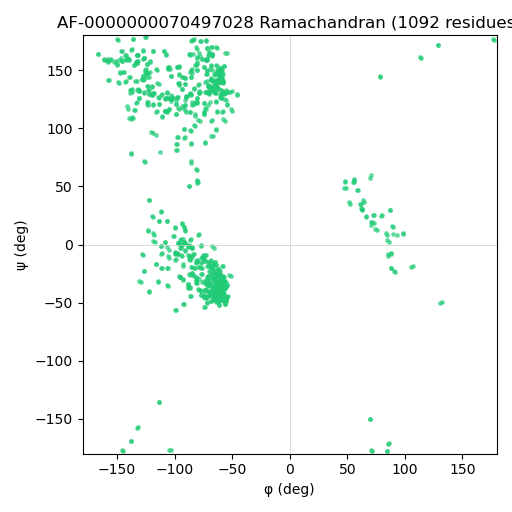.19 454 LEU A O 1
ATOM 3661 N N . ARG A 1 455 ? 27.922 -4.09 -18.469 1 91.62 455 ARG A N 1
ATOM 3662 C CA . ARG A 1 455 ? 28.672 -4.859 -17.484 1 91.62 455 ARG A CA 1
ATOM 3663 C C . ARG A 1 455 ? 29.938 -4.125 -17.062 1 91.62 455 ARG A C 1
ATOM 3665 O O . ARG A 1 455 ? 30.734 -3.723 -17.906 1 91.62 455 ARG A O 1
ATOM 3672 N N . PHE A 1 456 ? 30.062 -3.873 -15.828 1 94.44 456 PHE A N 1
ATOM 3673 C CA . PHE A 1 456 ? 31.141 -3.037 -15.32 1 94.44 456 PHE A CA 1
ATOM 3674 C C . PHE A 1 456 ? 31.844 -3.715 -14.148 1 94.44 456 PHE A C 1
ATOM 3676 O O . PHE A 1 456 ? 31.203 -4.117 -13.18 1 94.44 456 PHE A O 1
ATOM 3683 N N . PRO A 1 457 ? 33.156 -3.893 -14.172 1 94.38 457 PRO A N 1
ATOM 3684 C CA . PRO A 1 457 ? 33.844 -4.637 -13.133 1 94.38 457 PRO A CA 1
ATOM 3685 C C . PRO A 1 457 ? 33.781 -3.953 -11.766 1 94.38 457 PRO A C 1
ATOM 3687 O O . PRO A 1 457 ? 33.906 -2.727 -11.68 1 94.38 457 PRO A O 1
ATOM 3690 N N . LYS A 1 458 ? 33.625 -4.758 -10.75 1 94.25 458 LYS A N 1
ATOM 3691 C CA . LYS A 1 458 ? 33.75 -4.27 -9.375 1 94.25 458 LYS A CA 1
ATOM 3692 C C . LYS A 1 458 ? 35.125 -3.709 -9.094 1 94.25 458 LYS A C 1
ATOM 3694 O O . LYS A 1 458 ? 36.125 -4.117 -9.727 1 94.25 458 LYS A O 1
ATOM 3699 N N . ARG A 1 459 ? 35.188 -2.723 -8.219 1 95.19 459 ARG A N 1
ATOM 3700 C CA . ARG A 1 459 ? 36.406 -2.158 -7.711 1 95.19 459 ARG A CA 1
ATOM 3701 C C . ARG A 1 459 ? 37.219 -1.506 -8.836 1 95.19 459 ARG A C 1
ATOM 3703 O O . ARG A 1 459 ? 38.438 -1.588 -8.852 1 95.19 459 ARG A O 1
ATOM 3710 N N . SER A 1 460 ? 36.531 -1.005 -9.836 1 95.25 460 SER A N 1
ATOM 3711 C CA . SER A 1 460 ? 37.188 -0.194 -10.844 1 95.25 460 SER A CA 1
ATOM 3712 C C . SER A 1 460 ? 37.719 1.108 -10.25 1 95.25 460 SER A C 1
ATOM 3714 O O . SER A 1 460 ? 37.094 1.681 -9.352 1 95.25 460 SER A O 1
ATOM 3716 N N . ASP A 1 461 ? 38.844 1.575 -10.766 1 94.88 461 ASP A N 1
ATOM 3717 C CA . ASP A 1 461 ? 39.438 2.775 -10.188 1 94.88 461 ASP A CA 1
ATOM 3718 C C . ASP A 1 461 ? 38.844 4.039 -10.789 1 94.88 461 ASP A C 1
ATOM 3720 O O . ASP A 1 461 ? 37.969 3.957 -11.656 1 94.88 461 ASP A O 1
ATOM 3724 N N . GLU A 1 462 ? 39.219 5.18 -10.289 1 96.25 462 GLU A N 1
ATOM 3725 C CA . GLU A 1 462 ? 38.688 6.488 -10.672 1 96.25 462 GLU A CA 1
ATOM 3726 C C . GLU A 1 462 ? 38.844 6.727 -12.172 1 96.25 462 GLU A C 1
ATOM 3728 O O . GLU A 1 462 ? 37.875 7.16 -12.828 1 96.25 462 GLU A O 1
ATOM 3733 N N . GLU A 1 463 ? 39.938 6.438 -12.711 1 95.62 463 GLU A N 1
ATOM 3734 C CA . GLU A 1 463 ? 40.219 6.676 -14.125 1 95.62 463 GLU A CA 1
ATOM 3735 C C . GLU A 1 463 ? 39.312 5.824 -15.008 1 95.62 463 GLU A C 1
ATOM 3737 O O . GLU A 1 463 ? 38.812 6.293 -16.031 1 95.62 463 GLU A O 1
ATOM 3742 N N . THR A 1 464 ? 39.156 4.602 -14.609 1 96 464 THR A N 1
ATOM 3743 C CA . THR A 1 464 ? 38.281 3.705 -15.367 1 96 464 THR A CA 1
ATOM 3744 C C . THR A 1 464 ? 36.844 4.223 -15.383 1 96 464 THR A C 1
ATOM 3746 O O . THR A 1 464 ? 36.188 4.211 -16.422 1 96 464 THR A O 1
ATOM 3749 N N . PHE A 1 465 ? 36.344 4.68 -14.242 1 96.88 465 PHE A N 1
ATOM 3750 C CA . PHE A 1 465 ? 35.031 5.254 -14.148 1 96.88 465 PHE A CA 1
ATOM 3751 C C . PHE A 1 465 ? 34.875 6.426 -15.117 1 96.88 465 PHE A C 1
ATOM 3753 O O . PHE A 1 465 ? 33.938 6.449 -15.93 1 96.88 465 PHE A O 1
ATOM 3760 N N . LYS A 1 466 ? 35.812 7.316 -15.047 1 95.56 466 LYS A N 1
ATOM 3761 C CA . LYS A 1 466 ? 35.75 8.531 -15.852 1 95.56 466 LYS A CA 1
ATOM 3762 C C . LYS A 1 466 ? 35.781 8.203 -17.344 1 95.56 466 LYS A C 1
ATOM 3764 O O . LYS A 1 466 ? 35 8.742 -18.125 1 95.56 466 LYS A O 1
ATOM 3769 N N . THR A 1 467 ? 36.625 7.285 -17.641 1 96.25 467 THR A N 1
ATOM 3770 C CA . THR A 1 467 ? 36.844 6.934 -19.047 1 96.25 467 THR A CA 1
ATOM 3771 C C . THR A 1 467 ? 35.594 6.254 -19.609 1 96.25 467 THR A C 1
ATOM 3773 O O . THR A 1 467 ? 35.094 6.648 -20.672 1 96.25 467 THR A O 1
ATOM 3776 N N . ILE A 1 468 ? 35.062 5.344 -18.984 1 96.56 468 ILE A N 1
ATOM 3777 C CA . ILE A 1 468 ? 33.969 4.543 -19.5 1 96.56 468 ILE A CA 1
ATOM 3778 C C . ILE A 1 468 ? 32.688 5.363 -19.484 1 96.56 468 ILE A C 1
ATOM 3780 O O . ILE A 1 468 ? 31.953 5.398 -20.484 1 96.56 468 ILE A O 1
ATOM 3784 N N . PHE A 1 469 ? 32.438 6.051 -18.469 1 97.44 469 PHE A N 1
ATOM 3785 C CA . PHE A 1 469 ? 31.125 6.691 -18.312 1 97.44 469 PHE A CA 1
ATOM 3786 C C . PHE A 1 469 ? 31.094 8.031 -19.047 1 97.44 469 PHE A C 1
ATOM 3788 O O . PHE A 1 469 ? 30.031 8.641 -19.188 1 97.44 469 PHE A O 1
ATOM 3795 N N . SER A 1 470 ? 32.25 8.508 -19.562 1 96.12 470 SER A N 1
ATOM 3796 C CA . SER A 1 470 ? 32.281 9.672 -20.438 1 96.12 470 SER A CA 1
ATOM 3797 C C . SER A 1 470 ? 31.438 9.422 -21.688 1 96.12 470 SER A C 1
ATOM 3799 O O . SER A 1 470 ? 30.859 10.359 -22.25 1 96.12 470 SER A O 1
ATOM 3801 N N . SER A 1 471 ? 31.328 8.156 -22.031 1 96.12 471 SER A N 1
ATOM 3802 C CA . SER A 1 471 ? 30.547 7.781 -23.203 1 96.12 471 SER A CA 1
ATOM 3803 C C . SER A 1 471 ? 29.047 7.836 -22.906 1 96.12 471 SER A C 1
ATOM 3805 O O . SER A 1 471 ? 28.219 7.812 -23.828 1 96.12 471 SER A O 1
ATOM 3807 N N . PHE A 1 472 ? 28.719 7.961 -21.641 1 96.81 472 PHE A N 1
ATOM 3808 C CA . PHE A 1 472 ? 27.312 7.926 -21.25 1 96.81 472 PHE A CA 1
ATOM 3809 C C . PHE A 1 472 ? 26.906 9.234 -20.578 1 96.81 472 PHE A C 1
ATOM 3811 O O . PHE A 1 472 ? 25.984 9.258 -19.766 1 96.81 472 PHE A O 1
ATOM 3818 N N . LYS A 1 473 ? 27.609 10.273 -20.891 1 94.5 473 LYS A N 1
ATOM 3819 C CA . LYS A 1 473 ? 27.406 11.57 -20.234 1 94.5 473 LYS A CA 1
ATOM 3820 C C . LYS A 1 473 ? 26 12.109 -20.547 1 94.5 473 LYS A C 1
ATOM 3822 O O . LYS A 1 473 ? 25.438 12.844 -19.734 1 94.5 473 LYS A O 1
ATOM 3827 N N . ASP A 1 474 ? 25.422 11.641 -21.656 1 94.94 474 ASP A N 1
ATOM 3828 C CA . ASP A 1 474 ? 24.141 12.195 -22.094 1 94.94 474 ASP A CA 1
ATOM 3829 C C . ASP A 1 474 ? 22.984 11.312 -21.625 1 94.94 474 ASP A C 1
ATOM 3831 O O . ASP A 1 474 ? 21.812 11.68 -21.781 1 94.94 474 ASP A O 1
ATOM 3835 N N . VAL A 1 475 ? 23.328 10.164 -21.078 1 96.56 475 VAL A N 1
ATOM 3836 C CA . VAL A 1 475 ? 22.281 9.312 -20.516 1 96.56 475 VAL A CA 1
ATOM 3837 C C . VAL A 1 475 ? 21.719 9.945 -19.25 1 96.56 475 VAL A C 1
ATOM 3839 O O . VAL A 1 475 ? 22.484 10.367 -18.375 1 96.56 475 VAL A O 1
ATOM 3842 N N . LYS A 1 476 ? 20.422 10.031 -19.125 1 97.88 476 LYS A N 1
ATOM 3843 C CA . LYS A 1 476 ? 19.797 10.766 -18.031 1 97.88 476 LYS A CA 1
ATOM 3844 C C . LYS A 1 476 ? 19.906 9.984 -16.719 1 97.88 476 LYS A C 1
ATOM 3846 O O . LYS A 1 476 ? 20.234 10.562 -15.68 1 97.88 476 LYS A O 1
ATOM 3851 N N . VAL A 1 477 ? 19.641 8.695 -16.781 1 98.06 477 VAL A N 1
ATOM 3852 C CA . VAL A 1 477 ? 19.641 7.91 -15.547 1 98.06 477 VAL A CA 1
ATOM 3853 C C . VAL A 1 477 ? 20.625 6.746 -15.68 1 98.06 477 VAL A C 1
ATOM 3855 O O . VAL A 1 477 ? 20.531 5.957 -16.625 1 98.06 477 VAL A O 1
ATOM 3858 N N . ILE A 1 478 ? 21.547 6.668 -14.82 1 97.88 478 ILE A N 1
ATOM 3859 C CA . ILE A 1 478 ? 22.438 5.516 -14.672 1 97.88 478 ILE A CA 1
ATOM 3860 C C . ILE A 1 478 ? 22.094 4.762 -13.391 1 97.88 478 ILE A C 1
ATOM 3862 O O . ILE A 1 478 ? 22.203 5.312 -12.289 1 97.88 478 ILE A O 1
ATOM 3866 N N . GLN A 1 479 ? 21.625 3.551 -13.508 1 97.38 479 GLN A N 1
ATOM 3867 C CA . GLN A 1 479 ? 21.25 2.766 -12.336 1 97.38 479 GLN A CA 1
ATOM 3868 C C . GLN A 1 479 ? 22.172 1.564 -12.156 1 97.38 479 GLN A C 1
ATOM 3870 O O . GLN A 1 479 ? 22.25 0.703 -13.031 1 97.38 479 GLN A O 1
ATOM 3875 N N . PHE A 1 480 ? 22.812 1.517 -11.031 1 96.75 480 PHE A N 1
ATOM 3876 C CA . PHE A 1 480 ? 23.688 0.393 -10.688 1 96.75 480 PHE A CA 1
ATOM 3877 C C . PHE A 1 480 ? 22.875 -0.74 -10.062 1 96.75 480 PHE A C 1
ATOM 3879 O O . PHE A 1 480 ? 21.953 -0.495 -9.273 1 96.75 480 PHE A O 1
ATOM 3886 N N . SER A 1 481 ? 23.25 -1.979 -10.352 1 91.44 481 SER A N 1
ATOM 3887 C CA . SER A 1 481 ? 22.609 -3.162 -9.789 1 91.44 481 SER A CA 1
ATOM 3888 C C . SER A 1 481 ? 22.906 -3.297 -8.297 1 91.44 481 SER A C 1
ATOM 3890 O O . SER A 1 481 ? 22.203 -4.016 -7.578 1 91.44 481 SER A O 1
ATOM 3892 N N . SER A 1 482 ? 23.969 -2.699 -7.902 1 91.94 482 SER A N 1
ATOM 3893 C CA . SER A 1 482 ? 24.422 -2.717 -6.516 1 91.94 482 SER A CA 1
ATOM 3894 C C . SER A 1 482 ? 25.5 -1.669 -6.27 1 91.94 482 SER A C 1
ATOM 3896 O O . SER A 1 482 ? 26.031 -1.088 -7.219 1 91.94 482 SER A O 1
ATOM 3898 N N . MET A 1 483 ? 25.703 -1.409 -5.035 1 95.31 483 MET A N 1
ATOM 3899 C CA . MET A 1 483 ? 26.844 -0.556 -4.699 1 95.31 483 MET A CA 1
ATOM 3900 C C . MET A 1 483 ? 27.922 -1.344 -3.953 1 95.31 483 MET A C 1
ATOM 3902 O O . MET A 1 483 ? 28.984 -0.808 -3.635 1 95.31 483 MET A O 1
ATOM 3906 N N . GLN A 1 484 ? 27.594 -2.609 -3.75 1 90.69 484 GLN A N 1
ATOM 3907 C CA . GLN A 1 484 ? 28.562 -3.436 -3.035 1 90.69 484 GLN A CA 1
ATOM 3908 C C . GLN A 1 484 ? 29.859 -3.566 -3.824 1 90.69 484 GLN A C 1
ATOM 3910 O O . GLN A 1 484 ? 29.875 -4.141 -4.914 1 90.69 484 GLN A O 1
ATOM 3915 N N . ASP A 1 485 ? 30.953 -3.023 -3.305 1 92.12 485 ASP A N 1
ATOM 3916 C CA . ASP A 1 485 ? 32.312 -3.078 -3.859 1 92.12 485 ASP A CA 1
ATOM 3917 C C . ASP A 1 485 ? 32.375 -2.381 -5.215 1 92.12 485 ASP A C 1
ATOM 3919 O O . ASP A 1 485 ? 33.125 -2.783 -6.09 1 92.12 485 ASP A O 1
ATOM 3923 N N . ALA A 1 486 ? 31.578 -1.398 -5.418 1 95.25 486 ALA A N 1
ATOM 3924 C CA . ALA A 1 486 ? 31.5 -0.723 -6.711 1 95.25 486 ALA A CA 1
ATOM 3925 C C . ALA A 1 486 ? 32.719 0.155 -6.941 1 95.25 486 ALA A C 1
ATOM 3927 O O . ALA A 1 486 ? 33.25 0.213 -8.055 1 95.25 486 ALA A O 1
ATOM 3928 N N . PHE A 1 487 ? 33.188 0.833 -5.93 1 95.38 487 PHE A N 1
ATOM 3929 C CA . PHE A 1 487 ? 34.25 1.844 -6.035 1 95.38 487 PHE A CA 1
ATOM 3930 C C . PHE A 1 487 ? 35.188 1.761 -4.848 1 95.38 487 PHE A C 1
ATOM 3932 O O . PHE A 1 487 ? 34.781 1.873 -3.695 1 95.38 487 PHE A O 1
ATOM 3939 N N . PRO A 1 488 ? 36.469 1.488 -5.078 1 93.5 488 PRO A N 1
ATOM 3940 C CA . PRO A 1 488 ? 37.406 1.306 -3.969 1 93.5 488 PRO A CA 1
ATOM 3941 C C . PRO A 1 488 ? 37.812 2.627 -3.322 1 93.5 488 PRO A C 1
ATOM 3943 O O . PRO A 1 488 ? 38.406 2.629 -2.246 1 93.5 488 PRO A O 1
ATOM 3946 N N . GLY A 1 489 ? 37.5 3.744 -3.906 1 93.19 489 GLY A N 1
ATOM 3947 C CA . GLY A 1 489 ? 37.938 5.043 -3.41 1 93.19 489 GLY A CA 1
ATOM 3948 C C . GLY A 1 489 ? 38.594 5.895 -4.469 1 93.19 489 GLY A C 1
ATOM 3949 O O . GLY A 1 489 ? 38.906 5.41 -5.559 1 93.19 489 GLY A O 1
ATOM 3950 N N . PHE A 1 490 ? 38.844 7.133 -4.09 1 96.19 490 PHE A N 1
ATOM 3951 C CA . PHE A 1 490 ? 39.438 8.078 -5.02 1 96.19 490 PHE A CA 1
ATOM 3952 C C . PHE A 1 490 ? 40.969 7.855 -5.113 1 96.19 490 PHE A C 1
ATOM 3954 O O . PHE A 1 490 ? 41.625 7.621 -4.102 1 96.19 490 PHE A O 1
ATOM 3961 N N . THR A 1 491 ? 41.469 7.906 -6.316 1 95.19 491 THR A N 1
ATOM 3962 C CA . THR A 1 491 ? 42.906 7.879 -6.516 1 95.19 491 THR A CA 1
ATOM 3963 C C . THR A 1 491 ? 43.531 9.203 -6.09 1 95.19 491 THR A C 1
ATOM 3965 O O . THR A 1 491 ? 44.625 9.227 -5.527 1 95.19 491 THR A O 1
ATOM 3968 N N . ASP A 1 492 ? 42.875 10.266 -6.355 1 94.12 492 ASP A N 1
ATOM 3969 C CA . ASP A 1 492 ? 43.281 11.594 -5.895 1 94.12 492 ASP A CA 1
ATOM 3970 C C . ASP A 1 492 ? 43 11.766 -4.406 1 94.12 492 ASP A C 1
ATOM 3972 O O . ASP A 1 492 ? 41.844 11.969 -4.012 1 94.12 492 ASP A O 1
ATOM 3976 N N . LYS A 1 493 ? 44 11.898 -3.639 1 95.31 493 LYS A N 1
ATOM 3977 C CA . LYS A 1 493 ? 43.844 11.914 -2.186 1 95.31 493 LYS A CA 1
ATOM 3978 C C . LYS A 1 493 ? 43.25 13.234 -1.71 1 95.31 493 LYS A C 1
ATOM 3980 O O . LYS A 1 493 ? 42.531 13.266 -0.704 1 95.31 493 LYS A O 1
ATOM 3985 N N . ALA A 1 494 ? 43.531 14.266 -2.381 1 96.31 494 ALA A N 1
ATOM 3986 C CA . ALA A 1 494 ? 42.938 15.555 -2.043 1 96.31 494 ALA A CA 1
ATOM 3987 C C . ALA A 1 494 ? 41.438 15.516 -2.246 1 96.31 494 ALA A C 1
ATOM 3989 O O . ALA A 1 494 ? 40.656 16.031 -1.425 1 96.31 494 ALA A O 1
ATOM 3990 N N . ARG A 1 495 ? 41.062 14.938 -3.326 1 96 495 ARG A N 1
ATOM 3991 C CA . ARG A 1 495 ? 39.625 14.781 -3.596 1 96 495 ARG A CA 1
ATOM 3992 C C . ARG A 1 495 ? 38.969 13.898 -2.541 1 96 495 ARG A C 1
ATOM 3994 O O . ARG A 1 495 ? 37.844 14.188 -2.104 1 96 495 ARG A O 1
ATOM 4001 N N . GLU A 1 496 ? 39.656 12.875 -2.209 1 96.75 496 GLU A N 1
ATOM 4002 C CA . GLU A 1 496 ? 39.156 11.977 -1.178 1 96.75 496 GLU A CA 1
ATOM 4003 C C . GLU A 1 496 ? 38.938 12.711 0.143 1 96.75 496 GLU A C 1
ATOM 4005 O O . GLU A 1 496 ? 37.906 12.523 0.804 1 96.75 496 GLU A O 1
ATOM 4010 N N . GLU A 1 497 ? 39.906 13.477 0.494 1 97.5 497 GLU A N 1
ATOM 4011 C CA . GLU A 1 497 ? 39.812 14.211 1.754 1 97.5 497 GLU A CA 1
ATOM 4012 C C . GLU A 1 497 ? 38.656 15.188 1.746 1 97.5 497 GLU A C 1
ATOM 4014 O O . GLU A 1 497 ? 37.906 15.305 2.734 1 97.5 497 GLU A O 1
ATOM 4019 N N . LYS A 1 498 ? 38.5 15.906 0.687 1 98 498 LYS A N 1
ATOM 4020 C CA . LYS A 1 498 ? 37.375 16.844 0.558 1 98 498 LYS A CA 1
ATOM 4021 C C . LYS A 1 498 ? 36.031 16.109 0.628 1 98 498 LYS A C 1
ATOM 4023 O O . LYS A 1 498 ? 35.125 16.578 1.292 1 98 498 LYS A O 1
ATOM 4028 N N . PHE A 1 499 ? 36.031 15.008 -0.033 1 98.06 499 PHE A N 1
ATOM 4029 C CA . PHE A 1 499 ? 34.812 14.195 -0.015 1 98.06 499 PHE A CA 1
ATOM 4030 C C . PHE A 1 499 ? 34.5 13.734 1.4 1 98.06 499 PHE A C 1
ATOM 4032 O O . PHE A 1 499 ? 33.344 13.828 1.849 1 98.06 499 PHE A O 1
ATOM 4039 N N . ARG A 1 500 ? 35.406 13.242 2.078 1 97.81 500 ARG A N 1
ATOM 4040 C CA . ARG A 1 500 ? 35.219 12.766 3.447 1 97.81 500 ARG A CA 1
ATOM 4041 C C . ARG A 1 500 ? 34.75 13.891 4.359 1 97.81 500 ARG A C 1
ATOM 4043 O O . ARG A 1 500 ? 33.844 13.68 5.176 1 97.81 500 ARG A O 1
ATOM 4050 N N . ASN A 1 501 ? 35.344 15.062 4.184 1 97.62 501 ASN A N 1
ATOM 4051 C CA . ASN A 1 501 ? 34.938 16.219 4.973 1 97.62 501 ASN A CA 1
ATOM 4052 C C . ASN A 1 501 ? 33.469 16.531 4.77 1 97.62 501 ASN A C 1
ATOM 4054 O O . ASN A 1 501 ? 32.781 16.922 5.711 1 97.62 501 ASN A O 1
ATOM 4058 N N . ARG A 1 502 ? 33.031 16.344 3.611 1 97.94 502 ARG A N 1
ATOM 4059 C CA . ARG A 1 502 ? 31.656 16.656 3.275 1 97.94 502 ARG A CA 1
ATOM 4060 C C . ARG A 1 502 ? 30.703 15.617 3.875 1 97.94 502 ARG A C 1
ATOM 4062 O O . ARG A 1 502 ? 29.797 15.977 4.633 1 97.94 502 ARG A O 1
ATOM 4069 N N . VAL A 1 503 ? 30.922 14.336 3.607 1 98.06 503 VAL A N 1
ATOM 4070 C CA . VAL A 1 503 ? 29.906 13.328 3.867 1 98.06 503 VAL A CA 1
ATOM 4071 C C . VAL A 1 503 ? 29.875 12.984 5.355 1 98.06 503 VAL A C 1
ATOM 4073 O O . VAL A 1 503 ? 28.891 12.438 5.859 1 98.06 503 VAL A O 1
ATOM 4076 N N . LYS A 1 504 ? 30.922 13.281 6.117 1 97.44 504 LYS A N 1
ATOM 4077 C CA . LYS A 1 504 ? 30.922 13.094 7.562 1 97.44 504 LYS A CA 1
ATOM 4078 C C . LYS A 1 504 ? 29.859 13.961 8.234 1 97.44 504 LYS A C 1
ATOM 4080 O O . LYS A 1 504 ? 29.406 13.648 9.344 1 97.44 504 LYS A O 1
ATOM 4085 N N . ARG A 1 505 ? 29.453 14.969 7.559 1 97 505 ARG A N 1
ATOM 4086 C CA . ARG A 1 505 ? 28.484 15.906 8.133 1 97 505 ARG A CA 1
ATOM 4087 C C . ARG A 1 505 ? 27.062 15.531 7.73 1 97 505 ARG A C 1
ATOM 4089 O O . ARG A 1 505 ? 26.109 16.141 8.211 1 97 505 ARG A O 1
ATOM 4096 N N . TYR A 1 506 ? 26.922 14.531 6.922 1 98.25 506 TYR A N 1
ATOM 4097 C CA . TYR A 1 506 ? 25.625 14.211 6.32 1 98.25 506 TYR A CA 1
ATOM 4098 C C . TYR A 1 506 ? 24.766 13.406 7.281 1 98.25 506 TYR A C 1
ATOM 4100 O O . TYR A 1 506 ? 23.547 13.305 7.098 1 98.25 506 TYR A O 1
ATOM 4108 N N . VAL A 1 507 ? 25.297 12.734 8.297 1 98.12 507 VAL A N 1
ATOM 4109 C CA . VAL A 1 507 ? 24.5 11.875 9.172 1 98.12 507 VAL A CA 1
ATOM 4110 C C . VAL A 1 507 ? 24.266 12.578 10.508 1 98.12 507 VAL A C 1
ATOM 4112 O O . VAL A 1 507 ? 25.078 13.398 10.938 1 98.12 507 VAL A O 1
ATOM 4115 N N . GLY A 1 508 ? 23.156 12.25 11.117 1 96.69 508 GLY A N 1
ATOM 4116 C CA . GLY A 1 508 ? 22.781 12.875 12.375 1 96.69 508 GLY A CA 1
ATOM 4117 C C . GLY A 1 508 ? 22.781 11.914 13.547 1 96.69 508 GLY A C 1
ATOM 4118 O O . GLY A 1 508 ? 23.766 11.211 13.773 1 96.69 508 GLY A O 1
ATOM 4119 N N . ILE A 1 509 ? 21.766 11.977 14.352 1 96.94 509 ILE A N 1
ATOM 4120 C CA . ILE A 1 509 ? 21.688 11.164 15.555 1 96.94 509 ILE A CA 1
ATOM 4121 C C . ILE A 1 509 ? 20.438 10.289 15.508 1 96.94 509 ILE A C 1
ATOM 4123 O O . ILE A 1 509 ? 19.484 10.602 14.789 1 96.94 509 ILE A O 1
ATOM 4127 N N . TRP A 1 510 ? 20.453 9.211 16.234 1 97.94 510 TRP A N 1
ATOM 4128 C CA . TRP A 1 510 ? 19.25 8.484 16.625 1 97.94 510 TRP A CA 1
ATOM 4129 C C . TRP A 1 510 ? 18.891 8.773 18.078 1 97.94 510 TRP A C 1
ATOM 4131 O O . TRP A 1 510 ? 19.75 8.711 18.969 1 97.94 510 TRP A O 1
ATOM 4141 N N . CYS A 1 511 ? 17.812 9.18 18.438 1 95.81 511 CYS A N 1
ATOM 4142 C CA . CYS A 1 511 ? 17.328 9.445 19.797 1 95.81 511 CYS A CA 1
ATOM 4143 C C . CYS A 1 511 ? 15.969 8.805 20.016 1 95.81 511 CYS A C 1
ATOM 4145 O O . CYS A 1 511 ? 15.078 8.914 19.172 1 95.81 511 CYS A O 1
ATOM 4147 N N . CYS A 1 512 ? 15.977 7.926 21.578 1 94.19 512 CYS A N 1
ATOM 4148 C CA . CYS A 1 512 ? 17.156 7.766 22.422 1 94.19 512 CYS A CA 1
ATOM 4149 C C . CYS A 1 512 ? 16.984 6.586 23.375 1 94.19 512 CYS A C 1
ATOM 4151 O O . CYS A 1 512 ? 15.867 6.125 23.609 1 94.19 512 CYS A O 1
ATOM 4153 N N . VAL A 1 513 ? 18.078 6.113 23.828 1 95.75 513 VAL A N 1
ATOM 4154 C CA . VAL A 1 513 ? 18.016 5.09 24.859 1 95.75 513 VAL A CA 1
ATOM 4155 C C . VAL A 1 513 ? 17.578 5.715 26.172 1 95.75 513 VAL A C 1
ATOM 4157 O O . VAL A 1 513 ? 17.891 6.875 26.453 1 95.75 513 VAL A O 1
ATOM 4160 N N . ALA A 1 514 ? 16.891 5 27.047 1 92.94 514 ALA A N 1
ATOM 4161 C CA . ALA A 1 514 ? 16.312 5.516 28.297 1 92.94 514 ALA A CA 1
ATOM 4162 C C . ALA A 1 514 ? 17.328 5.477 29.422 1 92.94 514 ALA A C 1
ATOM 4164 O O . ALA A 1 514 ? 17.266 6.297 30.344 1 92.94 514 ALA A O 1
ATOM 4165 N N . GLU A 1 515 ? 18.281 4.641 29.422 1 91.06 515 GLU A N 1
ATOM 4166 C CA . GLU A 1 515 ? 19.109 4.332 30.594 1 91.06 515 GLU A CA 1
ATOM 4167 C C . GLU A 1 515 ? 20.359 5.199 30.641 1 91.06 515 GLU A C 1
ATOM 4169 O O . GLU A 1 515 ? 21.234 5.012 31.484 1 91.06 515 GLU A O 1
ATOM 4174 N N . HIS A 1 516 ? 20.453 6.086 29.75 1 92.5 516 HIS A N 1
ATOM 4175 C CA . HIS A 1 516 ? 21.656 6.914 29.703 1 92.5 516 HIS A CA 1
ATOM 4176 C C . HIS A 1 516 ? 21.312 8.352 29.312 1 92.5 516 HIS A C 1
ATOM 4178 O O . HIS A 1 516 ? 20.453 8.578 28.453 1 92.5 516 HIS A O 1
ATOM 4184 N N . THR A 1 517 ? 21.984 9.305 29.984 1 92.25 517 THR A N 1
ATOM 4185 C CA . THR A 1 517 ? 21.828 10.719 29.656 1 92.25 517 THR A CA 1
ATOM 4186 C C . THR A 1 517 ? 23.188 11.336 29.328 1 92.25 517 THR A C 1
ATOM 4188 O O . THR A 1 517 ? 24.109 11.328 30.156 1 92.25 517 THR A O 1
ATOM 4191 N N . PRO A 1 518 ? 23.375 11.891 28.125 1 94.69 518 PRO A N 1
ATOM 4192 C CA . PRO A 1 518 ? 22.406 11.906 27.016 1 94.69 518 PRO A CA 1
ATOM 4193 C C . PRO A 1 518 ? 22.188 10.523 26.406 1 94.69 518 PRO A C 1
ATOM 4195 O O . PRO A 1 518 ? 23.094 9.688 26.438 1 94.69 518 PRO A O 1
ATOM 4198 N N . GLY A 1 519 ? 20.984 10.352 25.891 1 96.31 519 GLY A N 1
ATOM 4199 C CA . GLY A 1 519 ? 20.625 9.023 25.422 1 96.31 519 GLY A CA 1
ATOM 4200 C C . GLY A 1 519 ? 20.766 8.867 23.922 1 96.31 519 GLY A C 1
ATOM 4201 O O . GLY A 1 519 ? 20.625 7.766 23.391 1 96.31 519 GLY A O 1
ATOM 4202 N N . HIS A 1 520 ? 21.031 9.961 23.172 1 97.5 520 HIS A N 1
ATOM 4203 C CA . HIS A 1 520 ? 21.109 9.875 21.719 1 97.5 520 HIS A CA 1
ATOM 4204 C C . HIS A 1 520 ? 22.406 9.195 21.281 1 97.5 520 HIS A C 1
ATOM 4206 O O . HIS A 1 520 ? 23.375 9.164 22.031 1 97.5 520 HIS A O 1
ATOM 4212 N N . ILE A 1 521 ? 22.391 8.578 20.156 1 97.81 521 ILE A N 1
ATOM 4213 C CA . ILE A 1 521 ? 23.547 7.902 19.547 1 97.81 521 ILE A CA 1
ATOM 4214 C C . ILE A 1 521 ? 23.812 8.5 18.172 1 97.81 521 ILE A C 1
ATOM 4216 O O . ILE A 1 521 ? 22.906 8.648 17.359 1 97.81 521 ILE A O 1
ATOM 4220 N N . TYR A 1 522 ? 25.047 8.875 17.906 1 97.81 522 TYR A N 1
ATOM 4221 C CA . TYR A 1 522 ? 25.422 9.461 16.625 1 97.81 522 TYR A CA 1
ATOM 4222 C C . TYR A 1 522 ? 25.578 8.383 15.562 1 97.81 522 TYR A C 1
ATOM 4224 O O . TYR A 1 522 ? 26.156 7.324 15.82 1 97.81 522 TYR A O 1
ATOM 4232 N N . TYR A 1 523 ? 25 8.562 14.406 1 98.19 523 TYR A N 1
ATOM 4233 C CA . TYR A 1 523 ? 25.406 7.785 13.242 1 98.19 523 TYR A CA 1
ATOM 4234 C C . TYR A 1 523 ? 26.812 8.172 12.789 1 98.19 523 TYR A C 1
ATOM 4236 O O . TYR A 1 523 ? 27.266 9.289 13.039 1 98.19 523 TYR A O 1
ATOM 4244 N N . ASP A 1 524 ? 27.453 7.242 12.148 1 97.88 524 ASP A N 1
ATOM 4245 C CA . ASP A 1 524 ? 28.828 7.473 11.695 1 97.88 524 ASP A CA 1
ATOM 4246 C C . ASP A 1 524 ? 29.016 6.996 10.258 1 97.88 524 ASP A C 1
ATOM 4248 O O . ASP A 1 524 ? 28.969 5.797 9.977 1 97.88 524 ASP A O 1
ATOM 4252 N N . MET A 1 525 ? 29.297 7.961 9.367 1 97.94 525 MET A N 1
ATOM 4253 C CA . MET A 1 525 ? 29.5 7.66 7.953 1 97.94 525 MET A CA 1
ATOM 4254 C C . MET A 1 525 ? 30.641 6.68 7.758 1 97.94 525 MET A C 1
ATOM 4256 O O . MET A 1 525 ? 30.672 5.922 6.785 1 97.94 525 MET A O 1
ATOM 4260 N N . TYR A 1 526 ? 31.609 6.652 8.641 1 97.69 526 TYR A N 1
ATOM 4261 C CA . TYR A 1 526 ? 32.812 5.824 8.484 1 97.69 526 TYR A CA 1
ATOM 4262 C C . TYR A 1 526 ? 32.969 4.871 9.664 1 97.69 526 TYR A C 1
ATOM 4264 O O . TYR A 1 526 ? 34.062 4.641 10.148 1 97.69 526 TYR A O 1
ATOM 4272 N N . TRP A 1 527 ? 31.828 4.348 10.133 1 97 527 TRP A N 1
ATOM 4273 C CA . TRP A 1 527 ? 31.812 3.389 11.234 1 97 527 TRP A CA 1
ATOM 4274 C C . TRP A 1 527 ? 32.719 2.195 10.93 1 97 527 TRP A C 1
ATOM 4276 O O . TRP A 1 527 ? 33.344 1.638 11.828 1 97 527 TRP A O 1
ATOM 4286 N N . ASP A 1 528 ? 32.781 1.781 9.609 1 95.75 528 ASP A N 1
ATOM 4287 C CA . ASP A 1 528 ? 33.469 0.562 9.188 1 95.75 528 ASP A CA 1
ATOM 4288 C C . ASP A 1 528 ? 34.969 0.736 9.227 1 95.75 528 ASP A C 1
ATOM 4290 O O . ASP A 1 528 ? 35.719 -0.233 9.07 1 95.75 528 ASP A O 1
ATOM 4294 N N . GLU A 1 529 ? 35.406 1.931 9.406 1 95.75 529 GLU A N 1
ATOM 4295 C CA . GLU A 1 529 ? 36.844 2.186 9.547 1 95.75 529 GLU A CA 1
ATOM 4296 C C . GLU A 1 529 ? 37.25 2.213 11.016 1 95.75 529 GLU A C 1
ATOM 4298 O O . GLU A 1 529 ? 38.406 2.49 11.336 1 95.75 529 GLU A O 1
ATOM 4303 N N . LYS A 1 530 ? 36.406 1.949 11.852 1 95.06 530 LYS A N 1
ATOM 4304 C CA . LYS A 1 530 ? 36.656 1.974 13.289 1 95.06 530 LYS A CA 1
ATOM 4305 C C . LYS A 1 530 ? 36.406 0.6 13.914 1 95.06 530 LYS A C 1
ATOM 4307 O O . LYS A 1 530 ? 35.281 0.264 14.289 1 95.06 530 LYS A O 1
ATOM 4312 N N . PRO A 1 531 ? 37.469 -0.069 14.039 1 91.06 531 PRO A N 1
ATOM 4313 C CA . PRO A 1 531 ? 37.344 -1.404 14.625 1 91.06 531 PRO A CA 1
ATOM 4314 C C . PRO A 1 531 ? 36.688 -1.383 15.992 1 91.06 531 PRO A C 1
ATOM 4316 O O . PRO A 1 531 ? 37.031 -0.553 16.844 1 91.06 531 PRO A O 1
ATOM 4319 N N . GLY A 1 532 ? 35.75 -2.168 16.219 1 90.5 532 GLY A N 1
ATOM 4320 C CA . GLY A 1 532 ? 35.062 -2.297 17.5 1 90.5 532 GLY A CA 1
ATOM 4321 C C . GLY A 1 532 ? 33.969 -1.277 17.703 1 90.5 532 GLY A C 1
ATOM 4322 O O . GLY A 1 532 ? 33.469 -1.086 18.812 1 90.5 532 GLY A O 1
ATOM 4323 N N . TRP A 1 533 ? 33.656 -0.587 16.703 1 93 533 TRP A N 1
ATOM 4324 C CA . TRP A 1 533 ? 32.594 0.41 16.766 1 93 533 TRP A CA 1
ATOM 4325 C C . TRP A 1 533 ? 31.312 -0.198 17.344 1 93 533 TRP A C 1
ATOM 4327 O O . TRP A 1 533 ? 30.938 -1.32 16.984 1 93 533 TRP A O 1
ATOM 4337 N N . LYS A 1 534 ? 30.688 0.481 18.328 1 95.06 534 LYS A N 1
ATOM 4338 C CA . LYS A 1 534 ? 29.406 0.11 18.906 1 95.06 534 LYS A CA 1
ATOM 4339 C C . LYS A 1 534 ? 28.469 1.312 19 1 95.06 534 LYS A C 1
ATOM 4341 O O . LYS A 1 534 ? 28.922 2.443 19.188 1 95.06 534 LYS A O 1
ATOM 4346 N N . PRO A 1 535 ? 27.203 1.052 18.719 1 96.62 535 PRO A N 1
ATOM 4347 C CA . PRO A 1 535 ? 26.25 2.148 18.859 1 96.62 535 PRO A CA 1
ATOM 4348 C C . PRO A 1 535 ? 25.953 2.482 20.312 1 96.62 535 PRO A C 1
ATOM 4350 O O . PRO A 1 535 ? 24.984 1.962 20.891 1 96.62 535 PRO A O 1
ATOM 4353 N N . ILE A 1 536 ? 26.719 3.328 20.891 1 95.44 536 ILE A N 1
ATOM 4354 C CA . ILE A 1 536 ? 26.531 3.715 22.297 1 95.44 536 ILE A CA 1
ATOM 4355 C C . ILE A 1 536 ? 26.406 5.23 22.391 1 95.44 536 ILE A C 1
ATOM 4357 O O . ILE A 1 536 ? 26.984 5.969 21.594 1 95.44 536 ILE A O 1
ATOM 4361 N N . PRO A 1 537 ? 25.609 5.676 23.375 1 96.62 537 PRO A N 1
ATOM 4362 C CA . PRO A 1 537 ? 25.531 7.121 23.594 1 96.62 537 PRO A CA 1
ATOM 4363 C C . PRO A 1 537 ? 26.844 7.719 24.109 1 96.62 537 PRO A C 1
ATOM 4365 O O . PRO A 1 537 ? 27.734 6.984 24.531 1 96.62 537 PRO A O 1
ATOM 4368 N N . PRO A 1 538 ? 26.906 9.039 23.984 1 95.94 538 PRO A N 1
ATOM 4369 C CA . PRO A 1 538 ? 28.062 9.695 24.609 1 95.94 538 PRO A CA 1
ATOM 4370 C C . PRO A 1 538 ? 28.219 9.352 26.078 1 95.94 538 PRO A C 1
ATOM 4372 O O . PRO A 1 538 ? 27.25 9.414 26.844 1 95.94 538 PRO A O 1
ATOM 4375 N N . GLN A 1 539 ? 29.5 8.977 26.406 1 94.31 539 GLN A N 1
ATOM 4376 C CA . GLN A 1 539 ? 29.766 8.562 27.781 1 94.31 539 GLN A CA 1
ATOM 4377 C C . GLN A 1 539 ? 30.141 9.75 28.656 1 94.31 539 GLN A C 1
ATOM 4379 O O . GLN A 1 539 ? 29.859 9.75 29.859 1 94.31 539 GLN A O 1
ATOM 4384 N N . THR A 1 540 ? 30.828 10.742 28.078 1 93.5 540 THR A N 1
ATOM 4385 C CA . THR A 1 540 ? 31.188 11.984 28.734 1 93.5 540 THR A CA 1
ATOM 4386 C C . THR A 1 540 ? 30.75 13.188 27.906 1 93.5 540 THR A C 1
ATOM 4388 O O . THR A 1 540 ? 30.438 13.055 26.719 1 93.5 540 THR A O 1
ATOM 4391 N N . PRO A 1 541 ? 30.656 14.227 28.531 1 92.25 541 PRO A N 1
ATOM 4392 C CA . PRO A 1 541 ? 30.297 15.43 27.781 1 92.25 541 PRO A CA 1
ATOM 4393 C C . PRO A 1 541 ? 31.25 15.695 26.609 1 92.25 541 PRO A C 1
ATOM 4395 O O . PRO A 1 541 ? 30.828 16.25 25.594 1 92.25 541 PRO A O 1
ATOM 4398 N N . GLU A 1 542 ? 32.469 15.336 26.781 1 92.94 542 GLU A N 1
ATOM 4399 C CA . GLU A 1 542 ? 33.438 15.555 25.734 1 92.94 542 GLU A CA 1
ATOM 4400 C C . GLU A 1 542 ? 33.188 14.648 24.531 1 92.94 542 GLU A C 1
ATOM 4402 O O . GLU A 1 542 ? 33.562 14.977 23.406 1 92.94 542 GLU A O 1
ATOM 4407 N N . ASP A 1 543 ? 32.438 13.617 24.781 1 91.94 543 ASP A N 1
ATOM 4408 C CA . ASP A 1 543 ? 32.125 12.656 23.734 1 91.94 543 ASP A CA 1
ATOM 4409 C C . ASP A 1 543 ? 30.891 13.094 22.938 1 91.94 543 ASP A C 1
ATOM 4411 O O . ASP A 1 543 ? 30.594 12.523 21.891 1 91.94 543 ASP A O 1
ATOM 4415 N N . ASP A 1 544 ? 30.234 14.07 23.406 1 95.06 544 ASP A N 1
ATOM 4416 C CA . ASP A 1 544 ? 28.953 14.438 22.828 1 95.06 544 ASP A CA 1
ATOM 4417 C C . ASP A 1 544 ? 29.125 15.375 21.641 1 95.06 544 ASP A C 1
ATOM 4419 O O . ASP A 1 544 ? 28.781 16.562 21.703 1 95.06 544 ASP A O 1
ATOM 4423 N N . HIS A 1 545 ? 29.625 14.875 20.609 1 93.75 545 HIS A N 1
ATOM 4424 C CA . HIS A 1 545 ? 29.797 15.555 19.328 1 93.75 545 HIS A CA 1
ATOM 4425 C C . HIS A 1 545 ? 29.734 14.57 18.172 1 93.75 545 HIS A C 1
ATOM 4427 O O . HIS A 1 545 ? 29.969 13.375 18.359 1 93.75 545 HIS A O 1
ATOM 4433 N N . PRO A 1 546 ? 29.438 15.055 17.016 1 91.81 546 PRO A N 1
ATOM 4434 C CA . PRO A 1 546 ? 29.453 14.148 15.859 1 91.81 546 PRO A CA 1
ATOM 4435 C C . PRO A 1 546 ? 30.812 13.484 15.664 1 91.81 546 PRO A C 1
ATOM 4437 O O . PRO A 1 546 ? 31.844 14.078 15.969 1 91.81 546 PRO A O 1
ATOM 4440 N N . PRO A 1 547 ? 30.797 12.289 15.188 1 90.19 547 PRO A N 1
ATOM 4441 C CA . PRO A 1 547 ? 32.062 11.578 14.984 1 90.19 547 PRO A CA 1
ATOM 4442 C C . PRO A 1 547 ? 32.969 12.273 13.969 1 90.19 547 PRO A C 1
ATOM 4444 O O . PRO A 1 547 ? 32.469 12.844 12.984 1 90.19 547 PRO A O 1
ATOM 4447 N N . PRO A 1 548 ? 34.281 12.227 14.312 1 85.19 548 PRO A N 1
ATOM 4448 C CA . PRO A 1 548 ? 35.25 12.852 13.391 1 85.19 548 PRO A CA 1
ATOM 4449 C C . PRO A 1 548 ? 35.406 12.07 12.094 1 85.19 548 PRO A C 1
ATOM 4451 O O . PRO A 1 548 ? 35.219 10.852 12.07 1 85.19 548 PRO A O 1
ATOM 4454 N N . MET B 1 1 ? 4.625 -15.609 -43.094 1 33.59 1 MET B N 1
ATOM 4455 C CA . MET B 1 1 ? 3.189 -15.383 -42.969 1 33.59 1 MET B CA 1
ATOM 4456 C C . MET B 1 1 ? 2.867 -14.672 -41.656 1 33.59 1 MET B C 1
ATOM 4458 O O . MET B 1 1 ? 3.42 -15.016 -40.594 1 33.59 1 MET B O 1
ATOM 4462 N N . SER B 1 2 ? 2.428 -13.539 -41.688 1 50.19 2 SER B N 1
ATOM 4463 C CA . SER B 1 2 ? 2.219 -12.656 -40.531 1 50.19 2 SER B CA 1
ATOM 4464 C C . SER B 1 2 ? 1.311 -13.305 -39.5 1 50.19 2 SER B C 1
ATOM 4466 O O . SER B 1 2 ? 0.226 -13.789 -39.812 1 50.19 2 SER B O 1
ATOM 4468 N N . THR B 1 3 ? 1.814 -13.797 -38.312 1 71.25 3 THR B N 1
ATOM 4469 C CA . THR B 1 3 ? 1.063 -14.406 -37.219 1 71.25 3 THR B CA 1
ATOM 4470 C C . THR B 1 3 ? -0.121 -13.531 -36.812 1 71.25 3 THR B C 1
ATOM 4472 O O . THR B 1 3 ? 0.018 -12.312 -36.688 1 71.25 3 THR B O 1
ATOM 4475 N N . ARG B 1 4 ? -1.357 -14.078 -37.031 1 79.19 4 ARG B N 1
ATOM 4476 C CA . ARG B 1 4 ? -2.602 -13.406 -36.688 1 79.19 4 ARG B CA 1
ATOM 4477 C C . ARG B 1 4 ? -2.516 -12.805 -35.281 1 79.19 4 ARG B C 1
ATOM 4479 O O . ARG B 1 4 ? -2.053 -13.461 -34.344 1 79.19 4 ARG B O 1
ATOM 4486 N N . PRO B 1 5 ? -2.885 -11.461 -35.25 1 91.19 5 PRO B N 1
ATOM 4487 C CA . PRO B 1 5 ? -2.908 -10.859 -33.906 1 91.19 5 PRO B CA 1
ATOM 4488 C C . PRO B 1 5 ? -3.842 -11.586 -32.938 1 91.19 5 PRO B C 1
ATOM 4490 O O . PRO B 1 5 ? -4.875 -12.117 -33.375 1 91.19 5 PRO B O 1
ATOM 4493 N N . ILE B 1 6 ? -3.451 -11.711 -31.812 1 95.94 6 ILE B N 1
ATOM 4494 C CA . ILE B 1 6 ? -4.273 -12.352 -30.797 1 95.94 6 ILE B CA 1
ATOM 4495 C C . ILE B 1 6 ? -5.57 -11.57 -30.609 1 95.94 6 ILE B C 1
ATOM 4497 O O . ILE B 1 6 ? -5.578 -10.344 -30.688 1 95.94 6 ILE B O 1
ATOM 4501 N N . TRP B 1 7 ? -6.684 -12.227 -30.438 1 95.44 7 TRP B N 1
ATOM 4502 C CA . TRP B 1 7 ? -8.039 -11.719 -30.234 1 95.44 7 TRP B CA 1
ATOM 4503 C C . TRP B 1 7 ? -8.727 -11.43 -31.562 1 95.44 7 TRP B C 1
ATOM 4505 O O . TRP B 1 7 ? -9.906 -11.078 -31.594 1 95.44 7 TRP B O 1
ATOM 4515 N N . GLU B 1 8 ? -7.957 -11.484 -32.625 1 93.19 8 GLU B N 1
ATOM 4516 C CA . GLU B 1 8 ? -8.594 -11.352 -33.938 1 93.19 8 GLU B CA 1
ATOM 4517 C C . GLU B 1 8 ? -9.273 -12.656 -34.375 1 93.19 8 GLU B C 1
ATOM 4519 O O . GLU B 1 8 ? -8.602 -13.602 -34.781 1 93.19 8 GLU B O 1
ATOM 4524 N N . ALA B 1 9 ? -10.547 -12.656 -34.312 1 89.44 9 ALA B N 1
ATOM 4525 C CA . ALA B 1 9 ? -11.32 -13.852 -34.625 1 89.44 9 ALA B CA 1
ATOM 4526 C C . ALA B 1 9 ? -11.219 -14.195 -36.125 1 89.44 9 ALA B C 1
ATOM 4528 O O . ALA B 1 9 ? -11.148 -13.305 -36.969 1 89.44 9 ALA B O 1
ATOM 4529 N N . PRO B 1 10 ? -11.148 -15.477 -36.375 1 87.38 10 PRO B N 1
ATOM 4530 C CA . PRO B 1 10 ? -11.242 -15.852 -37.781 1 87.38 10 PRO B CA 1
ATOM 4531 C C . PRO B 1 10 ? -12.555 -15.414 -38.438 1 87.38 10 PRO B C 1
ATOM 4533 O O . PRO B 1 10 ? -13.562 -15.25 -37.719 1 87.38 10 PRO B O 1
ATOM 4536 N N . LEU B 1 11 ? -12.406 -15.055 -39.719 1 81.56 11 LEU B N 1
ATOM 4537 C CA . LEU B 1 11 ? -13.633 -14.672 -40.406 1 81.56 11 LEU B CA 1
ATOM 4538 C C . LEU B 1 11 ? -14.688 -15.766 -40.312 1 81.56 11 LEU B C 1
ATOM 4540 O O . LEU B 1 11 ? -14.375 -16.953 -40.469 1 81.56 11 LEU B O 1
ATOM 4544 N N . HIS B 1 12 ? -15.859 -15.469 -39.75 1 71.25 12 HIS B N 1
ATOM 4545 C CA . HIS B 1 12 ? -16.938 -16.406 -39.469 1 71.25 12 HIS B CA 1
ATOM 4546 C C . HIS B 1 12 ? -17.312 -17.203 -40.719 1 71.25 12 HIS B C 1
ATOM 4548 O O . HIS B 1 12 ? -17.891 -18.281 -40.594 1 71.25 12 HIS B O 1
ATOM 4554 N N . THR B 1 13 ? -17.094 -16.672 -41.844 1 67.12 13 THR B N 1
ATOM 4555 C CA . THR B 1 13 ? -17.438 -17.375 -43.062 1 67.12 13 THR B CA 1
ATOM 4556 C C . THR B 1 13 ? -16.578 -18.625 -43.219 1 67.12 13 THR B C 1
ATOM 4558 O O . THR B 1 13 ? -16.891 -19.516 -44.031 1 67.12 13 THR B O 1
ATOM 4561 N N . LYS B 1 14 ? -15.727 -18.781 -42.344 1 69.94 14 LYS B N 1
ATOM 4562 C CA . LYS B 1 14 ? -14.789 -19.891 -42.469 1 69.94 14 LYS B CA 1
ATOM 4563 C C . LYS B 1 14 ? -15.133 -21.031 -41.531 1 69.94 14 LYS B C 1
ATOM 4565 O O . LYS B 1 14 ? -15.562 -20.797 -40.406 1 69.94 14 LYS B O 1
ATOM 4570 N N . LYS B 1 15 ? -15.281 -22.141 -41.969 1 84.44 15 LYS B N 1
ATOM 4571 C CA . LYS B 1 15 ? -15.406 -23.328 -41.125 1 84.44 15 LYS B CA 1
ATOM 4572 C C . LYS B 1 15 ? -14.141 -23.562 -40.312 1 84.44 15 LYS B C 1
ATOM 4574 O O . LYS B 1 15 ? -13.039 -23.234 -40.75 1 84.44 15 LYS B O 1
ATOM 4579 N N . MET B 1 16 ? -14.391 -23.969 -39.062 1 89.31 16 MET B N 1
ATOM 4580 C CA . MET B 1 16 ? -13.242 -24.328 -38.25 1 89.31 16 MET B CA 1
ATOM 4581 C C . MET B 1 16 ? -12.445 -25.469 -38.906 1 89.31 16 MET B C 1
ATOM 4583 O O . MET B 1 16 ? -13.031 -26.422 -39.406 1 89.31 16 MET B O 1
ATOM 4587 N N . PRO B 1 17 ? -11.242 -25.297 -39 1 89.25 17 PRO B N 1
ATOM 4588 C CA . PRO B 1 17 ? -10.43 -26.375 -39.594 1 89.25 17 PRO B CA 1
ATOM 4589 C C . PRO B 1 17 ? -10.617 -27.703 -38.844 1 89.25 17 PRO B C 1
ATOM 4591 O O . PRO B 1 17 ? -11.141 -27.734 -37.75 1 89.25 17 PRO B O 1
ATOM 4594 N N . ALA B 1 18 ? -10.164 -28.766 -39.531 1 90.88 18 ALA B N 1
ATOM 4595 C CA . ALA B 1 18 ? -10.227 -30.078 -38.938 1 90.88 18 ALA B CA 1
ATOM 4596 C C . ALA B 1 18 ? -9.359 -30.156 -37.656 1 90.88 18 ALA B C 1
ATOM 4598 O O . ALA B 1 18 ? -8.336 -29.469 -37.562 1 90.88 18 ALA B O 1
ATOM 4599 N N . LEU B 1 19 ? -9.766 -30.984 -36.75 1 90.25 19 LEU B N 1
ATOM 4600 C CA . LEU B 1 19 ? -9.094 -31.109 -35.438 1 90.25 19 LEU B CA 1
ATOM 4601 C C . LEU B 1 19 ? -7.625 -31.469 -35.625 1 90.25 19 LEU B C 1
ATOM 4603 O O . LEU B 1 19 ? -6.781 -31.062 -34.812 1 90.25 19 LEU B O 1
ATOM 4607 N N . LYS B 1 20 ? -7.312 -32.188 -36.656 1 89.75 20 LYS B N 1
ATOM 4608 C CA . LYS B 1 20 ? -5.949 -32.625 -36.906 1 89.75 20 LYS B CA 1
ATOM 4609 C C . LYS B 1 20 ? -5.012 -31.438 -37.125 1 89.75 20 LYS B C 1
ATOM 4611 O O . LYS B 1 20 ? -3.818 -31.531 -36.844 1 89.75 20 LYS B O 1
ATOM 4616 N N . LYS B 1 21 ? -5.539 -30.391 -37.562 1 90.44 21 LYS B N 1
ATOM 4617 C CA . LYS B 1 21 ? -4.742 -29.188 -37.812 1 90.44 21 LYS B CA 1
ATOM 4618 C C . LYS B 1 21 ? -4.32 -28.516 -36.531 1 90.44 21 LYS B C 1
ATOM 4620 O O . LYS B 1 21 ? -3.43 -27.656 -36.531 1 90.44 21 LYS B O 1
ATOM 4625 N N . PHE B 1 22 ? -4.965 -28.938 -35.469 1 94.38 22 PHE B N 1
ATOM 4626 C CA . PHE B 1 22 ? -4.691 -28.297 -34.188 1 94.38 22 PHE B CA 1
ATOM 4627 C C . PHE B 1 22 ? -3.752 -29.156 -33.344 1 94.38 22 PHE B C 1
ATOM 4629 O O . PHE B 1 22 ? -3.475 -28.828 -32.188 1 94.38 22 PHE B O 1
ATOM 4636 N N . ARG B 1 23 ? -3.254 -30.172 -33.906 1 93.5 23 ARG B N 1
ATOM 4637 C CA . ARG B 1 23 ? -2.33 -31.016 -33.156 1 93.5 23 ARG B CA 1
ATOM 4638 C C . ARG B 1 23 ? -1.015 -30.297 -32.875 1 93.5 23 ARG B C 1
ATOM 4640 O O . ARG B 1 23 ? -0.514 -29.578 -33.75 1 93.5 23 ARG B O 1
ATOM 4647 N N . LEU B 1 24 ? -0.508 -30.547 -31.719 1 95.25 24 LEU B N 1
ATOM 4648 C CA . LEU B 1 24 ? 0.761 -29.922 -31.359 1 95.25 24 LEU B CA 1
ATOM 4649 C C . LEU B 1 24 ? 1.86 -30.328 -32.344 1 95.25 24 LEU B C 1
ATOM 4651 O O . LEU B 1 24 ? 2.043 -31.516 -32.625 1 95.25 24 LEU B O 1
ATOM 4655 N N . SER B 1 25 ? 2.539 -29.344 -32.875 1 94.56 25 SER B N 1
ATOM 4656 C CA . SER B 1 25 ? 3.656 -29.562 -33.812 1 94.56 25 SER B CA 1
ATOM 4657 C C . SER B 1 25 ? 4.703 -28.453 -33.656 1 94.56 25 SER B C 1
ATOM 4659 O O . SER B 1 25 ? 4.43 -27.406 -33.062 1 94.56 25 SER B O 1
ATOM 4661 N N . LYS B 1 26 ? 5.895 -28.766 -34.094 1 95.56 26 LYS B N 1
ATOM 4662 C CA . LYS B 1 26 ? 6.965 -27.781 -34.062 1 95.56 26 LYS B CA 1
ATOM 4663 C C . LYS B 1 26 ? 6.57 -26.516 -34.844 1 95.56 26 LYS B C 1
ATOM 4665 O O . LYS B 1 26 ? 6.867 -25.406 -34.406 1 95.56 26 LYS B O 1
ATOM 4670 N N . GLU B 1 27 ? 5.867 -26.719 -35.938 1 93.69 27 GLU B N 1
ATOM 4671 C CA . GLU B 1 27 ? 5.445 -25.594 -36.781 1 93.69 27 GLU B CA 1
ATOM 4672 C C . GLU B 1 27 ? 4.461 -24.688 -36.062 1 93.69 27 GLU B C 1
ATOM 4674 O O . GLU B 1 27 ? 4.574 -23.469 -36.125 1 93.69 27 GLU B O 1
ATOM 4679 N N . LEU B 1 28 ? 3.572 -25.328 -35.406 1 93.38 28 LEU B N 1
ATOM 4680 C CA . LEU B 1 28 ? 2.578 -24.578 -34.656 1 93.38 28 LEU B CA 1
ATOM 4681 C C . LEU B 1 28 ? 3.238 -23.734 -33.562 1 93.38 28 LEU B C 1
ATOM 4683 O O . LEU B 1 28 ? 2.893 -22.562 -33.375 1 93.38 28 LEU B O 1
ATOM 4687 N N . VAL B 1 29 ? 4.199 -24.281 -32.875 1 96.25 29 VAL B N 1
ATOM 4688 C CA . VAL B 1 29 ? 4.902 -23.594 -31.797 1 96.25 29 VAL B CA 1
ATOM 4689 C C . VAL B 1 29 ? 5.773 -22.484 -32.375 1 96.25 29 VAL B C 1
ATOM 4691 O O . VAL B 1 29 ? 5.766 -21.359 -31.859 1 96.25 29 VAL B O 1
ATOM 4694 N N . GLN B 1 30 ? 6.457 -22.75 -33.438 1 95.69 30 GLN B N 1
ATOM 4695 C CA . GLN B 1 30 ? 7.371 -21.812 -34.062 1 95.69 30 GLN B CA 1
ATOM 4696 C C . GLN B 1 30 ? 6.645 -20.547 -34.5 1 95.69 30 GLN B C 1
ATOM 4698 O O . GLN B 1 30 ? 7.203 -19.453 -34.438 1 95.69 30 GLN B O 1
ATOM 4703 N N . GLU B 1 31 ? 5.445 -20.719 -34.906 1 94.19 31 GLU B N 1
ATOM 4704 C CA . GLU B 1 31 ? 4.648 -19.578 -35.375 1 94.19 31 GLU B CA 1
ATOM 4705 C C . GLU B 1 31 ? 4.477 -18.547 -34.25 1 94.19 31 GLU B C 1
ATOM 4707 O O . GLU B 1 31 ? 4.301 -17.359 -34.531 1 94.19 31 GLU B O 1
ATOM 4712 N N . ARG B 1 32 ? 4.57 -19 -33 1 96.38 32 ARG B N 1
ATOM 4713 C CA . ARG B 1 32 ? 4.254 -18.109 -31.906 1 96.38 32 ARG B CA 1
ATOM 4714 C C . ARG B 1 32 ? 5.504 -17.75 -31.109 1 96.38 32 ARG B C 1
ATOM 4716 O O . ARG B 1 32 ? 5.48 -16.844 -30.266 1 96.38 32 ARG B O 1
ATOM 4723 N N . VAL B 1 33 ? 6.617 -18.359 -31.391 1 97.31 33 VAL B N 1
ATOM 4724 C CA . VAL B 1 33 ? 7.855 -18.156 -30.641 1 97.31 33 VAL B CA 1
ATOM 4725 C C . VAL B 1 33 ? 8.406 -16.766 -30.922 1 97.31 33 VAL B C 1
ATOM 4727 O O . VAL B 1 33 ? 8.383 -16.297 -32.062 1 97.31 33 VAL B O 1
ATOM 4730 N N . LYS B 1 34 ? 8.734 -16.078 -29.953 1 95.69 34 LYS B N 1
ATOM 4731 C CA . LYS B 1 34 ? 9.484 -14.82 -30.047 1 95.69 34 LYS B CA 1
ATOM 4732 C C . LYS B 1 34 ? 10.727 -14.859 -29.156 1 95.69 34 LYS B C 1
ATOM 4734 O O . LYS B 1 34 ? 10.656 -15.234 -27.984 1 95.69 34 LYS B O 1
ATOM 4739 N N . ASP B 1 35 ? 11.906 -14.484 -29.719 1 92.94 35 ASP B N 1
ATOM 4740 C CA . ASP B 1 35 ? 13.18 -14.484 -29 1 92.94 35 ASP B CA 1
ATOM 4741 C C . ASP B 1 35 ? 13.438 -15.828 -28.344 1 92.94 35 ASP B C 1
ATOM 4743 O O . ASP B 1 35 ? 13.836 -15.891 -27.172 1 92.94 35 ASP B O 1
ATOM 4747 N N . ASN B 1 36 ? 12.984 -16.875 -29.047 1 96.31 36 ASN B N 1
ATOM 4748 C CA . ASN B 1 36 ? 13.25 -18.266 -28.688 1 96.31 36 ASN B CA 1
ATOM 4749 C C . ASN B 1 36 ? 12.398 -18.719 -27.5 1 96.31 36 ASN B C 1
ATOM 4751 O O . ASN B 1 36 ? 12.695 -19.734 -26.875 1 96.31 36 ASN B O 1
ATOM 4755 N N . VAL B 1 37 ? 11.414 -17.938 -27.141 1 98.06 37 VAL B N 1
ATOM 4756 C CA . VAL B 1 37 ? 10.633 -18.266 -25.953 1 98.06 37 VAL B CA 1
ATOM 4757 C C . VAL B 1 37 ? 9.164 -18.469 -26.344 1 98.06 37 VAL B C 1
ATOM 4759 O O . VAL B 1 37 ? 8.617 -17.703 -27.141 1 98.06 37 VAL B O 1
ATOM 4762 N N . ILE B 1 38 ? 8.531 -19.5 -25.828 1 98.44 38 ILE B N 1
ATOM 4763 C CA . ILE B 1 38 ? 7.09 -19.719 -25.922 1 98.44 38 ILE B CA 1
ATOM 4764 C C . ILE B 1 38 ? 6.488 -19.828 -24.531 1 98.44 38 ILE B C 1
ATOM 4766 O O . ILE B 1 38 ? 7.066 -20.469 -23.656 1 98.44 38 ILE B O 1
ATOM 4770 N N . ILE B 1 39 ? 5.422 -19.156 -24.281 1 98.75 39 ILE B N 1
ATOM 4771 C CA . ILE B 1 39 ? 4.668 -19.203 -23.031 1 98.75 39 ILE B CA 1
ATOM 4772 C C . ILE B 1 39 ? 3.428 -20.078 -23.219 1 98.75 39 ILE B C 1
ATOM 4774 O O . ILE B 1 39 ? 2.637 -19.859 -24.141 1 98.75 39 ILE B O 1
ATOM 4778 N N . VAL B 1 40 ? 3.254 -21.109 -22.328 1 98.56 40 VAL B N 1
ATOM 4779 C CA . VAL B 1 40 ? 2.201 -22.078 -22.578 1 98.56 40 VAL B CA 1
ATOM 4780 C C . VAL B 1 40 ? 1.389 -22.297 -21.312 1 98.56 40 VAL B C 1
ATOM 4782 O O . VAL B 1 40 ? 1.949 -22.375 -20.219 1 98.56 40 VAL B O 1
ATOM 4785 N N . THR B 1 41 ? 0.132 -22.297 -21.438 1 98.12 41 THR B N 1
ATOM 4786 C CA . THR B 1 41 ? -0.772 -22.828 -20.422 1 98.12 41 THR B CA 1
ATOM 4787 C C . THR B 1 41 ? -1.708 -23.875 -21.016 1 98.12 41 THR B C 1
ATOM 4789 O O . THR B 1 41 ? -1.561 -24.25 -22.188 1 98.12 41 THR B O 1
ATOM 4792 N N . PHE B 1 42 ? -2.574 -24.469 -20.219 1 96.25 42 PHE B N 1
ATOM 4793 C CA . PHE B 1 42 ? -3.502 -25.5 -20.672 1 96.25 42 PHE B CA 1
ATOM 4794 C C . PHE B 1 42 ? -4.703 -25.609 -19.75 1 96.25 42 PHE B C 1
ATOM 4796 O O . PHE B 1 42 ? -4.664 -25.109 -18.609 1 96.25 42 PHE B O 1
ATOM 4803 N N . GLY B 1 43 ? -5.734 -26.125 -20.234 1 94.19 43 GLY B N 1
ATOM 4804 C CA . GLY B 1 43 ? -6.902 -26.312 -19.391 1 94.19 43 GLY B CA 1
ATOM 4805 C C . GLY B 1 43 ? -8.094 -26.875 -20.141 1 94.19 43 GLY B C 1
ATOM 4806 O O . GLY B 1 43 ? -7.988 -27.219 -21.328 1 94.19 43 GLY B O 1
ATOM 4807 N N . ASN B 1 44 ? -9.148 -27.125 -19.422 1 93.56 44 ASN B N 1
ATOM 4808 C CA . ASN B 1 44 ? -10.43 -27.516 -20.016 1 93.56 44 ASN B CA 1
ATOM 4809 C C . ASN B 1 44 ? -11.422 -26.359 -19.984 1 93.56 44 ASN B C 1
ATOM 4811 O O . ASN B 1 44 ? -11.086 -25.25 -19.562 1 93.56 44 ASN B O 1
ATOM 4815 N N . TYR B 1 45 ? -12.602 -26.609 -20.422 1 94.5 45 TYR B N 1
ATOM 4816 C CA . TYR B 1 45 ? -13.562 -25.531 -20.656 1 94.5 45 TYR B CA 1
ATOM 4817 C C . TYR B 1 45 ? -13.984 -24.906 -19.328 1 94.5 45 TYR B C 1
ATOM 4819 O O . TYR B 1 45 ? -14.359 -23.719 -19.297 1 94.5 45 TYR B O 1
ATOM 4827 N N . ALA B 1 46 ? -13.945 -25.656 -18.25 1 91.69 46 ALA B N 1
ATOM 4828 C CA . ALA B 1 46 ? -14.32 -25.141 -16.938 1 91.69 46 ALA B CA 1
ATOM 4829 C C . ALA B 1 46 ? -13.445 -23.938 -16.562 1 91.69 46 ALA B C 1
ATOM 4831 O O . ALA B 1 46 ? -13.844 -23.109 -15.742 1 91.69 46 ALA B O 1
ATOM 4832 N N . PHE B 1 47 ? -12.281 -23.781 -17.234 1 94.5 47 PHE B N 1
ATOM 4833 C CA . PHE B 1 47 ? -11.328 -22.75 -16.859 1 94.5 47 PHE B CA 1
ATOM 4834 C C . PHE B 1 47 ? -11.211 -21.703 -17.953 1 94.5 47 PHE B C 1
ATOM 4836 O O . PHE B 1 47 ? -10.219 -20.969 -18.031 1 94.5 47 PHE B O 1
ATOM 4843 N N . MET B 1 48 ? -12.211 -21.656 -18.797 1 96.06 48 MET B N 1
ATOM 4844 C CA . MET B 1 48 ? -12.203 -20.734 -19.922 1 96.06 48 MET B CA 1
ATOM 4845 C C . MET B 1 48 ? -11.961 -19.297 -19.469 1 96.06 48 MET B C 1
ATOM 4847 O O . MET B 1 48 ? -11.141 -18.594 -20.047 1 96.06 48 MET B O 1
ATOM 4851 N N . ASP B 1 49 ? -12.625 -18.875 -18.406 1 96.56 49 ASP B N 1
ATOM 4852 C CA . ASP B 1 49 ? -12.5 -17.5 -17.953 1 96.56 49 ASP B CA 1
ATOM 4853 C C . ASP B 1 49 ? -11.109 -17.234 -17.359 1 96.56 49 ASP B C 1
ATOM 4855 O O . ASP B 1 49 ? -10.539 -16.156 -17.547 1 96.56 49 ASP B O 1
ATOM 4859 N N . PHE B 1 50 ? -10.5 -18.234 -16.688 1 97.75 50 PHE B N 1
ATOM 4860 C CA . PHE B 1 50 ? -9.133 -18.109 -16.188 1 97.75 50 PHE B CA 1
ATOM 4861 C C . PHE B 1 50 ? -8.156 -17.984 -17.359 1 97.75 50 PHE B C 1
ATOM 4863 O O . PHE B 1 50 ? -7.227 -17.172 -17.297 1 97.75 50 PHE B O 1
ATOM 4870 N N . ILE B 1 51 ? -8.398 -18.75 -18.375 1 98.19 51 ILE B N 1
ATOM 4871 C CA . ILE B 1 51 ? -7.527 -18.75 -19.531 1 98.19 51 ILE B CA 1
ATOM 4872 C C . ILE B 1 51 ? -7.605 -17.391 -20.234 1 98.19 51 ILE B C 1
ATOM 4874 O O . ILE B 1 51 ? -6.578 -16.812 -20.594 1 98.19 51 ILE B O 1
ATOM 4878 N N . LEU B 1 52 ? -8.805 -16.922 -20.375 1 98.19 52 LEU B N 1
ATOM 4879 C CA . LEU B 1 52 ? -8.953 -15.609 -21 1 98.19 52 LEU B CA 1
ATOM 4880 C C . LEU B 1 52 ? -8.281 -14.531 -20.172 1 98.19 52 LEU B C 1
ATOM 4882 O O . LEU B 1 52 ? -7.68 -13.602 -20.719 1 98.19 52 LEU B O 1
ATOM 4886 N N . THR B 1 53 ? -8.414 -14.617 -18.859 1 98.38 53 THR B N 1
ATOM 4887 C CA . THR B 1 53 ? -7.742 -13.68 -17.969 1 98.38 53 THR B CA 1
ATOM 4888 C C . THR B 1 53 ? -6.23 -13.758 -18.156 1 98.38 53 THR B C 1
ATOM 4890 O O . THR B 1 53 ? -5.562 -12.727 -18.266 1 98.38 53 THR B O 1
ATOM 4893 N N . TRP B 1 54 ? -5.746 -14.984 -18.219 1 98.5 54 TRP B N 1
ATOM 4894 C CA . TRP B 1 54 ? -4.324 -15.234 -18.422 1 98.5 54 TRP B CA 1
ATOM 4895 C C . TRP B 1 54 ? -3.85 -14.617 -19.734 1 98.5 54 TRP B C 1
ATOM 4897 O O . TRP B 1 54 ? -2.852 -13.891 -19.766 1 98.5 54 TRP B O 1
ATOM 4907 N N . VAL B 1 55 ? -4.555 -14.758 -20.812 1 98.5 55 VAL B N 1
ATOM 4908 C CA . VAL B 1 55 ? -4.223 -14.234 -22.141 1 98.5 55 VAL B CA 1
ATOM 4909 C C . VAL B 1 55 ? -4.301 -12.711 -22.125 1 98.5 55 VAL B C 1
ATOM 4911 O O . VAL B 1 55 ? -3.422 -12.039 -22.672 1 98.5 55 VAL B O 1
ATOM 4914 N N . LYS B 1 56 ? -5.324 -12.227 -21.469 1 98 56 LYS B N 1
ATOM 4915 C CA . LYS B 1 56 ? -5.52 -10.781 -21.422 1 98 56 LYS B CA 1
ATOM 4916 C C . LYS B 1 56 ? -4.336 -10.086 -20.75 1 98 56 LYS B C 1
ATOM 4918 O O . LYS B 1 56 ? -3.834 -9.078 -21.25 1 98 56 LYS B O 1
ATOM 4923 N N . HIS B 1 57 ? -3.852 -10.578 -19.703 1 98.25 57 HIS B N 1
ATOM 4924 C CA . HIS B 1 57 ? -2.727 -9.977 -18.984 1 98.25 57 HIS B CA 1
ATOM 4925 C C . HIS B 1 57 ? -1.455 -10.031 -19.828 1 98.25 57 HIS B C 1
ATOM 4927 O O . HIS B 1 57 ? -0.716 -9.047 -19.906 1 98.25 57 HIS B O 1
ATOM 4933 N N . LEU B 1 58 ? -1.218 -11.141 -20.453 1 98.5 58 LEU B N 1
ATOM 4934 C CA . LEU B 1 58 ? -0.024 -11.266 -21.297 1 98.5 58 LEU B CA 1
ATOM 4935 C C . LEU B 1 58 ? -0.077 -10.289 -22.469 1 98.5 58 LEU B C 1
ATOM 4937 O O . LEU B 1 58 ? 0.907 -9.609 -22.75 1 98.5 58 LEU B O 1
ATOM 4941 N N . THR B 1 59 ? -1.2 -10.195 -23.109 1 98.06 59 THR B N 1
ATOM 4942 C CA . THR B 1 59 ? -1.311 -9.32 -24.266 1 98.06 59 THR B CA 1
ATOM 4943 C C . THR B 1 59 ? -1.257 -7.855 -23.844 1 98.06 59 THR B C 1
ATOM 4945 O O . THR B 1 59 ? -0.729 -7.012 -24.562 1 98.06 59 THR B O 1
ATOM 4948 N N . ASP B 1 60 ? -1.825 -7.562 -22.656 1 97.25 60 ASP B N 1
ATOM 4949 C CA . ASP B 1 60 ? -1.728 -6.203 -22.125 1 97.25 60 ASP B CA 1
ATOM 4950 C C . ASP B 1 60 ? -0.275 -5.824 -21.859 1 97.25 60 ASP B C 1
ATOM 4952 O O . ASP B 1 60 ? 0.082 -4.645 -21.891 1 97.25 60 ASP B O 1
ATOM 4956 N N . LEU B 1 61 ? 0.524 -6.797 -21.594 1 97.38 61 LEU B N 1
ATOM 4957 C CA . LEU B 1 61 ? 1.947 -6.57 -21.359 1 97.38 61 LEU B CA 1
ATOM 4958 C C . LEU B 1 61 ? 2.715 -6.539 -22.672 1 97.38 61 LEU B C 1
ATOM 4960 O O . LEU B 1 61 ? 3.943 -6.441 -22.688 1 97.38 61 LEU B O 1
ATOM 4964 N N . GLY B 1 62 ? 2.025 -6.75 -23.797 1 96.69 62 GLY B N 1
ATOM 4965 C CA . GLY B 1 62 ? 2.633 -6.668 -25.125 1 96.69 62 GLY B CA 1
ATOM 4966 C C . GLY B 1 62 ? 3.215 -7.984 -25.594 1 96.69 62 GLY B C 1
ATOM 4967 O O . GLY B 1 62 ? 3.996 -8.023 -26.547 1 96.69 62 GLY B O 1
ATOM 4968 N N . LEU B 1 63 ? 2.848 -9.047 -24.953 1 97.56 63 LEU B N 1
ATOM 4969 C CA . LEU B 1 63 ? 3.389 -10.359 -25.297 1 97.56 63 LEU B CA 1
ATOM 4970 C C . LEU B 1 63 ? 2.436 -11.102 -26.234 1 97.56 63 LEU B C 1
ATOM 4972 O O . LEU B 1 63 ? 1.217 -11.047 -26.047 1 97.56 63 LEU B O 1
ATOM 4976 N N . SER B 1 64 ? 3.025 -11.75 -27.25 1 97.06 64 SER B N 1
ATOM 4977 C CA . SER B 1 64 ? 2.215 -12.492 -28.219 1 97.06 64 SER B CA 1
ATOM 4978 C C . SER B 1 64 ? 2.713 -13.922 -28.375 1 97.06 64 SER B C 1
ATOM 4980 O O . SER B 1 64 ? 2.094 -14.727 -29.078 1 97.06 64 SER B O 1
ATOM 4982 N N . ASN B 1 65 ? 3.844 -14.219 -27.797 1 98.06 65 ASN B N 1
ATOM 4983 C CA . ASN B 1 65 ? 4.418 -15.555 -27.906 1 98.06 65 ASN B CA 1
ATOM 4984 C C . ASN B 1 65 ? 3.76 -16.531 -26.922 1 98.06 65 ASN B C 1
ATOM 4986 O O . ASN B 1 65 ? 4.441 -17.141 -26.094 1 98.06 65 ASN B O 1
ATOM 4990 N N . LEU B 1 66 ? 2.512 -16.781 -27.094 1 98.31 66 LEU B N 1
ATOM 4991 C CA . LEU B 1 66 ? 1.799 -17.656 -26.172 1 98.31 66 LEU B CA 1
ATOM 4992 C C . LEU B 1 66 ? 0.979 -18.688 -26.938 1 98.31 66 LEU B C 1
ATOM 4994 O O . LEU B 1 66 ? 0.658 -18.484 -28.109 1 98.31 66 LEU B O 1
ATOM 4998 N N . LEU B 1 67 ? 0.708 -19.766 -26.312 1 97.94 67 LEU B N 1
ATOM 4999 C CA . LEU B 1 67 ? -0.056 -20.891 -26.859 1 97.94 67 LEU B CA 1
ATOM 5000 C C . LEU B 1 67 ? -0.833 -21.594 -25.766 1 97.94 67 LEU B C 1
ATOM 5002 O O . LEU B 1 67 ? -0.32 -21.797 -24.656 1 97.94 67 LEU B O 1
ATOM 5006 N N . ILE B 1 68 ? -2.109 -21.984 -26.062 1 98.25 68 ILE B N 1
ATOM 5007 C CA . ILE B 1 68 ? -2.959 -22.625 -25.078 1 98.25 68 ILE B CA 1
ATOM 5008 C C . ILE B 1 68 ? -3.238 -24.062 -25.484 1 98.25 68 ILE B C 1
ATOM 5010 O O . ILE B 1 68 ? -3.672 -24.328 -26.625 1 98.25 68 ILE B O 1
ATOM 5014 N N . GLY B 1 69 ? -2.963 -25.016 -24.578 1 97.31 69 GLY B N 1
ATOM 5015 C CA . GLY B 1 69 ? -3.359 -26.391 -24.797 1 97.31 69 GLY B CA 1
ATOM 5016 C C . GLY B 1 69 ? -4.773 -26.688 -24.328 1 97.31 69 GLY B C 1
ATOM 5017 O O . GLY B 1 69 ? -5.062 -26.656 -23.141 1 97.31 69 GLY B O 1
ATOM 5018 N N . ALA B 1 70 ? -5.648 -27 -25.281 1 96.69 70 ALA B N 1
ATOM 5019 C CA . ALA B 1 70 ? -7.031 -27.344 -24.953 1 96.69 70 ALA B CA 1
ATOM 5020 C C . ALA B 1 70 ? -7.168 -28.812 -24.625 1 96.69 70 ALA B C 1
ATOM 5022 O O . ALA B 1 70 ? -6.785 -29.688 -25.406 1 96.69 70 ALA B O 1
ATOM 5023 N N . MET B 1 71 ? -7.766 -29.125 -23.531 1 94.12 71 MET B N 1
ATOM 5024 C CA . MET B 1 71 ? -7.906 -30.5 -23.094 1 94.12 71 MET B CA 1
ATOM 5025 C C . MET B 1 71 ? -9.242 -31.078 -23.547 1 94.12 71 MET B C 1
ATOM 5027 O O . MET B 1 71 ? -9.508 -32.281 -23.344 1 94.12 71 MET B O 1
ATOM 5031 N N . ASP B 1 72 ? -10.156 -30.281 -24.078 1 93.44 72 ASP B N 1
ATOM 5032 C CA . ASP B 1 72 ? -11.422 -30.719 -24.641 1 93.44 72 ASP B CA 1
ATOM 5033 C C . ASP B 1 72 ? -11.789 -29.906 -25.875 1 93.44 72 ASP B C 1
ATOM 5035 O O . ASP B 1 72 ? -11.234 -28.828 -26.094 1 93.44 72 ASP B O 1
ATOM 5039 N N . THR B 1 73 ? -12.672 -30.391 -26.641 1 93.94 73 THR B N 1
ATOM 5040 C CA . THR B 1 73 ? -13.008 -29.797 -27.922 1 93.94 73 THR B CA 1
ATOM 5041 C C . THR B 1 73 ? -13.805 -28.5 -27.719 1 93.94 73 THR B C 1
ATOM 5043 O O . THR B 1 73 ? -13.68 -27.562 -28.516 1 93.94 73 THR B O 1
ATOM 5046 N N . LYS B 1 74 ? -14.57 -28.516 -26.703 1 94.94 74 LYS B N 1
ATOM 5047 C CA . LYS B 1 74 ? -15.359 -27.312 -26.438 1 94.94 74 LYS B CA 1
ATOM 5048 C C . LYS B 1 74 ? -14.461 -26.094 -26.203 1 94.94 74 LYS B C 1
ATOM 5050 O O . LYS B 1 74 ? -14.703 -25.031 -26.75 1 94.94 74 LYS B O 1
ATOM 5055 N N . LEU B 1 75 ? -13.445 -26.312 -25.422 1 96.56 75 LEU B N 1
ATOM 5056 C CA . LEU B 1 75 ? -12.484 -25.234 -25.188 1 96.56 75 LEU B CA 1
ATOM 5057 C C . LEU B 1 75 ? -11.742 -24.875 -26.469 1 96.56 75 LEU B C 1
ATOM 5059 O O . LEU B 1 75 ? -11.57 -23.688 -26.766 1 96.56 75 LEU B O 1
ATOM 5063 N N . LEU B 1 76 ? -11.344 -25.844 -27.219 1 96.44 76 LEU B N 1
ATOM 5064 C CA . LEU B 1 76 ? -10.625 -25.625 -28.469 1 96.44 76 LEU B CA 1
ATOM 5065 C C . LEU B 1 76 ? -11.422 -24.719 -29.406 1 96.44 76 LEU B C 1
ATOM 5067 O O . LEU B 1 76 ? -10.898 -23.734 -29.906 1 96.44 76 LEU B O 1
ATOM 5071 N N . GLU B 1 77 ? -12.617 -25.062 -29.531 1 95 77 GLU B N 1
ATOM 5072 C CA . GLU B 1 77 ? -13.484 -24.312 -30.438 1 95 77 GLU B CA 1
ATOM 5073 C C . GLU B 1 77 ? -13.688 -22.891 -29.938 1 95 77 GLU B C 1
ATOM 5075 O O . GLU B 1 77 ? -13.617 -21.938 -30.703 1 95 77 GLU B O 1
ATOM 5080 N N . ALA B 1 78 ? -13.953 -22.797 -28.672 1 96.06 78 ALA B N 1
ATOM 5081 C CA . ALA B 1 78 ? -14.211 -21.484 -28.078 1 96.06 78 ALA B CA 1
ATOM 5082 C C . ALA B 1 78 ? -13.016 -20.547 -28.25 1 96.06 78 ALA B C 1
ATOM 5084 O O . ALA B 1 78 ? -13.172 -19.391 -28.656 1 96.06 78 ALA B O 1
ATOM 5085 N N . LEU B 1 79 ? -11.844 -21.016 -27.984 1 97.44 79 LEU B N 1
ATOM 5086 C CA . LEU B 1 79 ? -10.641 -20.203 -28.078 1 97.44 79 LEU B CA 1
ATOM 5087 C C . LEU B 1 79 ? -10.336 -19.859 -29.531 1 97.44 79 LEU B C 1
ATOM 5089 O O . LEU B 1 79 ? -9.945 -18.734 -29.844 1 97.44 79 LEU B O 1
ATOM 5093 N N . TYR B 1 80 ? -10.531 -20.844 -30.391 1 95.56 80 TYR B N 1
ATOM 5094 C CA . TYR B 1 80 ? -10.312 -20.609 -31.812 1 95.56 80 TYR B CA 1
ATOM 5095 C C . TYR B 1 80 ? -11.156 -19.453 -32.312 1 95.56 80 TYR B C 1
ATOM 5097 O O . TYR B 1 80 ? -10.641 -18.531 -32.969 1 95.56 80 TYR B O 1
ATOM 5105 N N . TRP B 1 81 ? -12.344 -19.453 -31.953 1 94.94 81 TRP B N 1
ATOM 5106 C CA . TRP B 1 81 ? -13.266 -18.453 -32.469 1 94.94 81 TRP B CA 1
ATOM 5107 C C . TRP B 1 81 ? -13.055 -17.109 -31.797 1 94.94 81 TRP B C 1
ATOM 5109 O O . TRP B 1 81 ? -13.531 -16.078 -32.281 1 94.94 81 TRP B O 1
ATOM 5119 N N . LYS B 1 82 ? -12.352 -17.078 -30.703 1 95.69 82 LYS B N 1
ATOM 5120 C CA . LYS B 1 82 ? -12.016 -15.828 -30.031 1 95.69 82 LYS B CA 1
ATOM 5121 C C . LYS B 1 82 ? -10.688 -15.273 -30.531 1 95.69 82 LYS B C 1
ATOM 5123 O O . LYS B 1 82 ? -10.281 -14.172 -30.141 1 95.69 82 LYS B O 1
ATOM 5128 N N . GLY B 1 83 ? -10.031 -16.016 -31.375 1 96.25 83 GLY B N 1
ATOM 5129 C CA . GLY B 1 83 ? -8.758 -15.594 -31.922 1 96.25 83 GLY B CA 1
ATOM 5130 C C . GLY B 1 83 ? -7.59 -15.812 -30.984 1 96.25 83 GLY B C 1
ATOM 5131 O O . GLY B 1 83 ? -6.605 -15.078 -31.016 1 96.25 83 GLY B O 1
ATOM 5132 N N . VAL B 1 84 ? -7.742 -16.75 -30.094 1 97.31 84 VAL B N 1
ATOM 5133 C CA . VAL B 1 84 ? -6.68 -17.094 -29.141 1 97.31 84 VAL B CA 1
ATOM 5134 C C . VAL B 1 84 ? -5.902 -18.312 -29.656 1 97.31 84 VAL B C 1
ATOM 5136 O O . VAL B 1 84 ? -6.5 -19.312 -30.062 1 97.31 84 VAL B O 1
ATOM 5139 N N . PRO B 1 85 ? -4.566 -18.188 -29.734 1 97 85 PRO B N 1
ATOM 5140 C CA . PRO B 1 85 ? -3.779 -19.344 -30.203 1 97 85 PRO B CA 1
ATOM 5141 C C . PRO B 1 85 ? -4.012 -20.594 -29.359 1 97 85 PRO B C 1
ATOM 5143 O O . PRO B 1 85 ? -3.826 -20.562 -28.141 1 97 85 PRO B O 1
ATOM 5146 N N . VAL B 1 86 ? -4.383 -21.641 -30.047 1 97.06 86 VAL B N 1
ATOM 5147 C CA . VAL B 1 86 ? -4.777 -22.828 -29.297 1 97.06 86 VAL B CA 1
ATOM 5148 C C . VAL B 1 86 ? -4.406 -24.078 -30.078 1 97.06 86 VAL B C 1
ATOM 5150 O O . VAL B 1 86 ? -4.34 -24.047 -31.312 1 97.06 86 VAL B O 1
ATOM 5153 N N . PHE B 1 87 ? -4.078 -25.125 -29.438 1 96.81 87 PHE B N 1
ATOM 5154 C CA . PHE B 1 87 ? -3.863 -26.438 -30.047 1 96.81 87 PHE B CA 1
ATOM 5155 C C . PHE B 1 87 ? -4.602 -27.516 -29.266 1 96.81 87 PHE B C 1
ATOM 5157 O O . PHE B 1 87 ? -5.043 -27.281 -28.141 1 96.81 87 PHE B O 1
ATOM 5164 N N . ASP B 1 88 ? -4.742 -28.578 -29.891 1 95.44 88 ASP B N 1
ATOM 5165 C CA . ASP B 1 88 ? -5.434 -29.719 -29.297 1 95.44 88 ASP B CA 1
ATOM 5166 C C . ASP B 1 88 ? -4.457 -30.641 -28.562 1 95.44 88 ASP B C 1
ATOM 5168 O O . ASP B 1 88 ? -3.537 -31.188 -29.172 1 95.44 88 ASP B O 1
ATOM 5172 N N . MET B 1 89 ? -4.672 -30.828 -27.25 1 92.5 89 MET B N 1
ATOM 5173 C CA . MET B 1 89 ? -3.787 -31.688 -26.484 1 92.5 89 MET B CA 1
ATOM 5174 C C . MET B 1 89 ? -4.168 -33.156 -26.656 1 92.5 89 MET B C 1
ATOM 5176 O O . MET B 1 89 ? -3.393 -34.062 -26.312 1 92.5 89 MET B O 1
ATOM 5180 N N . GLY B 1 90 ? -5.371 -33.375 -27.203 1 83.38 90 GLY B N 1
ATOM 5181 C CA . GLY B 1 90 ? -5.828 -34.719 -27.469 1 83.38 90 GLY B CA 1
ATOM 5182 C C . GLY B 1 90 ? -6.188 -35.5 -26.203 1 83.38 90 GLY B C 1
ATOM 5183 O O . GLY B 1 90 ? -6.215 -36.719 -26.219 1 83.38 90 GLY B O 1
ATOM 5184 N N . SER B 1 91 ? -6.426 -34.844 -25.094 1 75.75 91 SER B N 1
ATOM 5185 C CA . SER B 1 91 ? -6.633 -35.469 -23.797 1 75.75 91 SER B CA 1
ATOM 5186 C C . SER B 1 91 ? -8.094 -35.875 -23.609 1 75.75 91 SER B C 1
ATOM 5188 O O . SER B 1 91 ? -8.398 -36.781 -22.797 1 75.75 91 SER B O 1
ATOM 5190 N N . HIS B 1 92 ? -9.023 -35.375 -24.297 1 71.19 92 HIS B N 1
ATOM 5191 C CA . HIS B 1 92 ? -10.453 -35.625 -24.203 1 71.19 92 HIS B CA 1
ATOM 5192 C C . HIS B 1 92 ? -10.93 -35.562 -22.75 1 71.19 92 HIS B C 1
ATOM 5194 O O . HIS B 1 92 ? -11.594 -36.469 -22.281 1 71.19 92 HIS B O 1
ATOM 5200 N N . MET B 1 93 ? -10.578 -34.562 -22.047 1 77.5 93 MET B N 1
ATOM 5201 C CA . MET B 1 93 ? -10.898 -34.375 -20.641 1 77.5 93 MET B CA 1
ATOM 5202 C C . MET B 1 93 ? -12.312 -33.844 -20.469 1 77.5 93 MET B C 1
ATOM 5204 O O . MET B 1 93 ? -12.914 -33.344 -21.422 1 77.5 93 MET B O 1
ATOM 5208 N N . SER B 1 94 ? -12.789 -34.031 -19.188 1 74.19 94 SER B N 1
ATOM 5209 C CA . SER B 1 94 ? -14.078 -33.438 -18.828 1 74.19 94 SER B CA 1
ATOM 5210 C C . SER B 1 94 ? -14.07 -31.938 -18.953 1 74.19 94 SER B C 1
ATOM 5212 O O . SER B 1 94 ? -13.023 -31.297 -18.781 1 74.19 94 SER B O 1
ATOM 5214 N N . THR B 1 95 ? -15.219 -31.375 -19.219 1 79.12 95 THR B N 1
ATOM 5215 C CA . THR B 1 95 ? -15.359 -29.938 -19.438 1 79.12 95 THR B CA 1
ATOM 5216 C C . THR B 1 95 ? -15.703 -29.234 -18.125 1 79.12 95 THR B C 1
ATOM 5218 O O . THR B 1 95 ? -15.828 -28.016 -18.094 1 79.12 95 THR B O 1
ATOM 5221 N N . ILE B 1 96 ? -15.805 -29.969 -17.031 1 73.94 96 ILE B N 1
ATOM 5222 C CA . ILE B 1 96 ? -16.219 -29.406 -15.75 1 73.94 96 ILE B CA 1
ATOM 5223 C C . ILE B 1 96 ? -15.023 -29.328 -14.805 1 73.94 96 ILE B C 1
ATOM 5225 O O . ILE B 1 96 ? -13.992 -29.953 -15.039 1 73.94 96 ILE B O 1
ATOM 5229 N N . ASP B 1 97 ? -15.156 -28.547 -13.766 1 78.38 97 ASP B N 1
ATOM 5230 C CA . ASP B 1 97 ? -14.133 -28.453 -12.719 1 78.38 97 ASP B CA 1
ATOM 5231 C C . ASP B 1 97 ? -14.133 -29.703 -11.852 1 78.38 97 ASP B C 1
ATOM 5233 O O . ASP B 1 97 ? -15.109 -30 -11.164 1 78.38 97 ASP B O 1
ATOM 5237 N N . VAL B 1 98 ? -13.047 -30.359 -11.891 1 67.25 98 VAL B N 1
ATOM 5238 C CA . VAL B 1 98 ? -13.008 -31.656 -11.227 1 67.25 98 VAL B CA 1
ATOM 5239 C C . VAL B 1 98 ? -12.461 -31.5 -9.812 1 67.25 98 VAL B C 1
ATOM 5241 O O . VAL B 1 98 ? -12.469 -32.438 -9.016 1 67.25 98 VAL B O 1
ATOM 5244 N N . GLY B 1 99 ? -12.109 -30.297 -9.391 1 66.75 99 GLY B N 1
ATOM 5245 C CA . GLY B 1 99 ? -11.656 -30.016 -8.031 1 66.75 99 GLY B CA 1
ATOM 5246 C C . GLY B 1 99 ? -10.219 -30.422 -7.777 1 66.75 99 GLY B C 1
ATOM 5247 O O . GLY B 1 99 ? -9.773 -31.453 -8.266 1 66.75 99 GLY B O 1
ATOM 5248 N N . TRP B 1 100 ? -9.492 -29.719 -7.031 1 63.25 100 TRP B N 1
ATOM 5249 C CA . TRP B 1 100 ? -8.102 -29.984 -6.691 1 63.25 100 TRP B CA 1
ATOM 5250 C C . TRP B 1 100 ? -7.965 -31.297 -5.922 1 63.25 100 TRP B C 1
ATOM 5252 O O . TRP B 1 100 ? -8.766 -31.578 -5.023 1 63.25 100 TRP B O 1
ATOM 5262 N N . GLY B 1 101 ? -6.969 -32.094 -6.301 1 65.06 101 GLY B N 1
ATOM 5263 C CA . GLY B 1 101 ? -6.66 -33.312 -5.57 1 65.06 101 GLY B CA 1
ATOM 5264 C C . GLY B 1 101 ? -7.449 -34.531 -6.051 1 65.06 101 GLY B C 1
ATOM 5265 O O . GLY B 1 101 ? -7.164 -35.656 -5.664 1 65.06 101 GLY B O 1
ATOM 5266 N N . SER B 1 102 ? -8.422 -34.312 -6.949 1 68.31 102 SER B N 1
ATOM 5267 C CA . SER B 1 102 ? -9.211 -35.438 -7.477 1 68.31 102 SER B CA 1
ATOM 5268 C C . SER B 1 102 ? -8.391 -36.281 -8.43 1 68.31 102 SER B C 1
ATOM 5270 O O . SER B 1 102 ? -7.348 -35.844 -8.922 1 68.31 102 SER B O 1
ATOM 5272 N N . PRO B 1 103 ? -8.797 -37.5 -8.625 1 70.88 103 PRO B N 1
ATOM 5273 C CA . PRO B 1 103 ? -8.109 -38.344 -9.594 1 70.88 103 PRO B CA 1
ATOM 5274 C C . PRO B 1 103 ? -8.039 -37.75 -10.984 1 70.88 103 PRO B C 1
ATOM 5276 O O . PRO B 1 103 ? -7.023 -37.844 -11.672 1 70.88 103 PRO B O 1
ATOM 5279 N N . THR B 1 104 ? -9.086 -37.125 -11.32 1 71.62 104 THR B N 1
ATOM 5280 C CA . THR B 1 104 ? -9.102 -36.438 -12.617 1 71.62 104 THR B CA 1
ATOM 5281 C C . THR B 1 104 ? -8.094 -35.312 -12.648 1 71.62 104 THR B C 1
ATOM 5283 O O . THR B 1 104 ? -7.445 -35.062 -13.672 1 71.62 104 THR B O 1
ATOM 5286 N N . PHE B 1 105 ? -7.922 -34.719 -11.547 1 71.88 105 PHE B N 1
ATOM 5287 C CA . PHE B 1 105 ? -6.906 -33.688 -11.438 1 71.88 105 PHE B CA 1
ATOM 5288 C C . PHE B 1 105 ? -5.512 -34.25 -11.633 1 71.88 105 PHE B C 1
ATOM 5290 O O . PHE B 1 105 ? -4.656 -33.625 -12.273 1 71.88 105 PHE B O 1
ATOM 5297 N N . HIS B 1 106 ? -5.246 -35.406 -11.195 1 74.81 106 HIS B N 1
ATOM 5298 C CA . HIS B 1 106 ? -3.969 -36.062 -11.375 1 74.81 106 HIS B CA 1
ATOM 5299 C C . HIS B 1 106 ? -3.707 -36.375 -12.844 1 74.81 106 HIS B C 1
ATOM 5301 O O . HIS B 1 106 ? -2.562 -36.312 -13.305 1 74.81 106 HIS B O 1
ATOM 5307 N N . LYS B 1 107 ? -4.75 -36.688 -13.492 1 75.5 107 LYS B N 1
ATOM 5308 C CA . LYS B 1 107 ? -4.613 -36.906 -14.93 1 75.5 107 LYS B CA 1
ATOM 5309 C C . LYS B 1 107 ? -4.168 -35.625 -15.641 1 75.5 107 LYS B C 1
ATOM 5311 O O . LYS B 1 107 ? -3.324 -35.688 -16.547 1 75.5 107 LYS B O 1
ATOM 5316 N N . MET B 1 108 ? -4.688 -34.594 -15.211 1 77.94 108 MET B N 1
ATOM 5317 C CA . MET B 1 108 ? -4.293 -33.312 -15.789 1 77.94 108 MET B CA 1
ATOM 5318 C C . MET B 1 108 ? -2.811 -33.062 -15.539 1 77.94 108 MET B C 1
ATOM 5320 O O . MET B 1 108 ? -2.119 -32.531 -16.422 1 77.94 108 MET B O 1
ATOM 5324 N N . GLY B 1 109 ? -2.391 -33.406 -14.367 1 80.06 109 GLY B N 1
ATOM 5325 C CA . GLY B 1 109 ? -0.982 -33.25 -14.047 1 80.06 109 GLY B CA 1
ATOM 5326 C C . GLY B 1 109 ? -0.07 -34.031 -14.961 1 80.06 109 GLY B C 1
ATOM 5327 O O . GLY B 1 109 ? 0.988 -33.562 -15.367 1 80.06 109 GLY B O 1
ATOM 5328 N N . ARG B 1 110 ? -0.493 -35.156 -15.328 1 85.75 110 ARG B N 1
ATOM 5329 C CA . ARG B 1 110 ? 0.274 -36 -16.25 1 85.75 110 ARG B CA 1
ATOM 5330 C C . ARG B 1 110 ? 0.335 -35.375 -17.641 1 85.75 110 ARG B C 1
ATOM 5332 O O . ARG B 1 110 ? 1.383 -35.406 -18.281 1 85.75 110 ARG B O 1
ATOM 5339 N N . GLU B 1 111 ? -0.736 -34.812 -17.984 1 88.31 111 GLU B N 1
ATOM 5340 C CA . GLU B 1 111 ? -0.783 -34.188 -19.297 1 88.31 111 GLU B CA 1
ATOM 5341 C C . GLU B 1 111 ? 0.198 -33.031 -19.375 1 88.31 111 GLU B C 1
ATOM 5343 O O . GLU B 1 111 ? 0.792 -32.781 -20.422 1 88.31 111 GLU B O 1
ATOM 5348 N N . LYS B 1 112 ? 0.348 -32.375 -18.312 1 91.94 112 LYS B N 1
ATOM 5349 C CA . LYS B 1 112 ? 1.304 -31.266 -18.234 1 91.94 112 LYS B CA 1
ATOM 5350 C C . LYS B 1 112 ? 2.723 -31.75 -18.516 1 91.94 112 LYS B C 1
ATOM 5352 O O . LYS B 1 112 ? 3.459 -31.125 -19.297 1 91.94 112 LYS B O 1
ATOM 5357 N N . VAL B 1 113 ? 3.08 -32.781 -17.906 1 93.88 113 VAL B N 1
ATOM 5358 C CA . VAL B 1 113 ? 4.438 -33.312 -18.031 1 93.88 113 VAL B CA 1
ATOM 5359 C C . VAL B 1 113 ? 4.66 -33.812 -19.453 1 93.88 113 VAL B C 1
ATOM 5361 O O . VAL B 1 113 ? 5.734 -33.625 -20.031 1 93.88 113 VAL B O 1
ATOM 5364 N N . ILE B 1 114 ? 3.682 -34.469 -20 1 93.62 114 ILE B N 1
ATOM 5365 C CA . ILE B 1 114 ? 3.754 -34.938 -21.375 1 93.62 114 ILE B CA 1
ATOM 5366 C C . ILE B 1 114 ? 3.943 -33.781 -22.328 1 93.62 114 ILE B C 1
ATOM 5368 O O . ILE B 1 114 ? 4.734 -33.844 -23.266 1 93.62 114 ILE B O 1
ATOM 5372 N N . LEU B 1 115 ? 3.244 -32.75 -22.016 1 94.88 115 LEU B N 1
ATOM 5373 C CA . LEU B 1 115 ? 3.332 -31.562 -22.828 1 94.88 115 LEU B CA 1
ATOM 5374 C C . LEU B 1 115 ? 4.742 -30.984 -22.797 1 94.88 115 LEU B C 1
ATOM 5376 O O . LEU B 1 115 ? 5.297 -30.625 -23.828 1 94.88 115 LEU B O 1
ATOM 5380 N N . ILE B 1 116 ? 5.359 -30.859 -21.656 1 96.94 116 ILE B N 1
ATOM 5381 C CA . ILE B 1 116 ? 6.707 -30.328 -21.5 1 96.94 116 ILE B CA 1
ATOM 5382 C C . ILE B 1 116 ? 7.703 -31.219 -22.25 1 96.94 116 ILE B C 1
ATOM 5384 O O . ILE B 1 116 ? 8.547 -30.719 -22.984 1 96.94 116 ILE B O 1
ATOM 5388 N N . ASP B 1 117 ? 7.539 -32.5 -22.047 1 96.12 117 ASP B N 1
ATOM 5389 C CA . ASP B 1 117 ? 8.406 -33.469 -22.719 1 96.12 117 ASP B CA 1
ATOM 5390 C C . ASP B 1 117 ? 8.281 -33.344 -24.234 1 96.12 117 ASP B C 1
ATOM 5392 O O . ASP B 1 117 ? 9.242 -33.594 -24.969 1 96.12 117 ASP B O 1
ATOM 5396 N N . SER B 1 118 ? 7.16 -32.969 -24.734 1 95.5 118 SER B N 1
ATOM 5397 C CA . SER B 1 118 ? 6.898 -32.875 -26.172 1 95.5 118 SER B CA 1
ATOM 5398 C C . SER B 1 118 ? 7.461 -31.578 -26.75 1 95.5 118 SER B C 1
ATOM 5400 O O . SER B 1 118 ? 7.926 -31.562 -27.891 1 95.5 118 SER B O 1
ATOM 5402 N N . ILE B 1 119 ? 7.48 -30.531 -26.031 1 97.31 119 ILE B N 1
ATOM 5403 C CA . ILE B 1 119 ? 7.801 -29.219 -26.562 1 97.31 119 ILE B CA 1
ATOM 5404 C C . ILE B 1 119 ? 9.312 -28.984 -26.5 1 97.31 119 ILE B C 1
ATOM 5406 O O . ILE B 1 119 ? 9.891 -28.359 -27.391 1 97.31 119 ILE B O 1
ATOM 5410 N N . LEU B 1 120 ? 9.984 -29.453 -25.469 1 98 120 LEU B N 1
ATOM 5411 C CA . LEU B 1 120 ? 11.391 -29.141 -25.219 1 98 120 LEU B CA 1
ATOM 5412 C C . LEU B 1 120 ? 12.25 -29.562 -26.406 1 98 120 LEU B C 1
ATOM 5414 O O . LEU B 1 120 ? 13.156 -28.828 -26.812 1 98 120 LEU B O 1
ATOM 5418 N N . PRO B 1 121 ? 11.953 -30.703 -27.062 1 97.31 121 PRO B N 1
ATOM 5419 C CA . PRO B 1 121 ? 12.781 -31.141 -28.188 1 97.31 121 PRO B CA 1
ATOM 5420 C C . PRO B 1 121 ? 12.688 -30.203 -29.391 1 97.31 121 PRO B C 1
ATOM 5422 O O . PRO B 1 121 ? 13.508 -30.281 -30.312 1 97.31 121 PRO B O 1
ATOM 5425 N N . TYR B 1 122 ? 11.656 -29.344 -29.422 1 97.69 122 TYR B N 1
ATOM 5426 C CA . TYR B 1 122 ? 11.547 -28.406 -30.516 1 97.69 122 TYR B CA 1
ATOM 5427 C C . TYR B 1 122 ? 12.664 -27.375 -30.469 1 97.69 122 TYR B C 1
ATOM 5429 O O . TYR B 1 122 ? 12.914 -26.656 -31.453 1 97.69 122 TYR B O 1
ATOM 5437 N N . GLY B 1 123 ? 13.32 -27.172 -29.281 1 97.75 123 GLY B N 1
ATOM 5438 C CA . GLY B 1 123 ? 14.508 -26.344 -29.203 1 97.75 123 GLY B CA 1
ATOM 5439 C C . GLY B 1 123 ? 14.219 -24.938 -28.719 1 97.75 123 GLY B C 1
ATOM 5440 O O . GLY B 1 123 ? 15.086 -24.062 -28.766 1 97.75 123 GLY B O 1
ATOM 5441 N N . TYR B 1 124 ? 13.039 -24.719 -28.281 1 97.81 124 TYR B N 1
ATOM 5442 C CA . TYR B 1 124 ? 12.656 -23.406 -27.781 1 97.81 124 TYR B CA 1
ATOM 5443 C C . TYR B 1 124 ? 12.562 -23.406 -26.25 1 97.81 124 TYR B C 1
ATOM 5445 O O . TYR B 1 124 ? 12.352 -24.453 -25.641 1 97.81 124 TYR B O 1
ATOM 5453 N N . GLU B 1 125 ? 12.812 -22.203 -25.594 1 98.5 125 GLU B N 1
ATOM 5454 C CA . GLU B 1 125 ? 12.547 -22.047 -24.172 1 98.5 125 GLU B CA 1
ATOM 5455 C C . GLU B 1 125 ? 11.047 -22.078 -23.875 1 98.5 125 GLU B C 1
ATOM 5457 O O . GLU B 1 125 ? 10.258 -21.5 -24.625 1 98.5 125 GLU B O 1
ATOM 5462 N N . LEU B 1 126 ? 10.719 -22.828 -22.844 1 98.75 126 LEU B N 1
ATOM 5463 C CA . LEU B 1 126 ? 9.312 -23 -22.5 1 98.75 126 LEU B CA 1
ATOM 5464 C C . LEU B 1 126 ? 9.008 -22.391 -21.125 1 98.75 126 LEU B C 1
ATOM 5466 O O . LEU B 1 126 ? 9.586 -22.812 -20.125 1 98.75 126 LEU B O 1
ATOM 5470 N N . LEU B 1 127 ? 8.195 -21.359 -21.078 1 98.81 127 LEU B N 1
ATOM 5471 C CA . LEU B 1 127 ? 7.582 -20.906 -19.844 1 98.81 127 LEU B CA 1
ATOM 5472 C C . LEU B 1 127 ? 6.215 -21.562 -19.641 1 98.81 127 LEU B C 1
ATOM 5474 O O . LEU B 1 127 ? 5.23 -21.141 -20.25 1 98.81 127 LEU B O 1
ATOM 5478 N N . MET B 1 128 ? 6.188 -22.609 -18.812 1 98.31 128 MET B N 1
ATOM 5479 C CA . MET B 1 128 ? 4.977 -23.375 -18.531 1 98.31 128 MET B CA 1
ATOM 5480 C C . MET B 1 128 ? 4.223 -22.797 -17.344 1 98.31 128 MET B C 1
ATOM 5482 O O . MET B 1 128 ? 4.793 -22.625 -16.266 1 98.31 128 MET B O 1
ATOM 5486 N N . CYS B 1 129 ? 2.934 -22.547 -17.547 1 97.88 129 CYS B N 1
ATOM 5487 C CA . CYS B 1 129 ? 2.117 -21.906 -16.516 1 97.88 129 CYS B CA 1
ATOM 5488 C C . CYS B 1 129 ? 0.85 -22.703 -16.25 1 97.88 129 CYS B C 1
ATOM 5490 O O . CYS B 1 129 ? 0.254 -23.266 -17.172 1 97.88 129 CYS B O 1
ATOM 5492 N N . ASP B 1 130 ? 0.444 -22.75 -14.992 1 96.12 130 ASP B N 1
ATOM 5493 C CA . ASP B 1 130 ? -0.94 -23.125 -14.719 1 96.12 130 ASP B CA 1
ATOM 5494 C C . ASP B 1 130 ? -1.906 -22.047 -15.211 1 96.12 130 ASP B C 1
ATOM 5496 O O . ASP B 1 130 ? -1.495 -20.922 -15.5 1 96.12 130 ASP B O 1
ATOM 5500 N N . THR B 1 131 ? -3.117 -22.453 -15.328 1 94.38 131 THR B N 1
ATOM 5501 C CA . THR B 1 131 ? -4.09 -21.516 -15.875 1 94.38 131 THR B CA 1
ATOM 5502 C C . THR B 1 131 ? -4.586 -20.547 -14.797 1 94.38 131 THR B C 1
ATOM 5504 O O . THR B 1 131 ? -4.957 -19.422 -15.086 1 94.38 131 THR B O 1
ATOM 5507 N N . ASP B 1 132 ? -4.633 -21.031 -13.508 1 95.44 132 ASP B N 1
ATOM 5508 C CA . ASP B 1 132 ? -5.172 -20.203 -12.43 1 95.44 132 ASP B CA 1
ATOM 5509 C C . ASP B 1 132 ? -4.09 -19.312 -11.82 1 95.44 132 ASP B C 1
ATOM 5511 O O . ASP B 1 132 ? -3.908 -19.297 -10.602 1 95.44 132 ASP B O 1
ATOM 5515 N N . MET B 1 133 ? -3.395 -18.625 -12.656 1 97.88 133 MET B N 1
ATOM 5516 C CA . MET B 1 133 ? -2.396 -17.625 -12.305 1 97.88 133 MET B CA 1
ATOM 5517 C C . MET B 1 133 ? -2.482 -16.422 -13.242 1 97.88 133 MET B C 1
ATOM 5519 O O . MET B 1 133 ? -3.102 -16.5 -14.305 1 97.88 133 MET B O 1
ATOM 5523 N N . VAL B 1 134 ? -1.937 -15.266 -12.781 1 98.12 134 VAL B N 1
ATOM 5524 C CA . VAL B 1 134 ? -1.971 -14.031 -13.555 1 98.12 134 VAL B CA 1
ATOM 5525 C C . VAL B 1 134 ? -0.579 -13.406 -13.594 1 98.12 134 VAL B C 1
ATOM 5527 O O . VAL B 1 134 ? 0.117 -13.359 -12.578 1 98.12 134 VAL B O 1
ATOM 5530 N N . TRP B 1 135 ? -0.174 -13.023 -14.805 1 98.69 135 TRP B N 1
ATOM 5531 C CA . TRP B 1 135 ? 1.043 -12.227 -14.93 1 98.69 135 TRP B CA 1
ATOM 5532 C C . TRP B 1 135 ? 0.757 -10.75 -14.688 1 98.69 135 TRP B C 1
ATOM 5534 O O . TRP B 1 135 ? -0.206 -10.195 -15.227 1 98.69 135 TRP B O 1
ATOM 5544 N N . LEU B 1 136 ? 1.599 -10.141 -13.898 1 98.5 136 LEU B N 1
ATOM 5545 C CA . LEU B 1 136 ? 1.423 -8.734 -13.547 1 98.5 136 LEU B CA 1
ATOM 5546 C C . LEU B 1 136 ? 2.512 -7.875 -14.172 1 98.5 136 LEU B C 1
ATOM 5548 O O . LEU B 1 136 ? 2.371 -6.652 -14.258 1 98.5 136 LEU B O 1
ATOM 5552 N N . LYS B 1 137 ? 3.549 -8.438 -14.523 1 98 137 LYS B N 1
ATOM 5553 C CA . LYS B 1 137 ? 4.719 -7.828 -15.156 1 98 137 LYS B CA 1
ATOM 5554 C C . LYS B 1 137 ? 5.344 -8.773 -16.172 1 98 137 LYS B C 1
ATOM 5556 O O . LYS B 1 137 ? 5.191 -9.992 -16.078 1 98 137 LYS B O 1
ATOM 5561 N N . ASP B 1 138 ? 5.938 -8.242 -17.234 1 97.75 138 ASP B N 1
ATOM 5562 C CA . ASP B 1 138 ? 6.602 -9.078 -18.234 1 97.75 138 ASP B CA 1
ATOM 5563 C C . ASP B 1 138 ? 7.703 -9.922 -17.594 1 97.75 138 ASP B C 1
ATOM 5565 O O . ASP B 1 138 ? 8.703 -9.391 -17.125 1 97.75 138 ASP B O 1
ATOM 5569 N N . PRO B 1 139 ? 7.523 -11.203 -17.609 1 97.62 139 PRO B N 1
ATOM 5570 C CA . PRO B 1 139 ? 8.484 -12.062 -16.922 1 97.62 139 PRO B CA 1
ATOM 5571 C C . PRO B 1 139 ? 9.75 -12.312 -17.734 1 97.62 139 PRO B C 1
ATOM 5573 O O . PRO B 1 139 ? 10.742 -12.812 -17.203 1 97.62 139 PRO B O 1
ATOM 5576 N N . LEU B 1 140 ? 9.758 -12.016 -19.016 1 96.88 140 LEU B N 1
ATOM 5577 C CA . LEU B 1 140 ? 10.789 -12.5 -19.922 1 96.88 140 LEU B CA 1
ATOM 5578 C C . LEU B 1 140 ? 12.125 -11.836 -19.625 1 96.88 140 LEU B C 1
ATOM 5580 O O . LEU B 1 140 ? 13.156 -12.508 -19.547 1 96.88 140 LEU B O 1
ATOM 5584 N N . PRO B 1 141 ? 12.117 -10.492 -19.375 1 92.06 141 PRO B N 1
ATOM 5585 C CA . PRO B 1 141 ? 13.398 -9.891 -19.016 1 92.06 141 PRO B CA 1
ATOM 5586 C C . PRO B 1 141 ? 13.977 -10.477 -17.734 1 92.06 141 PRO B C 1
ATOM 5588 O O . PRO B 1 141 ? 15.195 -10.625 -17.609 1 92.06 141 PRO B O 1
ATOM 5591 N N . TYR B 1 142 ? 13.156 -10.781 -16.812 1 94.5 142 TYR B N 1
ATOM 5592 C CA . TYR B 1 142 ? 13.625 -11.383 -15.562 1 94.5 142 TYR B CA 1
ATOM 5593 C C . TYR B 1 142 ? 14.289 -12.727 -15.82 1 94.5 142 TYR B C 1
ATOM 5595 O O . TYR B 1 142 ? 15.383 -13 -15.328 1 94.5 142 TYR B O 1
ATOM 5603 N N . LEU B 1 143 ? 13.664 -13.539 -16.578 1 96.31 143 LEU B N 1
ATOM 5604 C CA . LEU B 1 143 ? 14.164 -14.883 -16.859 1 96.31 143 LEU B CA 1
ATOM 5605 C C . LEU B 1 143 ? 15.484 -14.82 -17.625 1 96.31 143 LEU B C 1
ATOM 5607 O O . LEU B 1 143 ? 16.359 -15.656 -17.422 1 96.31 143 LEU B O 1
ATOM 5611 N N . ALA B 1 144 ? 15.609 -13.852 -18.406 1 91.81 144 ALA B N 1
ATOM 5612 C CA . ALA B 1 144 ? 16.797 -13.68 -19.234 1 91.81 144 ALA B CA 1
ATOM 5613 C C . ALA B 1 144 ? 18.016 -13.312 -18.375 1 91.81 144 ALA B C 1
ATOM 5615 O O . ALA B 1 144 ? 19.156 -13.414 -18.828 1 91.81 144 ALA B O 1
ATOM 5616 N N . ARG B 1 145 ? 17.766 -12.906 -17.188 1 87.81 145 ARG B N 1
ATOM 5617 C CA . ARG B 1 145 ? 18.859 -12.578 -16.266 1 87.81 145 ARG B CA 1
ATOM 5618 C C . ARG B 1 145 ? 19.703 -13.812 -15.945 1 87.81 145 ARG B C 1
ATOM 5620 O O . ARG B 1 145 ? 20.828 -13.695 -15.461 1 87.81 145 ARG B O 1
ATOM 5627 N N . TYR B 1 146 ? 19.125 -15.008 -16.219 1 93.19 146 TYR B N 1
ATOM 5628 C CA . TYR B 1 146 ? 19.781 -16.25 -15.82 1 93.19 146 TYR B CA 1
ATOM 5629 C C . TYR B 1 146 ? 19.922 -17.188 -17.016 1 93.19 146 TYR B C 1
ATOM 5631 O O . TYR B 1 146 ? 19.375 -18.297 -17.016 1 93.19 146 TYR B O 1
ATOM 5639 N N . PRO B 1 147 ? 20.797 -16.828 -17.891 1 90.5 147 PRO B N 1
ATOM 5640 C CA . PRO B 1 147 ? 20.922 -17.609 -19.125 1 90.5 147 PRO B CA 1
ATOM 5641 C C . PRO B 1 147 ? 21.469 -19.016 -18.891 1 90.5 147 PRO B C 1
ATOM 5643 O O . PRO B 1 147 ? 21.25 -19.906 -19.703 1 90.5 147 PRO B O 1
ATOM 5646 N N . GLU B 1 148 ? 22.094 -19.234 -17.75 1 93 148 GLU B N 1
ATOM 5647 C CA . GLU B 1 148 ? 22.703 -20.531 -17.469 1 93 148 GLU B CA 1
ATOM 5648 C C . GLU B 1 148 ? 21.703 -21.484 -16.859 1 93 148 GLU B C 1
ATOM 5650 O O . GLU B 1 148 ? 21.938 -22.703 -16.781 1 93 148 GLU B O 1
ATOM 5655 N N . ALA B 1 149 ? 20.609 -21.016 -16.438 1 97.81 149 ALA B N 1
ATOM 5656 C CA . ALA B 1 149 ? 19.625 -21.875 -15.766 1 97.81 149 ALA B CA 1
ATOM 5657 C C . ALA B 1 149 ? 18.969 -22.828 -16.766 1 97.81 149 ALA B C 1
ATOM 5659 O O . ALA B 1 149 ? 18.516 -22.406 -17.828 1 97.81 149 ALA B O 1
ATOM 5660 N N . ASP B 1 150 ? 18.969 -24.125 -16.344 1 98.62 150 ASP B N 1
ATOM 5661 C CA . ASP B 1 150 ? 18.188 -25.078 -17.109 1 98.62 150 ASP B CA 1
ATOM 5662 C C . ASP B 1 150 ? 16.703 -24.953 -16.812 1 98.62 150 ASP B C 1
ATOM 5664 O O . ASP B 1 150 ? 15.867 -25.031 -17.719 1 98.62 150 ASP B O 1
ATOM 5668 N N . VAL B 1 151 ? 16.422 -24.812 -15.523 1 98.62 151 VAL B N 1
ATOM 5669 C CA . VAL B 1 151 ? 15.047 -24.688 -15.055 1 98.62 151 VAL B CA 1
ATOM 5670 C C . VAL B 1 151 ? 14.969 -23.594 -13.984 1 98.62 151 VAL B C 1
ATOM 5672 O O . VAL B 1 151 ? 15.828 -23.516 -13.109 1 98.62 151 VAL B O 1
ATOM 5675 N N . LEU B 1 152 ? 14.055 -22.656 -14.047 1 98.75 152 LEU B N 1
ATOM 5676 C CA . LEU B 1 152 ? 13.617 -21.766 -12.984 1 98.75 152 LEU B CA 1
ATOM 5677 C C . LEU B 1 152 ? 12.211 -22.125 -12.508 1 98.75 152 LEU B C 1
ATOM 5679 O O . LEU B 1 152 ? 11.297 -22.266 -13.32 1 98.75 152 LEU B O 1
ATOM 5683 N N . THR B 1 153 ? 12.039 -22.344 -11.242 1 98.69 153 THR B N 1
ATOM 5684 C CA . THR B 1 153 ? 10.742 -22.812 -10.758 1 98.69 153 THR B CA 1
ATOM 5685 C C . THR B 1 153 ? 10.242 -21.922 -9.625 1 98.69 153 THR B C 1
ATOM 5687 O O . THR B 1 153 ? 11.031 -21.406 -8.836 1 98.69 153 THR B O 1
ATOM 5690 N N . SER B 1 154 ? 8.93 -21.719 -9.562 1 98.56 154 SER B N 1
ATOM 5691 C CA . SER B 1 154 ? 8.32 -21.125 -8.383 1 98.56 154 SER B CA 1
ATOM 5692 C C . SER B 1 154 ? 8.305 -22.094 -7.207 1 98.56 154 SER B C 1
ATOM 5694 O O . SER B 1 154 ? 8.727 -23.25 -7.344 1 98.56 154 SER B O 1
ATOM 5696 N N . SER B 1 155 ? 7.867 -21.641 -6.074 1 98.19 155 SER B N 1
ATOM 5697 C CA . SER B 1 155 ? 7.824 -22.484 -4.883 1 98.19 155 SER B CA 1
ATOM 5698 C C . SER B 1 155 ? 6.629 -22.125 -4.004 1 98.19 155 SER B C 1
ATOM 5700 O O . SER B 1 155 ? 5.977 -21.109 -4.211 1 98.19 155 SER B O 1
ATOM 5702 N N . ASP B 1 156 ? 6.332 -22.984 -3.068 1 97.5 156 ASP B N 1
ATOM 5703 C CA . ASP B 1 156 ? 5.285 -22.766 -2.076 1 97.5 156 ASP B CA 1
ATOM 5704 C C . ASP B 1 156 ? 5.852 -22.109 -0.821 1 97.5 156 ASP B C 1
ATOM 5706 O O . ASP B 1 156 ? 5.227 -22.141 0.24 1 97.5 156 ASP B O 1
ATOM 5710 N N . GLN B 1 157 ? 7.059 -21.594 -0.98 1 97.44 157 GLN B N 1
ATOM 5711 C CA . GLN B 1 157 ? 7.734 -20.922 0.125 1 97.44 157 GLN B CA 1
ATOM 5712 C C . GLN B 1 157 ? 6.918 -19.734 0.622 1 97.44 157 GLN B C 1
ATOM 5714 O O . GLN B 1 157 ? 6.387 -18.953 -0.179 1 97.44 157 GLN B O 1
ATOM 5719 N N . VAL B 1 158 ? 6.762 -19.641 2.02 1 97.38 158 VAL B N 1
ATOM 5720 C CA . VAL B 1 158 ? 5.969 -18.547 2.562 1 97.38 158 VAL B CA 1
ATOM 5721 C C . VAL B 1 158 ? 6.855 -17.641 3.406 1 97.38 158 VAL B C 1
ATOM 5723 O O . VAL B 1 158 ? 6.438 -16.547 3.797 1 97.38 158 VAL B O 1
ATOM 5726 N N . VAL B 1 159 ? 8.031 -18.109 3.807 1 97.62 159 VAL B N 1
ATOM 5727 C CA . VAL B 1 159 ? 9.031 -17.297 4.488 1 97.62 159 VAL B CA 1
ATOM 5728 C C . VAL B 1 159 ? 10.008 -16.703 3.471 1 97.62 159 VAL B C 1
ATOM 5730 O O . VAL B 1 159 ? 10.648 -17.453 2.725 1 97.62 159 VAL B O 1
ATOM 5733 N N . PRO B 1 160 ? 10.062 -15.406 3.373 1 97.31 160 PRO B N 1
ATOM 5734 C CA . PRO B 1 160 ? 11 -14.867 2.387 1 97.31 160 PRO B CA 1
ATOM 5735 C C . PRO B 1 160 ? 12.445 -15.273 2.66 1 97.31 160 PRO B C 1
ATOM 5737 O O . PRO B 1 160 ? 12.859 -15.352 3.82 1 97.31 160 PRO B O 1
ATOM 5740 N N . THR B 1 161 ? 13.195 -15.531 1.606 1 97.69 161 THR B N 1
ATOM 5741 C CA . THR B 1 161 ? 14.609 -15.836 1.751 1 97.69 161 THR B CA 1
ATOM 5742 C C . THR B 1 161 ? 15.469 -14.656 1.309 1 97.69 161 THR B C 1
ATOM 5744 O O . THR B 1 161 ? 16.656 -14.586 1.641 1 97.69 161 THR B O 1
ATOM 5747 N N . VAL B 1 162 ? 14.891 -13.797 0.526 1 96.75 162 VAL B N 1
ATOM 5748 C CA . VAL B 1 162 ? 15.523 -12.578 0.042 1 96.75 162 VAL B CA 1
ATOM 5749 C C . VAL B 1 162 ? 14.562 -11.398 0.221 1 96.75 162 VAL B C 1
ATOM 5751 O O . VAL B 1 162 ? 13.367 -11.594 0.445 1 96.75 162 VAL B O 1
ATOM 5754 N N . THR B 1 163 ? 15.047 -10.18 0.168 1 95.94 163 THR B N 1
ATOM 5755 C CA . THR B 1 163 ? 14.219 -8.992 0.363 1 95.94 163 THR B CA 1
ATOM 5756 C C . THR B 1 163 ? 14.227 -8.117 -0.891 1 95.94 163 THR B C 1
ATOM 5758 O O . THR B 1 163 ? 13.805 -6.961 -0.849 1 95.94 163 THR B O 1
ATOM 5761 N N . ASP B 1 164 ? 14.773 -8.633 -1.968 1 94.44 164 ASP B N 1
ATOM 5762 C CA . ASP B 1 164 ? 14.82 -7.973 -3.268 1 94.44 164 ASP B CA 1
ATOM 5763 C C . ASP B 1 164 ? 14.383 -8.922 -4.383 1 94.44 164 ASP B C 1
ATOM 5765 O O . ASP B 1 164 ? 13.625 -9.859 -4.141 1 94.44 164 ASP B O 1
ATOM 5769 N N . ASP B 1 165 ? 14.812 -8.625 -5.652 1 94.56 165 ASP B N 1
ATOM 5770 C CA . ASP B 1 165 ? 14.289 -9.414 -6.766 1 94.56 165 ASP B CA 1
ATOM 5771 C C . ASP B 1 165 ? 15.273 -10.492 -7.191 1 94.56 165 ASP B C 1
ATOM 5773 O O . ASP B 1 165 ? 15.203 -11 -8.312 1 94.56 165 ASP B O 1
ATOM 5777 N N . ARG B 1 166 ? 16.375 -10.859 -6.359 1 94.81 166 ARG B N 1
ATOM 5778 C CA . ARG B 1 166 ? 17.25 -11.992 -6.676 1 94.81 166 ARG B CA 1
ATOM 5779 C C . ARG B 1 166 ? 16.5 -13.312 -6.488 1 94.81 166 ARG B C 1
ATOM 5781 O O . ARG B 1 166 ? 15.43 -13.352 -5.887 1 94.81 166 ARG B O 1
ATOM 5788 N N . LEU B 1 167 ? 17 -14.391 -6.98 1 97.62 167 LEU B N 1
ATOM 5789 C CA . LEU B 1 167 ? 16.422 -15.719 -6.754 1 97.62 167 LEU B CA 1
ATOM 5790 C C . LEU B 1 167 ? 16.391 -16.047 -5.27 1 97.62 167 LEU B C 1
ATOM 5792 O O . LEU B 1 167 ? 17.25 -15.586 -4.504 1 97.62 167 LEU B O 1
ATOM 5796 N N . ASP B 1 168 ? 15.422 -16.875 -4.875 1 98.19 168 ASP B N 1
ATOM 5797 C CA . ASP B 1 168 ? 15.398 -17.359 -3.502 1 98.19 168 ASP B CA 1
ATOM 5798 C C . ASP B 1 168 ? 16.672 -18.141 -3.174 1 98.19 168 ASP B C 1
ATOM 5800 O O . ASP B 1 168 ? 17.219 -18.844 -4.027 1 98.19 168 ASP B O 1
ATOM 5804 N N . ILE B 1 169 ? 17.141 -17.953 -1.965 1 97.19 169 ILE B N 1
ATOM 5805 C CA . ILE B 1 169 ? 18.281 -18.734 -1.494 1 97.19 169 ILE B CA 1
ATOM 5806 C C . ILE B 1 169 ? 17.859 -20.203 -1.346 1 97.19 169 ILE B C 1
ATOM 5808 O O . ILE B 1 169 ? 17.156 -20.547 -0.404 1 97.19 169 ILE B O 1
ATOM 5812 N N . TRP B 1 170 ? 18.328 -20.984 -2.242 1 96.62 170 TRP B N 1
ATOM 5813 C CA . TRP B 1 170 ? 17.828 -22.359 -2.4 1 96.62 170 TRP B CA 1
ATOM 5814 C C . TRP B 1 170 ? 17.984 -23.141 -1.108 1 96.62 170 TRP B C 1
ATOM 5816 O O . TRP B 1 170 ? 17.156 -24 -0.787 1 96.62 170 TRP B O 1
ATOM 5826 N N . GLN B 1 171 ? 18.984 -22.797 -0.264 1 96 171 GLN B N 1
ATOM 5827 C CA . GLN B 1 171 ? 19.234 -23.516 0.981 1 96 171 GLN B CA 1
ATOM 5828 C C . GLN B 1 171 ? 18.156 -23.25 2.01 1 96 171 GLN B C 1
ATOM 5830 O O . GLN B 1 171 ? 17.969 -24.016 2.959 1 96 171 GLN B O 1
ATOM 5835 N N . GLN B 1 172 ? 17.438 -22.172 1.767 1 96.25 172 GLN B N 1
ATOM 5836 C CA . GLN B 1 172 ? 16.453 -21.734 2.75 1 96.25 172 GLN B CA 1
ATOM 5837 C C . GLN B 1 172 ? 15.039 -22.062 2.277 1 96.25 172 GLN B C 1
ATOM 5839 O O . GLN B 1 172 ? 14.07 -21.797 2.994 1 96.25 172 GLN B O 1
ATOM 5844 N N . VAL B 1 173 ? 14.953 -22.578 1.071 1 97.19 173 VAL B N 1
ATOM 5845 C CA . VAL B 1 173 ? 13.641 -22.953 0.556 1 97.19 173 VAL B CA 1
ATOM 5846 C C . VAL B 1 173 ? 13.289 -24.359 1.013 1 97.19 173 VAL B C 1
ATOM 5848 O O . VAL B 1 173 ? 13.664 -25.344 0.367 1 97.19 173 VAL B O 1
ATOM 5851 N N . GLY B 1 174 ? 12.523 -24.406 2.059 1 93.62 174 GLY B N 1
ATOM 5852 C CA . GLY B 1 174 ? 12.148 -25.703 2.604 1 93.62 174 GLY B CA 1
ATOM 5853 C C . GLY B 1 174 ? 10.836 -26.219 2.051 1 93.62 174 GLY B C 1
ATOM 5854 O O . GLY B 1 174 ? 10.586 -27.438 2.074 1 93.62 174 GLY B O 1
ATOM 5855 N N . ALA B 1 175 ? 10.078 -25.406 1.475 1 96.25 175 ALA B N 1
ATOM 5856 C CA . ALA B 1 175 ? 8.781 -25.812 0.946 1 96.25 175 ALA B CA 1
ATOM 5857 C C . ALA B 1 175 ? 8.922 -26.469 -0.424 1 96.25 175 ALA B C 1
ATOM 5859 O O . ALA B 1 175 ? 10 -26.453 -1.014 1 96.25 175 ALA B O 1
ATOM 5860 N N . ALA B 1 176 ? 7.855 -27.031 -0.858 1 97.12 176 ALA B N 1
ATOM 5861 C CA . ALA B 1 176 ? 7.852 -27.703 -2.158 1 97.12 176 ALA B CA 1
ATOM 5862 C C . ALA B 1 176 ? 8.039 -26.703 -3.289 1 97.12 176 ALA B C 1
ATOM 5864 O O . ALA B 1 176 ? 7.512 -25.578 -3.236 1 97.12 176 ALA B O 1
ATOM 5865 N N . TYR B 1 177 ? 8.844 -27.094 -4.262 1 97.94 177 TYR B N 1
ATOM 5866 C CA . TYR B 1 177 ? 8.836 -26.344 -5.516 1 97.94 177 TYR B CA 1
ATOM 5867 C C . TYR B 1 177 ? 7.488 -26.469 -6.211 1 97.94 177 TYR B C 1
ATOM 5869 O O . TYR B 1 177 ? 6.891 -27.547 -6.23 1 97.94 177 TYR B O 1
ATOM 5877 N N . ASN B 1 178 ? 6.996 -25.312 -6.582 1 97.56 178 ASN B N 1
ATOM 5878 C CA . ASN B 1 178 ? 5.695 -25.281 -7.234 1 97.56 178 ASN B CA 1
ATOM 5879 C C . ASN B 1 178 ? 5.824 -25.375 -8.75 1 97.56 178 ASN B C 1
ATOM 5881 O O . ASN B 1 178 ? 6.688 -24.734 -9.352 1 97.56 178 ASN B O 1
ATOM 5885 N N . ILE B 1 179 ? 5.02 -26.109 -9.398 1 95.31 179 ILE B N 1
ATOM 5886 C CA . ILE B 1 179 ? 5.152 -26.375 -10.82 1 95.31 179 ILE B CA 1
ATOM 5887 C C . ILE B 1 179 ? 4.086 -25.609 -11.594 1 95.31 179 ILE B C 1
ATOM 5889 O O . ILE B 1 179 ? 3.688 -26.016 -12.688 1 95.31 179 ILE B O 1
ATOM 5893 N N . GLY B 1 180 ? 3.531 -24.578 -10.984 1 96.56 180 GLY B N 1
ATOM 5894 C CA . GLY B 1 180 ? 2.551 -23.766 -11.672 1 96.56 180 GLY B CA 1
ATOM 5895 C C . GLY B 1 180 ? 3.178 -22.672 -12.523 1 96.56 180 GLY B C 1
ATOM 5896 O O . GLY B 1 180 ? 2.541 -22.141 -13.438 1 96.56 180 GLY B O 1
ATOM 5897 N N . ILE B 1 181 ? 4.379 -22.281 -12.164 1 97.94 181 ILE B N 1
ATOM 5898 C CA . ILE B 1 181 ? 5.191 -21.328 -12.914 1 97.94 181 ILE B CA 1
ATOM 5899 C C . ILE B 1 181 ? 6.633 -21.828 -12.992 1 97.94 181 ILE B C 1
ATOM 5901 O O . ILE B 1 181 ? 7.355 -21.812 -11.992 1 97.94 181 ILE B O 1
ATOM 5905 N N . PHE B 1 182 ? 7.031 -22.219 -14.055 1 97.44 182 PHE B N 1
ATOM 5906 C CA . PHE B 1 182 ? 8.43 -22.625 -14.172 1 97.44 182 PHE B CA 1
ATOM 5907 C C . PHE B 1 182 ? 8.891 -22.531 -15.617 1 97.44 182 PHE B C 1
ATOM 5909 O O . PHE B 1 182 ? 8.102 -22.719 -16.547 1 97.44 182 PHE B O 1
ATOM 5916 N N . HIS B 1 183 ? 10.055 -22.125 -15.82 1 98.75 183 HIS B N 1
ATOM 5917 C CA . HIS B 1 183 ? 10.719 -21.875 -17.094 1 98.75 183 HIS B CA 1
ATOM 5918 C C . HIS B 1 183 ? 11.75 -22.953 -17.391 1 98.75 183 HIS B C 1
ATOM 5920 O O . HIS B 1 183 ? 12.547 -23.328 -16.531 1 98.75 183 HIS B O 1
ATOM 5926 N N . TRP B 1 184 ? 11.703 -23.516 -18.625 1 98.75 184 TRP B N 1
ATOM 5927 C CA . TRP B 1 184 ? 12.57 -24.594 -19.078 1 98.75 184 TRP B CA 1
ATOM 5928 C C . TRP B 1 184 ? 13.391 -24.172 -20.281 1 98.75 184 TRP B C 1
ATOM 5930 O O . TRP B 1 184 ? 12.844 -23.641 -21.25 1 98.75 184 TRP B O 1
ATOM 5940 N N . ARG B 1 185 ? 14.633 -24.359 -20.203 1 98.5 185 ARG B N 1
ATOM 5941 C CA . ARG B 1 185 ? 15.461 -24.266 -21.391 1 98.5 185 ARG B CA 1
ATOM 5942 C C . ARG B 1 185 ? 15.711 -25.641 -22 1 98.5 185 ARG B C 1
ATOM 5944 O O . ARG B 1 185 ? 15.781 -26.641 -21.266 1 98.5 185 ARG B O 1
ATOM 5951 N N . PRO B 1 186 ? 15.805 -25.656 -23.344 1 98.19 186 PRO B N 1
ATOM 5952 C CA . PRO B 1 186 ? 15.898 -26.969 -24 1 98.19 186 PRO B CA 1
ATOM 5953 C C . PRO B 1 186 ? 17.312 -27.547 -23.969 1 98.19 186 PRO B C 1
ATOM 5955 O O . PRO B 1 186 ? 17.859 -27.938 -25 1 98.19 186 PRO B O 1
ATOM 5958 N N . THR B 1 187 ? 17.875 -27.656 -22.812 1 98.06 187 THR B N 1
ATOM 5959 C CA . THR B 1 187 ? 19.172 -28.281 -22.609 1 98.06 187 THR B CA 1
ATOM 5960 C C . THR B 1 187 ? 19.031 -29.797 -22.484 1 98.06 187 THR B C 1
ATOM 5962 O O . THR B 1 187 ? 17.922 -30.297 -22.25 1 98.06 187 THR B O 1
ATOM 5965 N N . ASP B 1 188 ? 20.094 -30.484 -22.625 1 97.62 188 ASP B N 1
ATOM 5966 C CA . ASP B 1 188 ? 20.062 -31.938 -22.469 1 97.62 188 ASP B CA 1
ATOM 5967 C C . ASP B 1 188 ? 19.625 -32.344 -21.062 1 97.62 188 ASP B C 1
ATOM 5969 O O . ASP B 1 188 ? 18.859 -33.281 -20.891 1 97.62 188 ASP B O 1
ATOM 5973 N N . ALA B 1 189 ? 20.094 -31.641 -20.125 1 97.25 189 ALA B N 1
ATOM 5974 C CA . ALA B 1 189 ? 19.75 -31.938 -18.734 1 97.25 189 ALA B CA 1
ATOM 5975 C C . ALA B 1 189 ? 18.266 -31.75 -18.484 1 97.25 189 ALA B C 1
ATOM 5977 O O . ALA B 1 189 ? 17.625 -32.594 -17.844 1 97.25 189 ALA B O 1
ATOM 5978 N N . ALA B 1 190 ? 17.734 -30.656 -18.984 1 98.25 190 ALA B N 1
ATOM 5979 C CA . ALA B 1 190 ? 16.312 -30.375 -18.828 1 98.25 190 ALA B CA 1
ATOM 5980 C C . ALA B 1 190 ? 15.453 -31.422 -19.531 1 98.25 190 ALA B C 1
ATOM 5982 O O . ALA B 1 190 ? 14.445 -31.875 -18.984 1 98.25 190 ALA B O 1
ATOM 5983 N N . LYS B 1 191 ? 15.836 -31.797 -20.703 1 98.06 191 LYS B N 1
ATOM 5984 C CA . LYS B 1 191 ? 15.117 -32.812 -21.453 1 98.06 191 LYS B CA 1
ATOM 5985 C C . LYS B 1 191 ? 15.133 -34.156 -20.719 1 98.06 191 LYS B C 1
ATOM 5987 O O . LYS B 1 191 ? 14.117 -34.844 -20.672 1 98.06 191 LYS B O 1
ATOM 5992 N N . ARG B 1 192 ? 16.25 -34.438 -20.172 1 97.62 192 ARG B N 1
ATOM 5993 C CA . ARG B 1 192 ? 16.375 -35.688 -19.406 1 97.62 192 ARG B CA 1
ATOM 5994 C C . ARG B 1 192 ? 15.453 -35.656 -18.188 1 97.62 192 ARG B C 1
ATOM 5996 O O . ARG B 1 192 ? 14.797 -36.656 -17.875 1 97.62 192 ARG B O 1
ATOM 6003 N N . LEU B 1 193 ? 15.461 -34.562 -17.484 1 97.56 193 LEU B N 1
ATOM 6004 C CA . LEU B 1 193 ? 14.578 -34.438 -16.328 1 97.56 193 LEU B CA 1
ATOM 6005 C C . LEU B 1 193 ? 13.117 -34.625 -16.719 1 97.56 193 LEU B C 1
ATOM 6007 O O . LEU B 1 193 ? 12.383 -35.344 -16.062 1 97.56 193 LEU B O 1
ATOM 6011 N N . ALA B 1 194 ? 12.734 -33.938 -17.781 1 97.88 194 ALA B N 1
ATOM 6012 C CA . ALA B 1 194 ? 11.352 -34.031 -18.25 1 97.88 194 ALA B CA 1
ATOM 6013 C C . ALA B 1 194 ? 10.984 -35.469 -18.578 1 97.88 194 ALA B C 1
ATOM 6015 O O . ALA B 1 194 ? 9.898 -35.938 -18.219 1 97.88 194 ALA B O 1
ATOM 6016 N N . LYS B 1 195 ? 11.875 -36.125 -19.219 1 96.94 195 LYS B N 1
ATOM 6017 C CA . LYS B 1 195 ? 11.641 -37.531 -19.609 1 96.94 195 LYS B CA 1
ATOM 6018 C C . LYS B 1 195 ? 11.508 -38.406 -18.375 1 96.94 195 LYS B C 1
ATOM 6020 O O . LYS B 1 195 ? 10.578 -39.219 -18.297 1 96.94 195 LYS B O 1
ATOM 6025 N N . GLU B 1 196 ? 12.414 -38.281 -17.484 1 96.69 196 GLU B N 1
ATOM 6026 C CA . GLU B 1 196 ? 12.367 -39.094 -16.281 1 96.69 196 GLU B CA 1
ATOM 6027 C C . GLU B 1 196 ? 11.109 -38.812 -15.461 1 96.69 196 GLU B C 1
ATOM 6029 O O . GLU B 1 196 ? 10.508 -39.719 -14.883 1 96.69 196 GLU B O 1
ATOM 6034 N N . TRP B 1 197 ? 10.828 -37.531 -15.359 1 97.06 197 TRP B N 1
ATOM 6035 C CA . TRP B 1 197 ? 9.617 -37.094 -14.672 1 97.06 197 TRP B CA 1
ATOM 6036 C C . TRP B 1 197 ? 8.383 -37.719 -15.305 1 97.06 197 TRP B C 1
ATOM 6038 O O . TRP B 1 197 ? 7.531 -38.25 -14.602 1 97.06 197 TRP B O 1
ATOM 6048 N N . LYS B 1 198 ? 8.25 -37.688 -16.594 1 96 198 LYS B N 1
ATOM 6049 C CA . LYS B 1 198 ? 7.152 -38.312 -17.344 1 96 198 LYS B CA 1
ATOM 6050 C C . LYS B 1 198 ? 7.082 -39.812 -17.078 1 96 198 LYS B C 1
ATOM 6052 O O . LYS B 1 198 ? 6.012 -40.344 -16.766 1 96 198 LYS B O 1
ATOM 6057 N N . ASP B 1 199 ? 8.195 -40.438 -17.156 1 96.12 199 ASP B N 1
ATOM 6058 C CA . ASP B 1 199 ? 8.25 -41.906 -16.969 1 96.12 199 ASP B CA 1
ATOM 6059 C C . ASP B 1 199 ? 7.82 -42.281 -15.547 1 96.12 199 ASP B C 1
ATOM 6061 O O . ASP B 1 199 ? 7.109 -43.25 -15.352 1 96.12 199 ASP B O 1
ATOM 6065 N N . MET B 1 200 ? 8.242 -41.5 -14.672 1 95.06 200 MET B N 1
ATOM 6066 C CA . MET B 1 200 ? 7.875 -41.688 -13.273 1 95.06 200 MET B CA 1
ATOM 6067 C C . MET B 1 200 ? 6.363 -41.656 -13.086 1 95.06 200 MET B C 1
ATOM 6069 O O . MET B 1 200 ? 5.781 -42.5 -12.43 1 95.06 200 MET B O 1
ATOM 6073 N N . LEU B 1 201 ? 5.754 -40.656 -13.648 1 93.44 201 LEU B N 1
ATOM 6074 C CA . LEU B 1 201 ? 4.32 -40.438 -13.484 1 93.44 201 LEU B CA 1
ATOM 6075 C C . LEU B 1 201 ? 3.529 -41.5 -14.242 1 93.44 201 LEU B C 1
ATOM 6077 O O . LEU B 1 201 ? 2.449 -41.906 -13.812 1 93.44 201 LEU B O 1
ATOM 6081 N N . LEU B 1 202 ? 4.043 -41.938 -15.383 1 91.62 202 LEU B N 1
ATOM 6082 C CA . LEU B 1 202 ? 3.373 -42.969 -16.188 1 91.62 202 LEU B CA 1
ATOM 6083 C C . LEU B 1 202 ? 3.488 -44.312 -15.508 1 91.62 202 LEU B C 1
ATOM 6085 O O . LEU B 1 202 ? 2.6 -45.156 -15.656 1 91.62 202 LEU B O 1
ATOM 6089 N N . ALA B 1 203 ? 4.516 -44.531 -14.789 1 93.12 203 ALA B N 1
ATOM 6090 C CA . ALA B 1 203 ? 4.766 -45.812 -14.141 1 93.12 203 ALA B CA 1
ATOM 6091 C C . ALA B 1 203 ? 3.881 -45.969 -12.906 1 93.12 203 ALA B C 1
ATOM 6093 O O . ALA B 1 203 ? 3.562 -47.094 -12.516 1 93.12 203 ALA B O 1
ATOM 6094 N N . ASP B 1 204 ? 3.557 -44.938 -12.219 1 90.69 204 ASP B N 1
ATOM 6095 C CA . ASP B 1 204 ? 2.758 -44.969 -11 1 90.69 204 ASP B CA 1
ATOM 6096 C C . ASP B 1 204 ? 1.732 -43.844 -10.969 1 90.69 204 ASP B C 1
ATOM 6098 O O . ASP B 1 204 ? 2.066 -42.719 -10.641 1 90.69 204 ASP B O 1
ATOM 6102 N N . GLU B 1 205 ? 0.559 -44.188 -11.133 1 82.56 205 GLU B N 1
ATOM 6103 C CA . GLU B 1 205 ? -0.512 -43.188 -11.227 1 82.56 205 GLU B CA 1
ATOM 6104 C C . GLU B 1 205 ? -0.792 -42.562 -9.867 1 82.56 205 GLU B C 1
ATOM 6106 O O . GLU B 1 205 ? -1.478 -41.531 -9.789 1 82.56 205 GLU B O 1
ATOM 6111 N N . LYS B 1 206 ? -0.243 -43.062 -8.828 1 86.5 206 LYS B N 1
ATOM 6112 C CA . LYS B 1 206 ? -0.503 -42.531 -7.488 1 86.5 206 LYS B CA 1
ATOM 6113 C C . LYS B 1 206 ? 0.437 -41.375 -7.148 1 86.5 206 LYS B C 1
ATOM 6115 O O . LYS B 1 206 ? 0.212 -40.656 -6.176 1 86.5 206 LYS B O 1
ATOM 6120 N N . ILE B 1 207 ? 1.422 -41.219 -7.977 1 89.56 207 ILE B N 1
ATOM 6121 C CA . ILE B 1 207 ? 2.379 -40.156 -7.707 1 89.56 207 ILE B CA 1
ATOM 6122 C C . ILE B 1 207 ? 1.821 -38.812 -8.203 1 89.56 207 ILE B C 1
ATOM 6124 O O . ILE B 1 207 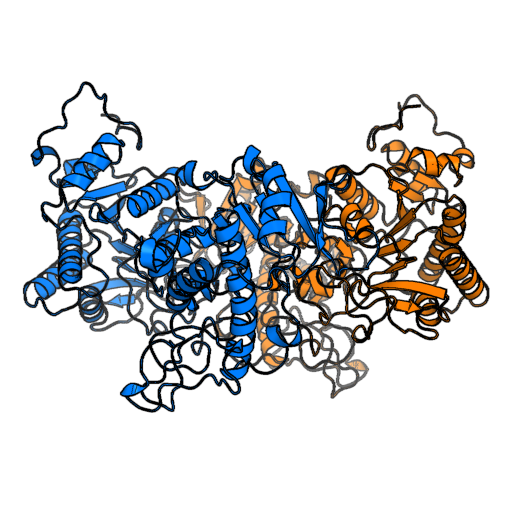? 1.458 -38.688 -9.375 1 89.56 207 ILE B O 1
ATOM 6128 N N . TRP B 1 208 ? 1.758 -37.906 -7.227 1 89.12 208 TRP B N 1
ATOM 6129 C CA . TRP B 1 208 ? 1.363 -36.562 -7.578 1 89.12 208 TRP B CA 1
ATOM 6130 C C . TRP B 1 208 ? 2.465 -35.844 -8.367 1 89.12 208 TRP B C 1
ATOM 6132 O O . TRP B 1 208 ? 3.648 -36 -8.039 1 89.12 208 TRP B O 1
ATOM 6142 N N . ASP B 1 209 ? 2.086 -35.156 -9.414 1 92.25 209 ASP B N 1
ATOM 6143 C CA . ASP B 1 209 ? 3.037 -34.562 -10.344 1 92.25 209 ASP B CA 1
ATOM 6144 C C . ASP B 1 209 ? 4.016 -33.656 -9.617 1 92.25 209 ASP B C 1
ATOM 6146 O O . ASP B 1 209 ? 5.23 -33.75 -9.797 1 92.25 209 ASP B O 1
ATOM 6150 N N . GLN B 1 210 ? 3.516 -32.781 -8.75 1 94.06 210 GLN B N 1
ATOM 6151 C CA . GLN B 1 210 ? 4.391 -31.859 -8.023 1 94.06 210 GLN B CA 1
ATOM 6152 C C . GLN B 1 210 ? 5.367 -32.625 -7.133 1 94.06 210 GLN B C 1
ATOM 6154 O O . GLN B 1 210 ? 6.531 -32.25 -7.012 1 94.06 210 GLN B O 1
ATOM 6159 N N . ASN B 1 211 ? 4.906 -33.656 -6.477 1 94.81 211 ASN B N 1
ATOM 6160 C CA . ASN B 1 211 ? 5.777 -34.469 -5.645 1 94.81 211 ASN B CA 1
ATOM 6161 C C . ASN B 1 211 ? 6.867 -35.156 -6.473 1 94.81 211 ASN B C 1
ATOM 6163 O O . ASN B 1 211 ? 8.023 -35.219 -6.055 1 94.81 211 ASN B O 1
ATOM 6167 N N . GLY B 1 212 ? 6.438 -35.719 -7.598 1 95.5 212 GLY B N 1
ATOM 6168 C CA . GLY B 1 212 ? 7.418 -36.344 -8.469 1 95.5 212 GLY B CA 1
ATOM 6169 C C . GLY B 1 212 ? 8.516 -35.375 -8.906 1 95.5 212 GLY B C 1
ATOM 6170 O O . GLY B 1 212 ? 9.695 -35.75 -8.883 1 95.5 212 GLY B O 1
ATOM 6171 N N . PHE B 1 213 ? 8.125 -34.219 -9.312 1 97.06 213 PHE B N 1
ATOM 6172 C CA . PHE B 1 213 ? 9.086 -33.188 -9.703 1 97.06 213 PHE B CA 1
ATOM 6173 C C . PHE B 1 213 ? 10.062 -32.906 -8.57 1 97.06 213 PHE B C 1
ATOM 6175 O O . PHE B 1 213 ? 11.281 -32.875 -8.781 1 97.06 213 PHE B O 1
ATOM 6182 N N . ASN B 1 214 ? 9.562 -32.656 -7.363 1 97.38 214 ASN B N 1
ATOM 6183 C CA . ASN B 1 214 ? 10.383 -32.344 -6.203 1 97.38 214 ASN B CA 1
ATOM 6184 C C . ASN B 1 214 ? 11.32 -33.5 -5.848 1 97.38 214 ASN B C 1
ATOM 6186 O O . ASN B 1 214 ? 12.492 -33.281 -5.523 1 97.38 214 ASN B O 1
ATOM 6190 N N . ASP B 1 215 ? 10.859 -34.719 -5.926 1 95.69 215 ASP B N 1
ATOM 6191 C CA . ASP B 1 215 ? 11.68 -35.906 -5.629 1 95.69 215 ASP B CA 1
ATOM 6192 C C . ASP B 1 215 ? 12.891 -35.969 -6.559 1 95.69 215 ASP B C 1
ATOM 6194 O O . ASP B 1 215 ? 14.008 -36.219 -6.113 1 95.69 215 ASP B O 1
ATOM 6198 N N . LEU B 1 216 ? 12.648 -35.719 -7.781 1 95.94 216 LEU B N 1
ATOM 6199 C CA . LEU B 1 216 ? 13.711 -35.812 -8.773 1 95.94 216 LEU B CA 1
ATOM 6200 C C . LEU B 1 216 ? 14.711 -34.656 -8.617 1 95.94 216 LEU B C 1
ATOM 6202 O O . LEU B 1 216 ? 15.922 -34.906 -8.578 1 95.94 216 LEU B O 1
ATOM 6206 N N . VAL B 1 217 ? 14.234 -33.469 -8.531 1 95.62 217 VAL B N 1
ATOM 6207 C CA . VAL B 1 217 ? 15.086 -32.281 -8.562 1 95.62 217 VAL B CA 1
ATOM 6208 C C . VAL B 1 217 ? 15.867 -32.188 -7.25 1 95.62 217 VAL B C 1
ATOM 6210 O O . VAL B 1 217 ? 17.016 -31.719 -7.238 1 95.62 217 VAL B O 1
ATOM 6213 N N . ARG B 1 218 ? 15.344 -32.656 -6.246 1 91.88 218 ARG B N 1
ATOM 6214 C CA . ARG B 1 218 ? 15.992 -32.5 -4.945 1 91.88 218 ARG B CA 1
ATOM 6215 C C . ARG B 1 218 ? 16.969 -33.656 -4.688 1 91.88 218 ARG B C 1
ATOM 6217 O O . ARG B 1 218 ? 17.656 -33.656 -3.658 1 91.88 218 ARG B O 1
ATOM 6224 N N . LYS B 1 219 ? 16.984 -34.562 -5.691 1 87.5 219 LYS B N 1
ATOM 6225 C CA . LYS B 1 219 ? 18.031 -35.594 -5.617 1 87.5 219 LYS B CA 1
ATOM 6226 C C . LYS B 1 219 ? 19.422 -35 -5.73 1 87.5 219 LYS B C 1
ATOM 6228 O O . LYS B 1 219 ? 19.797 -34.469 -6.785 1 87.5 219 LYS B O 1
ATOM 6233 N N . GLN B 1 220 ? 20.125 -34.781 -4.637 1 87.88 220 GLN B N 1
ATOM 6234 C CA . GLN B 1 220 ? 21.469 -34.219 -4.52 1 87.88 220 GLN B CA 1
ATOM 6235 C C . GLN B 1 220 ? 21.469 -32.719 -4.863 1 87.88 220 GLN B C 1
ATOM 6237 O O . GLN B 1 220 ? 22.094 -32.312 -5.836 1 87.88 220 GLN B O 1
ATOM 6242 N N . LEU B 1 221 ? 20.812 -32 -4.23 1 91.88 221 LEU B N 1
ATOM 6243 C CA . LEU B 1 221 ? 20.781 -30.547 -4.359 1 91.88 221 LEU B CA 1
ATOM 6244 C C . LEU B 1 221 ? 22.078 -29.922 -3.846 1 91.88 221 LEU B C 1
ATOM 6246 O O . LEU B 1 221 ? 22.438 -30.094 -2.676 1 91.88 221 LEU B O 1
ATOM 6250 N N . GLY B 1 222 ? 22.766 -29.219 -4.727 1 93.12 222 GLY B N 1
ATOM 6251 C CA . GLY B 1 222 ? 24.078 -28.656 -4.41 1 93.12 222 GLY B CA 1
ATOM 6252 C C . GLY B 1 222 ? 25.203 -29.281 -5.215 1 93.12 222 GLY B C 1
ATOM 6253 O O . GLY B 1 222 ? 25.047 -30.391 -5.75 1 93.12 222 GLY B O 1
ATOM 6254 N N . PRO B 1 223 ? 26.344 -28.594 -5.301 1 95.38 223 PRO B N 1
ATOM 6255 C CA . PRO B 1 223 ? 26.719 -27.281 -4.781 1 95.38 223 PRO B CA 1
ATOM 6256 C C . PRO B 1 223 ? 26.156 -26.141 -5.621 1 95.38 223 PRO B C 1
ATOM 6258 O O . PRO B 1 223 ? 25.5 -26.375 -6.637 1 95.38 223 PRO B O 1
ATOM 6261 N N . PRO B 1 224 ? 26.359 -24.906 -5.18 1 95 224 PRO B N 1
ATOM 6262 C CA . PRO B 1 224 ? 26 -23.781 -6.031 1 95 224 PRO B CA 1
ATOM 6263 C C . PRO B 1 224 ? 26.75 -23.766 -7.359 1 95 224 PRO B C 1
ATOM 6265 O O . PRO B 1 224 ? 27.891 -24.219 -7.426 1 95 224 PRO B O 1
ATOM 6268 N N . VAL B 1 225 ? 26.078 -23.25 -8.375 1 94 225 VAL B N 1
ATOM 6269 C CA . VAL B 1 225 ? 26.734 -23.172 -9.68 1 94 225 VAL B CA 1
ATOM 6270 C C . VAL B 1 225 ? 27.875 -22.156 -9.617 1 94 225 VAL B C 1
ATOM 6272 O O . VAL B 1 225 ? 28.953 -22.391 -10.18 1 94 225 VAL B O 1
ATOM 6275 N N . ASP B 1 226 ? 27.641 -21.062 -9.047 1 87.44 226 ASP B N 1
ATOM 6276 C CA . ASP B 1 226 ? 28.609 -20 -8.805 1 87.44 226 ASP B CA 1
ATOM 6277 C C . ASP B 1 226 ? 28.266 -19.219 -7.543 1 87.44 226 ASP B C 1
ATOM 6279 O O . ASP B 1 226 ? 27.312 -19.547 -6.844 1 87.44 226 ASP B O 1
ATOM 6283 N N . GLY B 1 227 ? 29.031 -18.328 -7.172 1 79.88 227 GLY B N 1
ATOM 6284 C CA . GLY B 1 227 ? 28.828 -17.594 -5.934 1 79.88 227 GLY B CA 1
ATOM 6285 C C . GLY B 1 227 ? 27.922 -16.391 -6.09 1 79.88 227 GLY B C 1
ATOM 6286 O O . GLY B 1 227 ? 27.562 -15.742 -5.102 1 79.88 227 GLY B O 1
ATOM 6287 N N . GLU B 1 228 ? 27.328 -16.109 -7.234 1 79.81 228 GLU B N 1
ATOM 6288 C CA . GLU B 1 228 ? 26.672 -14.828 -7.465 1 79.81 228 GLU B CA 1
ATOM 6289 C C . GLU B 1 228 ? 25.25 -15.023 -7.996 1 79.81 228 GLU B C 1
ATOM 6291 O O . GLU B 1 228 ? 24.344 -14.281 -7.625 1 79.81 228 GLU B O 1
ATOM 6296 N N . SER B 1 229 ? 24.969 -16.062 -8.773 1 86.88 229 SER B N 1
ATOM 6297 C CA . SER B 1 229 ? 23.75 -16.156 -9.555 1 86.88 229 SER B CA 1
ATOM 6298 C C . SER B 1 229 ? 22.578 -16.672 -8.703 1 86.88 229 SER B C 1
ATOM 6300 O O . SER B 1 229 ? 21.422 -16.422 -9.023 1 86.88 229 SER B O 1
ATOM 6302 N N . GLY B 1 230 ? 22.875 -17.438 -7.676 1 94 230 GLY B N 1
ATOM 6303 C CA . GLY B 1 230 ? 21.828 -18.078 -6.879 1 94 230 GLY B CA 1
ATOM 6304 C C . GLY B 1 230 ? 21.375 -19.406 -7.453 1 94 230 GLY B C 1
ATOM 6305 O O . GLY B 1 230 ? 20.516 -20.062 -6.875 1 94 230 GLY B O 1
ATOM 6306 N N . LEU B 1 231 ? 21.984 -19.875 -8.555 1 97.25 231 LEU B N 1
ATOM 6307 C CA . LEU B 1 231 ? 21.641 -21.156 -9.172 1 97.25 231 LEU B CA 1
ATOM 6308 C C . LEU B 1 231 ? 22.312 -22.297 -8.422 1 97.25 231 LEU B C 1
ATOM 6310 O O . LEU B 1 231 ? 23.359 -22.125 -7.801 1 97.25 231 LEU B O 1
ATOM 6314 N N . VAL B 1 232 ? 21.75 -23.469 -8.547 1 97.69 232 VAL B N 1
ATOM 6315 C CA . VAL B 1 232 ? 22.266 -24.641 -7.844 1 97.69 232 VAL B CA 1
ATOM 6316 C C . VAL B 1 232 ? 22.219 -25.859 -8.758 1 97.69 232 VAL B C 1
ATOM 6318 O O . VAL B 1 232 ? 21.297 -26 -9.578 1 97.69 232 VAL B O 1
ATOM 6321 N N . TYR B 1 233 ? 23.219 -26.688 -8.602 1 97.56 233 TYR B N 1
ATOM 6322 C CA . TYR B 1 233 ? 23.156 -27.969 -9.289 1 97.56 233 TYR B CA 1
ATOM 6323 C C . TYR B 1 233 ? 22.141 -28.891 -8.633 1 97.56 233 TYR B C 1
ATOM 6325 O O . TYR B 1 233 ? 22.094 -29 -7.402 1 97.56 233 TYR B O 1
ATOM 6333 N N . ALA B 1 234 ? 21.297 -29.469 -9.422 1 97.31 234 ALA B N 1
ATOM 6334 C CA . ALA B 1 234 ? 20.25 -30.375 -8.984 1 97.31 234 ALA B CA 1
ATOM 6335 C C . ALA B 1 234 ? 20.156 -31.594 -9.891 1 97.31 234 ALA B C 1
ATOM 6337 O O . ALA B 1 234 ? 20.938 -31.734 -10.836 1 97.31 234 ALA B O 1
ATOM 6338 N N . PHE B 1 235 ? 19.25 -32.531 -9.523 1 96.81 235 PHE B N 1
ATOM 6339 C CA . PHE B 1 235 ? 19.031 -33.688 -10.375 1 96.81 235 PHE B CA 1
ATOM 6340 C C . PHE B 1 235 ? 20.328 -34.438 -10.648 1 96.81 235 PHE B C 1
ATOM 6342 O O . PHE B 1 235 ? 20.719 -34.625 -11.797 1 96.81 235 PHE B O 1
ATOM 6349 N N . ASP B 1 236 ? 21 -34.844 -9.547 1 90.75 236 ASP B N 1
ATOM 6350 C CA . ASP B 1 236 ? 22.25 -35.625 -9.508 1 90.75 236 ASP B CA 1
ATOM 6351 C C . ASP B 1 236 ? 23.406 -34.812 -10.086 1 90.75 236 ASP B C 1
ATOM 6353 O O . ASP B 1 236 ? 24.266 -35.344 -10.789 1 90.75 236 ASP B O 1
ATOM 6357 N N . GLY B 1 237 ? 23.25 -33.469 -10.023 1 92.56 237 GLY B N 1
ATOM 6358 C CA . GLY B 1 237 ? 24.328 -32.562 -10.383 1 92.56 237 GLY B CA 1
ATOM 6359 C C . GLY B 1 237 ? 24.328 -32.188 -11.859 1 92.56 237 GLY B C 1
ATOM 6360 O O . GLY B 1 237 ? 25.266 -31.562 -12.344 1 92.56 237 GLY B O 1
ATOM 6361 N N . ASN B 1 238 ? 23.344 -32.531 -12.555 1 92.31 238 ASN B N 1
ATOM 6362 C CA . ASN B 1 238 ? 23.359 -32.344 -14 1 92.31 238 ASN B CA 1
ATOM 6363 C C . ASN B 1 238 ? 22.5 -31.172 -14.438 1 92.31 238 ASN B C 1
ATOM 6365 O O . ASN B 1 238 ? 22.531 -30.766 -15.602 1 92.31 238 ASN B O 1
ATOM 6369 N N . LEU B 1 239 ? 21.75 -30.703 -13.562 1 97.5 239 LEU B N 1
ATOM 6370 C CA . LEU B 1 239 ? 20.781 -29.656 -13.883 1 97.5 239 LEU B CA 1
ATOM 6371 C C . LEU B 1 239 ? 21.078 -28.375 -13.102 1 97.5 239 LEU B C 1
ATOM 6373 O O . LEU B 1 239 ? 21.359 -28.422 -11.906 1 97.5 239 LEU B O 1
ATOM 6377 N N . LYS B 1 240 ? 21.125 -27.266 -13.789 1 98.19 240 LYS B N 1
ATOM 6378 C CA . LYS B 1 240 ? 21.219 -25.969 -13.117 1 98.19 240 LYS B CA 1
ATOM 6379 C C . LYS B 1 240 ? 19.828 -25.391 -12.828 1 98.19 240 LYS B C 1
ATOM 6381 O O . LYS B 1 240 ? 19.109 -25.016 -13.75 1 98.19 240 LYS B O 1
ATOM 6386 N N . LEU B 1 241 ? 19.547 -25.312 -11.539 1 98.5 241 LEU B N 1
ATOM 6387 C CA . LEU B 1 241 ? 18.219 -24.953 -11.07 1 98.5 241 LEU B CA 1
ATOM 6388 C C . LEU B 1 241 ? 18.219 -23.609 -10.367 1 98.5 241 LEU B C 1
ATOM 6390 O O . LEU B 1 241 ? 19.172 -23.281 -9.641 1 98.5 241 LEU B O 1
ATOM 6394 N N . GLY B 1 242 ? 17.219 -22.766 -10.617 1 98.5 242 GLY B N 1
ATOM 6395 C CA . GLY B 1 242 ? 16.938 -21.578 -9.836 1 98.5 242 GLY B CA 1
ATOM 6396 C C . GLY B 1 242 ? 15.531 -21.562 -9.258 1 98.5 242 GLY B C 1
ATOM 6397 O O . GLY B 1 242 ? 14.602 -22.078 -9.875 1 98.5 242 GLY B O 1
ATOM 6398 N N . VAL B 1 243 ? 15.383 -21.031 -8.055 1 98.62 243 VAL B N 1
ATOM 6399 C CA . VAL B 1 243 ? 14.07 -20.891 -7.43 1 98.62 243 VAL B CA 1
ATOM 6400 C C . VAL B 1 243 ? 13.617 -19.438 -7.469 1 98.62 243 VAL B C 1
ATOM 6402 O O . VAL B 1 243 ? 14.258 -18.562 -6.879 1 98.62 243 VAL B O 1
ATOM 6405 N N . LEU B 1 244 ? 12.531 -19.188 -8.164 1 98.75 244 LEU B N 1
ATOM 6406 C CA . LEU B 1 244 ? 11.977 -17.844 -8.258 1 98.75 244 LEU B CA 1
ATOM 6407 C C . LEU B 1 244 ? 11.531 -17.344 -6.891 1 98.75 244 LEU B C 1
ATOM 6409 O O . LEU B 1 244 ? 10.953 -18.094 -6.105 1 98.75 244 LEU B O 1
ATOM 6413 N N . PRO B 1 245 ? 11.852 -16.109 -6.578 1 98.25 245 PRO B N 1
ATOM 6414 C CA . PRO B 1 245 ? 11.523 -15.625 -5.238 1 98.25 245 PRO B CA 1
ATOM 6415 C C . PRO B 1 245 ? 10.016 -15.516 -5.004 1 98.25 245 PRO B C 1
ATOM 6417 O O . PRO B 1 245 ? 9.305 -14.883 -5.797 1 98.25 245 PRO B O 1
ATOM 6420 N N . ALA B 1 246 ? 9.578 -16.016 -3.867 1 98.06 246 ALA B N 1
ATOM 6421 C CA . ALA B 1 246 ? 8.156 -16.078 -3.535 1 98.06 246 ALA B CA 1
ATOM 6422 C C . ALA B 1 246 ? 7.574 -14.688 -3.301 1 98.06 246 ALA B C 1
ATOM 6424 O O . ALA B 1 246 ? 6.355 -14.516 -3.295 1 98.06 246 ALA B O 1
ATOM 6425 N N . SER B 1 247 ? 8.414 -13.68 -3.146 1 97.5 247 SER B N 1
ATOM 6426 C CA . SER B 1 247 ? 7.973 -12.32 -2.869 1 97.5 247 SER B CA 1
ATOM 6427 C C . SER B 1 247 ? 7.438 -11.641 -4.129 1 97.5 247 SER B C 1
ATOM 6429 O O . SER B 1 247 ? 6.629 -10.719 -4.047 1 97.5 247 SER B O 1
ATOM 6431 N N . ILE B 1 248 ? 7.91 -12.117 -5.309 1 98.25 248 ILE B N 1
ATOM 6432 C CA . ILE B 1 248 ? 7.469 -11.398 -6.496 1 98.25 248 ILE B CA 1
ATOM 6433 C C . ILE B 1 248 ? 6.859 -12.375 -7.5 1 98.25 248 ILE B C 1
ATOM 6435 O O . ILE B 1 248 ? 6.191 -11.969 -8.453 1 98.25 248 ILE B O 1
ATOM 6439 N N . PHE B 1 249 ? 7.215 -13.648 -7.418 1 98.75 249 PHE B N 1
ATOM 6440 C CA . PHE B 1 249 ? 6.434 -14.727 -8.008 1 98.75 249 PHE B CA 1
ATOM 6441 C C . PHE B 1 249 ? 5.547 -15.391 -6.961 1 98.75 249 PHE B C 1
ATOM 6443 O O . PHE B 1 249 ? 5.852 -16.484 -6.488 1 98.75 249 PHE B O 1
ATOM 6450 N N . CYS B 1 250 ? 4.438 -14.82 -6.816 1 98.62 250 CYS B N 1
ATOM 6451 C CA . CYS B 1 250 ? 3.684 -14.969 -5.578 1 98.62 250 CYS B CA 1
ATOM 6452 C C . CYS B 1 250 ? 2.732 -16.156 -5.66 1 98.62 250 CYS B C 1
ATOM 6454 O O . CYS B 1 250 ? 2.16 -16.422 -6.719 1 98.62 250 CYS B O 1
ATOM 6456 N N . SER B 1 251 ? 2.611 -16.828 -4.523 1 98 251 SER B N 1
ATOM 6457 C CA . SER B 1 251 ? 1.451 -17.672 -4.293 1 98 251 SER B CA 1
ATOM 6458 C C . SER B 1 251 ? 0.263 -16.875 -3.781 1 98 251 SER B C 1
ATOM 6460 O O . SER B 1 251 ? 0.375 -15.664 -3.561 1 98 251 SER B O 1
ATOM 6462 N N . GLY B 1 252 ? -0.863 -17.547 -3.602 1 97.69 252 GLY B N 1
ATOM 6463 C CA . GLY B 1 252 ? -2.018 -16.875 -3.035 1 97.69 252 GLY B CA 1
ATOM 6464 C C . GLY B 1 252 ? -1.772 -16.344 -1.632 1 97.69 252 GLY B C 1
ATOM 6465 O O . GLY B 1 252 ? -2.348 -15.328 -1.232 1 97.69 252 GLY B O 1
ATOM 6466 N N . HIS B 1 253 ? -0.911 -17.031 -0.848 1 98.06 253 HIS B N 1
ATOM 6467 C CA . HIS B 1 253 ? -0.636 -16.609 0.518 1 98.06 253 HIS B CA 1
ATOM 6468 C C . HIS B 1 253 ? 0.267 -15.375 0.535 1 98.06 253 HIS B C 1
ATOM 6470 O O . HIS B 1 253 ? -0.003 -14.414 1.255 1 98.06 253 HIS B O 1
ATOM 6476 N N . THR B 1 254 ? 1.333 -15.344 -0.265 1 98.44 254 THR B N 1
ATOM 6477 C CA . THR B 1 254 ? 2.328 -14.273 -0.221 1 98.44 254 THR B CA 1
ATOM 6478 C C . THR B 1 254 ? 1.801 -13.016 -0.905 1 98.44 254 THR B C 1
ATOM 6480 O O . THR B 1 254 ? 2.271 -11.914 -0.629 1 98.44 254 THR B O 1
ATOM 6483 N N . TYR B 1 255 ? 0.785 -13.156 -1.758 1 98.25 255 TYR B N 1
ATOM 6484 C CA . TYR B 1 255 ? 0.219 -12.008 -2.457 1 98.25 255 TYR B CA 1
ATOM 6485 C C . TYR B 1 255 ? -0.956 -11.422 -1.683 1 98.25 255 TYR B C 1
ATOM 6487 O O . TYR B 1 255 ? -0.971 -10.227 -1.375 1 98.25 255 TYR B O 1
ATOM 6495 N N . PHE B 1 256 ? -1.918 -12.281 -1.295 1 97.88 256 PHE B N 1
ATOM 6496 C CA . PHE B 1 256 ? -3.191 -11.773 -0.805 1 97.88 256 PHE B CA 1
ATOM 6497 C C . PHE B 1 256 ? -3.191 -11.68 0.717 1 97.88 256 PHE B C 1
ATOM 6499 O O . PHE B 1 256 ? -3.963 -10.914 1.3 1 97.88 256 PHE B O 1
ATOM 6506 N N . VAL B 1 257 ? -2.4 -12.523 1.356 1 98 257 VAL B N 1
ATOM 6507 C CA . VAL B 1 257 ? -2.449 -12.578 2.814 1 98 257 VAL B CA 1
ATOM 6508 C C . VAL B 1 257 ? -1.297 -11.766 3.402 1 98 257 VAL B C 1
ATOM 6510 O O . VAL B 1 257 ? -1.516 -10.727 4.027 1 98 257 VAL B O 1
ATOM 6513 N N . GLN B 1 258 ? -0.085 -12.156 2.98 1 97.56 258 GLN B N 1
ATOM 6514 C CA . GLN B 1 258 ? 1.082 -11.469 3.521 1 97.56 258 GLN B CA 1
ATOM 6515 C C . GLN B 1 258 ? 1.319 -10.148 2.807 1 97.56 258 GLN B C 1
ATOM 6517 O O . GLN B 1 258 ? 1.895 -9.219 3.381 1 97.56 258 GLN B O 1
ATOM 6522 N N . ALA B 1 259 ? 0.896 -10.125 1.562 1 97 259 ALA B N 1
ATOM 6523 C CA . ALA B 1 259 ? 1.271 -9.008 0.7 1 97 259 ALA B CA 1
ATOM 6524 C C . ALA B 1 259 ? 2.768 -8.727 0.786 1 97 259 ALA B C 1
ATOM 6526 O O . ALA B 1 259 ? 3.18 -7.582 1.005 1 97 259 ALA B O 1
ATOM 6527 N N . MET B 1 260 ? 3.576 -9.711 0.559 1 97.5 260 MET B N 1
ATOM 6528 C CA . MET B 1 260 ? 5.027 -9.625 0.703 1 97.5 260 MET B CA 1
ATOM 6529 C C . MET B 1 260 ? 5.594 -8.523 -0.189 1 97.5 260 MET B C 1
ATOM 6531 O O . MET B 1 260 ? 6.453 -7.754 0.24 1 97.5 260 MET B O 1
ATOM 6535 N N . TYR B 1 261 ? 5.098 -8.508 -1.428 1 97.25 261 TYR B N 1
ATOM 6536 C CA . TYR B 1 261 ? 5.609 -7.547 -2.398 1 97.25 261 TYR B CA 1
ATOM 6537 C C . TYR B 1 261 ? 5.391 -6.121 -1.916 1 97.25 261 TYR B C 1
ATOM 6539 O O . TYR B 1 261 ? 6.25 -5.254 -2.111 1 97.25 261 TYR B O 1
ATOM 6547 N N . GLN B 1 262 ? 4.297 -5.883 -1.28 1 95.81 262 GLN B N 1
ATOM 6548 C CA . GLN B 1 262 ? 4.004 -4.547 -0.772 1 95.81 262 GLN B CA 1
ATOM 6549 C C . GLN B 1 262 ? 4.891 -4.207 0.425 1 95.81 262 GLN B C 1
ATOM 6551 O O . GLN B 1 262 ? 5.43 -3.104 0.512 1 95.81 262 GLN B O 1
ATOM 6556 N N . GLN B 1 263 ? 5 -5.145 1.315 1 95.81 263 GLN B N 1
ATOM 6557 C CA . GLN B 1 263 ? 5.781 -4.906 2.527 1 95.81 263 GLN B CA 1
ATOM 6558 C C . GLN B 1 263 ? 7.25 -4.66 2.195 1 95.81 263 GLN B C 1
ATOM 6560 O O . GLN B 1 263 ? 7.91 -3.855 2.854 1 95.81 263 GLN B O 1
ATOM 6565 N N . LEU B 1 264 ? 7.734 -5.312 1.152 1 96.12 264 LEU B N 1
ATOM 6566 C CA . LEU B 1 264 ? 9.141 -5.207 0.785 1 96.12 264 LEU B CA 1
ATOM 6567 C C . LEU B 1 264 ? 9.336 -4.176 -0.321 1 96.12 264 LEU B C 1
ATOM 6569 O O . LEU B 1 264 ? 10.445 -4.023 -0.844 1 96.12 264 LEU B O 1
ATOM 6573 N N . ARG B 1 265 ? 8.211 -3.549 -0.73 1 93.12 265 ARG B N 1
ATOM 6574 C CA . ARG B 1 265 ? 8.211 -2.514 -1.758 1 93.12 265 ARG B CA 1
ATOM 6575 C C . ARG B 1 265 ? 8.789 -3.045 -3.068 1 93.12 265 ARG B C 1
ATOM 6577 O O . ARG B 1 265 ? 9.648 -2.406 -3.68 1 93.12 265 ARG B O 1
ATOM 6584 N N . LEU B 1 266 ? 8.312 -4.203 -3.441 1 96.06 266 LEU B N 1
ATOM 6585 C CA . LEU B 1 266 ? 8.688 -4.844 -4.695 1 96.06 266 LEU B CA 1
ATOM 6586 C C . LEU B 1 266 ? 7.531 -4.828 -5.688 1 96.06 266 LEU B C 1
ATOM 6588 O O . LEU B 1 266 ? 6.406 -4.469 -5.324 1 96.06 266 LEU B O 1
ATOM 6592 N N . GLU B 1 267 ? 7.855 -5.117 -6.91 1 95.44 267 GLU B N 1
ATOM 6593 C CA . GLU B 1 267 ? 6.844 -5.266 -7.949 1 95.44 267 GLU B CA 1
ATOM 6594 C C . GLU B 1 267 ? 6.645 -6.73 -8.328 1 95.44 267 GLU B C 1
ATOM 6596 O O . GLU B 1 267 ? 7.547 -7.359 -8.883 1 95.44 267 GLU B O 1
ATOM 6601 N N . PRO B 1 268 ? 5.508 -7.242 -8.055 1 98.31 268 PRO B N 1
ATOM 6602 C CA . PRO B 1 268 ? 5.309 -8.664 -8.328 1 98.31 268 PRO B CA 1
ATOM 6603 C C . PRO B 1 268 ? 5.215 -8.977 -9.82 1 98.31 268 PRO B C 1
ATOM 6605 O O . PRO B 1 268 ? 4.695 -8.164 -10.586 1 98.31 268 PRO B O 1
ATOM 6608 N N . TYR B 1 269 ? 5.699 -10.133 -10.203 1 98.62 269 TYR B N 1
ATOM 6609 C CA . TYR B 1 269 ? 5.633 -10.594 -11.586 1 98.62 269 TYR B CA 1
ATOM 6610 C C . TYR B 1 269 ? 4.387 -11.438 -11.82 1 98.62 269 TYR B C 1
ATOM 6612 O O . TYR B 1 269 ? 3.855 -11.477 -12.93 1 98.62 269 TYR B O 1
ATOM 6620 N N . ALA B 1 270 ? 3.953 -12.125 -10.742 1 98.75 270 ALA B N 1
ATOM 6621 C CA . ALA B 1 270 ? 2.832 -13.047 -10.93 1 98.75 270 ALA B CA 1
ATOM 6622 C C . ALA B 1 270 ? 2.172 -13.383 -9.594 1 98.75 270 ALA B C 1
ATOM 6624 O O . ALA B 1 270 ? 2.777 -13.219 -8.531 1 98.75 270 ALA B O 1
ATOM 6625 N N . VAL B 1 271 ? 0.956 -13.82 -9.734 1 98.56 271 VAL B N 1
ATOM 6626 C CA . VAL B 1 271 ? 0.271 -14.43 -8.594 1 98.56 271 VAL B CA 1
ATOM 6627 C C . VAL B 1 271 ? -0.396 -15.734 -9.031 1 98.56 271 VAL B C 1
ATOM 6629 O O . VAL B 1 271 ? -1.125 -15.766 -10.023 1 98.56 271 VAL B O 1
ATOM 6632 N N . HIS B 1 272 ? -0.031 -16.781 -8.383 1 98.38 272 HIS B N 1
ATOM 6633 C CA . HIS B 1 272 ? -0.636 -18.109 -8.523 1 98.38 272 HIS B CA 1
ATOM 6634 C C . HIS B 1 272 ? -1.652 -18.375 -7.422 1 98.38 272 HIS B C 1
ATOM 6636 O O . HIS B 1 272 ? -1.352 -18.188 -6.238 1 98.38 272 HIS B O 1
ATOM 6642 N N . THR B 1 273 ? -2.881 -18.734 -7.711 1 96.81 273 THR B N 1
ATOM 6643 C CA . THR B 1 273 ? -3.961 -18.812 -6.734 1 96.81 273 THR B CA 1
ATOM 6644 C C . THR B 1 273 ? -3.877 -20.125 -5.945 1 96.81 273 THR B C 1
ATOM 6646 O O . THR B 1 273 ? -4.852 -20.875 -5.875 1 96.81 273 THR B O 1
ATOM 6649 N N . THR B 1 274 ? -2.715 -20.344 -5.398 1 95.69 274 THR B N 1
ATOM 6650 C CA . THR B 1 274 ? -2.531 -21.375 -4.387 1 95.69 274 THR B CA 1
ATOM 6651 C C . THR B 1 274 ? -2.852 -20.844 -2.994 1 95.69 274 THR B C 1
ATOM 6653 O O . THR B 1 274 ? -3.045 -19.625 -2.82 1 95.69 274 THR B O 1
ATOM 6656 N N . PHE B 1 275 ? -3.07 -21.719 -1.99 1 95.75 275 PHE B N 1
ATOM 6657 C CA . PHE B 1 275 ? -3.412 -21.344 -0.62 1 95.75 275 PHE B CA 1
ATOM 6658 C C . PHE B 1 275 ? -4.762 -20.641 -0.569 1 95.75 275 PHE B C 1
ATOM 6660 O O . PHE B 1 275 ? -4.902 -19.609 0.098 1 95.75 275 PHE B O 1
ATOM 6667 N N . GLN B 1 276 ? -5.637 -21.094 -1.375 1 95.06 276 GLN B N 1
ATOM 6668 C CA . GLN B 1 276 ? -6.961 -20.484 -1.449 1 95.06 276 GLN B CA 1
ATOM 6669 C C . GLN B 1 276 ? -8.047 -21.5 -1.075 1 95.06 276 GLN B C 1
ATOM 6671 O O . GLN B 1 276 ? -7.797 -22.703 -1.01 1 95.06 276 GLN B O 1
ATOM 6676 N N . TYR B 1 277 ? -9.203 -20.984 -0.848 1 95.75 277 TYR B N 1
ATOM 6677 C CA . TYR B 1 277 ? -10.328 -21.781 -0.399 1 95.75 277 TYR B CA 1
ATOM 6678 C C . TYR B 1 277 ? -11.547 -21.562 -1.291 1 95.75 277 TYR B C 1
ATOM 6680 O O . TYR B 1 277 ? -11.516 -20.719 -2.191 1 95.75 277 TYR B O 1
ATOM 6688 N N . ALA B 1 278 ? -12.531 -22.469 -1.104 1 94.94 278 ALA B N 1
ATOM 6689 C CA . ALA B 1 278 ? -13.836 -22.328 -1.756 1 94.94 278 ALA B CA 1
ATOM 6690 C C . ALA B 1 278 ? -13.734 -22.641 -3.246 1 94.94 278 ALA B C 1
ATOM 6692 O O . ALA B 1 278 ? -14.438 -22.031 -4.059 1 94.94 278 ALA B O 1
ATOM 6693 N N . GLY B 1 279 ? -12.789 -23.438 -3.703 1 91.56 279 GLY B N 1
ATOM 6694 C CA . GLY B 1 279 ? -12.719 -23.938 -5.066 1 91.56 279 GLY B CA 1
ATOM 6695 C C . GLY B 1 279 ? -12.391 -22.844 -6.078 1 91.56 279 GLY B C 1
ATOM 6696 O O . GLY B 1 279 ? -11.695 -21.891 -5.762 1 91.56 279 GLY B O 1
ATOM 6697 N N . THR B 1 280 ? -12.875 -23.016 -7.289 1 93.31 280 THR B N 1
ATOM 6698 C CA . THR B 1 280 ? -12.594 -22.109 -8.391 1 93.31 280 THR B CA 1
ATOM 6699 C C . THR B 1 280 ? -13.273 -20.766 -8.172 1 93.31 280 THR B C 1
ATOM 6701 O O . THR B 1 280 ? -12.742 -19.719 -8.555 1 93.31 280 THR B O 1
ATOM 6704 N N . GLU B 1 281 ? -14.461 -20.891 -7.504 1 95.62 281 GLU B N 1
ATOM 6705 C CA . GLU B 1 281 ? -15.164 -19.656 -7.195 1 95.62 281 GLU B CA 1
ATOM 6706 C C . GLU B 1 281 ? -14.352 -18.781 -6.242 1 95.62 281 GLU B C 1
ATOM 6708 O O . GLU B 1 281 ? -14.281 -17.562 -6.414 1 95.62 281 GLU B O 1
ATOM 6713 N N . GLY B 1 282 ? -13.742 -19.453 -5.285 1 96.69 282 GLY B N 1
ATOM 6714 C CA . GLY B 1 282 ? -12.875 -18.719 -4.367 1 96.69 282 GLY B CA 1
ATOM 6715 C C . GLY B 1 282 ? -11.656 -18.109 -5.043 1 96.69 282 GLY B C 1
ATOM 6716 O O . GLY B 1 282 ? -11.297 -16.969 -4.773 1 96.69 282 GLY B O 1
ATOM 6717 N N . LYS B 1 283 ? -11.031 -18.859 -5.945 1 97.12 283 LYS B N 1
ATOM 6718 C CA . LYS B 1 283 ? -9.883 -18.375 -6.695 1 97.12 283 LYS B CA 1
ATOM 6719 C C . LYS B 1 283 ? -10.242 -17.141 -7.523 1 97.12 283 LYS B C 1
ATOM 6721 O O . LYS B 1 283 ? -9.508 -16.141 -7.52 1 97.12 283 LYS B O 1
ATOM 6726 N N . ARG B 1 284 ? -11.367 -17.281 -8.203 1 97.44 284 ARG B N 1
ATOM 6727 C CA . ARG B 1 284 ? -11.852 -16.172 -9.023 1 97.44 284 ARG B CA 1
ATOM 6728 C C . ARG B 1 284 ? -12.094 -14.922 -8.172 1 97.44 284 ARG B C 1
ATOM 6730 O O . ARG B 1 284 ? -11.688 -13.82 -8.547 1 97.44 284 ARG B O 1
ATOM 6737 N N . HIS B 1 285 ? -12.75 -15.164 -7.047 1 98.06 285 HIS B N 1
ATOM 6738 C CA . HIS B 1 285 ? -13.062 -14.031 -6.176 1 98.06 285 HIS B CA 1
ATOM 6739 C C . HIS B 1 285 ? -11.797 -13.383 -5.637 1 98.06 285 HIS B C 1
ATOM 6741 O O . HIS B 1 285 ? -11.727 -12.156 -5.52 1 98.06 285 HIS B O 1
ATOM 6747 N N . ARG B 1 286 ? -10.734 -14.18 -5.375 1 97.5 286 ARG B N 1
ATOM 6748 C CA . ARG B 1 286 ? -9.445 -13.648 -4.93 1 97.5 286 ARG B CA 1
ATOM 6749 C C . ARG B 1 286 ? -8.828 -12.75 -6 1 97.5 286 ARG B C 1
ATOM 6751 O O . ARG B 1 286 ? -8.32 -11.672 -5.691 1 97.5 286 ARG B O 1
ATOM 6758 N N . LEU B 1 287 ? -8.867 -13.234 -7.141 1 98.5 287 LEU B N 1
ATOM 6759 C CA . LEU B 1 287 ? -8.305 -12.453 -8.242 1 98.5 287 LEU B CA 1
ATOM 6760 C C . LEU B 1 287 ? -9.094 -11.164 -8.453 1 98.5 287 LEU B C 1
ATOM 6762 O O . LEU B 1 287 ? -8.516 -10.125 -8.789 1 98.5 287 LEU B O 1
ATOM 6766 N N . ARG B 1 288 ? -10.43 -11.234 -8.211 1 98.44 288 ARG B N 1
ATOM 6767 C CA . ARG B 1 288 ? -11.273 -10.039 -8.297 1 98.44 288 ARG B CA 1
ATOM 6768 C C . ARG B 1 288 ? -10.938 -9.055 -7.18 1 98.44 288 ARG B C 1
ATOM 6770 O O . ARG B 1 288 ? -10.844 -7.852 -7.414 1 98.44 288 ARG B O 1
ATOM 6777 N N . GLU B 1 289 ? -10.695 -9.578 -5.984 1 98.06 289 GLU B N 1
ATOM 6778 C CA . GLU B 1 289 ? -10.273 -8.727 -4.879 1 98.06 289 GLU B CA 1
ATOM 6779 C C . GLU B 1 289 ? -8.969 -8 -5.211 1 98.06 289 GLU B C 1
ATOM 6781 O O . GLU B 1 289 ? -8.766 -6.859 -4.797 1 98.06 289 GLU B O 1
ATOM 6786 N N . GLY B 1 290 ? -8.156 -8.695 -5.969 1 97.56 290 GLY B N 1
ATOM 6787 C CA . GLY B 1 290 ? -6.902 -8.094 -6.406 1 97.56 290 GLY B CA 1
ATOM 6788 C C . GLY B 1 290 ? -7.051 -7.246 -7.656 1 97.56 290 GLY B C 1
ATOM 6789 O O . GLY B 1 290 ? -6.07 -6.688 -8.148 1 97.56 290 GLY B O 1
ATOM 6790 N N . MET B 1 291 ? -8.258 -7.191 -8.242 1 98.12 291 MET B N 1
ATOM 6791 C CA . MET B 1 291 ? -8.594 -6.43 -9.438 1 98.12 291 MET B CA 1
ATOM 6792 C C . MET B 1 291 ? -7.766 -6.902 -10.633 1 98.12 291 MET B C 1
ATOM 6794 O O . MET B 1 291 ? -7.328 -6.09 -11.453 1 98.12 291 MET B O 1
ATOM 6798 N N . VAL B 1 292 ? -7.5 -8.234 -10.656 1 98 292 VAL B N 1
ATOM 6799 C CA . VAL B 1 292 ? -6.645 -8.742 -11.727 1 98 292 VAL B CA 1
ATOM 6800 C C . VAL B 1 292 ? -7.379 -9.836 -12.5 1 98 292 VAL B C 1
ATOM 6802 O O . VAL B 1 292 ? -6.762 -10.586 -13.258 1 98 292 VAL B O 1
ATOM 6805 N N . PHE B 1 293 ? -8.695 -9.945 -12.266 1 98.38 293 PHE B N 1
ATOM 6806 C CA . PHE B 1 293 ? -9.5 -10.883 -13.039 1 98.38 293 PHE B CA 1
ATOM 6807 C C . PHE B 1 293 ? -10.195 -10.172 -14.195 1 98.38 293 PHE B C 1
ATOM 6809 O O . PHE B 1 293 ? -10.734 -9.078 -14.016 1 98.38 293 PHE B O 1
ATOM 6816 N N . TYR B 1 294 ? -10.273 -10.719 -15.359 1 97.25 294 TYR B N 1
ATOM 6817 C CA . TYR B 1 294 ? -10.852 -10.133 -16.562 1 97.25 294 TYR B CA 1
ATOM 6818 C C . TYR B 1 294 ? -12.328 -10.492 -16.688 1 97.25 294 TYR B C 1
ATOM 6820 O O . TYR B 1 294 ? -12.68 -11.492 -17.312 1 97.25 294 TYR B O 1
ATOM 6828 N N . ASP B 1 295 ? -13.148 -9.609 -16.141 1 97.25 295 ASP B N 1
ATOM 6829 C CA . ASP B 1 295 ? -14.594 -9.805 -16.219 1 97.25 295 ASP B CA 1
ATOM 6830 C C . ASP B 1 295 ? -15.195 -9.031 -17.391 1 97.25 295 ASP B C 1
ATOM 6832 O O . ASP B 1 295 ? -14.633 -8.023 -17.828 1 97.25 295 ASP B O 1
ATOM 6836 N N . PRO B 1 296 ? -16.297 -9.531 -17.875 1 95.06 296 PRO B N 1
ATOM 6837 C CA . PRO B 1 296 ? -17.016 -8.758 -18.906 1 95.06 296 PRO B CA 1
ATOM 6838 C C . PRO B 1 296 ? -17.672 -7.5 -18.328 1 95.06 296 PRO B C 1
ATOM 6840 O O . PRO B 1 296 ? -17.875 -7.391 -17.125 1 95.06 296 PRO B O 1
ATOM 6843 N N . PRO B 1 297 ? -18.031 -6.586 -19.125 1 94.69 297 PRO B N 1
ATOM 6844 C CA . PRO B 1 297 ? -18.609 -5.316 -18.688 1 94.69 297 PRO B CA 1
ATOM 6845 C C . PRO B 1 297 ? -19.859 -5.508 -17.844 1 94.69 297 PRO B C 1
ATOM 6847 O O . PRO B 1 297 ? -20.125 -4.723 -16.922 1 94.69 297 PRO B O 1
ATOM 6850 N N . GLU B 1 298 ? -20.594 -6.562 -18.094 1 95.62 298 GLU B N 1
ATOM 6851 C CA . GLU B 1 298 ? -21.844 -6.809 -17.391 1 95.62 298 GLU B CA 1
ATOM 6852 C C . GLU B 1 298 ? -21.594 -7.09 -15.906 1 95.62 298 GLU B C 1
ATOM 6854 O O . GLU B 1 298 ? -22.484 -6.871 -15.07 1 95.62 298 GLU B O 1
ATOM 6859 N N . TYR B 1 299 ? -20.391 -7.492 -15.656 1 97.44 299 TYR B N 1
ATOM 6860 C CA . TYR B 1 299 ? -20.031 -7.762 -14.266 1 97.44 299 TYR B CA 1
ATOM 6861 C C . TYR B 1 299 ? -20.094 -6.488 -13.43 1 97.44 299 TYR B C 1
ATOM 6863 O O . TYR B 1 299 ? -20.453 -6.523 -12.25 1 97.44 299 TYR B O 1
ATOM 6871 N N . TYR B 1 300 ? -19.828 -5.32 -14.023 1 97.94 300 TYR B N 1
ATOM 6872 C CA . TYR B 1 300 ? -19.656 -4.062 -13.312 1 97.94 300 TYR B CA 1
ATOM 6873 C C . TYR B 1 300 ? -20.938 -3.238 -13.32 1 97.94 300 TYR B C 1
ATOM 6875 O O . TYR B 1 300 ? -21.016 -2.188 -12.68 1 97.94 300 TYR B O 1
ATOM 6883 N N . ASP B 1 301 ? -21.875 -3.697 -14.055 1 96.81 301 ASP B N 1
ATOM 6884 C CA . ASP B 1 301 ? -23.172 -3.035 -14.109 1 96.81 301 ASP B CA 1
ATOM 6885 C C . ASP B 1 301 ? -24.312 -4.055 -14.086 1 96.81 301 ASP B C 1
ATOM 6887 O O . ASP B 1 301 ? -24.953 -4.301 -15.102 1 96.81 301 ASP B O 1
ATOM 6891 N N . ALA B 1 302 ? -24.562 -4.539 -12.938 1 94.88 302 ALA B N 1
ATOM 6892 C CA . ALA B 1 302 ? -25.547 -5.602 -12.766 1 94.88 302 ALA B CA 1
ATOM 6893 C C . ALA B 1 302 ? -26.953 -5.031 -12.641 1 94.88 302 ALA B C 1
ATOM 6895 O O . ALA B 1 302 ? -27.156 -3.943 -12.094 1 94.88 302 ALA B O 1
ATOM 6896 N N . PRO B 1 303 ? -27.922 -5.789 -13.133 1 94.12 303 PRO B N 1
ATOM 6897 C CA . PRO B 1 303 ? -29.312 -5.371 -12.914 1 94.12 303 PRO B CA 1
ATOM 6898 C C . PRO B 1 303 ? -29.656 -5.258 -11.43 1 94.12 303 PRO B C 1
ATOM 6900 O O . PRO B 1 303 ? -29.219 -6.078 -10.625 1 94.12 303 PRO B O 1
ATOM 6903 N N . GLY B 1 304 ? -30.453 -4.309 -11.055 1 95.19 304 GLY B N 1
ATOM 6904 C CA . GLY B 1 304 ? -30.875 -4.086 -9.68 1 95.19 304 GLY B CA 1
ATOM 6905 C C . GLY B 1 304 ? -29.953 -3.146 -8.922 1 95.19 304 GLY B C 1
ATOM 6906 O O . GLY B 1 304 ? -30.344 -2.584 -7.898 1 95.19 304 GLY B O 1
ATOM 6907 N N . GLY B 1 305 ? -28.656 -3.029 -9.391 1 97.75 305 GLY B N 1
ATOM 6908 C CA . GLY B 1 305 ? -27.703 -2.146 -8.742 1 97.75 305 GLY B CA 1
ATOM 6909 C C . GLY B 1 305 ? -27 -2.797 -7.574 1 97.75 305 GLY B C 1
ATOM 6910 O O . GLY B 1 305 ? -27.062 -4.016 -7.395 1 97.75 305 GLY B O 1
ATOM 6911 N N . PHE B 1 306 ? -26.266 -1.996 -6.852 1 98.69 306 PHE B N 1
ATOM 6912 C CA . PHE B 1 306 ? -25.375 -2.5 -5.812 1 98.69 306 PHE B CA 1
ATOM 6913 C C . PHE B 1 306 ? -25.734 -1.893 -4.457 1 98.69 306 PHE B C 1
ATOM 6915 O O . PHE B 1 306 ? -26.266 -0.786 -4.387 1 98.69 306 PHE B O 1
ATOM 6922 N N . LEU B 1 307 ? -25.516 -2.646 -3.445 1 98.62 307 LEU B N 1
ATOM 6923 C CA . LEU B 1 307 ? -25.594 -2.201 -2.059 1 98.62 307 LEU B CA 1
ATOM 6924 C C . LEU B 1 307 ? -24.25 -2.359 -1.354 1 98.62 307 LEU B C 1
ATOM 6926 O O . LEU B 1 307 ? -23.578 -3.371 -1.529 1 98.62 307 LEU B O 1
ATOM 6930 N N . SER B 1 308 ? -23.797 -1.347 -0.7 1 98.25 308 SER B N 1
ATOM 6931 C CA . SER B 1 308 ? -22.578 -1.379 0.088 1 98.25 308 SER B CA 1
ATOM 6932 C C . SER B 1 308 ? -22.75 -0.648 1.415 1 98.25 308 SER B C 1
ATOM 6934 O O . SER B 1 308 ? -23.797 -0.053 1.668 1 98.25 308 SER B O 1
ATOM 6936 N N . PHE B 1 309 ? -21.844 -0.814 2.279 1 97.5 309 PHE B N 1
ATOM 6937 C CA . PHE B 1 309 ? -21.859 -0.092 3.545 1 97.5 309 PHE B CA 1
ATOM 6938 C C . PHE B 1 309 ? -20.438 0.144 4.051 1 97.5 309 PHE B C 1
ATOM 6940 O O . PHE B 1 309 ? -19.5 -0.558 3.65 1 97.5 309 PHE B O 1
ATOM 6947 N N . LYS B 1 310 ? -20.234 1.124 4.84 1 93.38 310 LYS B N 1
ATOM 6948 C CA . LYS B 1 310 ? -18.953 1.386 5.504 1 93.38 310 LYS B CA 1
ATOM 6949 C C . LYS B 1 310 ? -18.828 0.591 6.801 1 93.38 310 LYS B C 1
ATOM 6951 O O . LYS B 1 310 ? -19.641 0.753 7.711 1 93.38 310 LYS B O 1
ATOM 6956 N N . PRO B 1 311 ? -17.734 -0.188 6.766 1 92.06 311 PRO B N 1
ATOM 6957 C CA . PRO B 1 311 ? -17.578 -0.937 8.016 1 92.06 311 PRO B CA 1
ATOM 6958 C C . PRO B 1 311 ? -17.125 -0.057 9.18 1 92.06 311 PRO B C 1
ATOM 6960 O O . PRO B 1 311 ? -16.344 0.879 8.984 1 92.06 311 PRO B O 1
ATOM 6963 N N . SER B 1 312 ? -17.688 -0.053 10.336 1 88.69 312 SER B N 1
ATOM 6964 C CA . SER B 1 312 ? -17.312 0.678 11.539 1 88.69 312 SER B CA 1
ATOM 6965 C C . SER B 1 312 ? -16.828 -0.27 12.633 1 88.69 312 SER B C 1
ATOM 6967 O O . SER B 1 312 ? -17.578 -0.575 13.57 1 88.69 312 SER B O 1
ATOM 6969 N N . ILE B 1 313 ? -15.594 -0.673 12.492 1 96.12 313 ILE B N 1
ATOM 6970 C CA . ILE B 1 313 ? -15.062 -1.627 13.461 1 96.12 313 ILE B CA 1
ATOM 6971 C C . ILE B 1 313 ? -14.406 -0.878 14.625 1 96.12 313 ILE B C 1
ATOM 6973 O O . ILE B 1 313 ? -13.523 -0.046 14.414 1 96.12 313 ILE B O 1
ATOM 6977 N N . PRO B 1 314 ? -14.82 -1.13 15.828 1 95.62 314 PRO B N 1
ATOM 6978 C CA . PRO B 1 314 ? -14.18 -0.485 16.984 1 95.62 314 PRO B CA 1
ATOM 6979 C C . PRO B 1 314 ? -12.703 -0.836 17.109 1 95.62 314 PRO B C 1
ATOM 6981 O O . PRO B 1 314 ? -12.305 -1.97 16.828 1 95.62 314 PRO B O 1
ATOM 6984 N N . LYS B 1 315 ? -11.93 0.118 17.578 1 96.25 315 LYS B N 1
ATOM 6985 C CA . LYS B 1 315 ? -10.5 -0.076 17.797 1 96.25 315 LYS B CA 1
ATOM 6986 C C . LYS B 1 315 ? -10.242 -1.259 18.734 1 96.25 315 LYS B C 1
ATOM 6988 O O . LYS B 1 315 ? -9.297 -2.021 18.516 1 96.25 315 LYS B O 1
ATOM 6993 N N . SER B 1 316 ? -11.102 -1.444 19.75 1 96.62 316 SER B N 1
ATOM 6994 C CA . SER B 1 316 ? -10.938 -2.484 20.75 1 96.62 316 SER B CA 1
ATOM 6995 C C . SER B 1 316 ? -10.961 -3.873 20.125 1 96.62 316 SER B C 1
ATOM 6997 O O . SER B 1 316 ? -10.328 -4.801 20.641 1 96.62 316 SER B O 1
ATOM 6999 N N . LEU B 1 317 ? -11.688 -3.98 19.047 1 97.81 317 LEU B N 1
ATOM 7000 C CA . LEU B 1 317 ? -11.789 -5.262 18.359 1 97.81 317 LEU B CA 1
ATOM 7001 C C . LEU B 1 317 ? -10.656 -5.438 17.359 1 97.81 317 LEU B C 1
ATOM 7003 O O . LEU B 1 317 ? -10.094 -6.523 17.234 1 97.81 317 LEU B O 1
ATOM 7007 N N . LEU B 1 318 ? -10.289 -4.371 16.703 1 97.69 318 LEU B N 1
ATOM 7008 C CA . LEU B 1 318 ? -9.367 -4.453 15.57 1 97.69 318 LEU B CA 1
ATOM 7009 C C . LEU B 1 318 ? -7.922 -4.418 16.047 1 97.69 318 LEU B C 1
ATOM 7011 O O . LEU B 1 318 ? -7.098 -5.215 15.594 1 97.69 318 LEU B O 1
ATOM 7015 N N . LEU B 1 319 ? -7.59 -3.518 17 1 96.31 319 LEU B N 1
ATOM 7016 C CA . LEU B 1 319 ? -6.191 -3.201 17.266 1 96.31 319 LEU B CA 1
ATOM 7017 C C . LEU B 1 319 ? -5.793 -3.652 18.672 1 96.31 319 LEU B C 1
ATOM 7019 O O . LEU B 1 319 ? -4.664 -4.105 18.891 1 96.31 319 LEU B O 1
ATOM 7023 N N . ASP B 1 320 ? -6.711 -3.617 19.625 1 95.94 320 ASP B N 1
ATOM 7024 C CA . ASP B 1 320 ? -6.316 -3.783 21.016 1 95.94 320 ASP B CA 1
ATOM 7025 C C . ASP B 1 320 ? -6.23 -5.262 21.391 1 95.94 320 ASP B C 1
ATOM 7027 O O . ASP B 1 320 ? -6.957 -6.09 20.844 1 95.94 320 ASP B O 1
ATOM 7031 N N . GLY B 1 321 ? -5.352 -5.531 22.344 1 94.88 321 GLY B N 1
ATOM 7032 C CA . GLY B 1 321 ? -5.258 -6.867 22.906 1 94.88 321 GLY B CA 1
ATOM 7033 C C . GLY B 1 321 ? -4.383 -7.801 22.094 1 94.88 321 GLY B C 1
ATOM 7034 O O . GLY B 1 321 ? -3.836 -7.406 21.062 1 94.88 321 GLY B O 1
ATOM 7035 N N . GLU B 1 322 ? -4.277 -9.047 22.516 1 96.06 322 GLU B N 1
ATOM 7036 C CA . GLU B 1 322 ? -3.461 -10.07 21.859 1 96.06 322 GLU B CA 1
ATOM 7037 C C . GLU B 1 322 ? -4.18 -10.664 20.656 1 96.06 322 GLU B C 1
ATOM 7039 O O . GLU B 1 322 ? -5.41 -10.695 20.609 1 96.06 322 GLU B O 1
ATOM 7044 N N . HIS B 1 323 ? -3.42 -11.07 19.719 1 97.06 323 HIS B N 1
ATOM 7045 C CA . HIS B 1 323 ? -3.967 -11.828 18.594 1 97.06 323 HIS B CA 1
ATOM 7046 C C . HIS B 1 323 ? -4.109 -13.305 18.953 1 97.06 323 HIS B C 1
ATOM 7048 O O . HIS B 1 323 ? -3.117 -14.039 19 1 97.06 323 HIS B O 1
ATOM 7054 N N . ASN B 1 324 ? -5.258 -13.734 19.234 1 97.38 324 ASN B N 1
ATOM 7055 C CA . ASN B 1 324 ? -5.562 -15.117 19.578 1 97.38 324 ASN B CA 1
ATOM 7056 C C . ASN B 1 324 ? -6.938 -15.531 19.062 1 97.38 324 ASN B C 1
ATOM 7058 O O . ASN B 1 324 ? -7.602 -14.773 18.359 1 97.38 324 ASN B O 1
ATOM 7062 N N . VAL B 1 325 ? -7.344 -16.734 19.359 1 97.69 325 VAL B N 1
ATOM 7063 C CA . VAL B 1 325 ? -8.594 -17.281 18.844 1 97.69 325 VAL B CA 1
ATOM 7064 C C . VAL B 1 325 ? -9.766 -16.438 19.328 1 97.69 325 VAL B C 1
ATOM 7066 O O . VAL B 1 325 ? -10.656 -16.094 18.531 1 97.69 325 VAL B O 1
ATOM 7069 N N . LYS B 1 326 ? -9.75 -16.094 20.547 1 97.56 326 LYS B N 1
ATOM 7070 C CA . LYS B 1 326 ? -10.844 -15.312 21.125 1 97.56 326 LYS B CA 1
ATOM 7071 C C . LYS B 1 326 ? -10.984 -13.961 20.438 1 97.56 326 LYS B C 1
ATOM 7073 O O . LYS B 1 326 ? -12.086 -13.578 20.016 1 97.56 326 LYS B O 1
ATOM 7078 N N . SER B 1 327 ? -9.891 -13.188 20.328 1 98.25 327 SER B N 1
ATOM 7079 C CA . SER B 1 327 ? -9.945 -11.867 19.703 1 98.25 327 SER B CA 1
ATOM 7080 C C . SER B 1 327 ? -10.281 -11.977 18.219 1 98.25 327 SER B C 1
ATOM 7082 O O . SER B 1 327 ? -10.984 -11.117 17.688 1 98.25 327 SER B O 1
ATOM 7084 N N . HIS B 1 328 ? -9.797 -13.031 17.547 1 98.69 328 HIS B N 1
ATOM 7085 C CA . HIS B 1 328 ? -10.109 -13.242 16.141 1 98.69 328 HIS B CA 1
ATOM 7086 C C . HIS B 1 328 ? -11.602 -13.453 15.938 1 98.69 328 HIS B C 1
ATOM 7088 O O . HIS B 1 328 ? -12.219 -12.789 15.102 1 98.69 328 HIS B O 1
ATOM 7094 N N . PHE B 1 329 ? -12.18 -14.312 16.703 1 98.62 329 PHE B N 1
ATOM 7095 C CA . PHE B 1 329 ? -13.594 -14.625 16.516 1 98.62 329 PHE B CA 1
ATOM 7096 C C . PHE B 1 329 ? -14.469 -13.461 16.969 1 98.62 329 PHE B C 1
ATOM 7098 O O . PHE B 1 329 ? -15.531 -13.219 16.391 1 98.62 329 PHE B O 1
ATOM 7105 N N . SER B 1 330 ? -14.039 -12.711 18 1 98.38 330 SER B N 1
ATOM 7106 C CA . SER B 1 330 ? -14.781 -11.508 18.359 1 98.38 330 SER B CA 1
ATOM 7107 C C . SER B 1 330 ? -14.828 -10.516 17.203 1 98.38 330 SER B C 1
ATOM 7109 O O . SER B 1 330 ? -15.891 -9.953 16.906 1 98.38 330 SER B O 1
ATOM 7111 N N . LEU B 1 331 ? -13.695 -10.312 16.562 1 98.62 331 LEU B N 1
ATOM 7112 C CA . LEU B 1 331 ? -13.617 -9.398 15.422 1 98.62 331 LEU B CA 1
ATOM 7113 C C . LEU B 1 331 ? -14.461 -9.898 14.258 1 98.62 331 LEU B C 1
ATOM 7115 O O . LEU B 1 331 ? -15.258 -9.141 13.695 1 98.62 331 LEU B O 1
ATOM 7119 N N . ILE B 1 332 ? -14.328 -11.195 13.914 1 98.75 332 ILE B N 1
ATOM 7120 C CA . ILE B 1 332 ? -15.055 -11.773 12.789 1 98.75 332 ILE B CA 1
ATOM 7121 C C . ILE B 1 332 ? -16.547 -11.75 13.07 1 98.75 332 ILE B C 1
ATOM 7123 O O . ILE B 1 332 ? -17.359 -11.43 12.188 1 98.75 332 ILE B O 1
ATOM 7127 N N . ASN B 1 333 ? -16.922 -12.109 14.289 1 98.44 333 ASN B N 1
ATOM 7128 C CA . ASN B 1 333 ? -18.328 -12.133 14.664 1 98.44 333 ASN B CA 1
ATOM 7129 C C . ASN B 1 333 ? -18.969 -10.75 14.523 1 98.44 333 ASN B C 1
ATOM 7131 O O . ASN B 1 333 ? -20.094 -10.633 14.039 1 98.44 333 ASN B O 1
ATOM 7135 N N . TYR B 1 334 ? -18.25 -9.766 14.992 1 97.88 334 TYR B N 1
ATOM 7136 C CA . TYR B 1 334 ? -18.734 -8.406 14.805 1 97.88 334 TYR B CA 1
ATOM 7137 C C . TYR B 1 334 ? -19 -8.117 13.336 1 97.88 334 TYR B C 1
ATOM 7139 O O . TYR B 1 334 ? -20.047 -7.574 12.984 1 97.88 334 TYR B O 1
ATOM 7147 N N . GLN B 1 335 ? -18.141 -8.469 12.477 1 98.31 335 GLN B N 1
ATOM 7148 C CA . GLN B 1 335 ? -18.25 -8.219 11.047 1 98.31 335 GLN B CA 1
ATOM 7149 C C . GLN B 1 335 ? -19.359 -9.07 10.43 1 98.31 335 GLN B C 1
ATOM 7151 O O . GLN B 1 335 ? -20.109 -8.594 9.57 1 98.31 335 GLN B O 1
ATOM 7156 N N . ILE B 1 336 ? -19.453 -10.344 10.836 1 98.19 336 ILE B N 1
ATOM 7157 C CA . ILE B 1 336 ? -20.484 -11.242 10.328 1 98.19 336 ILE B CA 1
ATOM 7158 C C . ILE B 1 336 ? -21.875 -10.664 10.594 1 98.19 336 ILE B C 1
ATOM 7160 O O . ILE B 1 336 ? -22.766 -10.75 9.75 1 98.19 336 ILE B O 1
ATOM 7164 N N . LYS B 1 337 ? -22.016 -10.133 11.75 1 97.31 337 LYS B N 1
ATOM 7165 C CA . LYS B 1 337 ? -23.312 -9.547 12.102 1 97.31 337 LYS B CA 1
ATOM 7166 C C . LYS B 1 337 ? -23.688 -8.414 11.148 1 97.31 337 LYS B C 1
ATOM 7168 O O . LYS B 1 337 ? -24.828 -8.352 10.672 1 97.31 337 LYS B O 1
ATOM 7173 N N . GLN B 1 338 ? -22.766 -7.551 10.867 1 97.38 338 GLN B N 1
ATOM 7174 C CA . GLN B 1 338 ? -23 -6.461 9.93 1 97.38 338 GLN B CA 1
ATOM 7175 C C . GLN B 1 338 ? -23.266 -6.992 8.523 1 97.38 338 GLN B C 1
ATOM 7177 O O . GLN B 1 338 ? -24.172 -6.516 7.836 1 97.38 338 GLN B O 1
ATOM 7182 N N . ILE B 1 339 ? -22.5 -7.969 8.109 1 98.44 339 ILE B N 1
ATOM 7183 C CA . ILE B 1 339 ? -22.625 -8.531 6.766 1 98.44 339 ILE B CA 1
ATOM 7184 C C . ILE B 1 339 ? -23.969 -9.25 6.633 1 98.44 339 ILE B C 1
ATOM 7186 O O . ILE B 1 339 ? -24.625 -9.156 5.598 1 98.44 339 ILE B O 1
ATOM 7190 N N . ARG B 1 340 ? -24.359 -9.961 7.691 1 98.12 340 ARG B N 1
ATOM 7191 C CA . ARG B 1 340 ? -25.672 -10.609 7.699 1 98.12 340 ARG B CA 1
ATOM 7192 C C . ARG B 1 340 ? -26.781 -9.594 7.465 1 98.12 340 ARG B C 1
ATOM 7194 O O . ARG B 1 340 ? -27.688 -9.836 6.668 1 98.12 340 ARG B O 1
ATOM 7201 N N . MET B 1 341 ? -26.672 -8.484 8.156 1 97.56 341 MET B N 1
ATOM 7202 C CA . MET B 1 341 ? -27.656 -7.41 7.996 1 97.56 341 MET B CA 1
ATOM 7203 C C . MET B 1 341 ? -27.641 -6.871 6.57 1 97.56 341 MET B C 1
ATOM 7205 O O . MET B 1 341 ? -28.688 -6.664 5.969 1 97.56 341 MET B O 1
ATOM 7209 N N . ALA B 1 342 ? -26.484 -6.664 6.039 1 98.56 342 ALA B N 1
ATOM 7210 C CA . ALA B 1 342 ? -26.344 -6.164 4.672 1 98.56 342 ALA B CA 1
ATOM 7211 C C . ALA B 1 342 ? -26.922 -7.156 3.666 1 98.56 342 ALA B C 1
ATOM 7213 O O . ALA B 1 342 ? -27.547 -6.762 2.684 1 98.56 342 ALA B O 1
ATOM 7214 N N . LEU B 1 343 ? -26.672 -8.469 3.9 1 98.69 343 LEU B N 1
ATOM 7215 C CA . LEU B 1 343 ? -27.25 -9.5 3.045 1 98.69 343 LEU B CA 1
ATOM 7216 C C . LEU B 1 343 ? -28.766 -9.461 3.082 1 98.69 343 LEU B C 1
ATOM 7218 O O . LEU B 1 343 ? -29.422 -9.609 2.049 1 98.69 343 LEU B O 1
ATOM 7222 N N . ALA B 1 344 ? -29.328 -9.25 4.254 1 98.44 344 ALA B N 1
ATOM 7223 C CA . ALA B 1 344 ? -30.781 -9.18 4.398 1 98.44 344 ALA B CA 1
ATOM 7224 C C . ALA B 1 344 ? -31.359 -8 3.611 1 98.44 344 ALA B C 1
ATOM 7226 O O . ALA B 1 344 ? -32.344 -8.164 2.869 1 98.44 344 ALA B O 1
ATOM 7227 N N . ILE B 1 345 ? -30.734 -6.867 3.793 1 98.25 345 ILE B N 1
ATOM 7228 C CA . ILE B 1 345 ? -31.203 -5.672 3.111 1 98.25 345 ILE B CA 1
ATOM 7229 C C . ILE B 1 345 ? -31.016 -5.824 1.604 1 98.25 345 ILE B C 1
ATOM 7231 O O . ILE B 1 345 ? -31.875 -5.41 0.817 1 98.25 345 ILE B O 1
ATOM 7235 N N . SER B 1 346 ? -29.906 -6.438 1.196 1 98.19 346 SER B N 1
ATOM 7236 C CA . SER B 1 346 ? -29.672 -6.703 -0.22 1 98.19 346 SER B CA 1
ATOM 7237 C C . SER B 1 346 ? -30.766 -7.605 -0.798 1 98.19 346 SER B C 1
ATOM 7239 O O . SER B 1 346 ? -31.25 -7.375 -1.908 1 98.19 346 SER B O 1
ATOM 7241 N N . SER B 1 347 ? -31.078 -8.625 -0.042 1 97.56 347 SER B N 1
ATOM 7242 C CA . SER B 1 347 ? -32.156 -9.531 -0.465 1 97.56 347 SER B CA 1
ATOM 7243 C C . SER B 1 347 ? -33.5 -8.805 -0.555 1 97.56 347 SER B C 1
ATOM 7245 O O . SER B 1 347 ? -34.25 -8.992 -1.511 1 97.56 347 SER B O 1
ATOM 7247 N N . LEU B 1 348 ? -33.75 -7.988 0.414 1 96.38 348 LEU B N 1
ATOM 7248 C CA . LEU B 1 348 ? -35 -7.246 0.498 1 96.38 348 LEU B CA 1
ATOM 7249 C C . LEU B 1 348 ? -35.156 -6.285 -0.678 1 96.38 348 LEU B C 1
ATOM 7251 O O . LEU B 1 348 ? -36.219 -6.191 -1.284 1 96.38 348 LEU B O 1
ATOM 7255 N N . LEU B 1 349 ? -34.094 -5.613 -1.002 1 96.88 349 LEU B N 1
ATOM 7256 C CA . LEU B 1 349 ? -34.125 -4.566 -2.02 1 96.88 349 LEU B CA 1
ATOM 7257 C C . LEU B 1 349 ? -33.688 -5.117 -3.379 1 96.88 349 LEU B C 1
ATOM 7259 O O . LEU B 1 349 ? -33.688 -4.383 -4.371 1 96.88 349 LEU B O 1
ATOM 7263 N N . ASN B 1 350 ? -33.375 -6.395 -3.465 1 95.88 350 ASN B N 1
ATOM 7264 C CA . ASN B 1 350 ? -32.938 -7.07 -4.684 1 95.88 350 ASN B CA 1
ATOM 7265 C C . ASN B 1 350 ? -31.734 -6.383 -5.309 1 95.88 350 ASN B C 1
ATOM 7267 O O . ASN B 1 350 ? -31.766 -6.004 -6.48 1 95.88 350 ASN B O 1
ATOM 7271 N N . ARG B 1 351 ? -30.719 -6.215 -4.516 1 98.06 351 ARG B N 1
ATOM 7272 C CA . ARG B 1 351 ? -29.484 -5.59 -4.965 1 98.06 351 ARG B CA 1
ATOM 7273 C C . ARG B 1 351 ? -28.297 -6.508 -4.727 1 98.06 351 ARG B C 1
ATOM 7275 O O . ARG B 1 351 ? -28.359 -7.414 -3.893 1 98.06 351 ARG B O 1
ATOM 7282 N N . THR B 1 352 ? -27.219 -6.332 -5.512 1 98.5 352 THR B N 1
ATOM 7283 C CA . THR B 1 352 ? -25.969 -7.066 -5.344 1 98.5 352 THR B CA 1
ATOM 7284 C C . THR B 1 352 ? -25.125 -6.453 -4.23 1 98.5 352 THR B C 1
ATOM 7286 O O . THR B 1 352 ? -24.891 -5.246 -4.219 1 98.5 352 THR B O 1
ATOM 7289 N N . LEU B 1 353 ? -24.734 -7.238 -3.305 1 98.75 353 LEU B N 1
ATOM 7290 C CA . LEU B 1 353 ? -23.969 -6.727 -2.18 1 98.75 353 LEU B CA 1
ATOM 7291 C C . LEU B 1 353 ? -22.484 -6.641 -2.533 1 98.75 353 LEU B C 1
ATOM 7293 O O . LEU B 1 353 ? -21.875 -7.637 -2.943 1 98.75 353 LEU B O 1
ATOM 7297 N N . VAL B 1 354 ? -21.922 -5.477 -2.455 1 98.75 354 VAL B N 1
ATOM 7298 C CA . VAL B 1 354 ? -20.469 -5.344 -2.459 1 98.75 354 VAL B CA 1
ATOM 7299 C C . VAL B 1 354 ? -19.938 -5.59 -1.053 1 98.75 354 VAL B C 1
ATOM 7301 O O . VAL B 1 354 ? -20.172 -4.797 -0.139 1 98.75 354 VAL B O 1
ATOM 7304 N N . MET B 1 355 ? -19.234 -6.664 -0.886 1 98.62 355 MET B N 1
ATOM 7305 C CA . MET B 1 355 ? -18.719 -7.07 0.415 1 98.62 355 MET B CA 1
ATOM 7306 C C . MET B 1 355 ? -17.719 -6.047 0.944 1 98.62 355 MET B C 1
ATOM 7308 O O . MET B 1 355 ? -16.969 -5.453 0.171 1 98.62 355 MET B O 1
ATOM 7312 N N . PRO B 1 356 ? -17.75 -5.762 2.246 1 97.75 356 PRO B N 1
ATOM 7313 C CA . PRO B 1 356 ? -16.672 -4.953 2.824 1 97.75 356 PRO B CA 1
ATOM 7314 C C . PRO B 1 356 ? -15.359 -5.715 2.938 1 97.75 356 PRO B C 1
ATOM 7316 O O . PRO B 1 356 ? -15.344 -6.941 2.809 1 97.75 356 PRO B O 1
ATOM 7319 N N . PRO B 1 357 ? -14.242 -4.973 3.055 1 97.25 357 PRO B N 1
ATOM 7320 C CA . PRO B 1 357 ? -13.039 -5.723 3.422 1 97.25 357 PRO B CA 1
ATOM 7321 C C . PRO B 1 357 ? -13.195 -6.484 4.734 1 97.25 357 PRO B C 1
ATOM 7323 O O . PRO B 1 357 ? -13.82 -5.98 5.672 1 97.25 357 PRO B O 1
ATOM 7326 N N . LEU B 1 358 ? -12.703 -7.629 4.758 1 98.06 358 LEU B N 1
ATOM 7327 C CA . LEU B 1 358 ? -12.758 -8.453 5.957 1 98.06 358 LEU B CA 1
ATOM 7328 C C . LEU B 1 358 ? -11.438 -8.383 6.723 1 98.06 358 LEU B C 1
ATOM 7330 O O . LEU B 1 358 ? -10.375 -8.664 6.164 1 98.06 358 LEU B O 1
ATOM 7334 N N . TRP B 1 359 ? -11.516 -7.938 7.961 1 98.25 359 TRP B N 1
ATOM 7335 C CA . TRP B 1 359 ? -10.336 -7.855 8.812 1 98.25 359 TRP B CA 1
ATOM 7336 C C . TRP B 1 359 ? -10.188 -9.117 9.664 1 98.25 359 TRP B C 1
ATOM 7338 O O . TRP B 1 359 ? -11.172 -9.602 10.234 1 98.25 359 TRP B O 1
ATOM 7348 N N . CYS B 1 360 ? -8.992 -9.641 9.711 1 98.5 360 CYS B N 1
ATOM 7349 C CA . CYS B 1 360 ? -8.703 -10.844 10.484 1 98.5 360 CYS B CA 1
ATOM 7350 C C . CYS B 1 360 ? -7.551 -10.602 11.453 1 98.5 360 CYS B C 1
ATOM 7352 O O . CYS B 1 360 ? -6.648 -9.82 11.164 1 98.5 360 CYS B O 1
ATOM 7354 N N . ARG B 1 361 ? -7.668 -11.328 12.594 1 98.12 361 ARG B N 1
ATOM 7355 C CA . ARG B 1 361 ? -6.562 -11.336 13.547 1 98.12 361 ARG B CA 1
ATOM 7356 C C . ARG B 1 361 ? -5.664 -12.547 13.336 1 98.12 361 ARG B C 1
ATOM 7358 O O . ARG B 1 361 ? -4.492 -12.531 13.711 1 98.12 361 ARG B O 1
ATOM 7365 N N . LEU B 1 362 ? -6.242 -13.594 12.82 1 98.38 362 LEU B N 1
ATOM 7366 C CA . LEU B 1 362 ? -5.504 -14.836 12.602 1 98.38 362 LEU B CA 1
ATOM 7367 C C . LEU B 1 362 ? -5.617 -15.289 11.148 1 98.38 362 LEU B C 1
ATOM 7369 O O . LEU B 1 362 ? -6.637 -15.055 10.5 1 98.38 362 LEU B O 1
ATOM 7373 N N . ASP B 1 363 ? -4.551 -15.992 10.695 1 97.75 363 ASP B N 1
ATOM 7374 C CA . ASP B 1 363 ? -4.508 -16.609 9.367 1 97.75 363 ASP B CA 1
ATOM 7375 C C . ASP B 1 363 ? -5.352 -17.875 9.32 1 97.75 363 ASP B C 1
ATOM 7377 O O . ASP B 1 363 ? -5.77 -18.391 10.359 1 97.75 363 ASP B O 1
ATOM 7381 N N . ARG B 1 364 ? -5.723 -18.281 8.133 1 97.81 364 ARG B N 1
ATOM 7382 C CA . ARG B 1 364 ? -6.395 -19.547 7.906 1 97.81 364 ARG B CA 1
ATOM 7383 C C . ARG B 1 364 ? -5.496 -20.516 7.133 1 97.81 364 ARG B C 1
ATOM 7385 O O . ARG B 1 364 ? -4.906 -20.141 6.117 1 97.81 364 ARG B O 1
ATOM 7392 N N . LEU B 1 365 ? -5.355 -21.734 7.664 1 95.88 365 LEU B N 1
ATOM 7393 C CA . LEU B 1 365 ? -4.621 -22.812 7.016 1 95.88 365 LEU B CA 1
ATOM 7394 C C . LEU B 1 365 ? -5.359 -24.141 7.156 1 95.88 365 LEU B C 1
ATOM 7396 O O . LEU B 1 365 ? -6.555 -24.156 7.457 1 95.88 365 LEU B O 1
ATOM 7400 N N . TRP B 1 366 ? -4.699 -25.234 6.805 1 94.81 366 TRP B N 1
ATOM 7401 C CA . TRP B 1 366 ? -5.32 -26.562 6.867 1 94.81 366 TRP B CA 1
ATOM 7402 C C . TRP B 1 366 ? -4.738 -27.375 8.016 1 94.81 366 TRP B C 1
ATOM 7404 O O . TRP B 1 366 ? -5.07 -28.547 8.18 1 94.81 366 TRP B O 1
ATOM 7414 N N . PHE B 1 367 ? -3.846 -26.781 8.781 1 94.94 367 PHE B N 1
ATOM 7415 C CA . PHE B 1 367 ? -3.16 -27.453 9.875 1 94.94 367 PHE B CA 1
ATOM 7416 C C . PHE B 1 367 ? -2.988 -26.516 11.062 1 94.94 367 PHE B C 1
ATOM 7418 O O . PHE B 1 367 ? -3.127 -25.297 10.93 1 94.94 367 PHE B O 1
ATOM 7425 N N . PRO B 1 368 ? -2.756 -27.078 12.18 1 96.12 368 PRO B N 1
ATOM 7426 C CA . PRO B 1 368 ? -2.623 -26.25 13.383 1 96.12 368 PRO B CA 1
ATOM 7427 C C . PRO B 1 368 ? -1.469 -25.25 13.289 1 96.12 368 PRO B C 1
ATOM 7429 O O . PRO B 1 368 ? -0.407 -25.578 12.75 1 96.12 368 PRO B O 1
ATOM 7432 N N . HIS B 1 369 ? -1.625 -24.047 13.742 1 94.75 369 HIS B N 1
ATOM 7433 C CA . HIS B 1 369 ? -0.635 -22.969 13.773 1 94.75 369 HIS B CA 1
ATOM 7434 C C . HIS B 1 369 ? -0.949 -21.953 14.867 1 94.75 369 HIS B C 1
ATOM 7436 O O . HIS B 1 369 ? -2.082 -21.891 15.352 1 94.75 369 HIS B O 1
ATOM 7442 N N . PRO B 1 370 ? -0.072 -21.172 15.336 1 94.06 370 PRO B N 1
ATOM 7443 C CA . PRO B 1 370 ? -0.269 -20.266 16.469 1 94.06 370 PRO B CA 1
ATOM 7444 C C . PRO B 1 370 ? -1.011 -18.984 16.078 1 94.06 370 PRO B C 1
ATOM 7446 O O . PRO B 1 370 ? -1.062 -18.031 16.844 1 94.06 370 PRO B O 1
ATOM 7449 N N . GLY B 1 371 ? -1.524 -18.844 14.938 1 95.44 371 GLY B N 1
ATOM 7450 C CA . GLY B 1 371 ? -2.236 -17.672 14.445 1 95.44 371 GLY B CA 1
ATOM 7451 C C . GLY B 1 371 ? -1.782 -17.234 13.07 1 95.44 371 GLY B C 1
ATOM 7452 O O . GLY B 1 371 ? -2.60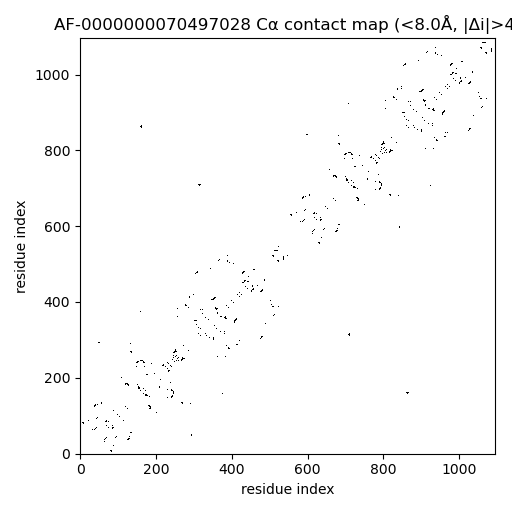5 -16.891 12.219 1 95.44 371 GLY B O 1
ATOM 7453 N N . VAL B 1 372 ? -0.458 -17.109 12.914 1 96.31 372 VAL B N 1
ATOM 7454 C CA . VAL B 1 372 ? 0.182 -16.859 11.625 1 96.31 372 VAL B CA 1
ATOM 7455 C C . VAL B 1 372 ? 1.362 -17.812 11.453 1 96.31 372 VAL B C 1
ATOM 7457 O O . VAL B 1 372 ? 1.876 -18.375 12.43 1 96.31 372 VAL B O 1
ATOM 7460 N N . LEU B 1 373 ? 1.773 -18.047 10.227 1 95.5 373 LEU B N 1
ATOM 7461 C CA . LEU B 1 373 ? 2.871 -18.984 9.969 1 95.5 373 LEU B CA 1
ATOM 7462 C C . LEU B 1 373 ? 4.188 -18.422 10.508 1 95.5 373 LEU B C 1
ATOM 7464 O O . LEU B 1 373 ? 4.504 -17.25 10.289 1 95.5 373 LEU B O 1
ATOM 7468 N N . GLU B 1 374 ? 4.926 -19.328 11.188 1 93.44 374 GLU B N 1
ATOM 7469 C CA . GLU B 1 374 ? 6.207 -18.922 11.758 1 93.44 374 GLU B CA 1
ATOM 7470 C C . GLU B 1 374 ? 7.195 -18.516 10.672 1 93.44 374 GLU B C 1
ATOM 7472 O O . GLU B 1 374 ? 7.332 -19.219 9.664 1 93.44 374 GLU B O 1
ATOM 7477 N N . GLY B 1 375 ? 7.836 -17.438 10.867 1 93.81 375 GLY B N 1
ATOM 7478 C CA . GLY B 1 375 ? 8.844 -16.969 9.93 1 93.81 375 GLY B CA 1
ATOM 7479 C C . GLY B 1 375 ? 8.273 -16.109 8.82 1 93.81 375 GLY B C 1
ATOM 7480 O O . GLY B 1 375 ? 9.016 -15.414 8.117 1 93.81 375 GLY B O 1
ATOM 7481 N N . SER B 1 376 ? 6.957 -16.219 8.562 1 96.12 376 SER B N 1
ATOM 7482 C CA . SER B 1 376 ? 6.332 -15.344 7.578 1 96.12 376 SER B CA 1
ATOM 7483 C C . SER B 1 376 ? 6.312 -13.898 8.055 1 96.12 376 SER B C 1
ATOM 7485 O O . SER B 1 376 ? 6.645 -13.617 9.203 1 96.12 376 SER B O 1
ATOM 7487 N N . ILE B 1 377 ? 5.953 -12.984 7.152 1 96.69 377 ILE B N 1
ATOM 7488 C CA . ILE B 1 377 ? 5.906 -11.586 7.555 1 96.69 377 ILE B CA 1
ATOM 7489 C C . ILE B 1 377 ? 4.457 -11.102 7.57 1 96.69 377 ILE B C 1
ATOM 7491 O O . ILE B 1 377 ? 4.184 -9.93 7.309 1 96.69 377 ILE B O 1
ATOM 7495 N N . THR B 1 378 ? 3.547 -12.031 7.816 1 96.31 378 THR B N 1
ATOM 7496 C CA . THR B 1 378 ? 2.133 -11.695 7.93 1 96.31 378 THR B CA 1
ATOM 7497 C C . THR B 1 378 ? 1.911 -10.656 9.031 1 96.31 378 THR B C 1
ATOM 7499 O O . THR B 1 378 ? 2.367 -10.844 10.164 1 96.31 378 THR B O 1
ATOM 7502 N N . ARG B 1 379 ? 1.173 -9.641 8.648 1 93.81 379 ARG B N 1
ATOM 7503 C CA . ARG B 1 379 ? 0.855 -8.594 9.617 1 93.81 379 ARG B CA 1
ATOM 7504 C C . ARG B 1 379 ? -0.469 -8.883 10.312 1 93.81 379 ARG B C 1
ATOM 7506 O O . ARG B 1 379 ? -1.362 -9.508 9.734 1 93.81 379 ARG B O 1
ATOM 7513 N N . GLN B 1 380 ? -0.503 -8.531 11.555 1 94.88 380 GLN B N 1
ATOM 7514 C CA . GLN B 1 380 ? -1.766 -8.633 12.281 1 94.88 380 GLN B CA 1
ATOM 7515 C C . GLN B 1 380 ? -2.166 -7.297 12.891 1 94.88 380 GLN B C 1
ATOM 7517 O O . GLN B 1 380 ? -1.326 -6.586 13.453 1 94.88 380 GLN B O 1
ATOM 7522 N N . PRO B 1 381 ? -3.455 -6.785 12.844 1 96.56 381 PRO B N 1
ATOM 7523 C CA . PRO B 1 381 ? -4.453 -7.426 11.984 1 96.56 381 PRO B CA 1
ATOM 7524 C C . PRO B 1 381 ? -4.207 -7.18 10.5 1 96.56 381 PRO B C 1
ATOM 7526 O O . PRO B 1 381 ? -3.293 -6.43 10.141 1 96.56 381 PRO B O 1
ATOM 7529 N N . PHE B 1 382 ? -4.91 -7.879 9.641 1 97 382 PHE B N 1
ATOM 7530 C CA . PHE B 1 382 ? -4.781 -7.703 8.195 1 97 382 PHE B CA 1
ATOM 7531 C C . PHE B 1 382 ? -6.121 -7.914 7.504 1 97 382 PHE B C 1
ATOM 7533 O O . PHE B 1 382 ? -7.043 -8.484 8.086 1 97 382 PHE B O 1
ATOM 7540 N N . ILE B 1 383 ? -6.273 -7.383 6.324 1 97.19 383 ILE B N 1
ATOM 7541 C CA . ILE B 1 383 ? -7.414 -7.684 5.469 1 97.19 383 ILE B CA 1
ATOM 7542 C C . ILE B 1 383 ? -7.258 -9.078 4.875 1 97.19 383 ILE B C 1
ATOM 7544 O O . ILE B 1 383 ? -6.32 -9.336 4.113 1 97.19 383 ILE B O 1
ATOM 7548 N N . CYS B 1 384 ? -8.086 -9.938 5.285 1 97.94 384 CYS B N 1
ATOM 7549 C CA . CYS B 1 384 ? -7.996 -11.297 4.77 1 97.94 384 CYS B CA 1
ATOM 7550 C C . CYS B 1 384 ? -8.984 -11.516 3.631 1 97.94 384 CYS B C 1
ATOM 7552 O O . CYS B 1 384 ? -9.984 -10.797 3.525 1 97.94 384 CYS B O 1
ATOM 7554 N N . PRO B 1 385 ? -8.664 -12.43 2.738 1 98.12 385 PRO B N 1
ATOM 7555 C CA . PRO B 1 385 ? -9.617 -12.766 1.683 1 98.12 385 PRO B CA 1
ATOM 7556 C C . PRO B 1 385 ? -10.969 -13.234 2.234 1 98.12 385 PRO B C 1
ATOM 7558 O O . PRO B 1 385 ? -11.031 -13.789 3.338 1 98.12 385 PRO B O 1
ATOM 7561 N N . LEU B 1 386 ? -11.977 -13.031 1.427 1 98.69 386 LEU B N 1
ATOM 7562 C CA . LEU B 1 386 ? -13.328 -13.383 1.843 1 98.69 386 LEU B CA 1
ATOM 7563 C C . LEU B 1 386 ? -13.43 -14.875 2.158 1 98.69 386 LEU B C 1
ATOM 7565 O O . LEU B 1 386 ? -14.164 -15.273 3.066 1 98.69 386 LEU B O 1
ATOM 7569 N N . ASP B 1 387 ? -12.656 -15.672 1.439 1 98.19 387 ASP B N 1
ATOM 7570 C CA . ASP B 1 387 ? -12.773 -17.125 1.545 1 98.19 387 ASP B CA 1
ATOM 7571 C C . ASP B 1 387 ? -12.109 -17.641 2.818 1 98.19 387 ASP B C 1
ATOM 7573 O O . ASP B 1 387 ? -12.125 -18.844 3.096 1 98.19 387 ASP B O 1
ATOM 7577 N N . HIS B 1 388 ? -11.531 -16.75 3.598 1 98.25 388 HIS B N 1
ATOM 7578 C CA . HIS B 1 388 ? -11.023 -17.156 4.906 1 98.25 388 HIS B CA 1
ATOM 7579 C C . HIS B 1 388 ? -12.164 -17.453 5.871 1 98.25 388 HIS B C 1
ATOM 7581 O O . HIS B 1 388 ? -12 -18.219 6.816 1 98.25 388 HIS B O 1
ATOM 7587 N N . VAL B 1 389 ? -13.297 -16.797 5.621 1 98.56 389 VAL B N 1
ATOM 7588 C CA . VAL B 1 389 ? -14.406 -16.891 6.562 1 98.56 389 VAL B CA 1
ATOM 7589 C C . VAL B 1 389 ? -15.641 -17.438 5.852 1 98.56 389 VAL B C 1
ATOM 7591 O O . VAL B 1 389 ? -16.359 -18.281 6.402 1 98.56 389 VAL B O 1
ATOM 7594 N N . PHE B 1 390 ? -15.867 -16.984 4.645 1 98.69 390 PHE B N 1
ATOM 7595 C CA . PHE B 1 390 ? -17.078 -17.312 3.92 1 98.69 390 PHE B CA 1
ATOM 7596 C C . PHE B 1 390 ? -16.812 -18.375 2.863 1 98.69 390 PHE B C 1
ATOM 7598 O O . PHE B 1 390 ? -15.742 -18.391 2.254 1 98.69 390 PHE B O 1
ATOM 7605 N N . GLU B 1 391 ? -17.781 -19.219 2.668 1 97.75 391 GLU B N 1
ATOM 7606 C CA . GLU B 1 391 ? -17.75 -20.203 1.583 1 97.75 391 GLU B CA 1
ATOM 7607 C C . GLU B 1 391 ? -18.281 -19.594 0.287 1 97.75 391 GLU B C 1
ATOM 7609 O O . GLU B 1 391 ? -19.438 -19.844 -0.087 1 97.75 391 GLU B O 1
ATOM 7614 N N . VAL B 1 392 ? -17.422 -18.984 -0.42 1 98 392 VAL B N 1
ATOM 7615 C CA . VAL B 1 392 ? -17.781 -18.219 -1.603 1 98 392 VAL B CA 1
ATOM 7616 C C . VAL B 1 392 ? -18.469 -19.109 -2.625 1 98 392 VAL B C 1
ATOM 7618 O O . VAL B 1 392 ? -19.406 -18.688 -3.297 1 98 392 VAL B O 1
ATOM 7621 N N . ASN B 1 393 ? -17.984 -20.359 -2.738 1 96.31 393 ASN B N 1
ATOM 7622 C CA . ASN B 1 393 ? -18.594 -21.312 -3.658 1 96.31 393 ASN B CA 1
ATOM 7623 C C . ASN B 1 393 ? -20.062 -21.578 -3.309 1 96.31 393 ASN B C 1
ATOM 7625 O O . ASN B 1 393 ? -20.906 -21.703 -4.199 1 96.31 393 ASN B O 1
ATOM 7629 N N . VAL B 1 394 ? -20.359 -21.562 -2.049 1 96.62 394 VAL B N 1
ATOM 7630 C CA . VAL B 1 394 ? -21.734 -21.781 -1.598 1 96.62 394 VAL B CA 1
ATOM 7631 C C . VAL B 1 394 ? -22.547 -20.516 -1.799 1 96.62 394 VAL B C 1
ATOM 7633 O O . VAL B 1 394 ? -23.703 -20.562 -2.221 1 96.62 394 VAL B O 1
ATOM 7636 N N . MET B 1 395 ? -21.938 -19.359 -1.532 1 97.81 395 MET B N 1
ATOM 7637 C CA . MET B 1 395 ? -22.625 -18.078 -1.687 1 97.81 395 MET B CA 1
ATOM 7638 C C . MET B 1 395 ? -23.078 -17.875 -3.127 1 97.81 395 MET B C 1
ATOM 7640 O O . MET B 1 395 ? -24.125 -17.266 -3.371 1 97.81 395 MET B O 1
ATOM 7644 N N . LEU B 1 396 ? -22.328 -18.438 -4.062 1 96.31 396 LEU B N 1
ATOM 7645 C CA . LEU B 1 396 ? -22.578 -18.156 -5.473 1 96.31 396 LEU B CA 1
ATOM 7646 C C . LEU B 1 396 ? -23.375 -19.281 -6.113 1 96.31 396 LEU B C 1
ATOM 7648 O O . LEU B 1 396 ? -23.812 -19.172 -7.262 1 96.31 396 LEU B O 1
ATOM 7652 N N . LYS B 1 397 ? -23.547 -20.281 -5.402 1 95.06 397 LYS B N 1
ATOM 7653 C CA . LYS B 1 397 ? -24.281 -21.438 -5.914 1 95.06 397 LYS B CA 1
ATOM 7654 C C . LYS B 1 397 ? -25.766 -21.141 -6.031 1 95.06 397 LYS B C 1
ATOM 7656 O O . LYS B 1 397 ? -26.344 -20.484 -5.156 1 95.06 397 LYS B O 1
ATOM 7661 N N . GLU B 1 398 ? -26.344 -21.656 -7.141 1 95.06 398 GLU B N 1
ATOM 7662 C CA . GLU B 1 398 ? -27.797 -21.562 -7.262 1 95.06 398 GLU B CA 1
ATOM 7663 C C . GLU B 1 398 ? -28.5 -22.562 -6.34 1 95.06 398 GLU B C 1
ATOM 7665 O O . GLU B 1 398 ? -28.219 -23.766 -6.395 1 95.06 398 GLU B O 1
ATOM 7670 N N . LEU B 1 399 ? -29.297 -22 -5.504 1 96.31 399 LEU B N 1
ATOM 7671 C CA . LEU B 1 399 ? -30.062 -22.812 -4.57 1 96.31 399 LEU B CA 1
ATOM 7672 C C . LEU B 1 399 ? -31.562 -22.672 -4.828 1 96.31 399 LEU B C 1
ATOM 7674 O O . LEU B 1 399 ? -32 -21.625 -5.301 1 96.31 399 LEU B O 1
ATOM 7678 N N . PRO B 1 400 ? -32.312 -23.703 -4.52 1 97.25 400 PRO B N 1
ATOM 7679 C CA . PRO B 1 400 ? -33.781 -23.625 -4.727 1 97.25 400 PRO B CA 1
ATOM 7680 C C . PRO B 1 400 ? -34.406 -22.484 -3.918 1 97.25 400 PRO B C 1
ATOM 7682 O O . PRO B 1 400 ? -34.312 -22.469 -2.689 1 97.25 400 PRO B O 1
ATOM 7685 N N . GLU B 1 401 ? -35.094 -21.688 -4.578 1 96.56 401 GLU B N 1
ATOM 7686 C CA . GLU B 1 401 ? -35.688 -20.516 -3.953 1 96.56 401 GLU B CA 1
ATOM 7687 C C . GLU B 1 401 ? -36.75 -20.891 -2.93 1 96.56 401 GLU B C 1
ATOM 7689 O O . GLU B 1 401 ? -36.969 -20.172 -1.953 1 96.56 401 GLU B O 1
ATOM 7694 N N . GLU B 1 402 ? -37.406 -22 -3.158 1 97.06 402 GLU B N 1
ATOM 7695 C CA . GLU B 1 402 ? -38.469 -22.438 -2.271 1 97.06 402 GLU B CA 1
ATOM 7696 C C . GLU B 1 402 ? -37.938 -22.703 -0.864 1 97.06 402 GLU B C 1
ATOM 7698 O O . GLU B 1 402 ? -38.688 -22.547 0.116 1 97.06 402 GLU B O 1
ATOM 7703 N N . ILE B 1 403 ? -36.719 -23.016 -0.853 1 97.62 403 ILE B N 1
ATOM 7704 C CA . ILE B 1 403 ? -36.125 -23.391 0.432 1 97.62 403 ILE B CA 1
ATOM 7705 C C . ILE B 1 403 ? -35.219 -22.266 0.937 1 97.62 403 ILE B C 1
ATOM 7707 O O . ILE B 1 403 ? -35.188 -21.984 2.137 1 97.62 403 ILE B O 1
ATOM 7711 N N . PHE B 1 404 ? -34.531 -21.547 0.034 1 97.88 404 PHE B N 1
ATOM 7712 C CA . PHE B 1 404 ? -33.438 -20.688 0.438 1 97.88 404 PHE B CA 1
ATOM 7713 C C . PHE B 1 404 ? -33.719 -19.234 0.097 1 97.88 404 PHE B C 1
ATOM 7715 O O . PHE B 1 404 ? -32.938 -18.344 0.427 1 97.88 404 PHE B O 1
ATOM 7722 N N . GLY B 1 405 ? -34.875 -18.969 -0.432 1 96.88 405 GLY B N 1
ATOM 7723 C CA . GLY B 1 405 ? -35.188 -17.609 -0.857 1 96.88 405 GLY B CA 1
ATOM 7724 C C . GLY B 1 405 ? -34.406 -17.188 -2.088 1 96.88 405 GLY B C 1
ATOM 7725 O O . GLY B 1 405 ? -33.719 -18 -2.693 1 96.88 405 GLY B O 1
ATOM 7726 N N . PRO B 1 406 ? -34.594 -15.961 -2.463 1 95.94 406 PRO B N 1
ATOM 7727 C CA . PRO B 1 406 ? -33.938 -15.477 -3.68 1 95.94 406 PRO B CA 1
ATOM 7728 C C . PRO B 1 406 ? -32.406 -15.469 -3.564 1 95.94 406 PRO B C 1
ATOM 7730 O O . PRO B 1 406 ? -31.875 -15.328 -2.465 1 95.94 406 PRO B O 1
ATOM 7733 N N . GLN B 1 407 ? -31.781 -15.57 -4.727 1 96 407 GLN B N 1
ATOM 7734 C CA . GLN B 1 407 ? -30.328 -15.484 -4.797 1 96 407 GLN B CA 1
ATOM 7735 C C . GLN B 1 407 ? -29.828 -14.109 -4.371 1 96 407 GLN B C 1
ATOM 7737 O O . GLN B 1 407 ? -30.438 -13.094 -4.723 1 96 407 GLN B O 1
ATOM 7742 N N . ILE B 1 408 ? -28.812 -14.055 -3.602 1 97.38 408 ILE B N 1
ATOM 7743 C CA . ILE B 1 408 ? -28.125 -12.812 -3.244 1 97.38 408 ILE B CA 1
ATOM 7744 C C . ILE B 1 408 ? -26.75 -12.773 -3.889 1 97.38 408 ILE B C 1
ATOM 7746 O O . ILE B 1 408 ? -25.844 -13.516 -3.484 1 97.38 408 ILE B O 1
ATOM 7750 N N . ASN B 1 409 ? -26.562 -11.93 -4.844 1 97.38 409 ASN B N 1
ATOM 7751 C CA . ASN B 1 409 ? -25.266 -11.82 -5.516 1 97.38 409 ASN B CA 1
ATOM 7752 C C . ASN B 1 409 ? -24.297 -10.961 -4.719 1 97.38 409 ASN B C 1
ATOM 7754 O O . ASN B 1 409 ? -24.719 -10.078 -3.965 1 97.38 409 ASN B O 1
ATOM 7758 N N . ILE B 1 410 ? -23.016 -11.211 -4.926 1 98.38 410 ILE B N 1
ATOM 7759 C CA . ILE B 1 410 ? -22.016 -10.453 -4.195 1 98.38 410 ILE B CA 1
ATOM 7760 C C . ILE B 1 410 ? -20.922 -9.977 -5.156 1 98.38 410 ILE B C 1
ATOM 7762 O O . ILE B 1 410 ? -20.797 -10.5 -6.262 1 98.38 410 ILE B O 1
ATOM 7766 N N . ARG B 1 411 ? -20.234 -8.938 -4.785 1 98.62 411 ARG B N 1
ATOM 7767 C CA . ARG B 1 411 ? -19 -8.43 -5.402 1 98.62 411 ARG B CA 1
ATOM 7768 C C . ARG B 1 411 ? -17.891 -8.281 -4.367 1 98.62 411 ARG B C 1
ATOM 7770 O O . ARG B 1 411 ? -18.156 -8.32 -3.162 1 98.62 411 ARG B O 1
ATOM 7777 N N . GLU B 1 412 ? -16.703 -8.219 -4.812 1 98.56 412 GLU B N 1
ATOM 7778 C CA . GLU B 1 412 ? -15.516 -8.086 -3.961 1 98.56 412 GLU B CA 1
ATOM 7779 C C . GLU B 1 412 ? -15.43 -6.691 -3.354 1 98.56 412 GLU B C 1
ATOM 7781 O O . GLU B 1 412 ? -16.016 -5.742 -3.871 1 98.56 412 GLU B O 1
ATOM 7786 N N . TYR B 1 413 ? -14.68 -6.586 -2.273 1 98.12 413 TYR B N 1
ATOM 7787 C CA . TYR B 1 413 ? -14.602 -5.332 -1.534 1 98.12 413 TYR B CA 1
ATOM 7788 C C . TYR B 1 413 ? -13.945 -4.246 -2.375 1 98.12 413 TYR B C 1
ATOM 7790 O O . TYR B 1 413 ? -14.211 -3.057 -2.184 1 98.12 413 TYR B O 1
ATOM 7798 N N . SER B 1 414 ? -13.102 -4.621 -3.371 1 97.69 414 SER B N 1
ATOM 7799 C CA . SER B 1 414 ? -12.352 -3.666 -4.188 1 97.69 414 SER B CA 1
ATOM 7800 C C . SER B 1 414 ? -13.133 -3.279 -5.438 1 97.69 414 SER B C 1
ATOM 7802 O O . SER B 1 414 ? -12.602 -2.605 -6.324 1 97.69 414 SER B O 1
ATOM 7804 N N . PHE B 1 415 ? -14.391 -3.631 -5.48 1 98.25 415 PHE B N 1
ATOM 7805 C CA . PHE B 1 415 ? -15.227 -3.553 -6.672 1 98.25 415 PHE B CA 1
ATOM 7806 C C . PHE B 1 415 ? -15.234 -2.139 -7.242 1 98.25 415 PHE B C 1
ATOM 7808 O O . PHE B 1 415 ? -14.992 -1.943 -8.438 1 98.25 415 PHE B O 1
ATOM 7815 N N . PHE B 1 416 ? -15.383 -1.16 -6.441 1 97.12 416 PHE B N 1
ATOM 7816 C CA . PHE B 1 416 ? -15.562 0.21 -6.91 1 97.12 416 PHE B CA 1
ATOM 7817 C C . PHE B 1 416 ? -14.219 0.83 -7.281 1 97.12 416 PHE B C 1
ATOM 7819 O O . PHE B 1 416 ? -14.172 1.882 -7.922 1 97.12 416 PHE B O 1
ATOM 7826 N N . ASP B 1 417 ? -13.141 0.216 -6.855 1 95.38 417 ASP B N 1
ATOM 7827 C CA . ASP B 1 417 ? -11.805 0.728 -7.152 1 95.38 417 ASP B CA 1
ATOM 7828 C C . ASP B 1 417 ? -11.289 0.188 -8.484 1 95.38 417 ASP B C 1
ATOM 7830 O O . ASP B 1 417 ? -10.266 0.64 -8.992 1 95.38 417 ASP B O 1
ATOM 7834 N N . ASN B 1 418 ? -12.016 -0.767 -9.023 1 97 418 ASN B N 1
ATOM 7835 C CA . ASN B 1 418 ? -11.57 -1.372 -10.273 1 97 418 ASN B CA 1
ATOM 7836 C C . ASN B 1 418 ? -11.594 -0.369 -11.422 1 97 418 ASN B C 1
ATOM 7838 O O . ASN B 1 418 ? -12.609 0.3 -11.648 1 97 418 ASN B O 1
ATOM 7842 N N . PRO B 1 419 ? -10.562 -0.241 -12.188 1 93.69 419 PRO B N 1
ATOM 7843 C CA . PRO B 1 419 ? -10.5 0.735 -13.281 1 93.69 419 PRO B CA 1
ATOM 7844 C C . PRO B 1 419 ? -11.516 0.446 -14.383 1 93.69 419 PRO B C 1
ATOM 7846 O O . PRO B 1 419 ? -11.836 1.331 -15.18 1 93.69 419 PRO B O 1
ATOM 7849 N N . LEU B 1 420 ? -12.07 -0.677 -14.406 1 93.94 420 LEU B N 1
ATOM 7850 C CA . LEU B 1 420 ? -13.023 -1.067 -15.438 1 93.94 420 LEU B CA 1
ATOM 7851 C C . LEU B 1 420 ? -14.438 -0.642 -15.062 1 93.94 420 LEU B C 1
ATOM 7853 O O . LEU B 1 420 ? -15.367 -0.809 -15.852 1 93.94 420 LEU B O 1
ATOM 7857 N N . MET B 1 421 ? -14.57 -0.032 -13.906 1 95.31 421 MET B N 1
ATOM 7858 C CA . MET B 1 421 ? -15.883 0.42 -13.445 1 95.31 421 MET B CA 1
ATOM 7859 C C . MET B 1 421 ? -16.438 1.499 -14.367 1 95.31 421 MET B C 1
ATOM 7861 O O . MET B 1 421 ? -15.789 2.518 -14.609 1 95.31 421 MET B O 1
ATOM 7865 N N . PRO B 1 422 ? -17.625 1.264 -14.93 1 95.56 422 PRO B N 1
ATOM 7866 C CA . PRO B 1 422 ? -18.203 2.285 -15.797 1 95.56 422 PRO B CA 1
ATOM 7867 C C . PRO B 1 422 ? -18.516 3.586 -15.055 1 95.56 422 PRO B C 1
ATOM 7869 O O . PRO B 1 422 ? -18.922 3.557 -13.898 1 95.56 422 PRO B O 1
ATOM 7872 N N . LYS B 1 423 ? -18.391 4.645 -15.781 1 94.5 423 LYS B N 1
ATOM 7873 C CA . LYS B 1 423 ? -18.609 5.969 -15.211 1 94.5 423 LYS B CA 1
ATOM 7874 C C . LYS B 1 423 ? -20.047 6.125 -14.727 1 94.5 423 LYS B C 1
ATOM 7876 O O . LYS B 1 423 ? -20.297 6.727 -13.68 1 94.5 423 LYS B O 1
ATOM 7881 N N . GLN B 1 424 ? -20.984 5.562 -15.398 1 94.75 424 GLN B N 1
ATOM 7882 C CA . GLN B 1 424 ? -22.391 5.715 -15.062 1 94.75 424 GLN B CA 1
ATOM 7883 C C . GLN B 1 424 ? -22.719 5.07 -13.711 1 94.75 424 GLN B C 1
ATOM 7885 O O . GLN B 1 424 ? -23.609 5.523 -13 1 94.75 424 GLN B O 1
ATOM 7890 N N . VAL B 1 425 ? -21.938 3.994 -13.391 1 96.38 425 VAL B N 1
ATOM 7891 C CA . VAL B 1 425 ? -22.141 3.346 -12.102 1 96.38 425 VAL B CA 1
ATOM 7892 C C . VAL B 1 425 ? -21.469 4.16 -11 1 96.38 425 VAL B C 1
ATOM 7894 O O . VAL B 1 425 ? -22.062 4.383 -9.938 1 96.38 425 VAL B O 1
ATOM 7897 N N . LYS B 1 426 ? -20.328 4.695 -11.281 1 92.81 426 LYS B N 1
ATOM 7898 C CA . LYS B 1 426 ? -19.562 5.453 -10.297 1 92.81 426 LYS B CA 1
ATOM 7899 C C . LYS B 1 426 ? -20.266 6.762 -9.938 1 92.81 426 LYS B C 1
ATOM 7901 O O . LYS B 1 426 ? -20.125 7.258 -8.82 1 92.81 426 LYS B O 1
ATOM 7906 N N . GLU B 1 427 ? -21.078 7.254 -10.867 1 92.69 427 GLU B N 1
ATOM 7907 C CA . GLU B 1 427 ? -21.672 8.57 -10.672 1 92.69 427 GLU B CA 1
ATOM 7908 C C . GLU B 1 427 ? -23.109 8.469 -10.148 1 92.69 427 GLU B C 1
ATOM 7910 O O . GLU B 1 427 ? -23.703 9.461 -9.734 1 92.69 427 GLU B O 1
ATOM 7915 N N . SER B 1 428 ? -23.656 7.324 -10.188 1 95.38 428 SER B N 1
ATOM 7916 C CA . SER B 1 428 ? -25 7.086 -9.672 1 95.38 428 SER B CA 1
ATOM 7917 C C . SER B 1 428 ? -24.953 6.5 -8.258 1 95.38 428 SER B C 1
ATOM 7919 O O . SER B 1 428 ? -24.891 5.281 -8.094 1 95.38 428 SER B O 1
ATOM 7921 N N . TRP B 1 429 ? -25.016 7.418 -7.297 1 94.94 429 TRP B N 1
ATOM 7922 C CA . TRP B 1 429 ? -24.734 7.031 -5.918 1 94.94 429 TRP B CA 1
ATOM 7923 C C . TRP B 1 429 ? -25.719 7.688 -4.953 1 94.94 429 TRP B C 1
ATOM 7925 O O . TRP B 1 429 ? -26.062 8.859 -5.117 1 94.94 429 TRP B O 1
ATOM 7935 N N . LEU B 1 430 ? -26.234 6.871 -4.062 1 95.81 430 LEU B N 1
ATOM 7936 C CA . LEU B 1 430 ? -27.016 7.359 -2.932 1 95.81 430 LEU B CA 1
ATOM 7937 C C . LEU B 1 430 ? -26.344 6.988 -1.61 1 95.81 430 LEU B C 1
ATOM 7939 O O . LEU B 1 430 ? -26.125 5.809 -1.332 1 95.81 430 LEU B O 1
ATOM 7943 N N . GLU B 1 431 ? -26.016 7.965 -0.835 1 94.31 431 GLU B N 1
ATOM 7944 C CA . GLU B 1 431 ? -25.531 7.723 0.517 1 94.31 431 GLU B CA 1
ATOM 7945 C C . GLU B 1 431 ? -26.672 7.703 1.527 1 94.31 431 GLU B C 1
ATOM 7947 O O . GLU B 1 431 ? -27.516 8.602 1.534 1 94.31 431 GLU B O 1
ATOM 7952 N N . VAL B 1 432 ? -26.703 6.652 2.27 1 95.56 432 VAL B N 1
ATOM 7953 C CA . VAL B 1 432 ? -27.719 6.512 3.301 1 95.56 432 VAL B CA 1
ATOM 7954 C C . VAL B 1 432 ? -27.094 6.672 4.684 1 95.56 432 VAL B C 1
ATOM 7956 O O . VAL B 1 432 ? -26.281 5.844 5.098 1 95.56 432 VAL B O 1
ATOM 7959 N N . GLN B 1 433 ? -27.5 7.715 5.348 1 91 433 GLN B N 1
ATOM 7960 C CA . GLN B 1 433 ? -27.031 7.949 6.715 1 91 433 GLN B CA 1
ATOM 7961 C C . GLN B 1 433 ? -28.078 7.465 7.73 1 91 433 GLN B C 1
ATOM 7963 O O . GLN B 1 433 ? -29.156 8.047 7.852 1 91 433 GLN B O 1
ATOM 7968 N N . LEU B 1 434 ? -27.688 6.441 8.422 1 91.88 434 LEU B N 1
ATOM 7969 C CA . LEU B 1 434 ? -28.578 5.949 9.469 1 91.88 434 LEU B CA 1
ATOM 7970 C C . LEU B 1 434 ? -28.641 6.922 10.641 1 91.88 434 LEU B C 1
ATOM 7972 O O . LEU B 1 434 ? -27.609 7.512 11.008 1 91.88 434 LEU B O 1
ATOM 7976 N N . CYS B 1 435 ? -29.844 7.125 11.109 1 89.06 435 CYS B N 1
ATOM 7977 C CA . CYS B 1 435 ? -30.031 8.062 12.211 1 89.06 435 CYS B CA 1
ATOM 7978 C C . CYS B 1 435 ? -30.969 7.48 13.266 1 89.06 435 CYS B C 1
ATOM 7980 O O . CYS B 1 435 ? -31.75 6.578 12.969 1 89.06 435 CYS B O 1
ATOM 7982 N N . GLN B 1 436 ? -30.812 7.953 14.453 1 86.25 436 GLN B N 1
ATOM 7983 C CA . GLN B 1 436 ? -31.688 7.527 15.531 1 86.25 436 GLN B CA 1
ATOM 7984 C C . GLN B 1 436 ? -33.031 8.242 15.453 1 86.25 436 GLN B C 1
ATOM 7986 O O . GLN B 1 436 ? -33.094 9.469 15.352 1 86.25 436 GLN B O 1
ATOM 7991 N N . GLU B 1 437 ? -34.031 7.422 15.531 1 83 437 GLU B N 1
ATOM 7992 C CA . GLU B 1 437 ? -35.375 7.996 15.508 1 83 437 GLU B CA 1
ATOM 7993 C C . GLU B 1 437 ? -35.562 9.031 16.609 1 83 437 GLU B C 1
ATOM 7995 O O . GLU B 1 437 ? -35.125 8.812 17.75 1 83 437 GLU B O 1
ATOM 8000 N N . GLY B 1 438 ? -36.031 10.125 16.281 1 78.12 438 GLY B N 1
ATOM 8001 C CA . GLY B 1 438 ? -36.281 11.164 17.266 1 78.12 438 GLY B CA 1
ATOM 8002 C C . GLY B 1 438 ? -35.281 12.312 17.172 1 78.12 438 GLY B C 1
ATOM 8003 O O . GLY B 1 438 ? -35.531 13.406 17.688 1 78.12 438 GLY B O 1
ATOM 8004 N N . THR B 1 439 ? -34.219 12 16.531 1 77.94 439 THR B N 1
ATOM 8005 C CA . THR B 1 439 ? -33.25 13.086 16.344 1 77.94 439 THR B CA 1
ATOM 8006 C C . THR B 1 439 ? -33.688 14.008 15.227 1 77.94 439 THR B C 1
ATOM 8008 O O . THR B 1 439 ? -34.594 13.664 14.438 1 77.94 439 THR B O 1
ATOM 8011 N N . ARG B 1 440 ? -33.125 15.109 15.242 1 74.06 440 ARG B N 1
ATOM 8012 C CA . ARG B 1 440 ? -33.531 16.125 14.273 1 74.06 440 ARG B CA 1
ATOM 8013 C C . ARG B 1 440 ? -33.344 15.617 12.844 1 74.06 440 ARG B C 1
ATOM 8015 O O . ARG B 1 440 ? -32.312 15.031 12.516 1 74.06 440 ARG B O 1
ATOM 8022 N N . ASP B 1 441 ? -34.281 15.719 11.992 1 77.62 441 ASP B N 1
ATOM 8023 C CA . ASP B 1 441 ? -34.312 15.461 10.555 1 77.62 441 ASP B CA 1
ATOM 8024 C C . ASP B 1 441 ? -34.219 13.961 10.266 1 77.62 441 ASP B C 1
ATOM 8026 O O . ASP B 1 441 ? -33.844 13.555 9.164 1 77.62 441 ASP B O 1
ATOM 8030 N N . CYS B 1 442 ? -34.5 13.18 11.375 1 87.19 442 CYS B N 1
ATOM 8031 C CA . CYS B 1 442 ? -34.5 11.742 11.148 1 87.19 442 CYS B CA 1
ATOM 8032 C C . CYS B 1 442 ? -35.906 11.211 10.93 1 87.19 442 CYS B C 1
ATOM 8034 O O . CYS B 1 442 ? -36.562 10.773 11.875 1 87.19 442 CYS B O 1
ATOM 8036 N N . VAL B 1 443 ? -36.375 11.359 9.727 1 86.62 443 VAL B N 1
ATOM 8037 C CA . VAL B 1 443 ? -37.688 10.898 9.352 1 86.62 443 VAL B CA 1
ATOM 8038 C C . VAL B 1 443 ? -37.594 10.008 8.117 1 86.62 443 VAL B C 1
ATOM 8040 O O . VAL B 1 443 ? -36.781 10.242 7.227 1 86.62 443 VAL B O 1
ATOM 8043 N N . ALA B 1 444 ? -38.438 8.984 8.164 1 87.94 444 ALA B N 1
ATOM 8044 C CA . ALA B 1 444 ? -38.5 8.094 7.008 1 87.94 444 ALA B CA 1
ATOM 8045 C C . ALA B 1 444 ? -39.094 8.797 5.797 1 87.94 444 ALA B C 1
ATOM 8047 O O . ALA B 1 444 ? -40.344 8.883 5.676 1 87.94 444 ALA B O 1
ATOM 8048 N N . SER B 1 445 ? -38.25 9.336 4.992 1 88.38 445 SER B N 1
ATOM 8049 C CA . SER B 1 445 ? -38.688 10.008 3.771 1 88.38 445 SER B CA 1
ATOM 8050 C C . SER B 1 445 ? -37.719 9.742 2.621 1 88.38 445 SER B C 1
ATOM 8052 O O . SER B 1 445 ? -36.594 9.242 2.838 1 88.38 445 SER B O 1
ATOM 8054 N N . ASN B 1 446 ? -38.25 9.93 1.437 1 88.5 446 ASN B N 1
ATOM 8055 C CA . ASN B 1 446 ? -37.375 9.719 0.276 1 88.5 446 ASN B CA 1
ATOM 8056 C C . ASN B 1 446 ? -36.719 11.016 -0.173 1 88.5 446 ASN B C 1
ATOM 8058 O O . ASN B 1 446 ? -36.281 11.125 -1.317 1 88.5 446 ASN B O 1
ATOM 8062 N N . THR B 1 447 ? -36.719 11.961 0.726 1 88.88 447 THR B N 1
ATOM 8063 C CA . THR B 1 447 ? -36.062 13.242 0.42 1 88.88 447 THR B CA 1
ATOM 8064 C C . THR B 1 447 ? -34.594 13.195 0.762 1 88.88 447 THR B C 1
ATOM 8066 O O . THR B 1 447 ? -34.219 12.773 1.855 1 88.88 447 THR B O 1
ATOM 8069 N N . THR B 1 448 ? -33.781 13.609 -0.187 1 88.25 448 THR B N 1
ATOM 8070 C CA . THR B 1 448 ? -32.312 13.625 0.012 1 88.25 448 THR B CA 1
ATOM 8071 C C . THR B 1 448 ? -31.828 15.055 0.222 1 88.25 448 THR B C 1
ATOM 8073 O O . THR B 1 448 ? -32.5 16.016 -0.161 1 88.25 448 THR B O 1
ATOM 8076 N N . SER B 1 449 ? -30.766 15.172 0.916 1 82.38 449 SER B N 1
ATOM 8077 C CA . SER B 1 449 ? -30.094 16.453 0.991 1 82.38 449 SER B CA 1
ATOM 8078 C C . SER B 1 449 ? -29.578 16.891 -0.377 1 82.38 449 SER B C 1
ATOM 8080 O O . SER B 1 449 ? -29.547 16.094 -1.319 1 82.38 449 SER B O 1
ATOM 8082 N N . PRO B 1 450 ? -29.156 18.172 -0.437 1 74.12 450 PRO B N 1
ATOM 8083 C CA . PRO B 1 450 ? -28.578 18.641 -1.703 1 74.12 450 PRO B CA 1
ATOM 8084 C C . PRO B 1 450 ? -27.328 17.859 -2.107 1 74.12 450 PRO B C 1
ATOM 8086 O O . PRO B 1 450 ? -27.016 17.75 -3.299 1 74.12 450 PRO B O 1
ATOM 8089 N N . SER B 1 451 ? -26.703 17.266 -1.169 1 73.44 451 SER B N 1
ATOM 8090 C CA . SER B 1 451 ? -25.469 16.516 -1.44 1 73.44 451 SER B CA 1
ATOM 8091 C C . SER B 1 451 ? -25.766 15.055 -1.751 1 73.44 451 SER B C 1
ATOM 8093 O O . SER B 1 451 ? -24.844 14.266 -1.982 1 73.44 451 SER B O 1
ATOM 8095 N N . GLY B 1 452 ? -27.031 14.688 -1.768 1 80.19 452 GLY B N 1
ATOM 8096 C CA . GLY B 1 452 ? -27.391 13.336 -2.16 1 80.19 452 GLY B CA 1
ATOM 8097 C C . GLY B 1 452 ? -27.375 12.352 -1.006 1 80.19 452 GLY B C 1
ATOM 8098 O O . GLY B 1 452 ? -27.125 11.164 -1.201 1 80.19 452 GLY B O 1
ATOM 8099 N N . VAL B 1 453 ? -27.641 12.852 0.171 1 88.75 453 VAL B N 1
ATOM 8100 C CA . VAL B 1 453 ? -27.641 12 1.355 1 88.75 453 VAL B CA 1
ATOM 8101 C C . VAL B 1 453 ? -29.062 11.773 1.834 1 88.75 453 VAL B C 1
ATOM 8103 O O . VAL B 1 453 ? -29.859 12.711 1.927 1 88.75 453 VAL B O 1
ATOM 8106 N N . LEU B 1 454 ? -29.422 10.547 1.986 1 93.19 454 LEU B N 1
ATOM 8107 C CA . LEU B 1 454 ? -30.719 10.156 2.562 1 93.19 454 LEU B CA 1
ATOM 8108 C C . LEU B 1 454 ? -30.562 9.836 4.043 1 93.19 454 LEU B C 1
ATOM 8110 O O . LEU B 1 454 ? -29.812 8.93 4.414 1 93.19 454 LEU B O 1
ATOM 8114 N N . ARG B 1 455 ? -31.203 10.562 4.824 1 91.56 455 ARG B N 1
ATOM 8115 C CA . ARG B 1 455 ? -31.297 10.203 6.234 1 91.56 455 ARG B CA 1
ATOM 8116 C C . ARG B 1 455 ? -32.375 9.156 6.461 1 91.56 455 ARG B C 1
ATOM 8118 O O . ARG B 1 455 ? -33.531 9.336 6.039 1 91.56 455 ARG B O 1
ATOM 8125 N N . PHE B 1 456 ? -32.031 8.078 6.996 1 94.44 456 PHE B N 1
ATOM 8126 C CA . PHE B 1 456 ? -32.938 6.945 7.121 1 94.44 456 PHE B CA 1
ATOM 8127 C C . PHE B 1 456 ? -32.938 6.395 8.539 1 94.44 456 PHE B C 1
ATOM 8129 O O . PHE B 1 456 ? -31.859 6.078 9.086 1 94.44 456 PHE B O 1
ATOM 8136 N N . PRO B 1 457 ? -34.062 6.258 9.211 1 94.38 457 PRO B N 1
ATOM 8137 C CA . PRO B 1 457 ? -34.094 5.848 10.617 1 94.38 457 PRO B CA 1
ATOM 8138 C C . PRO B 1 457 ? -33.594 4.418 10.828 1 94.38 457 PRO B C 1
ATOM 8140 O O . PRO B 1 457 ? -33.875 3.535 10.016 1 94.38 457 PRO B O 1
ATOM 8143 N N . LYS B 1 458 ? -32.875 4.238 11.891 1 94.25 458 LYS B N 1
ATOM 8144 C CA . LYS B 1 458 ? -32.469 2.898 12.32 1 94.25 458 LYS B CA 1
ATOM 8145 C C . LYS B 1 458 ? -33.719 2.049 12.648 1 94.25 458 LYS B C 1
ATOM 8147 O O . LYS B 1 458 ? -34.75 2.578 13.008 1 94.25 458 LYS B O 1
ATOM 8152 N N . ARG B 1 459 ? -33.562 0.754 12.422 1 95.06 459 ARG B N 1
ATOM 8153 C CA . ARG B 1 459 ? -34.562 -0.237 12.812 1 95.06 459 ARG B CA 1
ATOM 8154 C C . ARG B 1 459 ? -35.875 -0.009 12.07 1 95.06 459 ARG B C 1
ATOM 8156 O O . ARG B 1 459 ? -36.969 -0.192 12.641 1 95.06 459 ARG B O 1
ATOM 8163 N N . SER B 1 460 ? -35.781 0.525 10.875 1 95.25 460 SER B N 1
ATOM 8164 C CA . SER B 1 460 ? -36.969 0.599 10.023 1 95.25 460 SER B CA 1
ATOM 8165 C C . SER B 1 460 ? -37.438 -0.792 9.617 1 95.25 460 SER B C 1
ATOM 8167 O O . SER B 1 460 ? -36.625 -1.698 9.422 1 95.25 460 SER B O 1
ATOM 8169 N N . ASP B 1 461 ? -38.75 -0.942 9.477 1 94.75 461 ASP B N 1
ATOM 8170 C CA . ASP B 1 461 ? -39.281 -2.268 9.164 1 94.75 461 ASP B CA 1
ATOM 8171 C C . ASP B 1 461 ? -39.25 -2.533 7.66 1 94.75 461 ASP B C 1
ATOM 8173 O O . ASP B 1 461 ? -38.844 -1.668 6.883 1 94.75 461 ASP B O 1
ATOM 8177 N N . GLU B 1 462 ? -39.625 -3.725 7.27 1 96.19 462 GLU B N 1
ATOM 8178 C CA . GLU B 1 462 ? -39.562 -4.199 5.891 1 96.19 462 GLU B CA 1
ATOM 8179 C C . GLU B 1 462 ? -40.375 -3.287 4.965 1 96.19 462 GLU B C 1
ATOM 8181 O O . GLU B 1 462 ? -39.906 -2.904 3.895 1 96.19 462 GLU B O 1
ATOM 8186 N N . GLU B 1 463 ? -41.531 -2.93 5.355 1 95.56 463 GLU B N 1
ATOM 8187 C CA . GLU B 1 463 ? -42.406 -2.105 4.535 1 95.56 463 GLU B CA 1
ATOM 8188 C C . GLU B 1 463 ? -41.812 -0.724 4.293 1 95.56 463 GLU B C 1
ATOM 8190 O O . GLU B 1 463 ? -41.906 -0.186 3.188 1 95.56 463 GLU B O 1
ATOM 8195 N N . THR B 1 464 ? -41.25 -0.176 5.324 1 95.94 464 THR B N 1
ATOM 8196 C CA . THR B 1 464 ? -40.625 1.136 5.203 1 95.94 464 THR B CA 1
ATOM 8197 C C . THR B 1 464 ? -39.469 1.093 4.215 1 95.94 464 THR B C 1
ATOM 8199 O O . THR B 1 464 ? -39.312 1.987 3.379 1 95.94 464 THR B O 1
ATOM 8202 N N . PHE B 1 465 ? -38.625 0.059 4.289 1 96.81 465 PHE B N 1
ATOM 8203 C CA . PHE B 1 465 ? -37.531 -0.118 3.354 1 96.81 465 PHE B CA 1
ATOM 8204 C C . PHE B 1 465 ? -38.031 -0.151 1.917 1 96.81 465 PHE B C 1
ATOM 8206 O O . PHE B 1 465 ? -37.562 0.609 1.068 1 96.81 465 PHE B O 1
ATOM 8213 N N . LYS B 1 466 ? -39.031 -0.987 1.705 1 95.56 466 LYS B N 1
ATOM 8214 C CA . LYS B 1 466 ? -39.531 -1.178 0.351 1 95.56 466 LYS B CA 1
ATOM 8215 C C . LYS B 1 466 ? -40.156 0.113 -0.194 1 95.56 466 LYS B C 1
ATOM 8217 O O . LYS B 1 466 ? -39.875 0.486 -1.342 1 95.56 466 LYS B O 1
ATOM 8222 N N . THR B 1 467 ? -40.844 0.775 0.662 1 96.19 467 THR B N 1
ATOM 8223 C CA . THR B 1 467 ? -41.531 1.986 0.247 1 96.19 467 THR B CA 1
ATOM 8224 C C . THR B 1 467 ? -40.531 3.094 -0.094 1 96.19 467 THR B C 1
ATOM 8226 O O . THR B 1 467 ? -40.625 3.703 -1.163 1 96.19 467 THR B O 1
ATOM 8229 N N . ILE B 1 468 ? -39.625 3.324 0.7 1 96.56 468 ILE B N 1
ATOM 8230 C CA . ILE B 1 468 ? -38.719 4.449 0.54 1 96.56 468 ILE B CA 1
ATOM 8231 C C . ILE B 1 468 ? -37.75 4.16 -0.598 1 96.56 468 ILE B C 1
ATOM 8233 O O . ILE B 1 468 ? -37.531 5.004 -1.471 1 96.56 468 ILE B O 1
ATOM 8237 N N . PHE B 1 469 ? -37.219 3.029 -0.654 1 97.44 469 PHE B N 1
ATOM 8238 C CA . PHE B 1 469 ? -36.125 2.752 -1.587 1 97.44 469 PHE B CA 1
ATOM 8239 C C . PHE B 1 469 ? -36.688 2.414 -2.969 1 97.44 469 PHE B C 1
ATOM 8241 O O . PHE B 1 469 ? -35.938 2.32 -3.936 1 97.44 469 PHE B O 1
ATOM 8248 N N . SER B 1 470 ? -38.031 2.246 -3.096 1 96.12 470 SER B N 1
ATOM 8249 C CA . SER B 1 470 ? -38.625 2.121 -4.418 1 96.12 470 SER B CA 1
ATOM 8250 C C . SER B 1 470 ? -38.375 3.363 -5.266 1 96.12 470 SER B C 1
ATOM 8252 O O . SER B 1 470 ? -38.281 3.275 -6.492 1 96.12 470 SER B O 1
ATOM 8254 N N . SER B 1 471 ? -38.188 4.457 -4.566 1 96.12 471 SER B N 1
ATOM 8255 C CA . SER B 1 471 ? -37.906 5.715 -5.254 1 96.12 471 SER B CA 1
ATOM 8256 C C . SER B 1 471 ? -36.469 5.766 -5.773 1 96.12 471 SER B C 1
ATOM 8258 O O . SER B 1 471 ? -36.125 6.613 -6.602 1 96.12 471 SER B O 1
ATOM 8260 N N . PHE B 1 472 ? -35.656 4.828 -5.328 1 96.88 472 PHE B N 1
ATOM 8261 C CA . PHE B 1 472 ? -34.25 4.844 -5.684 1 96.88 472 PHE B CA 1
ATOM 8262 C C . PHE B 1 472 ? -33.875 3.58 -6.449 1 96.88 472 PHE B C 1
ATOM 8264 O O . PHE B 1 472 ? -32.719 3.154 -6.422 1 96.88 472 PHE B O 1
ATOM 8271 N N . LYS B 1 473 ? -34.844 2.986 -7.062 1 94.69 473 LYS B N 1
ATOM 8272 C CA . LYS B 1 473 ? -34.656 1.713 -7.746 1 94.69 473 LYS B CA 1
ATOM 8273 C C . LYS B 1 473 ? -33.656 1.857 -8.898 1 94.69 473 LYS B C 1
ATOM 8275 O O . LYS B 1 473 ? -32.938 0.904 -9.242 1 94.69 473 LYS B O 1
ATOM 8280 N N . ASP B 1 474 ? -33.5 3.094 -9.414 1 95.12 474 ASP B N 1
ATOM 8281 C CA . ASP B 1 474 ? -32.688 3.305 -10.594 1 95.12 474 ASP B CA 1
ATOM 8282 C C . ASP B 1 474 ? -31.281 3.777 -10.195 1 95.12 474 ASP B C 1
ATOM 8284 O O . ASP B 1 474 ? -30.391 3.891 -11.039 1 95.12 474 ASP B O 1
ATOM 8288 N N . VAL B 1 475 ? -31.125 4.055 -8.906 1 96.62 475 VAL B N 1
ATOM 8289 C CA . VAL B 1 475 ? -29.797 4.414 -8.43 1 96.62 475 VAL B CA 1
ATOM 8290 C C . VAL B 1 475 ? -28.891 3.184 -8.445 1 96.62 475 VAL B C 1
ATOM 8292 O O . VAL B 1 475 ? -29.281 2.115 -7.965 1 96.62 475 VAL B O 1
ATOM 8295 N N . LYS B 1 476 ? -27.703 3.303 -8.992 1 97.94 476 LYS B N 1
ATOM 8296 C CA . LYS B 1 476 ? -26.828 2.148 -9.203 1 97.94 476 LYS B CA 1
ATOM 8297 C C . LYS B 1 476 ? -26.234 1.674 -7.879 1 97.94 476 LYS B C 1
ATOM 8299 O O . LYS B 1 476 ? -26.203 0.473 -7.605 1 97.94 476 LYS B O 1
ATOM 8304 N N . VAL B 1 477 ? -25.75 2.609 -7.078 1 98.06 477 VAL B N 1
ATOM 8305 C CA . VAL B 1 477 ? -25.078 2.219 -5.844 1 98.06 477 VAL B CA 1
ATOM 8306 C C . VAL B 1 477 ? -25.766 2.883 -4.648 1 98.06 477 VAL B C 1
ATOM 8308 O O . VAL B 1 477 ? -25.922 4.105 -4.617 1 98.06 477 VAL B O 1
ATOM 8311 N N . ILE B 1 478 ? -26.219 2.129 -3.736 1 97.88 478 ILE B N 1
ATOM 8312 C CA . ILE B 1 478 ? -26.703 2.604 -2.447 1 97.88 478 ILE B CA 1
ATOM 8313 C C . ILE B 1 478 ? -25.703 2.227 -1.35 1 97.88 478 ILE B C 1
ATOM 8315 O O . ILE B 1 478 ? -25.453 1.043 -1.113 1 97.88 478 ILE B O 1
ATOM 8319 N N . GLN B 1 479 ? -25.094 3.195 -0.727 1 97.38 479 GLN B N 1
ATOM 8320 C CA . GLN B 1 479 ? -24.109 2.93 0.312 1 97.38 479 GLN B CA 1
ATOM 8321 C C . GLN B 1 479 ? -24.609 3.4 1.677 1 97.38 479 GLN B C 1
ATOM 8323 O O . GLN B 1 479 ? -24.875 4.586 1.866 1 97.38 479 GLN B O 1
ATOM 8328 N N . PHE B 1 480 ? -24.688 2.494 2.59 1 96.81 480 PHE B N 1
ATOM 8329 C CA . PHE B 1 480 ? -25.078 2.811 3.959 1 96.81 480 PHE B CA 1
ATOM 8330 C C . PHE B 1 480 ? -23.875 3.256 4.777 1 96.81 480 PHE B C 1
ATOM 8332 O O . PHE B 1 480 ? -22.781 2.703 4.637 1 96.81 480 PHE B O 1
ATOM 8339 N N . SER B 1 481 ? -24.078 4.203 5.688 1 91.44 481 SER B N 1
ATOM 8340 C CA . SER B 1 481 ? -23.031 4.695 6.578 1 91.44 481 SER B CA 1
ATOM 8341 C C . SER B 1 481 ? -22.641 3.637 7.605 1 91.44 481 SER B C 1
ATOM 8343 O O . SER B 1 481 ? -21.578 3.723 8.211 1 91.44 481 SER B O 1
ATOM 8345 N N . SER B 1 482 ? -23.531 2.74 7.84 1 91.94 482 SER B N 1
ATOM 8346 C CA . SER B 1 482 ? -23.344 1.646 8.789 1 91.94 482 SER B CA 1
ATOM 8347 C C . SER B 1 482 ? -24.406 0.569 8.609 1 91.94 482 SER B C 1
ATOM 8349 O O . SER B 1 482 ? -25.391 0.777 7.906 1 91.94 482 SER B O 1
ATOM 8351 N N . MET B 1 483 ? -24.109 -0.543 9.172 1 95.44 483 MET B N 1
ATOM 8352 C CA . MET B 1 483 ? -25.141 -1.57 9.211 1 95.44 483 MET B CA 1
ATOM 8353 C C . MET B 1 483 ? -25.625 -1.81 10.641 1 95.44 483 MET B C 1
ATOM 8355 O O . MET B 1 483 ? -26.531 -2.605 10.875 1 95.44 483 MET B O 1
ATOM 8359 N N . GLN B 1 484 ? -25 -1.059 11.539 1 90.81 484 GLN B N 1
ATOM 8360 C CA . GLN B 1 484 ? -25.391 -1.231 12.938 1 90.81 484 GLN B CA 1
ATOM 8361 C C . GLN B 1 484 ? -26.844 -0.833 13.156 1 90.81 484 GLN B C 1
ATOM 8363 O O . GLN B 1 484 ? -27.203 0.332 12.984 1 90.81 484 GLN B O 1
ATOM 8368 N N . ASP B 1 485 ? -27.688 -1.781 13.516 1 92.06 485 ASP B N 1
ATOM 8369 C CA . ASP B 1 485 ? -29.109 -1.613 13.828 1 92.06 485 ASP B CA 1
ATOM 8370 C C . ASP B 1 485 ? -29.875 -1.097 12.617 1 92.06 485 ASP B C 1
ATOM 8372 O O . ASP B 1 485 ? -30.859 -0.353 12.766 1 92.06 485 ASP B O 1
ATOM 8376 N N . ALA B 1 486 ? -29.469 -1.438 11.461 1 95.25 486 ALA B N 1
ATOM 8377 C CA . ALA B 1 486 ? -30.078 -0.925 10.242 1 95.25 486 ALA B CA 1
ATOM 8378 C C . ALA B 1 486 ? -31.438 -1.578 9.992 1 95.25 486 ALA B C 1
ATOM 8380 O O . ALA B 1 486 ? -32.375 -0.912 9.578 1 95.25 486 ALA B O 1
ATOM 8381 N N . PHE B 1 487 ? -31.547 -2.848 10.25 1 95.31 487 PHE B N 1
ATOM 8382 C CA . PHE B 1 487 ? -32.719 -3.641 9.898 1 95.31 487 PHE B CA 1
ATOM 8383 C C . PHE B 1 487 ? -33.062 -4.645 10.992 1 95.31 487 PHE B C 1
ATOM 8385 O O . PHE B 1 487 ? -32.219 -5.477 11.352 1 95.31 487 PHE B O 1
ATOM 8392 N N . PRO B 1 488 ? -34.188 -4.551 11.609 1 93.31 488 PRO B N 1
ATOM 8393 C CA . PRO B 1 488 ? -34.531 -5.426 12.734 1 93.31 488 PRO B CA 1
ATOM 8394 C C . PRO B 1 488 ? -34.875 -6.844 12.297 1 93.31 488 PRO B C 1
ATOM 8396 O O . PRO B 1 488 ? -34.969 -7.75 13.133 1 93.31 488 PRO B O 1
ATOM 8399 N N . GLY B 1 489 ? -35.094 -7.086 11.039 1 93.06 489 GLY B N 1
ATOM 8400 C CA . GLY B 1 489 ? -35.531 -8.383 10.539 1 93.06 489 GLY B CA 1
ATOM 8401 C C . GLY B 1 489 ? -36.75 -8.305 9.633 1 93.06 489 GLY B C 1
ATOM 8402 O O . GLY B 1 489 ? -37.375 -7.254 9.52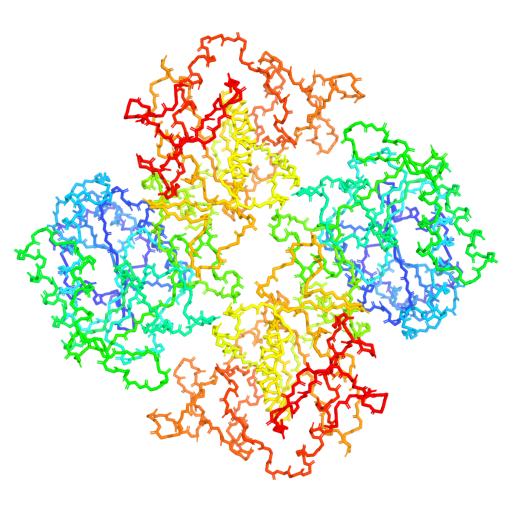3 1 93.06 489 GLY B O 1
ATOM 8403 N N . PHE B 1 490 ? -37.031 -9.453 9.047 1 96.06 490 PHE B N 1
ATOM 8404 C CA . PHE B 1 490 ? -38.156 -9.523 8.117 1 96.06 490 PHE B CA 1
ATOM 8405 C C . PHE B 1 490 ? -39.469 -9.602 8.859 1 96.06 490 PHE B C 1
ATOM 8407 O O . PHE B 1 490 ? -39.594 -10.312 9.859 1 96.06 490 PHE B O 1
ATOM 8414 N N . THR B 1 491 ? -40.438 -8.867 8.375 1 95 491 THR B N 1
ATOM 8415 C CA . THR B 1 491 ? -41.812 -8.992 8.898 1 95 491 THR B CA 1
ATOM 8416 C C . THR B 1 491 ? -42.438 -10.289 8.422 1 95 491 THR B C 1
ATOM 8418 O O . THR B 1 491 ? -43.188 -10.938 9.18 1 95 491 THR B O 1
ATOM 8421 N N . ASP B 1 492 ? -42.188 -10.656 7.234 1 93.94 492 ASP B N 1
ATOM 8422 C CA . ASP B 1 492 ? -42.625 -11.945 6.68 1 93.94 492 ASP B CA 1
ATOM 8423 C C . ASP B 1 492 ? -41.781 -13.086 7.23 1 93.94 492 ASP B C 1
ATOM 8425 O O . ASP B 1 492 ? -40.625 -13.273 6.82 1 93.94 492 ASP B O 1
ATOM 8429 N N . LYS B 1 493 ? -42.375 -13.93 7.98 1 95.19 493 LYS B N 1
ATOM 8430 C CA . LYS B 1 493 ? -41.625 -14.977 8.688 1 95.19 493 LYS B CA 1
ATOM 8431 C C . LYS B 1 493 ? -41.156 -16.062 7.727 1 95.19 493 LYS B C 1
ATOM 8433 O O . LYS B 1 493 ? -40.094 -16.672 7.938 1 95.19 493 LYS B O 1
ATOM 8438 N N . ALA B 1 494 ? -41.906 -16.312 6.742 1 96.25 494 ALA B N 1
ATOM 8439 C CA . ALA B 1 494 ? -41.469 -17.281 5.73 1 96.25 494 ALA B CA 1
ATOM 8440 C C . ALA B 1 494 ? -40.219 -16.797 5.008 1 96.25 494 ALA B C 1
ATOM 8442 O O . ALA B 1 494 ? -39.312 -17.594 4.75 1 96.25 494 ALA B O 1
ATOM 8443 N N . ARG B 1 495 ? -40.25 -15.57 4.691 1 95.94 495 ARG B N 1
ATOM 8444 C CA . ARG B 1 495 ? -39.062 -14.984 4.051 1 95.94 495 ARG B CA 1
ATOM 8445 C C . ARG B 1 495 ? -37.844 -15.039 4.977 1 95.94 495 ARG B C 1
ATOM 8447 O O . ARG B 1 495 ? -36.75 -15.32 4.531 1 95.94 495 ARG B O 1
ATOM 8454 N N . GLU B 1 496 ? -38.125 -14.75 6.188 1 96.69 496 GLU B N 1
ATOM 8455 C CA . GLU B 1 496 ? -37.062 -14.805 7.188 1 96.69 496 GLU B CA 1
ATOM 8456 C C . GLU B 1 496 ? -36.438 -16.203 7.273 1 96.69 496 GLU B C 1
ATOM 8458 O O . GLU B 1 496 ? -35.219 -16.359 7.324 1 96.69 496 GLU B O 1
ATOM 8463 N N . GLU B 1 497 ? -37.312 -17.156 7.312 1 97.5 497 GLU B N 1
ATOM 8464 C CA . GLU B 1 497 ? -36.844 -18.547 7.422 1 97.5 497 GLU B CA 1
ATOM 8465 C C . GLU B 1 497 ? -36 -18.938 6.207 1 97.5 497 GLU B C 1
ATOM 8467 O O . GLU B 1 497 ? -34.969 -19.594 6.348 1 97.5 497 GLU B O 1
ATOM 8472 N N . LYS B 1 498 ? -36.469 -18.609 5.059 1 98 498 LYS B N 1
ATOM 8473 C CA . LYS B 1 498 ? -35.719 -18.906 3.836 1 98 498 LYS B CA 1
ATOM 8474 C C . LYS B 1 498 ? -34.375 -18.219 3.834 1 98 498 LYS B C 1
ATOM 8476 O O . LYS B 1 498 ? -33.375 -18.828 3.463 1 98 498 LYS B O 1
ATOM 8481 N N . PHE B 1 499 ? -34.406 -17 4.266 1 98.06 499 PHE B N 1
ATOM 8482 C CA . PHE B 1 499 ? -33.188 -16.25 4.355 1 98.06 499 PHE B CA 1
ATOM 8483 C C . PHE B 1 499 ? -32.188 -16.906 5.32 1 98.06 499 PHE B C 1
ATOM 8485 O O . PHE B 1 499 ? -31.016 -17.062 5.004 1 98.06 499 PHE B O 1
ATOM 8492 N N . ARG B 1 500 ? -32.625 -17.266 6.43 1 97.81 500 ARG B N 1
ATOM 8493 C CA . ARG B 1 500 ? -31.797 -17.922 7.438 1 97.81 500 ARG B CA 1
ATOM 8494 C C . ARG B 1 500 ? -31.203 -19.219 6.902 1 97.81 500 ARG B C 1
ATOM 8496 O O . ARG B 1 500 ? -30.031 -19.5 7.105 1 97.81 500 ARG B O 1
ATOM 8503 N N . ASN B 1 501 ? -32.062 -19.984 6.223 1 97.69 501 ASN B N 1
ATOM 8504 C CA . ASN B 1 501 ? -31.594 -21.234 5.625 1 97.69 501 ASN B CA 1
ATOM 8505 C C . ASN B 1 501 ? -30.438 -21 4.664 1 97.69 501 ASN B C 1
ATOM 8507 O O . ASN B 1 501 ? -29.5 -21.797 4.598 1 97.69 501 ASN B O 1
ATOM 8511 N N . ARG B 1 502 ? -30.5 -19.938 4.004 1 97.94 502 ARG B N 1
ATOM 8512 C CA . ARG B 1 502 ? -29.484 -19.625 3.01 1 97.94 502 ARG B CA 1
ATOM 8513 C C . ARG B 1 502 ? -28.188 -19.188 3.68 1 97.94 502 ARG B C 1
ATOM 8515 O O . ARG B 1 502 ? -27.141 -19.797 3.449 1 97.94 502 ARG B O 1
ATOM 8522 N N . VAL B 1 503 ? -28.234 -18.203 4.562 1 98.06 503 VAL B N 1
ATOM 8523 C CA . VAL B 1 503 ? -27.031 -17.531 5.004 1 98.06 503 VAL B CA 1
ATOM 8524 C C . VAL B 1 503 ? -26.312 -18.391 6.051 1 98.06 503 VAL B C 1
ATOM 8526 O O . VAL B 1 503 ? -25.125 -18.188 6.316 1 98.06 503 VAL B O 1
ATOM 8529 N N . LYS B 1 504 ? -26.969 -19.344 6.684 1 97.5 504 LYS B N 1
ATOM 8530 C CA . LYS B 1 504 ? -26.328 -20.281 7.602 1 97.5 504 LYS B CA 1
ATOM 8531 C C . LYS B 1 504 ? -25.281 -21.125 6.887 1 97.5 504 LYS B C 1
ATOM 8533 O O . LYS B 1 504 ? -24.359 -21.641 7.516 1 97.5 504 LYS B O 1
ATOM 8538 N N . ARG B 1 505 ? -25.406 -21.203 5.609 1 97 505 ARG B N 1
ATOM 8539 C CA . ARG B 1 505 ? -24.5 -22.047 4.824 1 97 505 ARG B CA 1
ATOM 8540 C C . ARG B 1 505 ? -23.344 -21.219 4.277 1 97 505 ARG B C 1
ATOM 8542 O O . ARG B 1 505 ? -22.406 -21.766 3.682 1 97 505 ARG B O 1
ATOM 8549 N N . TYR B 1 506 ? -23.344 -19.938 4.516 1 98.25 506 TYR B N 1
ATOM 8550 C CA . TYR B 1 506 ? -22.406 -19.031 3.877 1 98.25 506 TYR B CA 1
ATOM 8551 C C . TYR B 1 506 ? -21.062 -19.031 4.617 1 98.25 506 TYR B C 1
ATOM 8553 O O . TYR B 1 506 ? -20.047 -18.578 4.078 1 98.25 506 TYR B O 1
ATOM 8561 N N . VAL B 1 507 ? -20.969 -19.453 5.863 1 98.12 507 VAL B N 1
ATOM 8562 C CA . VAL B 1 507 ? -19.719 -19.359 6.621 1 98.12 507 VAL B CA 1
ATOM 8563 C C . VAL B 1 507 ? -19.094 -20.75 6.738 1 98.12 507 VAL B C 1
ATOM 8565 O O . VAL B 1 507 ? -19.797 -21.766 6.723 1 98.12 507 VAL B O 1
ATOM 8568 N N . GLY B 1 508 ? -17.781 -20.75 6.844 1 96.62 508 GLY B N 1
ATOM 8569 C CA . GLY B 1 508 ? -17.031 -22 6.906 1 96.62 508 GLY B CA 1
ATOM 8570 C C . GLY B 1 508 ? -16.344 -22.219 8.234 1 96.62 508 GLY B C 1
ATOM 8571 O O . GLY B 1 508 ? -16.969 -22.109 9.297 1 96.62 508 GLY B O 1
ATOM 8572 N N . ILE B 1 509 ? -15.102 -22.641 8.18 1 97 509 ILE B N 1
ATOM 8573 C CA . ILE B 1 509 ? -14.359 -22.953 9.391 1 97 509 ILE B CA 1
ATOM 8574 C C . ILE B 1 509 ? -13.102 -22.094 9.461 1 97 509 ILE B C 1
ATOM 8576 O O . ILE B 1 509 ? -12.625 -21.578 8.438 1 97 509 ILE B O 1
ATOM 8580 N N . TRP B 1 510 ? -12.586 -21.922 10.648 1 98 510 TRP B N 1
ATOM 8581 C CA . TRP B 1 510 ? -11.211 -21.469 10.867 1 98 510 TRP B CA 1
ATOM 8582 C C . TRP B 1 510 ? -10.312 -22.641 11.281 1 98 510 TRP B C 1
ATOM 8584 O O . TRP B 1 510 ? -10.68 -23.438 12.148 1 98 510 TRP B O 1
ATOM 8594 N N . CYS B 1 511 ? -9.273 -22.906 10.766 1 96 511 CYS B N 1
ATOM 8595 C CA . CYS B 1 511 ? -8.297 -23.938 11.078 1 96 511 CYS B CA 1
ATOM 8596 C C . CYS B 1 511 ? -6.879 -23.391 11.008 1 96 511 CYS B C 1
ATOM 8598 O O . CYS B 1 511 ? -6.523 -22.703 10.055 1 96 511 CYS B O 1
ATOM 8600 N N . CYS B 1 512 ? -6.09 -24.016 12.539 1 94.44 512 CYS B N 1
ATOM 8601 C CA . CYS B 1 512 ? -6.762 -24.75 13.609 1 94.44 512 CYS B CA 1
ATOM 8602 C C . CYS B 1 512 ? -5.977 -24.641 14.914 1 94.44 512 CYS B C 1
ATOM 8604 O O . CYS B 1 512 ? -4.797 -24.297 14.906 1 94.44 512 CYS B O 1
ATOM 8606 N N . VAL B 1 513 ? -6.664 -24.891 15.984 1 95.81 513 VAL B N 1
ATOM 8607 C CA . VAL B 1 513 ? -5.973 -24.969 17.266 1 95.81 513 VAL B CA 1
ATOM 8608 C C . VAL B 1 513 ? -5.145 -26.25 17.328 1 95.81 513 VAL B C 1
ATOM 8610 O O . VAL B 1 513 ? -5.531 -27.281 16.766 1 95.81 513 VAL B O 1
ATOM 8613 N N . ALA B 1 514 ? -4.02 -26.281 18.047 1 93 514 ALA B N 1
ATOM 8614 C CA . ALA B 1 514 ? -3.09 -27.406 18.094 1 93 514 ALA B CA 1
ATOM 8615 C C . ALA B 1 514 ? -3.504 -28.406 19.172 1 93 514 ALA B C 1
ATOM 8617 O O . ALA B 1 514 ? -3.227 -29.594 19.047 1 93 514 ALA B O 1
ATOM 8618 N N . GLU B 1 515 ? -4.188 -28.047 20.172 1 91 515 GLU B N 1
ATOM 8619 C CA . GLU B 1 515 ? -4.363 -28.844 21.375 1 91 515 GLU B CA 1
ATOM 8620 C C . GLU B 1 515 ? -5.609 -29.734 21.281 1 91 515 GLU B C 1
ATOM 8622 O O . GLU B 1 515 ? -5.961 -30.422 22.234 1 91 515 GLU B O 1
ATOM 8627 N N . HIS B 1 516 ? -6.238 -29.672 20.188 1 92.5 516 HIS B N 1
ATOM 8628 C CA . HIS B 1 516 ? -7.473 -30.438 20.062 1 92.5 516 HIS B CA 1
ATOM 8629 C C . HIS B 1 516 ? -7.602 -31.031 18.656 1 92.5 516 HIS B C 1
ATOM 8631 O O . HIS B 1 516 ? -7.262 -30.375 17.672 1 92.5 516 HIS B O 1
ATOM 8637 N N . THR B 1 517 ? -8.102 -32.281 18.594 1 92.5 517 THR B N 1
ATOM 8638 C CA . THR B 1 517 ? -8.383 -32.969 17.328 1 92.5 517 THR B CA 1
ATOM 8639 C C . THR B 1 517 ? -9.844 -33.406 17.266 1 92.5 517 THR B C 1
ATOM 8641 O O . THR B 1 517 ? -10.289 -34.188 18.109 1 92.5 517 THR B O 1
ATOM 8644 N N . PRO B 1 518 ? -10.633 -32.938 16.281 1 94.88 518 PRO B N 1
ATOM 8645 C CA . PRO B 1 518 ? -10.258 -31.922 15.281 1 94.88 518 PRO B CA 1
ATOM 8646 C C . PRO B 1 518 ? -10.055 -30.531 15.875 1 94.88 518 PRO B C 1
ATOM 8648 O O . PRO B 1 518 ? -10.664 -30.203 16.891 1 94.88 518 PRO B O 1
ATOM 8651 N N . GLY B 1 519 ? -9.172 -29.797 15.219 1 96.5 519 GLY B N 1
ATOM 8652 C CA . GLY B 1 519 ? -8.797 -28.516 15.789 1 96.5 519 GLY B CA 1
ATOM 8653 C C . GLY B 1 519 ? -9.531 -27.344 15.156 1 96.5 519 GLY B C 1
ATOM 8654 O O . GLY B 1 519 ? -9.414 -26.203 15.617 1 96.5 519 GLY B O 1
ATOM 8655 N N . HIS B 1 520 ? -10.305 -27.578 14.086 1 97.62 520 HIS B N 1
ATOM 8656 C CA . HIS B 1 520 ? -10.977 -26.469 13.398 1 97.62 520 HIS B CA 1
ATOM 8657 C C . HIS B 1 520 ? -12.164 -25.969 14.211 1 97.62 520 HIS B C 1
ATOM 8659 O O . HIS B 1 520 ? -12.703 -26.688 15.055 1 97.62 520 HIS B O 1
ATOM 8665 N N . ILE B 1 521 ? -12.508 -24.734 14.055 1 97.88 521 ILE B N 1
ATOM 8666 C CA . ILE B 1 521 ? -13.648 -24.094 14.703 1 97.88 521 ILE B CA 1
ATOM 8667 C C . ILE B 1 521 ? -14.594 -23.531 13.641 1 97.88 521 ILE B C 1
ATOM 8669 O O . ILE B 1 521 ? -14.164 -22.844 12.711 1 97.88 521 ILE B O 1
ATOM 8673 N N . TYR B 1 522 ? -15.859 -23.844 13.75 1 97.88 522 TYR B N 1
ATOM 8674 C CA . TYR B 1 522 ? -16.859 -23.375 12.797 1 97.88 522 TYR B CA 1
ATOM 8675 C C . TYR B 1 522 ? -17.234 -21.922 13.07 1 97.88 522 TYR B C 1
ATOM 8677 O O . TYR B 1 522 ? -17.422 -21.531 14.227 1 97.88 522 TYR B O 1
ATOM 8685 N N . TYR B 1 523 ? -17.25 -21.078 12.07 1 98.25 523 TYR B N 1
ATOM 8686 C CA . TYR B 1 523 ? -17.953 -19.797 12.18 1 98.25 523 TYR B CA 1
ATOM 8687 C C . TYR B 1 523 ? -19.469 -20.016 12.242 1 98.25 523 TYR B C 1
ATOM 8689 O O . TYR B 1 523 ? -19.984 -21.016 11.75 1 98.25 523 TYR B O 1
ATOM 8697 N N . ASP B 1 524 ? -20.125 -19.078 12.852 1 97.94 524 ASP B N 1
ATOM 8698 C CA . ASP B 1 524 ? -21.562 -19.172 13.016 1 97.94 524 ASP B CA 1
ATOM 8699 C C . ASP B 1 524 ? -22.25 -17.844 12.672 1 97.94 524 ASP B C 1
ATOM 8701 O O . ASP B 1 524 ? -22.078 -16.859 13.375 1 97.94 524 ASP B O 1
ATOM 8705 N N . MET B 1 525 ? -23.078 -17.891 11.609 1 97.94 525 MET B N 1
ATOM 8706 C CA . MET B 1 525 ? -23.797 -16.703 11.148 1 97.94 525 MET B CA 1
ATOM 8707 C C . MET B 1 525 ? -24.703 -16.141 12.25 1 97.94 525 MET B C 1
ATOM 8709 O O . MET B 1 525 ? -24.969 -14.945 12.289 1 97.94 525 MET B O 1
ATOM 8713 N N . TYR B 1 526 ? -25.172 -16.969 13.141 1 97.75 526 TYR B N 1
ATOM 8714 C CA . TYR B 1 526 ? -26.125 -16.547 14.172 1 97.75 526 TYR B CA 1
ATOM 8715 C C . TYR B 1 526 ? -25.578 -16.828 15.562 1 97.75 526 TYR B C 1
ATOM 8717 O O . TYR B 1 526 ? -26.312 -17.25 16.453 1 97.75 526 TYR B O 1
ATOM 8725 N N . TRP B 1 527 ? -24.266 -16.609 15.719 1 97.06 527 TRP B N 1
ATOM 8726 C CA . TRP B 1 527 ? -23.594 -16.781 17 1 97.06 527 TRP B CA 1
ATOM 8727 C C . TRP B 1 527 ? -24.266 -15.961 18.094 1 97.06 527 TRP B C 1
ATOM 8729 O O . TRP B 1 527 ? -24.344 -16.391 19.25 1 97.06 527 TRP B O 1
ATOM 8739 N N . ASP B 1 528 ? -24.797 -14.742 17.703 1 95.81 528 ASP B N 1
ATOM 8740 C CA . ASP B 1 528 ? -25.328 -13.773 18.656 1 95.81 528 ASP B CA 1
ATOM 8741 C C . ASP B 1 528 ? -26.703 -14.211 19.188 1 95.81 528 ASP B C 1
ATOM 8743 O O . ASP B 1 528 ? -27.219 -13.617 20.141 1 95.81 528 ASP B O 1
ATOM 8747 N N . GLU B 1 529 ? -27.25 -15.203 18.625 1 95.81 529 GLU B N 1
ATOM 8748 C CA . GLU B 1 529 ? -28.516 -15.758 19.109 1 95.81 529 GLU B CA 1
ATOM 8749 C C . GLU B 1 529 ? -28.266 -16.938 20.047 1 95.81 529 GLU B C 1
ATOM 8751 O O . GLU B 1 529 ? -29.219 -17.578 20.5 1 95.81 529 GLU B O 1
ATOM 8756 N N . LYS B 1 530 ? -27.109 -17.203 20.328 1 95.19 530 LYS B N 1
ATOM 8757 C CA . LYS B 1 530 ? -26.719 -18.328 21.172 1 95.19 530 LYS B CA 1
ATOM 8758 C C . LYS B 1 530 ? -25.984 -17.844 22.422 1 95.19 530 LYS B C 1
ATOM 8760 O O . LYS B 1 530 ? -24.766 -17.672 22.391 1 95.19 530 LYS B O 1
ATOM 8765 N N . PRO B 1 531 ? -26.75 -17.719 23.438 1 91.25 531 PRO B N 1
ATOM 8766 C CA . PRO B 1 531 ? -26.125 -17.25 24.672 1 91.25 531 PRO B CA 1
ATOM 8767 C C . PRO B 1 531 ? -24.953 -18.141 25.109 1 91.25 531 PRO B C 1
ATOM 8769 O O . PRO B 1 531 ? -25.062 -19.359 25.094 1 91.25 531 PRO B O 1
ATOM 8772 N N . GLY B 1 532 ? -23.859 -17.609 25.422 1 90.88 532 GLY B N 1
ATOM 8773 C CA . GLY B 1 532 ? -22.703 -18.312 25.906 1 90.88 532 GLY B CA 1
ATOM 8774 C C . GLY B 1 532 ? -21.828 -18.891 24.797 1 90.88 532 GLY B C 1
ATOM 8775 O O . GLY B 1 532 ? -20.969 -19.719 25.047 1 90.88 532 GLY B O 1
ATOM 8776 N N . TRP B 1 533 ? -22.125 -18.562 23.625 1 93.25 533 TRP B N 1
ATOM 8777 C CA . TRP B 1 533 ? -21.359 -19.031 22.484 1 93.25 533 TRP B CA 1
ATOM 8778 C C . TRP B 1 533 ? -19.859 -18.781 22.703 1 93.25 533 TRP B C 1
ATOM 8780 O O . TRP B 1 533 ? -19.469 -17.719 23.172 1 93.25 533 TRP B O 1
ATOM 8790 N N . LYS B 1 534 ? -19.016 -19.797 22.453 1 95.19 534 LYS B N 1
ATOM 8791 C CA . LYS B 1 534 ? -17.562 -19.703 22.5 1 95.19 534 LYS B CA 1
ATOM 8792 C C . LYS B 1 534 ? -16.922 -20.375 21.281 1 95.19 534 LYS B C 1
ATOM 8794 O O . LYS B 1 534 ? -17.453 -21.344 20.75 1 95.19 534 LYS B O 1
ATOM 8799 N N . PRO B 1 535 ? -15.883 -19.75 20.781 1 96.75 535 PRO B N 1
ATOM 8800 C CA . PRO B 1 535 ? -15.188 -20.375 19.656 1 96.75 535 PRO B CA 1
ATOM 8801 C C . PRO B 1 535 ? -14.359 -21.594 20.078 1 96.75 535 PRO B C 1
ATOM 8803 O O . PRO B 1 535 ? -13.172 -21.453 20.375 1 96.75 535 PRO B O 1
ATOM 8806 N N . ILE B 1 536 ? -14.953 -22.703 20.109 1 95.62 536 ILE B N 1
ATOM 8807 C CA . ILE B 1 536 ? -14.281 -23.938 20.5 1 95.62 536 ILE B CA 1
ATOM 8808 C C . ILE B 1 536 ? -14.414 -24.984 19.391 1 95.62 536 ILE B C 1
ATOM 8810 O O . ILE B 1 536 ? -15.422 -25.016 18.672 1 95.62 536 ILE B O 1
ATOM 8814 N N . PRO B 1 537 ? -13.391 -25.828 19.266 1 96.69 537 PRO B N 1
ATOM 8815 C CA . PRO B 1 537 ? -13.508 -26.922 18.297 1 96.69 537 PRO B CA 1
ATOM 8816 C C . PRO B 1 537 ? -14.57 -27.953 18.688 1 96.69 537 PRO B C 1
ATOM 8818 O O . PRO B 1 537 ? -15.023 -27.953 19.828 1 96.69 537 PRO B O 1
ATOM 8821 N N . PRO B 1 538 ? -14.938 -28.75 17.688 1 96 538 PRO B N 1
ATOM 8822 C CA . PRO B 1 538 ? -15.836 -29.859 18.031 1 96 538 PRO B CA 1
ATOM 8823 C C . PRO B 1 538 ? -15.281 -30.734 19.141 1 96 538 PRO B C 1
ATOM 8825 O O . PRO B 1 538 ? -14.117 -31.141 19.094 1 96 538 PRO B O 1
ATOM 8828 N N . GLN B 1 539 ? -16.188 -30.969 20.125 1 94.38 539 GLN B N 1
ATOM 8829 C CA . GLN B 1 539 ? -15.75 -31.75 21.281 1 94.38 539 GLN B CA 1
ATOM 8830 C C . GLN B 1 539 ? -15.953 -33.25 21.047 1 94.38 539 GLN B C 1
ATOM 8832 O O . GLN B 1 539 ? -15.203 -34.062 21.578 1 94.38 539 GLN B O 1
ATOM 8837 N N . THR B 1 540 ? -17.016 -33.625 20.312 1 93.62 540 THR B N 1
ATOM 8838 C CA . THR B 1 540 ? -17.312 -34.969 19.906 1 93.62 540 THR B CA 1
ATOM 8839 C C . THR B 1 540 ? -17.516 -35.062 18.406 1 93.62 540 THR B C 1
ATOM 8841 O O . THR B 1 540 ? -17.719 -34.062 17.734 1 93.62 540 THR B O 1
ATOM 8844 N N . PRO B 1 541 ? -17.406 -36.188 17.938 1 92.5 541 PRO B N 1
ATOM 8845 C CA . PRO B 1 541 ? -17.656 -36.344 16.516 1 92.5 541 PRO B CA 1
ATOM 8846 C C . PRO B 1 541 ? -19.047 -35.875 16.094 1 92.5 541 PRO B C 1
ATOM 8848 O O . PRO B 1 541 ? -19.219 -35.406 14.969 1 92.5 541 PRO B O 1
ATOM 8851 N N . GLU B 1 542 ? -19.969 -36 16.938 1 93.12 542 GLU B N 1
ATOM 8852 C CA . GLU B 1 542 ? -21.328 -35.562 16.641 1 93.12 542 GLU B CA 1
ATOM 8853 C C . GLU B 1 542 ? -21.406 -34.031 16.547 1 93.12 542 GLU B C 1
ATOM 8855 O O . GLU B 1 542 ? -22.281 -33.5 15.875 1 93.12 542 GLU B O 1
ATOM 8860 N N . ASP B 1 543 ? -20.438 -33.406 17.125 1 92 543 ASP B N 1
ATOM 8861 C CA . ASP B 1 543 ? -20.391 -31.953 17.125 1 92 543 ASP B CA 1
ATOM 8862 C C . ASP B 1 543 ? -19.734 -31.422 15.852 1 92 543 ASP B C 1
ATOM 8864 O O . ASP B 1 543 ? -19.797 -30.219 15.57 1 92 543 ASP B O 1
ATOM 8868 N N . ASP B 1 544 ? -19.156 -32.281 15.117 1 95.12 544 ASP B N 1
ATOM 8869 C CA . ASP B 1 544 ? -18.344 -31.844 13.984 1 95.12 544 ASP B CA 1
ATOM 8870 C C . ASP B 1 544 ? -19.203 -31.641 12.742 1 95.12 544 ASP B C 1
ATOM 8872 O O . ASP B 1 544 ? -19.109 -32.406 11.773 1 95.12 544 ASP B O 1
ATOM 8876 N N . HIS B 1 545 ? -19.953 -30.641 12.75 1 93.88 545 HIS B N 1
ATOM 8877 C CA . HIS B 1 545 ? -20.797 -30.203 11.648 1 93.88 545 HIS B CA 1
ATOM 8878 C C . HIS B 1 545 ? -21.031 -28.703 11.703 1 93.88 545 HIS B C 1
ATOM 8880 O O . HIS B 1 545 ? -20.922 -28.094 12.773 1 93.88 545 HIS B O 1
ATOM 8886 N N . PRO B 1 546 ? -21.359 -28.125 10.586 1 91.88 546 PRO B N 1
ATOM 8887 C CA . PRO B 1 546 ? -21.672 -26.688 10.633 1 91.88 546 PRO B CA 1
ATOM 8888 C C . PRO B 1 546 ? -22.828 -26.375 11.578 1 91.88 546 PRO B C 1
ATOM 8890 O O . PRO B 1 546 ? -23.734 -27.188 11.75 1 91.88 546 PRO B O 1
ATOM 8893 N N . PRO B 1 547 ? -22.781 -25.234 12.188 1 90.31 547 PRO B N 1
ATOM 8894 C CA . PRO B 1 547 ? -23.844 -24.875 13.117 1 90.31 547 PRO B CA 1
ATOM 8895 C C . PRO B 1 547 ? -25.219 -24.781 12.445 1 90.31 547 PRO B C 1
ATOM 8897 O O . PRO B 1 547 ? -25.312 -24.344 11.297 1 90.31 547 PRO B O 1
ATOM 8900 N N . PRO B 1 548 ? -26.219 -25.25 13.219 1 85.25 548 PRO B N 1
ATOM 8901 C CA . PRO B 1 548 ? -27.578 -25.188 12.664 1 85.25 548 PRO B CA 1
ATOM 8902 C C . PRO B 1 548 ? -28.125 -23.766 12.609 1 85.25 548 PRO B C 1
ATOM 8904 O O . PRO B 1 548 ? -27.719 -22.922 13.406 1 85.25 548 PRO B O 1
#

Radius of gyration: 32.24 Å; Cα contacts (8 Å, |Δi|>4): 2165; chains: 2; bounding box: 86×96×74 Å